Protein AF-0000000080762453 (afdb_homodimer)

Structure (mmCIF, N/CA/C/O backbone):
data_AF-0000000080762453-model_v1
#
loop_
_entity.id
_entity.type
_entity.pdbx_description
1 polymer Exo-poly-alpha-D-galacturonosidase
#
loop_
_atom_site.group_PDB
_atom_site.id
_atom_site.type_symbol
_atom_site.label_atom_id
_atom_site.label_alt_id
_atom_site.label_comp_id
_atom_site.label_asym_id
_atom_site.label_entity_id
_atom_site.label_seq_id
_atom_site.pdbx_PDB_ins_code
_atom_site.Cartn_x
_atom_site.Cartn_y
_atom_site.Cartn_z
_atom_site.occupancy
_atom_site.B_iso_or_equiv
_atom_site.auth_seq_id
_atom_site.auth_comp_id
_atom_site.auth_asym_id
_atom_site.auth_atom_id
_atom_site.pdbx_PDB_model_num
ATOM 1 N N . MET A 1 1 ? -88.625 7.723 -49.281 1 21.44 1 MET A N 1
ATOM 2 C CA . MET A 1 1 ? -87.812 8.875 -49.031 1 21.44 1 MET A CA 1
ATOM 3 C C . MET A 1 1 ? -88.062 9.508 -47.688 1 21.44 1 MET A C 1
ATOM 5 O O . MET A 1 1 ? -87.5 10.523 -47.312 1 21.44 1 MET A O 1
ATOM 9 N N . LEU A 1 2 ? -89.188 9.188 -47.188 1 19.05 2 LEU A N 1
ATOM 10 C CA . LEU A 1 2 ? -90.125 9.969 -46.375 1 19.05 2 LEU A CA 1
ATOM 11 C C . LEU A 1 2 ? -89.562 10.094 -44.938 1 19.05 2 LEU A C 1
ATOM 13 O O . LEU A 1 2 ? -89.625 11.164 -44.344 1 19.05 2 LEU A O 1
ATOM 17 N N . HIS A 1 3 ? -89.438 8.938 -44.344 1 19.36 3 HIS A N 1
ATOM 18 C CA . HIS A 1 3 ? -90 8.719 -43.031 1 19.36 3 HIS A CA 1
ATOM 19 C C . HIS A 1 3 ? -89.125 9.25 -41.906 1 19.36 3 HIS A C 1
ATOM 21 O O . HIS A 1 3 ? -89.625 9.789 -40.906 1 19.36 3 HIS A O 1
ATOM 27 N N . LEU A 1 4 ? -87.812 8.836 -41.875 1 23.3 4 LEU A N 1
ATOM 28 C CA . LEU A 1 4 ? -87.375 8.281 -40.562 1 23.3 4 LEU A CA 1
ATOM 29 C C . LEU A 1 4 ? -87 9.398 -39.594 1 23.3 4 LEU A C 1
ATOM 31 O O . LEU A 1 4 ? -86.188 10.242 -39.938 1 23.3 4 LEU A O 1
ATOM 35 N N . PRO A 1 5 ? -87.875 9.734 -38.625 1 25.42 5 PRO A N 1
ATOM 36 C CA . PRO A 1 5 ? -88.062 10.883 -37.719 1 25.42 5 PRO A CA 1
ATOM 37 C C . PRO A 1 5 ? -86.938 11.039 -36.688 1 25.42 5 PRO A C 1
ATOM 39 O O . PRO A 1 5 ? -86.5 10.039 -36.156 1 25.42 5 PRO A O 1
ATOM 42 N N . PRO A 1 6 ? -86.062 12.133 -36.781 1 23.55 6 PRO A N 1
ATOM 43 C CA . PRO A 1 6 ? -84.75 12.32 -36.188 1 23.55 6 PRO A CA 1
ATOM 44 C C . PRO A 1 6 ? -84.812 12.539 -34.688 1 23.55 6 PRO A C 1
ATOM 46 O O . PRO A 1 6 ? -85.438 13.484 -34.219 1 23.55 6 PRO A O 1
ATOM 49 N N . HIS A 1 7 ? -85.125 11.516 -33.875 1 22.11 7 HIS A N 1
ATOM 50 C CA . HIS A 1 7 ? -85.438 11.609 -32.438 1 22.11 7 HIS A CA 1
ATOM 51 C C . HIS A 1 7 ? -84.312 12.25 -31.688 1 22.11 7 HIS A C 1
ATOM 53 O O . HIS A 1 7 ? -83.312 11.57 -31.312 1 22.11 7 HIS A O 1
ATOM 59 N N . ARG A 1 8 ? -83.875 13.516 -32.094 1 18.92 8 ARG A N 1
ATOM 60 C CA . ARG A 1 8 ? -82.625 14.078 -31.672 1 18.92 8 ARG A CA 1
ATOM 61 C C . ARG A 1 8 ? -82.5 14.078 -30.156 1 18.92 8 ARG A C 1
ATOM 63 O O . ARG A 1 8 ? -83.5 13.875 -29.438 1 18.92 8 ARG A O 1
ATOM 70 N N . ARG A 1 9 ? -81.875 15.18 -29.469 1 18.59 9 ARG A N 1
ATOM 71 C CA . ARG A 1 9 ? -80.5 15.508 -28.953 1 18.59 9 ARG A CA 1
ATOM 72 C C . ARG A 1 9 ? -80.562 15.797 -27.469 1 18.59 9 ARG A C 1
ATOM 74 O O . ARG A 1 9 ? -79.562 15.688 -26.766 1 18.59 9 ARG A O 1
ATOM 81 N N . GLN A 1 10 ? -81.75 16.281 -26.797 1 20.39 10 GLN A N 1
ATOM 82 C CA . GLN A 1 10 ? -81.375 17.438 -26 1 20.39 10 GLN A CA 1
ATOM 83 C C . GLN A 1 10 ? -80.812 17.016 -24.641 1 20.39 10 GLN A C 1
ATOM 85 O O . GLN A 1 10 ? -81.562 16.641 -23.75 1 20.39 10 GLN A O 1
ATOM 90 N N . LEU A 1 11 ? -80.125 15.914 -24.531 1 22.11 11 LEU A N 1
ATOM 91 C CA . LEU A 1 11 ? -80 15.539 -23.125 1 22.11 11 LEU A CA 1
ATOM 92 C C . LEU A 1 11 ? -79.375 16.656 -22.312 1 22.11 11 LEU A C 1
ATOM 94 O O . LEU A 1 11 ? -78.312 17.219 -22.734 1 22.11 11 LEU A O 1
ATOM 98 N N . LEU A 1 12 ? -80.125 17.297 -21.391 1 22.92 12 LEU A N 1
ATOM 99 C CA . LEU A 1 12 ? -79.938 18.328 -20.375 1 22.92 12 LEU A CA 1
ATOM 100 C C . LEU A 1 12 ? -78.75 18.016 -19.469 1 22.92 12 LEU A C 1
ATOM 102 O O . LEU A 1 12 ? -78.625 16.891 -18.969 1 22.92 12 LEU A O 1
ATOM 106 N N . GLY A 1 13 ? -77.562 18.75 -19.594 1 21.64 13 GLY A N 1
ATOM 107 C CA . GLY A 1 13 ? -76.25 18.875 -19.047 1 21.64 13 GLY A CA 1
ATOM 108 C C . GLY A 1 13 ? -76.25 19.125 -17.547 1 21.64 13 GLY A C 1
ATOM 109 O O . GLY A 1 13 ? -76.562 20.234 -17.109 1 21.64 13 GLY A O 1
ATOM 110 N N . GLY A 1 14 ? -77 18.359 -16.75 1 20.88 14 GLY A N 1
ATOM 111 C CA . GLY A 1 14 ? -77 18.75 -15.352 1 20.88 14 GLY A CA 1
ATOM 112 C C . GLY A 1 14 ? -75.625 18.875 -14.766 1 20.88 14 GLY A C 1
ATOM 113 O O . GLY A 1 14 ? -74.75 18.109 -15.125 1 20.88 14 GLY A O 1
ATOM 114 N N . LEU A 1 15 ? -75.25 20.047 -14.328 1 22.75 15 LEU A N 1
ATOM 115 C CA . LEU A 1 15 ? -74.062 20.656 -13.742 1 22.75 15 LEU A CA 1
ATOM 116 C C . LEU A 1 15 ? -73.75 20.031 -12.391 1 22.75 15 LEU A C 1
ATOM 118 O O . LEU A 1 15 ? -74.5 20.219 -11.422 1 22.75 15 LEU A O 1
ATOM 122 N N . LEU A 1 16 ? -73.688 18.719 -12.25 1 23.88 16 LEU A N 1
ATOM 123 C CA . LEU A 1 16 ? -73.375 18.312 -10.867 1 23.88 16 LEU A CA 1
ATOM 124 C C . LEU A 1 16 ? -72.062 18.938 -10.391 1 23.88 16 LEU A C 1
ATOM 126 O O . LEU A 1 16 ? -71.062 18.844 -11.07 1 23.88 16 LEU A O 1
ATOM 130 N N . ALA A 1 17 ? -72.125 19.938 -9.516 1 24.77 17 ALA A N 1
ATOM 131 C CA . ALA A 1 17 ? -71.125 20.672 -8.789 1 24.77 17 ALA A CA 1
ATOM 132 C C . ALA A 1 17 ? -70.25 19.719 -7.969 1 24.77 17 ALA A C 1
ATOM 134 O O . ALA A 1 17 ? -70.75 19.094 -7.016 1 24.77 17 ALA A O 1
ATOM 135 N N . LEU A 1 18 ? -69.438 18.891 -8.602 1 25.78 18 LEU A N 1
ATOM 136 C CA . LEU A 1 18 ? -68.562 18.047 -7.824 1 25.78 18 LEU A CA 1
ATOM 137 C C . LEU A 1 18 ? -67.688 18.875 -6.879 1 25.78 18 LEU A C 1
ATOM 139 O O . LEU A 1 18 ? -67 19.781 -7.32 1 25.78 18 LEU A O 1
ATOM 143 N N . GLY A 1 19 ? -68.188 19.141 -5.645 1 24.42 19 GLY A N 1
ATOM 144 C CA . GLY A 1 19 ? -67.375 19.719 -4.578 1 24.42 19 GLY A CA 1
ATOM 145 C C . GLY A 1 19 ? -66.062 19.016 -4.387 1 24.42 19 GLY A C 1
ATOM 146 O O . GLY A 1 19 ? -66 17.797 -4.223 1 24.42 19 GLY A O 1
ATOM 147 N N . VAL A 1 20 ? -65 19.516 -5.051 1 27.97 20 VAL A N 1
ATOM 148 C CA . VAL A 1 20 ? -63.625 19.094 -4.945 1 27.97 20 VAL A CA 1
ATOM 149 C C . VAL A 1 20 ? -63.156 19.25 -3.502 1 27.97 20 VAL A C 1
ATOM 151 O O . VAL A 1 20 ? -63.062 20.375 -2.988 1 27.97 20 VAL A O 1
ATOM 154 N N . GLY A 1 21 ? -63.625 18.406 -2.576 1 27.48 21 GLY A N 1
ATOM 155 C CA . GLY A 1 21 ? -62.969 18.438 -1.279 1 27.48 21 GLY A CA 1
ATOM 156 C C . GLY A 1 21 ? -61.469 18.391 -1.375 1 27.48 21 GLY A C 1
ATOM 157 O O . GLY A 1 21 ? -60.906 17.531 -2.057 1 27.48 21 GLY A O 1
ATOM 158 N N . ALA A 1 22 ? -60.844 19.562 -1.276 1 27.58 22 ALA A N 1
ATOM 159 C CA . ALA A 1 22 ? -59.375 19.734 -1.185 1 27.58 22 ALA A CA 1
ATOM 160 C C . ALA A 1 22 ? -58.812 18.906 -0.045 1 27.58 22 ALA A C 1
ATOM 162 O O . ALA A 1 22 ? -59.094 19.156 1.128 1 27.58 22 ALA A O 1
ATOM 163 N N . SER A 1 23 ? -58.812 17.625 -0.143 1 28.45 23 SER A N 1
ATOM 164 C CA . SER A 1 23 ? -58.031 16.984 0.903 1 28.45 23 SER A CA 1
ATOM 165 C C . SER A 1 23 ? -56.656 17.609 1.014 1 28.45 23 SER A C 1
ATOM 167 O O . SER A 1 23 ? -55.906 17.688 0.025 1 28.45 23 SER A O 1
ATOM 169 N N . ALA A 1 24 ? -56.469 18.531 1.942 1 29.67 24 ALA A N 1
ATOM 170 C CA . ALA A 1 24 ? -55.156 19.016 2.359 1 29.67 24 ALA A CA 1
ATOM 171 C C . ALA A 1 24 ? -54.219 17.844 2.592 1 29.67 24 ALA A C 1
ATOM 173 O O . ALA A 1 24 ? -54.406 17.047 3.52 1 29.67 24 ALA A O 1
ATOM 174 N N . SER A 1 25 ? -53.75 17.266 1.576 1 26.19 25 SER A N 1
ATOM 175 C CA . SER A 1 25 ? -52.656 16.328 1.842 1 26.19 25 SER A CA 1
ATOM 176 C C . SER A 1 25 ? -51.625 16.922 2.791 1 26.19 25 SER A C 1
ATOM 178 O O . SER A 1 25 ? -51.125 18.031 2.553 1 26.19 25 SER A O 1
ATOM 180 N N . ARG A 1 26 ? -51.844 16.672 4.102 1 29.27 26 ARG A N 1
ATOM 181 C CA . ARG A 1 26 ? -50.719 16.938 5.012 1 29.27 26 ARG A CA 1
ATOM 182 C C . ARG A 1 26 ? -49.406 16.594 4.355 1 29.27 26 ARG A C 1
ATOM 184 O O . ARG A 1 26 ? -49.188 15.453 3.939 1 29.27 26 ARG A O 1
ATOM 191 N N . THR A 1 27 ? -48.938 17.562 3.676 1 27.33 27 THR A N 1
ATOM 192 C CA . THR A 1 27 ? -47.562 17.406 3.281 1 27.33 27 THR A CA 1
ATOM 193 C C . THR A 1 27 ? -46.719 16.891 4.445 1 27.33 27 THR A C 1
ATOM 195 O O . THR A 1 27 ? -46.656 17.5 5.504 1 27.33 27 THR A O 1
ATOM 198 N N . HIS A 1 28 ? -46.906 15.625 4.84 1 28.14 28 HIS A N 1
ATOM 199 C CA . HIS A 1 28 ? -45.938 15.094 5.785 1 28.14 28 HIS A CA 1
ATOM 200 C C . HIS A 1 28 ? -44.562 15.766 5.617 1 28.14 28 HIS A C 1
ATOM 202 O O . HIS A 1 28 ? -44.062 15.828 4.504 1 28.14 28 HIS A O 1
ATOM 208 N N . ALA A 1 29 ? -44.312 16.734 6.422 1 33.06 29 ALA A N 1
ATOM 209 C CA . ALA A 1 29 ? -42.938 17.219 6.551 1 33.06 29 ALA A CA 1
ATOM 210 C C . ALA A 1 29 ? -41.938 16.094 6.355 1 33.06 29 ALA A C 1
ATOM 212 O O . ALA A 1 29 ? -42 15.07 7.031 1 33.06 29 ALA A O 1
ATOM 213 N N . ALA A 1 30 ? -41.438 15.859 5.203 1 37.12 30 ALA A N 1
ATOM 214 C CA . ALA A 1 30 ? -40.438 14.859 4.902 1 37.12 30 ALA A CA 1
ATOM 215 C C . ALA A 1 30 ? -39.438 14.742 6.043 1 37.12 30 ALA A C 1
ATOM 217 O O . ALA A 1 30 ? -38.844 15.734 6.457 1 37.12 30 ALA A O 1
ATOM 218 N N . PRO A 1 31 ? -39.469 13.852 6.945 1 38.06 31 PRO A N 1
ATOM 219 C CA . PRO A 1 31 ? -38.406 13.664 7.945 1 38.06 31 PRO A CA 1
ATOM 220 C C . PRO A 1 31 ? -37 13.93 7.387 1 38.06 31 PRO A C 1
ATOM 222 O O . PRO A 1 31 ? -36.688 13.484 6.285 1 38.06 31 PRO A O 1
ATOM 225 N N . THR A 1 32 ? -36.344 15.039 7.32 1 45.91 32 THR A N 1
ATOM 226 C CA . THR A 1 32 ? -34.969 15.375 6.941 1 45.91 32 THR A CA 1
ATOM 227 C C . THR A 1 32 ? -34 14.305 7.43 1 45.91 32 THR A C 1
ATOM 229 O O . THR A 1 32 ? -33.312 14.5 8.422 1 45.91 32 THR A O 1
ATOM 232 N N . GLU A 1 33 ? -34.344 13.031 7.418 1 59.78 33 GLU A N 1
ATOM 233 C CA . GLU A 1 33 ? -33.531 11.969 7.984 1 59.78 33 GLU A CA 1
ATOM 234 C C . GLU A 1 33 ? -32.188 11.883 7.277 1 59.78 33 GLU A C 1
ATOM 236 O O . GLU A 1 33 ? -32.125 11.867 6.047 1 59.78 33 GLU A O 1
ATOM 241 N N . ALA A 1 34 ? -31.094 12.047 7.973 1 75.19 34 ALA A N 1
ATOM 242 C CA . ALA A 1 34 ? -29.703 11.984 7.551 1 75.19 34 ALA A CA 1
ATOM 243 C C . ALA A 1 34 ? -29.359 10.633 6.926 1 75.19 34 ALA A C 1
ATOM 245 O O . ALA A 1 34 ? -28.5 10.531 6.062 1 75.19 34 ALA A O 1
ATOM 246 N N . VAL A 1 35 ? -30.234 9.695 7.102 1 90.5 35 VAL A N 1
ATOM 247 C CA . VAL A 1 35 ? -30.016 8.336 6.617 1 90.5 35 VAL A CA 1
ATOM 248 C C . VAL A 1 35 ? -31.25 7.867 5.828 1 90.5 35 VAL A C 1
ATOM 250 O O . VAL A 1 35 ? -32.375 7.961 6.309 1 90.5 35 VAL A O 1
ATOM 253 N N . ALA A 1 36 ? -31.062 7.492 4.547 1 97.06 36 ALA A N 1
ATOM 254 C CA . ALA A 1 36 ? -32.125 6.969 3.701 1 97.06 36 ALA A CA 1
ATOM 255 C C . ALA A 1 36 ? -32.312 5.465 3.895 1 97.06 36 ALA A C 1
ATOM 257 O O . ALA A 1 36 ? -31.531 4.672 3.357 1 97.06 36 ALA A O 1
ATOM 258 N N . ASN A 1 37 ? -33.312 5.078 4.641 1 98 37 ASN A N 1
ATOM 259 C CA . ASN A 1 37 ? -33.656 3.668 4.797 1 98 37 ASN A CA 1
ATOM 260 C C . ASN A 1 37 ? -34.406 3.141 3.58 1 98 37 ASN A C 1
ATOM 262 O O . ASN A 1 37 ? -35.438 3.672 3.221 1 98 37 ASN A O 1
ATOM 266 N N . VAL A 1 38 ? -33.969 2.068 3.027 1 98.81 38 VAL A N 1
ATOM 267 C CA . VAL A 1 38 ? -34.531 1.605 1.758 1 98.81 38 VAL A CA 1
ATOM 268 C C . VAL A 1 38 ? -35.969 1.209 1.945 1 98.81 38 VAL A C 1
ATOM 270 O O . VAL A 1 38 ? -36.781 1.28 1.005 1 98.81 38 VAL A O 1
ATOM 273 N N . ARG A 1 39 ? -36.406 0.867 3.109 1 98.56 39 ARG A N 1
ATOM 274 C CA . ARG A 1 39 ? -37.781 0.494 3.373 1 98.56 39 ARG A CA 1
ATOM 275 C C . ARG A 1 39 ? -38.719 1.701 3.254 1 98.56 39 ARG A C 1
ATOM 277 O O . ARG A 1 39 ? -39.875 1.564 2.863 1 98.56 39 ARG A O 1
ATOM 284 N N . ASP A 1 40 ? -38.188 2.854 3.617 1 98.31 40 ASP A N 1
ATOM 285 C CA . ASP A 1 40 ? -38.969 4.082 3.488 1 98.31 40 ASP A CA 1
ATOM 286 C C . ASP A 1 40 ? -39.219 4.414 2.021 1 98.31 40 ASP A C 1
ATOM 288 O O . ASP A 1 40 ? -40.062 5.27 1.712 1 98.31 40 ASP A O 1
ATOM 292 N N . PHE A 1 41 ? -38.594 3.682 1.127 1 98.56 41 PHE A N 1
ATOM 293 C CA . PHE A 1 41 ? -38.719 3.941 -0.302 1 98.56 41 PHE A CA 1
ATOM 294 C C . PHE A 1 41 ? -39.375 2.766 -1.006 1 98.56 41 PHE A C 1
ATOM 296 O O . PHE A 1 41 ? -39.375 2.684 -2.236 1 98.56 41 PHE A O 1
ATOM 303 N N . GLY A 1 42 ? -39.812 1.808 -0.226 1 98.5 42 GLY A N 1
ATOM 304 C CA . GLY A 1 42 ? -40.688 0.779 -0.784 1 98.5 42 GLY A CA 1
ATOM 305 C C . GLY A 1 42 ? -40.062 -0.598 -0.784 1 98.5 42 GLY A C 1
ATOM 306 O O . GLY A 1 42 ? -40.688 -1.579 -1.188 1 98.5 42 GLY A O 1
ATOM 307 N N . ALA A 1 43 ? -38.844 -0.759 -0.359 1 98.81 43 ALA A N 1
ATOM 308 C CA . ALA A 1 43 ? -38.219 -2.078 -0.304 1 98.81 43 ALA A CA 1
ATOM 309 C C . ALA A 1 43 ? -38.906 -2.979 0.704 1 98.81 43 ALA A C 1
ATOM 311 O O . ALA A 1 43 ? -39.219 -2.557 1.825 1 98.81 43 ALA A O 1
ATOM 312 N N . LYS A 1 44 ? -39.125 -4.203 0.346 1 98.69 44 LYS A N 1
ATOM 313 C CA . LYS A 1 44 ? -39.875 -5.113 1.2 1 98.69 44 LYS A CA 1
ATOM 314 C C . LYS A 1 44 ? -38.938 -5.992 2.027 1 98.69 44 LYS A C 1
ATOM 316 O O . LYS A 1 44 ? -39.25 -6.34 3.168 1 98.69 44 LYS A O 1
ATOM 321 N N . GLY A 1 45 ? -37.875 -6.441 1.44 1 98.62 45 GLY A N 1
ATOM 322 C CA . GLY A 1 45 ? -36.938 -7.297 2.143 1 98.62 45 GLY A CA 1
ATOM 323 C C . GLY A 1 45 ? -37.5 -8.68 2.441 1 98.62 45 GLY A C 1
ATOM 324 O O . GLY A 1 45 ? -37.188 -9.258 3.486 1 98.62 45 GLY A O 1
ATOM 325 N N . ASP A 1 46 ? -38.344 -9.18 1.543 1 98.56 46 ASP A N 1
ATOM 326 C CA . ASP A 1 46 ? -39.031 -10.438 1.823 1 98.56 46 ASP A CA 1
ATOM 327 C C . ASP A 1 46 ? -38.438 -11.586 1.02 1 98.56 46 ASP A C 1
ATOM 329 O O . ASP A 1 46 ? -38.906 -12.727 1.107 1 98.56 46 ASP A O 1
ATOM 333 N N . GLY A 1 47 ? -37.5 -11.305 0.222 1 98.19 47 GLY A N 1
ATOM 334 C CA . GLY A 1 47 ? -36.781 -12.336 -0.512 1 98.19 47 GLY A CA 1
ATOM 335 C C . GLY A 1 47 ? -37.438 -12.703 -1.825 1 98.19 47 GLY A C 1
ATOM 336 O O . GLY A 1 47 ? -36.906 -13.508 -2.596 1 98.19 47 GLY A O 1
ATOM 337 N N . VAL A 1 48 ? -38.562 -12.062 -2.094 1 97.56 48 VAL A N 1
ATOM 338 C CA . VAL A 1 48 ? -39.344 -12.438 -3.277 1 97.56 48 VAL A CA 1
ATOM 339 C C . VAL A 1 48 ? -39.562 -11.211 -4.152 1 97.56 48 VAL A C 1
ATOM 341 O O . VAL A 1 48 ? -39.312 -11.242 -5.359 1 97.56 48 VAL A O 1
ATOM 344 N N . THR A 1 49 ? -40.062 -10.156 -3.527 1 98.12 49 THR A N 1
ATOM 345 C CA . THR A 1 49 ? -40.281 -8.914 -4.254 1 98.12 49 THR A CA 1
ATOM 346 C C . THR A 1 49 ? -38.969 -8.328 -4.734 1 98.12 49 THR A C 1
ATOM 348 O O . THR A 1 49 ? -37.969 -8.32 -3.992 1 98.12 49 THR A O 1
ATOM 351 N N . ILE A 1 50 ? -39 -7.902 -6.023 1 98.62 50 ILE A N 1
ATOM 352 C CA . ILE A 1 50 ? -37.781 -7.254 -6.523 1 98.62 50 ILE A CA 1
ATOM 353 C C . ILE A 1 50 ? -37.656 -5.863 -5.906 1 98.62 50 ILE A C 1
ATOM 355 O O . ILE A 1 50 ? -38.469 -4.973 -6.188 1 98.62 50 ILE A O 1
ATOM 359 N N . ASP A 1 51 ? -36.562 -5.648 -5.199 1 98.81 51 ASP A N 1
ATOM 360 C CA . ASP A 1 51 ? -36.438 -4.457 -4.363 1 98.81 51 ASP A CA 1
ATOM 361 C C . ASP A 1 51 ? -35.5 -3.445 -4.992 1 98.81 51 ASP A C 1
ATOM 363 O O . ASP A 1 51 ? -35.375 -2.316 -4.516 1 98.81 51 ASP A O 1
ATOM 367 N N . SER A 1 52 ? -34.781 -3.791 -6.094 1 98.69 52 SER A N 1
ATOM 368 C CA . SER A 1 52 ? -33.75 -2.92 -6.66 1 98.69 52 SER A CA 1
ATOM 369 C C . SER A 1 52 ? -34.312 -1.549 -7.012 1 98.69 52 SER A C 1
ATOM 371 O O . SER A 1 52 ? -33.656 -0.525 -6.789 1 98.69 52 SER A O 1
ATOM 373 N N . PRO A 1 53 ? -35.594 -1.454 -7.484 1 98.69 53 PRO A N 1
ATOM 374 C CA . PRO A 1 53 ? -36.094 -0.108 -7.754 1 98.69 53 PRO A CA 1
ATOM 375 C C . PRO A 1 53 ? -36.219 0.739 -6.488 1 98.69 53 PRO A C 1
ATOM 377 O O . PRO A 1 53 ? -35.969 1.943 -6.52 1 98.69 53 PRO A O 1
ATOM 380 N N . ALA A 1 54 ? -36.594 0.159 -5.445 1 98.88 54 ALA A N 1
ATOM 381 C CA . ALA A 1 54 ? -36.719 0.882 -4.184 1 98.88 54 ALA A CA 1
ATOM 382 C C . ALA A 1 54 ? -35.344 1.319 -3.672 1 98.88 54 ALA A C 1
ATOM 384 O O . ALA A 1 54 ? -35.188 2.434 -3.168 1 98.88 54 ALA A O 1
ATOM 385 N N . ILE A 1 55 ? -34.438 0.49 -3.771 1 98.88 55 ILE A N 1
ATOM 386 C CA . ILE A 1 55 ? -33.062 0.815 -3.357 1 98.88 55 ILE A CA 1
ATOM 387 C C . ILE A 1 55 ? -32.5 1.938 -4.23 1 98.88 55 ILE A C 1
ATOM 389 O O . ILE A 1 55 ? -31.906 2.887 -3.727 1 98.88 55 ILE A O 1
ATOM 393 N N . ASP A 1 56 ? -32.781 1.84 -5.504 1 98.88 56 ASP A N 1
ATOM 394 C CA . ASP A 1 56 ? -32.375 2.895 -6.422 1 98.88 56 ASP A CA 1
ATOM 395 C C . ASP A 1 56 ? -33 4.23 -6.051 1 98.88 56 ASP A C 1
ATOM 397 O O . ASP A 1 56 ? -32.344 5.281 -6.145 1 98.88 56 ASP A O 1
ATOM 401 N N . ARG A 1 57 ? -34.25 4.215 -5.641 1 98.81 57 ARG A N 1
ATOM 402 C CA . ARG A 1 57 ? -34.938 5.445 -5.227 1 98.81 57 ARG A CA 1
ATOM 403 C C . ARG A 1 57 ? -34.25 6.047 -3.998 1 98.81 57 ARG A C 1
ATOM 405 O O . ARG A 1 57 ? -34.094 7.266 -3.904 1 98.81 57 ARG A O 1
ATOM 412 N N . ALA A 1 58 ? -33.875 5.172 -3.107 1 98.75 58 ALA A N 1
ATOM 413 C CA . ALA A 1 58 ? -33.188 5.648 -1.913 1 98.75 58 ALA A CA 1
ATOM 414 C C . ALA A 1 58 ? -31.844 6.262 -2.27 1 98.75 58 ALA A C 1
ATOM 416 O O . ALA A 1 58 ? -31.469 7.309 -1.735 1 98.75 58 ALA A O 1
ATOM 417 N N . ILE A 1 59 ? -31.109 5.629 -3.127 1 98.75 59 ILE A N 1
ATOM 418 C CA . ILE A 1 59 ? -29.812 6.125 -3.578 1 98.75 59 ILE A CA 1
ATOM 419 C C . ILE A 1 59 ? -29.984 7.473 -4.273 1 98.75 59 ILE A C 1
ATOM 421 O O . ILE A 1 59 ? -29.234 8.414 -4.008 1 98.75 59 ILE A O 1
ATOM 425 N N . ALA A 1 60 ? -30.984 7.555 -5.145 1 98.62 60 ALA A N 1
ATOM 426 C CA . ALA A 1 60 ? -31.25 8.805 -5.852 1 98.62 60 ALA A CA 1
ATOM 427 C C . ALA A 1 60 ? -31.594 9.922 -4.879 1 98.62 60 ALA A C 1
ATOM 429 O O . ALA A 1 60 ? -31.156 11.062 -5.043 1 98.62 60 ALA A O 1
ATOM 430 N N . TYR A 1 61 ? -32.438 9.609 -3.918 1 97.94 61 TYR A N 1
ATOM 431 C CA . TYR A 1 61 ? -32.844 10.57 -2.898 1 97.94 61 TYR A CA 1
ATOM 432 C C . TYR A 1 61 ? -31.641 11.156 -2.188 1 97.94 61 TYR A C 1
ATOM 434 O O . TYR A 1 61 ? -31.5 12.375 -2.07 1 97.94 61 TYR A O 1
ATOM 442 N N . ALA A 1 62 ? -30.734 10.266 -1.74 1 97.56 62 ALA A N 1
ATOM 443 C CA . ALA A 1 62 ? -29.516 10.703 -1.054 1 97.56 62 ALA A CA 1
ATOM 444 C C . ALA A 1 62 ? -28.625 11.516 -1.986 1 97.56 62 ALA A C 1
ATOM 446 O O . ALA A 1 62 ? -28.109 12.562 -1.6 1 97.56 62 ALA A O 1
ATOM 447 N N . ALA A 1 63 ? -28.422 11.039 -3.219 1 97.81 63 ALA A N 1
ATOM 448 C CA . ALA A 1 63 ? -27.562 11.703 -4.184 1 97.81 63 ALA A CA 1
ATOM 449 C C . ALA A 1 63 ? -28.047 13.125 -4.477 1 97.81 63 ALA A C 1
ATOM 451 O O . ALA A 1 63 ? -27.234 14.047 -4.598 1 97.81 63 ALA A O 1
ATOM 452 N N . GLU A 1 64 ? -29.359 13.289 -4.613 1 97 64 GLU A N 1
ATOM 453 C CA . GLU A 1 64 ? -29.953 14.586 -4.922 1 97 64 GLU A CA 1
ATOM 454 C C . GLU A 1 64 ? -29.703 15.586 -3.799 1 97 64 GLU A C 1
ATOM 456 O O . GLU A 1 64 ? -29.781 16.797 -4.016 1 97 64 GLU A O 1
ATOM 461 N N . ARG A 1 65 ? -29.375 15.078 -2.721 1 94.62 65 ARG A N 1
ATOM 462 C CA . ARG A 1 65 ? -29.172 15.938 -1.558 1 94.62 65 ARG A CA 1
ATOM 463 C C . ARG A 1 65 ? -27.688 16.094 -1.248 1 94.62 65 ARG A C 1
ATOM 465 O O . ARG A 1 65 ? -27.312 16.516 -0.15 1 94.62 65 ARG A O 1
ATOM 472 N N . GLY A 1 66 ? -26.875 15.719 -2.158 1 96 66 GLY A N 1
ATOM 473 C CA . GLY A 1 66 ? -25.438 15.938 -2.031 1 96 66 GLY A CA 1
ATOM 474 C C . GLY A 1 66 ? -24.688 14.711 -1.54 1 96 66 GLY A C 1
ATOM 475 O O . GLY A 1 66 ? -23.484 14.758 -1.331 1 96 66 GLY A O 1
ATOM 476 N N . GLY A 1 67 ? -25.391 13.609 -1.364 1 96.94 67 GLY A N 1
ATOM 477 C CA . GLY A 1 67 ? -24.812 12.367 -0.872 1 96.94 67 GLY A CA 1
ATOM 478 C C . GLY A 1 67 ? -25.391 11.93 0.463 1 96.94 67 GLY A C 1
ATOM 479 O O . GLY A 1 67 ? -26.312 12.57 0.988 1 96.94 67 GLY A O 1
ATOM 480 N N . GLY A 1 68 ? -24.922 10.82 0.946 1 96.94 68 GLY A N 1
ATOM 481 C CA . GLY A 1 68 ? -25.391 10.352 2.238 1 96.94 68 GLY A CA 1
ATOM 482 C C . GLY A 1 68 ? -25.391 8.844 2.363 1 96.94 68 GLY A C 1
ATOM 483 O O . GLY A 1 68 ? -24.875 8.141 1.491 1 96.94 68 GLY A O 1
ATOM 484 N N . THR A 1 69 ? -25.906 8.391 3.482 1 97.75 69 THR A N 1
ATOM 485 C CA . THR A 1 69 ? -25.969 6.973 3.801 1 97.75 69 THR A CA 1
ATOM 486 C C . THR A 1 69 ? -27.297 6.379 3.361 1 97.75 69 THR A C 1
ATOM 488 O O . THR A 1 69 ? -28.359 6.945 3.643 1 97.75 69 THR A O 1
ATOM 491 N N . VAL A 1 70 ? -27.203 5.375 2.627 1 98.62 70 VAL A N 1
ATOM 492 C CA . VAL A 1 70 ? -28.344 4.52 2.326 1 98.62 70 VAL A CA 1
ATOM 493 C C . VAL A 1 70 ? -28.281 3.248 3.166 1 98.62 70 VAL A C 1
ATOM 495 O O . VAL A 1 70 ? -27.359 2.449 3.018 1 98.62 70 VAL A O 1
ATOM 498 N N . LEU A 1 71 ? -29.219 3.066 4.004 1 98.5 71 LEU A N 1
ATOM 499 C CA . LEU A 1 71 ? -29.234 1.963 4.957 1 98.5 71 LEU A CA 1
ATOM 500 C C . LEU A 1 71 ? -30.062 0.797 4.43 1 98.5 71 LEU A C 1
ATOM 502 O O . LEU A 1 71 ? -31.219 0.976 4.059 1 98.5 71 LEU A O 1
ATOM 506 N N . VAL A 1 72 ? -29.469 -0.355 4.359 1 98.88 72 VAL A N 1
ATOM 507 C CA . VAL A 1 72 ? -30.188 -1.607 4.109 1 98.88 72 VAL A CA 1
ATOM 508 C C . VAL A 1 72 ? -30.312 -2.395 5.41 1 98.88 72 VAL A C 1
ATOM 510 O O . VAL A 1 72 ? -29.359 -3.035 5.855 1 98.88 72 VAL A O 1
ATOM 513 N N . PRO A 1 73 ? -31.469 -2.33 6.008 1 98.62 73 PRO A N 1
ATOM 514 C CA . PRO A 1 73 ? -31.641 -3.021 7.289 1 98.62 73 PRO A CA 1
ATOM 515 C C . PRO A 1 73 ? -31.875 -4.52 7.121 1 98.62 73 PRO A C 1
ATOM 517 O O . PRO A 1 73 ? -31.906 -5.023 5.996 1 98.62 73 PRO A O 1
ATOM 520 N N . ALA A 1 74 ? -32 -5.223 8.258 1 98.75 74 ALA A N 1
ATOM 521 C CA . ALA A 1 74 ? -32.188 -6.672 8.242 1 98.75 74 ALA A CA 1
ATOM 522 C C . ALA A 1 74 ? -33.344 -7.07 7.301 1 98.75 74 ALA A C 1
ATOM 524 O O . ALA A 1 74 ? -34.375 -6.402 7.254 1 98.75 74 ALA A O 1
ATOM 525 N N . GLY A 1 75 ? -33.094 -8.039 6.539 1 98.88 75 GLY A N 1
ATOM 526 C CA . GLY A 1 75 ? -34 -8.547 5.52 1 98.88 75 GLY A CA 1
ATOM 527 C C . GLY A 1 75 ? -33.281 -9.164 4.336 1 98.88 75 GLY A C 1
ATOM 528 O O . GLY A 1 75 ? -32.062 -9.094 4.254 1 98.88 75 GLY A O 1
ATOM 529 N N . THR A 1 76 ? -34.062 -9.906 3.543 1 98.88 76 THR A N 1
ATOM 530 C CA . THR A 1 76 ? -33.562 -10.422 2.281 1 98.88 76 THR A CA 1
ATOM 531 C C . THR A 1 76 ? -34.156 -9.648 1.102 1 98.88 76 THR A C 1
ATOM 533 O O . THR A 1 76 ? -35.344 -9.719 0.846 1 98.88 76 THR A O 1
ATOM 536 N N . TYR A 1 77 ? -33.281 -8.977 0.399 1 98.94 77 TYR A N 1
ATOM 537 C CA . TYR A 1 77 ? -33.719 -8.086 -0.672 1 98.94 77 TYR A CA 1
ATOM 538 C C . TYR A 1 77 ? -33.344 -8.656 -2.037 1 98.94 77 TYR A C 1
ATOM 540 O O . TYR A 1 77 ? -32.188 -8.539 -2.467 1 98.94 77 TYR A O 1
ATOM 548 N N . ALA A 1 78 ? -34.406 -9.258 -2.693 1 98.81 78 ALA A N 1
ATOM 549 C CA . ALA A 1 78 ? -34.156 -9.719 -4.059 1 98.81 78 ALA A CA 1
ATOM 550 C C . ALA A 1 78 ? -34 -8.539 -5.016 1 98.81 78 ALA A C 1
ATOM 552 O O . ALA A 1 78 ? -34.812 -7.613 -5.02 1 98.81 78 ALA A O 1
ATOM 553 N N . CYS A 1 79 ? -32.906 -8.594 -5.742 1 98.88 79 CYS A N 1
ATOM 554 C CA . CYS A 1 79 ? -32.562 -7.453 -6.594 1 98.88 79 CYS A CA 1
ATOM 555 C C . CYS A 1 79 ? -32.062 -7.91 -7.957 1 98.88 79 CYS A C 1
ATOM 557 O O . CYS A 1 79 ? -31.453 -8.969 -8.07 1 98.88 79 CYS A O 1
ATOM 559 N N . TYR A 1 80 ? -32.469 -7.199 -8.969 1 98.56 80 TYR A N 1
ATOM 560 C CA . TYR A 1 80 ? -31.641 -7.129 -10.156 1 98.56 80 TYR A CA 1
ATOM 561 C C . TYR A 1 80 ? -30.578 -6.039 -10.008 1 98.56 80 TYR A C 1
ATOM 563 O O . TYR A 1 80 ? -29.984 -5.879 -8.938 1 98.56 80 TYR A O 1
ATOM 571 N N . THR A 1 81 ? -30.281 -5.238 -11.07 1 98.81 81 THR A N 1
ATOM 572 C CA . THR A 1 81 ? -29.172 -4.305 -10.984 1 98.81 81 THR A CA 1
ATOM 573 C C . THR A 1 81 ? -29.516 -3.139 -10.055 1 98.81 81 THR A C 1
ATOM 575 O O . THR A 1 81 ? -30.562 -2.523 -10.188 1 98.81 81 THR A O 1
ATOM 578 N N . ILE A 1 82 ? -28.672 -2.926 -9.078 1 98.94 82 ILE A N 1
ATOM 579 C CA . ILE A 1 82 ? -28.656 -1.711 -8.273 1 98.94 82 ILE A CA 1
ATOM 580 C C . ILE A 1 82 ? -27.672 -0.706 -8.867 1 98.94 82 ILE A C 1
ATOM 582 O O . ILE A 1 82 ? -26.531 -1.055 -9.18 1 98.94 82 ILE A O 1
ATOM 586 N N . HIS A 1 83 ? -28.094 0.558 -8.969 1 98.88 83 HIS A N 1
ATOM 587 C CA . HIS A 1 83 ? -27.297 1.576 -9.633 1 98.88 83 HIS A CA 1
ATOM 588 C C . HIS A 1 83 ? -26.719 2.564 -8.617 1 98.88 83 HIS A C 1
ATOM 590 O O . HIS A 1 83 ? -27.438 3.455 -8.148 1 98.88 83 HIS A O 1
ATOM 596 N N . LEU A 1 84 ? -25.406 2.49 -8.398 1 98.88 84 LEU A N 1
ATOM 597 C CA . LEU A 1 84 ? -24.75 3.4 -7.461 1 98.88 84 LEU A CA 1
ATOM 598 C C . LEU A 1 84 ? -24.672 4.812 -8.039 1 98.88 84 LEU A C 1
ATOM 600 O O . LEU A 1 84 ? -24.828 5 -9.25 1 98.88 84 LEU A O 1
ATOM 604 N N . LYS A 1 85 ? -24.469 5.762 -7.145 1 98.75 85 LYS A N 1
ATOM 605 C CA . LYS A 1 85 ? -24.188 7.152 -7.484 1 98.75 85 LYS A CA 1
ATOM 606 C C . LYS A 1 85 ? -23.016 7.691 -6.66 1 98.75 85 LYS A C 1
ATOM 608 O O . LYS A 1 85 ? -22.609 7.066 -5.684 1 98.75 85 LYS A O 1
ATOM 613 N N . SER A 1 86 ? -22.453 8.844 -7.145 1 98.44 86 SER A N 1
ATOM 614 C CA . SER A 1 86 ? -21.375 9.492 -6.41 1 98.44 86 SER A CA 1
ATOM 615 C C . SER A 1 86 ? -21.828 9.898 -5.008 1 98.44 86 SER A C 1
ATOM 617 O O . SER A 1 86 ? -22.984 10.258 -4.801 1 98.44 86 SER A O 1
ATOM 619 N N . ARG A 1 87 ? -20.922 9.781 -4.027 1 98.19 87 ARG A N 1
ATOM 620 C CA . ARG A 1 87 ? -21.078 10.25 -2.654 1 98.19 87 ARG A CA 1
ATOM 621 C C . ARG A 1 87 ? -22.172 9.461 -1.938 1 98.19 87 ARG A C 1
ATOM 623 O O . ARG A 1 87 ? -22.938 10.023 -1.149 1 98.19 87 ARG A O 1
ATOM 630 N N . ILE A 1 88 ? -22.219 8.211 -2.25 1 98.5 88 ILE A N 1
ATOM 631 C CA . ILE A 1 88 ? -23.156 7.324 -1.582 1 98.5 88 ILE A CA 1
ATOM 632 C C . ILE A 1 88 ? -22.406 6.352 -0.678 1 98.5 88 ILE A C 1
ATOM 634 O O . ILE A 1 88 ? -21.391 5.789 -1.075 1 98.5 88 ILE A O 1
ATOM 638 N N . ARG A 1 89 ? -22.875 6.227 0.534 1 98.56 89 ARG A N 1
ATOM 639 C CA . ARG A 1 89 ? -22.516 5.125 1.423 1 98.56 89 ARG A CA 1
ATOM 640 C C . ARG A 1 89 ? -23.641 4.113 1.523 1 98.56 89 ARG A C 1
ATOM 642 O O . ARG A 1 89 ? -24.688 4.395 2.125 1 98.56 89 ARG A O 1
ATOM 649 N N . LEU A 1 90 ? -23.5 2.984 0.87 1 98.81 90 LEU A N 1
ATOM 650 C CA . LEU A 1 90 ? -24.438 1.871 1.006 1 98.81 90 LEU A CA 1
ATOM 651 C C . LEU A 1 90 ? -24.062 1.001 2.205 1 98.81 90 LEU A C 1
ATOM 653 O O . LEU A 1 90 ? -23.062 0.279 2.172 1 98.81 90 LEU A O 1
ATOM 657 N N . TYR A 1 91 ? -24.828 1.073 3.264 1 98.62 91 TYR A N 1
ATOM 658 C CA . TYR A 1 91 ? -24.547 0.349 4.496 1 98.62 91 TYR A CA 1
ATOM 659 C C . TYR A 1 91 ? -25.422 -0.887 4.625 1 98.62 91 TYR A C 1
ATOM 661 O O . TYR A 1 91 ? -26.641 -0.773 4.828 1 98.62 91 TYR A O 1
ATOM 669 N N . LEU A 1 92 ? -24.859 -2.029 4.496 1 98.88 92 LEU A N 1
ATOM 670 C CA . LEU A 1 92 ? -25.547 -3.301 4.688 1 98.88 92 LEU A CA 1
ATOM 671 C C . LEU A 1 92 ? -25.516 -3.723 6.152 1 98.88 92 LEU A C 1
ATOM 673 O O . LEU A 1 92 ? -24.516 -4.285 6.617 1 98.88 92 LEU A O 1
ATOM 677 N N . ASP A 1 93 ? -26.609 -3.562 6.824 1 98.31 93 ASP A N 1
ATOM 678 C CA . ASP A 1 93 ? -26.656 -3.797 8.266 1 98.31 93 ASP A CA 1
ATOM 679 C C . ASP A 1 93 ? -26.656 -5.289 8.578 1 98.31 93 ASP A C 1
ATOM 681 O O . ASP A 1 93 ? -26.781 -6.121 7.676 1 98.31 93 ASP A O 1
ATOM 685 N N . GLN A 1 94 ? -26.422 -5.57 9.906 1 98.25 94 GLN A N 1
ATOM 686 C CA . GLN A 1 94 ? -26.484 -6.961 10.344 1 98.25 94 GLN A CA 1
ATOM 687 C C . GLN A 1 94 ? -27.828 -7.594 9.984 1 98.25 94 GLN A C 1
ATOM 689 O O . GLN A 1 94 ? -28.891 -7.02 10.258 1 98.25 94 GLN A O 1
ATOM 694 N N . GLY A 1 95 ? -27.797 -8.68 9.312 1 98.56 95 GLY A N 1
ATOM 695 C CA . GLY A 1 95 ? -29.016 -9.375 8.93 1 98.56 95 GLY A CA 1
ATOM 696 C C . GLY A 1 95 ? -29.5 -9 7.539 1 98.56 95 GLY A C 1
ATOM 697 O O . GLY A 1 95 ? -30.438 -9.602 7.023 1 98.56 95 GLY A O 1
ATOM 698 N N . ALA A 1 96 ? -28.844 -8.008 6.934 1 98.88 96 ALA A N 1
ATOM 699 C CA . ALA A 1 96 ? -29.219 -7.621 5.578 1 98.88 96 ALA A CA 1
ATOM 700 C C . ALA A 1 96 ? -28.594 -8.555 4.547 1 98.88 96 ALA A C 1
ATOM 702 O O . ALA A 1 96 ? -27.406 -8.891 4.645 1 98.88 96 ALA A O 1
ATOM 703 N N . THR A 1 97 ? -29.391 -9 3.584 1 98.94 97 THR A N 1
ATOM 704 C CA . THR A 1 97 ? -28.906 -9.75 2.432 1 98.94 97 THR A CA 1
ATOM 705 C C . THR A 1 97 ? -29.391 -9.109 1.13 1 98.94 97 THR A C 1
ATOM 707 O O . THR A 1 97 ? -30.594 -8.977 0.904 1 98.94 97 THR A O 1
ATOM 710 N N . ILE A 1 98 ? -28.5 -8.625 0.343 1 98.94 98 ILE A N 1
ATOM 711 C CA . ILE A 1 98 ? -28.812 -8.344 -1.054 1 98.94 98 ILE A CA 1
ATOM 712 C C . ILE A 1 98 ? -28.719 -9.633 -1.871 1 98.94 98 ILE A C 1
ATOM 714 O O . ILE A 1 98 ? -27.625 -10.18 -2.055 1 98.94 98 ILE A O 1
ATOM 718 N N . LEU A 1 99 ? -29.828 -10.094 -2.318 1 98.88 99 LEU A N 1
ATOM 719 C CA . LEU A 1 99 ? -29.938 -11.367 -3.025 1 98.88 99 LEU A CA 1
ATOM 720 C C . LEU A 1 99 ? -30.062 -11.141 -4.527 1 98.88 99 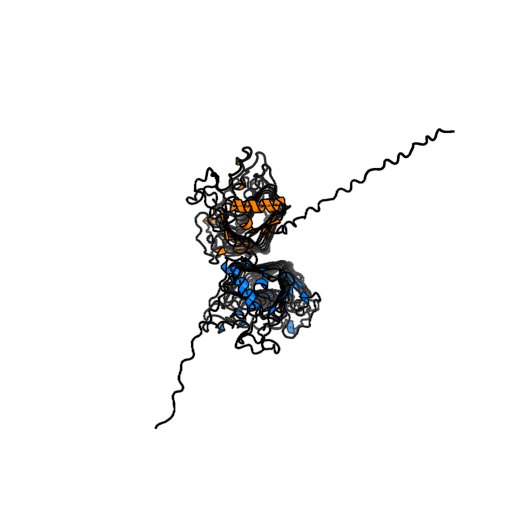LEU A C 1
ATOM 722 O O . LEU A 1 99 ? -31 -10.453 -4.977 1 98.88 99 LEU A O 1
ATOM 726 N N . ALA A 1 100 ? -29.125 -11.703 -5.312 1 98.81 100 ALA A N 1
ATOM 727 C CA . ALA A 1 100 ? -29.297 -11.672 -6.762 1 98.81 100 ALA A CA 1
ATOM 728 C C . ALA A 1 100 ? -30.469 -12.531 -7.191 1 98.81 100 ALA A C 1
ATOM 730 O O . ALA A 1 100 ? -30.453 -13.758 -7.023 1 98.81 100 ALA A O 1
ATOM 731 N N . ALA A 1 101 ? -31.438 -11.883 -7.746 1 98.25 101 ALA A N 1
ATOM 732 C CA . ALA A 1 101 ? -32.625 -12.594 -8.203 1 98.25 101 ALA A CA 1
ATOM 733 C C . ALA A 1 101 ? -32.312 -13.477 -9.414 1 98.25 101 ALA A C 1
ATOM 735 O O . ALA A 1 101 ? -31.438 -13.141 -10.219 1 98.25 101 ALA A O 1
ATOM 736 N N . SER A 1 102 ? -33.031 -14.492 -9.555 1 95 102 SER A N 1
ATOM 737 C CA . SER A 1 102 ? -32.781 -15.445 -10.641 1 95 102 SER A CA 1
ATOM 738 C C . SER A 1 102 ? -33.375 -14.938 -11.961 1 95 102 SER A C 1
ATOM 740 O O . SER A 1 102 ? -34.344 -14.195 -11.969 1 95 102 SER A O 1
ATOM 742 N N . THR A 1 103 ? -32.719 -15.281 -12.977 1 95.62 103 THR A N 1
ATOM 743 C CA . THR A 1 103 ? -33.219 -15.164 -14.344 1 95.62 103 THR A CA 1
ATOM 744 C C . THR A 1 103 ? -33.25 -16.531 -15.031 1 95.62 103 THR A C 1
ATOM 746 O O . THR A 1 103 ? -32.562 -17.453 -14.602 1 95.62 103 THR A O 1
ATOM 749 N N . PRO A 1 104 ? -34.125 -16.641 -16.062 1 94.69 104 PRO A N 1
ATOM 750 C CA . PRO A 1 104 ? -34.031 -17.875 -16.844 1 94.69 104 PRO A CA 1
ATOM 751 C C . PRO A 1 104 ? -32.625 -18.125 -17.406 1 94.69 104 PRO A C 1
ATOM 753 O O . PRO A 1 104 ? -31.875 -17.172 -17.625 1 94.69 104 PRO A O 1
ATOM 756 N N . ILE A 1 105 ? -32.344 -19.359 -17.609 1 94.5 105 ILE A N 1
ATOM 757 C CA . ILE A 1 105 ? -31.031 -19.781 -18.078 1 94.5 105 ILE A CA 1
ATOM 758 C C . ILE A 1 105 ? -30.688 -19.047 -19.375 1 94.5 105 ILE A C 1
ATOM 760 O O . ILE A 1 105 ? -29.562 -18.594 -19.562 1 94.5 105 ILE A O 1
ATOM 764 N N . GLU A 1 106 ? -31.719 -18.859 -20.219 1 94 106 GLU A N 1
ATOM 765 C CA . GLU A 1 106 ? -31.516 -18.25 -21.516 1 94 106 GLU A CA 1
ATOM 766 C C . GLU A 1 106 ? -31.734 -16.734 -21.453 1 94 106 GLU A C 1
ATOM 768 O O . GLU A 1 106 ? -31.703 -16.062 -22.484 1 94 106 GLU A O 1
ATOM 773 N N . GLY A 1 107 ? -31.969 -16.172 -20.328 1 94.25 107 GLY A N 1
ATOM 774 C CA . GLY A 1 107 ? -32.125 -14.742 -20.141 1 94.25 107 GLY A CA 1
ATOM 775 C C . GLY A 1 107 ? -33.562 -14.273 -20.281 1 94.25 107 GLY A C 1
ATOM 776 O O . GLY A 1 107 ? -34.469 -15.086 -20.297 1 94.25 107 GLY A O 1
ATOM 777 N N . MET A 1 108 ? -33.625 -12.93 -20.125 1 92.38 108 MET A N 1
ATOM 778 C CA . MET A 1 108 ? -34.875 -12.195 -20.25 1 92.38 108 MET A CA 1
ATOM 779 C C . MET A 1 108 ? -34.75 -11.016 -21.203 1 92.38 108 MET A C 1
ATOM 781 O O . MET A 1 108 ? -33.938 -10.117 -20.969 1 92.38 108 MET A O 1
ATOM 785 N N . GLU A 1 109 ? -35.625 -11.125 -22.234 1 88.31 109 GLU A N 1
ATOM 786 C CA . GLU A 1 109 ? -35.562 -10.031 -23.203 1 88.31 109 GLU A CA 1
ATOM 787 C C . GLU A 1 109 ? -35.906 -8.695 -22.547 1 88.31 109 GLU A C 1
ATOM 789 O O . GLU A 1 109 ? -35.344 -7.66 -22.906 1 88.31 109 GLU A O 1
ATOM 794 N N . SER A 1 110 ? -36.844 -8.734 -21.672 1 89.31 110 SER A N 1
ATOM 795 C CA . SER A 1 110 ? -37.219 -7.547 -20.906 1 89.31 110 SER A CA 1
ATOM 796 C C . SER A 1 110 ? -37.156 -7.812 -19.406 1 89.31 110 SER A C 1
ATOM 798 O O . SER A 1 110 ? -37.469 -8.914 -18.953 1 89.31 110 SER A O 1
ATOM 800 N N . GLY A 1 111 ? -36.625 -6.805 -18.766 1 91.56 111 GLY A N 1
ATOM 801 C CA . GLY A 1 111 ? -36.5 -6.957 -17.328 1 91.56 111 GLY A CA 1
ATOM 802 C C . GLY A 1 111 ? -35.188 -7.586 -16.922 1 91.56 111 GLY A C 1
ATOM 803 O O . GLY A 1 111 ? -34.219 -7.605 -17.703 1 91.56 111 GLY A O 1
ATOM 804 N N . GLY A 1 112 ? -35.031 -7.973 -15.633 1 96.88 112 GLY A N 1
ATOM 805 C CA . GLY A 1 112 ? -33.812 -8.57 -15.141 1 96.88 112 GLY A CA 1
ATOM 806 C C . GLY A 1 112 ? -32.719 -7.547 -14.867 1 96.88 112 GLY A C 1
ATOM 807 O O . GLY A 1 112 ? -33 -6.41 -14.492 1 96.88 112 GLY A O 1
ATOM 808 N N . TYR A 1 113 ? -31.5 -8.094 -15.031 1 98.31 113 TYR A N 1
ATOM 809 C CA . TYR A 1 113 ? -30.344 -7.215 -14.859 1 98.31 113 TYR A CA 1
ATOM 810 C C . TYR A 1 113 ? -30.156 -6.32 -16.078 1 98.31 113 TYR A C 1
ATOM 812 O O . TYR A 1 113 ? -30.719 -6.59 -17.141 1 98.31 113 TYR A O 1
ATOM 820 N N . ASP A 1 114 ? -29.375 -5.211 -15.914 1 97.69 114 ASP A N 1
ATOM 821 C CA . ASP A 1 114 ? -29.016 -4.395 -17.062 1 97.69 114 ASP A CA 1
ATOM 822 C C . ASP A 1 114 ? -28.281 -5.219 -18.125 1 97.69 114 ASP A C 1
ATOM 824 O O . ASP A 1 114 ? -27.453 -6.07 -17.781 1 97.69 114 ASP A O 1
ATOM 828 N N . HIS A 1 115 ? -28.625 -4.902 -19.359 1 95.5 115 HIS A N 1
ATOM 829 C CA . HIS A 1 115 ? -27.922 -5.566 -20.438 1 95.5 115 HIS A CA 1
ATOM 830 C C . HIS A 1 115 ? -26.453 -5.141 -20.484 1 95.5 115 HIS A C 1
ATOM 832 O O . HIS A 1 115 ? -26.125 -3.979 -20.234 1 95.5 115 HIS A O 1
ATOM 838 N N . ALA A 1 116 ? -25.609 -6.145 -20.859 1 94.56 116 ALA A N 1
ATOM 839 C CA . ALA A 1 116 ? -24.203 -5.82 -21.094 1 94.56 116 ALA A CA 1
ATOM 840 C C . ALA A 1 116 ? -24.062 -4.727 -22.141 1 94.56 116 ALA A C 1
ATOM 842 O O . ALA A 1 116 ? -24.781 -4.715 -23.141 1 94.56 116 ALA A O 1
ATOM 843 N N . GLU A 1 117 ? -23.172 -3.793 -21.938 1 94 117 GLU A N 1
ATOM 844 C CA . GLU A 1 117 ? -22.938 -2.744 -22.922 1 94 117 GLU A CA 1
ATOM 845 C C . GLU A 1 117 ? -22.203 -3.293 -24.141 1 94 117 GLU A C 1
ATOM 847 O O . GLU A 1 117 ? -21.5 -4.305 -24.047 1 94 117 GLU A O 1
ATOM 852 N N . PRO A 1 118 ? -22.422 -2.637 -25.281 1 91.62 118 PRO A N 1
ATOM 853 C CA . PRO A 1 118 ? -21.672 -3.084 -26.453 1 91.62 118 PRO A CA 1
ATOM 854 C C . PRO A 1 118 ? -20.172 -2.859 -26.312 1 91.62 118 PRO A C 1
ATOM 856 O O . PRO A 1 118 ? -19.75 -1.889 -25.672 1 91.62 118 PRO A O 1
ATOM 859 N N . MET A 1 119 ? -19.484 -3.746 -26.781 1 90.19 119 MET A N 1
ATOM 860 C CA . MET A 1 119 ? -18.031 -3.598 -26.828 1 90.19 119 MET A CA 1
ATOM 861 C C . MET A 1 119 ? -17.594 -2.93 -28.109 1 90.19 119 MET A C 1
ATOM 863 O O . MET A 1 119 ? -18.203 -3.131 -29.172 1 90.19 119 MET A O 1
ATOM 867 N N . ASP A 1 120 ? -16.562 -2.18 -28.047 1 89.62 120 ASP A N 1
ATOM 868 C CA . ASP A 1 120 ? -15.953 -1.639 -29.266 1 89.62 120 ASP A CA 1
ATOM 869 C C . ASP A 1 120 ? -15.32 -2.748 -30.109 1 89.62 120 ASP A C 1
ATOM 871 O O . ASP A 1 120 ? -14.43 -3.455 -29.641 1 89.62 120 ASP A O 1
ATOM 875 N N . PRO A 1 121 ? -15.836 -2.865 -31.266 1 91.12 121 PRO A N 1
ATOM 876 C CA . PRO A 1 121 ? -15.305 -3.936 -32.125 1 91.12 121 PRO A CA 1
ATOM 877 C C . PRO A 1 121 ? -13.805 -3.787 -32.375 1 91.12 121 PRO A C 1
ATOM 879 O O . PRO A 1 121 ? -13.125 -4.77 -32.688 1 91.12 121 PRO A O 1
ATOM 882 N N . ALA A 1 122 ? -13.297 -2.586 -32.25 1 90.25 122 ALA A N 1
ATOM 883 C CA . ALA A 1 122 ? -11.891 -2.32 -32.531 1 90.25 122 ALA A CA 1
ATOM 884 C C . ALA A 1 122 ? -10.984 -3.104 -31.594 1 90.25 122 ALA A C 1
ATOM 886 O O . ALA A 1 122 ? -9.836 -3.402 -31.938 1 90.25 122 ALA A O 1
ATOM 887 N N . TYR A 1 123 ? -11.484 -3.525 -30.359 1 90.31 123 TYR A N 1
ATOM 888 C CA . TYR A 1 123 ? -10.602 -4.223 -29.438 1 90.31 123 TYR A CA 1
ATOM 889 C C . TYR A 1 123 ? -11.328 -5.355 -28.734 1 90.31 123 TYR A C 1
ATOM 891 O O . TYR A 1 123 ? -10.859 -5.855 -27.703 1 90.31 123 TYR A O 1
ATOM 899 N N . SER A 1 124 ? -12.383 -5.793 -29.266 1 91.12 124 SER A N 1
ATOM 900 C CA . SER A 1 124 ? -13.164 -6.867 -28.656 1 91.12 124 SER A CA 1
ATOM 901 C C . SER A 1 124 ? -12.391 -8.18 -28.656 1 91.12 124 SER A C 1
ATOM 903 O O . SER A 1 124 ? -12.602 -9.039 -27.812 1 91.12 124 SER A O 1
ATOM 905 N N . SER A 1 125 ? -11.484 -8.352 -29.594 1 91.75 125 SER A N 1
ATOM 906 C CA . SER A 1 125 ? -10.734 -9.594 -29.719 1 91.75 125 SER A CA 1
ATOM 907 C C . SER A 1 125 ? -9.602 -9.656 -28.703 1 91.75 125 SER A C 1
ATOM 909 O O . SER A 1 125 ? -9 -10.711 -28.5 1 91.75 125 SER A O 1
ATOM 911 N N . TYR A 1 126 ? -9.375 -8.555 -28.031 1 93.5 126 TYR A N 1
ATOM 912 C CA . TYR A 1 126 ? -8.273 -8.508 -27.078 1 93.5 126 TYR A CA 1
ATOM 913 C C . TYR A 1 126 ? -8.75 -8.883 -25.688 1 93.5 126 TYR A C 1
ATOM 915 O O . TYR A 1 126 ? -7.965 -8.891 -24.734 1 93.5 126 TYR A O 1
ATOM 923 N N . GLN A 1 127 ? -10.039 -9.234 -25.578 1 89.88 127 GLN A N 1
ATOM 924 C CA . GLN A 1 127 ? -10.609 -9.344 -24.25 1 89.88 127 GLN A CA 1
ATOM 925 C C . GLN A 1 127 ? -11.547 -10.547 -24.141 1 89.88 127 GLN A C 1
ATOM 927 O O . GLN A 1 127 ? -12.039 -11.047 -25.156 1 89.88 127 GLN A O 1
ATOM 932 N N . ASP A 1 128 ? -11.664 -10.953 -22.859 1 87.94 128 ASP A N 1
ATOM 933 C CA . ASP A 1 128 ? -12.781 -11.859 -22.609 1 87.94 128 ASP A CA 1
ATOM 934 C C . ASP A 1 128 ? -14.055 -11.086 -22.281 1 87.94 128 ASP A C 1
ATOM 936 O O . ASP A 1 128 ? -14.008 -9.883 -22.031 1 87.94 128 ASP A O 1
ATOM 940 N N . PHE A 1 129 ? -15.164 -11.797 -22.344 1 90.06 129 PHE A N 1
ATOM 941 C CA . PHE A 1 129 ? -16.469 -11.172 -22.141 1 90.06 129 PHE A CA 1
ATOM 942 C C . PHE A 1 129 ? -16.562 -10.578 -20.75 1 90.06 129 PHE A C 1
ATOM 944 O O . PHE A 1 129 ? -17 -9.438 -20.578 1 90.06 129 PHE A O 1
ATOM 951 N N . GLY A 1 130 ? -16.203 -11.297 -19.719 1 90.38 130 GLY A N 1
ATOM 952 C CA . GLY A 1 130 ? -16.375 -10.898 -18.328 1 90.38 130 GLY A CA 1
ATOM 953 C C . GLY A 1 130 ? -15.68 -9.594 -17.984 1 90.38 130 GLY A C 1
ATOM 954 O O . GLY A 1 130 ? -16.25 -8.742 -17.297 1 90.38 130 GLY A O 1
ATOM 955 N N . HIS A 1 131 ? -14.523 -9.375 -18.5 1 92.5 131 HIS A N 1
ATOM 956 C CA . HIS A 1 131 ? -13.719 -8.195 -18.203 1 92.5 131 HIS A CA 1
ATOM 957 C C . HIS A 1 131 ? -14.07 -7.039 -19.125 1 92.5 131 HIS A C 1
ATOM 959 O O . HIS A 1 131 ? -13.398 -6.004 -19.109 1 92.5 131 HIS A O 1
ATOM 965 N N . SER A 1 132 ? -15.141 -7.191 -19.875 1 93.81 132 SER A N 1
ATOM 966 C CA . SER A 1 132 ? -15.453 -6.18 -20.875 1 93.81 132 SER A CA 1
ATOM 967 C C . SER A 1 132 ? -16.812 -5.543 -20.625 1 93.81 132 SER A C 1
ATOM 969 O O . SER A 1 132 ? -17.219 -4.613 -21.328 1 93.81 132 SER A O 1
ATOM 971 N N . HIS A 1 133 ? -17.484 -6.09 -19.672 1 96.44 133 HIS A N 1
ATOM 972 C CA . HIS A 1 133 ? -18.828 -5.59 -19.391 1 96.44 133 HIS A CA 1
ATOM 973 C C . HIS A 1 133 ? -19.031 -5.387 -17.891 1 96.44 133 HIS A C 1
ATOM 975 O O . HIS A 1 133 ? -18.562 -6.188 -17.078 1 96.44 133 HIS A O 1
ATOM 981 N N . TRP A 1 134 ? -19.766 -4.328 -17.531 1 98 134 TRP A N 1
ATOM 982 C CA . TRP A 1 134 ? -19.938 -3.963 -16.141 1 98 134 TRP A CA 1
ATOM 983 C C . TRP A 1 134 ? -21.406 -3.785 -15.789 1 98 134 TRP A C 1
ATOM 985 O O . TRP A 1 134 ? -21.828 -4.086 -14.672 1 98 134 TRP A O 1
ATOM 995 N N . ARG A 1 135 ? -22.203 -3.363 -16.703 1 97.81 135 ARG A N 1
ATOM 996 C CA . ARG A 1 135 ? -23.594 -3.02 -16.453 1 97.81 135 ARG A CA 1
ATOM 997 C C . ARG A 1 135 ? -24.391 -4.25 -16.031 1 97.81 135 ARG A C 1
ATOM 999 O O . ARG A 1 135 ? -25.312 -4.148 -15.219 1 97.81 135 ARG A O 1
ATOM 1006 N N . ASN A 1 136 ? -24.062 -5.363 -16.609 1 97.56 136 ASN A N 1
ATOM 1007 C CA . ASN A 1 136 ? -24.75 -6.609 -16.297 1 97.56 136 ASN A CA 1
ATOM 1008 C C . ASN A 1 136 ? -24.328 -7.164 -14.938 1 97.56 136 ASN A C 1
ATOM 1010 O O . ASN A 1 136 ? -23.891 -8.312 -14.844 1 97.56 136 ASN A O 1
ATOM 1014 N N . SER A 1 137 ? -24.516 -6.434 -13.867 1 98.56 137 SER A N 1
ATOM 1015 C CA . SER A 1 137 ? -24.062 -6.773 -12.516 1 98.56 137 SER A CA 1
ATOM 1016 C C . SER A 1 137 ? -25.172 -6.496 -11.492 1 98.56 137 SER A C 1
ATOM 1018 O O . SER A 1 137 ? -26.125 -5.773 -11.781 1 98.56 137 SER A O 1
ATOM 1020 N N . LEU A 1 138 ? -25.016 -7.137 -10.336 1 98.88 138 LEU A N 1
ATOM 1021 C CA . LEU A 1 138 ? -25.953 -6.918 -9.242 1 98.88 138 LEU A CA 1
ATOM 1022 C C . LEU A 1 138 ? -25.844 -5.5 -8.695 1 98.88 138 LEU A C 1
ATOM 1024 O O . LEU A 1 138 ? -26.859 -4.832 -8.477 1 98.88 138 LEU A O 1
ATOM 1028 N N . ILE A 1 139 ? -24.656 -5.02 -8.438 1 98.94 139 ILE A N 1
ATOM 1029 C CA . ILE A 1 139 ? -24.359 -3.645 -8.055 1 98.94 139 ILE A CA 1
ATOM 1030 C C . ILE A 1 139 ? -23.359 -3.033 -9.039 1 98.94 139 ILE A C 1
ATOM 1032 O O . ILE A 1 139 ? -22.281 -3.578 -9.258 1 98.94 139 ILE A O 1
ATOM 1036 N N . HIS A 1 140 ? -23.766 -1.921 -9.609 1 98.5 140 HIS A N 1
ATOM 1037 C CA . HIS A 1 140 ? -22.984 -1.346 -10.695 1 98.5 140 HIS A CA 1
ATOM 1038 C C . HIS A 1 140 ? -22.719 0.14 -10.461 1 98.5 140 HIS A C 1
ATOM 1040 O O . HIS A 1 140 ? -23.594 0.85 -9.945 1 98.5 140 HIS A O 1
ATOM 1046 N N . GLY A 1 141 ? -21.5 0.619 -10.773 1 98.81 141 GLY A N 1
ATOM 1047 C CA . GLY A 1 141 ? -21.156 2.031 -10.836 1 98.81 141 GLY A CA 1
ATOM 1048 C C . GLY A 1 141 ? -20.156 2.357 -11.93 1 98.81 141 GLY A C 1
ATOM 1049 O O . GLY A 1 141 ? -19.188 1.629 -12.125 1 98.81 141 GLY A O 1
ATOM 1050 N N . GLU A 1 142 ? -20.375 3.43 -12.68 1 98.56 142 GLU A N 1
ATOM 1051 C CA . GLU A 1 142 ? -19.484 3.875 -13.742 1 98.56 142 GLU A CA 1
ATOM 1052 C C . GLU A 1 142 ? -19.312 5.391 -13.719 1 98.56 142 GLU A C 1
ATOM 1054 O O . GLU A 1 142 ? -20.297 6.133 -13.711 1 98.56 142 GLU A O 1
ATOM 1059 N N . GLY A 1 143 ? -18.078 5.836 -13.727 1 98.44 143 GLY A N 1
ATOM 1060 C CA . GLY A 1 143 ? -17.781 7.262 -13.75 1 98.44 143 GLY A CA 1
ATOM 1061 C C . GLY A 1 143 ? -18.156 7.965 -12.461 1 98.44 143 GLY A C 1
ATOM 1062 O O . GLY A 1 143 ? -18.562 9.125 -12.469 1 98.44 143 GLY A O 1
ATOM 1063 N N . LEU A 1 144 ? -18.062 7.25 -11.352 1 98.75 144 LEU A N 1
ATOM 1064 C CA . LEU A 1 144 ? -18.531 7.785 -10.078 1 98.75 144 LEU A CA 1
ATOM 1065 C C . LEU A 1 144 ? -17.359 8.078 -9.148 1 98.75 144 LEU A C 1
ATOM 1067 O O . LEU A 1 144 ? -16.234 7.629 -9.406 1 98.75 144 LEU A O 1
ATOM 1071 N N . ASN A 1 145 ? -17.578 8.891 -8.18 1 98.5 145 ASN A N 1
ATOM 1072 C CA . ASN A 1 145 ? -16.578 9.156 -7.148 1 98.5 145 ASN A CA 1
ATOM 1073 C C . ASN A 1 145 ? -17.172 9.039 -5.746 1 98.5 145 ASN A C 1
ATOM 1075 O O . ASN A 1 145 ? -18.391 9.195 -5.566 1 98.5 145 ASN A O 1
ATOM 1079 N N . ASP A 1 146 ? -16.312 8.773 -4.754 1 98.38 146 ASP A N 1
ATOM 1080 C CA . ASP A 1 146 ? -16.672 8.727 -3.34 1 98.38 146 ASP A CA 1
ATOM 1081 C C . ASP A 1 146 ? -17.797 7.715 -3.09 1 98.38 146 ASP A C 1
ATOM 1083 O O . ASP A 1 146 ? -18.891 8.094 -2.668 1 98.38 146 ASP A O 1
ATOM 1087 N N . ILE A 1 147 ? -17.406 6.516 -3.266 1 98.62 147 ILE A N 1
ATOM 1088 C CA . ILE A 1 147 ? -18.344 5.402 -3.092 1 98.62 147 ILE A CA 1
ATOM 1089 C C . ILE A 1 147 ? -17.922 4.574 -1.875 1 98.62 147 ILE A C 1
ATOM 1091 O O . ILE A 1 147 ? -16.75 4.23 -1.721 1 98.62 147 ILE A O 1
ATOM 1095 N N . VAL A 1 148 ? -18.875 4.305 -1 1 98.81 148 VAL A N 1
ATOM 1096 C CA . VAL A 1 148 ? -18.641 3.395 0.115 1 98.81 148 VAL A CA 1
ATOM 1097 C C . VAL A 1 148 ? -19.688 2.289 0.12 1 98.81 148 VAL A C 1
ATOM 1099 O O . VAL A 1 148 ? -20.891 2.564 0.032 1 98.81 148 VAL A O 1
ATOM 1102 N N . ILE A 1 149 ? -19.297 1.035 0.12 1 98.94 149 ILE A N 1
ATOM 1103 C CA . ILE A 1 149 ? -20.141 -0.105 0.471 1 98.94 149 ILE A CA 1
ATOM 1104 C C . ILE A 1 149 ? -19.578 -0.797 1.711 1 98.94 149 ILE A C 1
ATOM 1106 O O . ILE A 1 149 ? -18.438 -1.268 1.704 1 98.94 149 ILE A O 1
ATOM 1110 N N . GLU A 1 150 ? -20.344 -0.834 2.76 1 98.62 150 GLU A N 1
ATOM 1111 C CA . GLU A 1 150 ? -19.781 -1.405 3.982 1 98.62 150 GLU A CA 1
ATOM 1112 C C . GLU A 1 150 ? -20.891 -1.996 4.863 1 98.62 150 GLU A C 1
ATOM 1114 O O . GLU A 1 150 ? -22.062 -1.947 4.508 1 98.62 150 GLU A O 1
ATOM 1119 N N . GLY A 1 151 ? -20.547 -2.582 6 1 98.25 151 GLY A N 1
ATOM 1120 C CA . GLY A 1 151 ? -21.438 -3.229 6.961 1 98.25 151 GLY A CA 1
ATOM 1121 C C . GLY A 1 151 ? -21.359 -4.742 6.918 1 98.25 151 GLY A C 1
ATOM 1122 O O . GLY A 1 151 ? -20.844 -5.316 5.953 1 98.25 151 GLY A O 1
ATOM 1123 N N . PRO A 1 152 ? -21.844 -5.32 7.938 1 98.19 152 PRO A N 1
ATOM 1124 C CA . PRO A 1 152 ? -21.609 -6.758 8.102 1 98.19 152 PRO A CA 1
ATOM 1125 C C . PRO A 1 152 ? -22.562 -7.609 7.27 1 98.19 152 PRO A C 1
ATOM 1127 O O . PRO A 1 152 ? -22.578 -8.836 7.402 1 98.19 152 PRO A O 1
ATOM 1130 N N . GLY A 1 153 ? -23.406 -6.949 6.418 1 98.75 153 GLY A N 1
ATOM 1131 C CA . GLY A 1 153 ? -24.391 -7.672 5.641 1 98.75 153 GLY A CA 1
ATOM 1132 C C . GLY A 1 153 ? -23.797 -8.594 4.602 1 98.75 153 GLY A C 1
ATOM 1133 O O . GLY A 1 153 ? -22.578 -8.789 4.57 1 98.75 153 GLY A O 1
ATOM 1134 N N . LEU A 1 154 ? -24.719 -9.25 3.797 1 98.94 154 LEU A N 1
ATOM 1135 C CA . LEU A 1 154 ? -24.344 -10.281 2.834 1 98.94 154 LEU A CA 1
ATOM 1136 C C . LEU A 1 154 ? -24.797 -9.898 1.427 1 98.94 154 LEU A C 1
ATOM 1138 O O . LEU A 1 154 ? -25.938 -9.469 1.233 1 98.94 154 LEU A O 1
ATOM 1142 N N . ILE A 1 155 ? -23.906 -9.969 0.508 1 98.94 155 ILE A N 1
ATOM 1143 C CA . ILE A 1 155 ? -24.25 -10.008 -0.911 1 98.94 155 ILE A CA 1
ATOM 1144 C C . ILE A 1 155 ? -24.219 -11.453 -1.404 1 98.94 155 ILE A C 1
ATOM 1146 O O . ILE A 1 155 ? -23.188 -12.109 -1.385 1 98.94 155 ILE A O 1
ATOM 1150 N N . TRP A 1 156 ? -25.406 -11.953 -1.781 1 98.88 156 TRP A N 1
ATOM 1151 C CA . TRP A 1 156 ? -25.547 -13.344 -2.201 1 98.88 156 TRP A CA 1
ATOM 1152 C C . TRP A 1 156 ? -25.891 -13.43 -3.686 1 98.88 156 TRP A C 1
ATOM 1154 O O . TRP A 1 156 ? -27.031 -13.203 -4.082 1 98.88 156 TRP A O 1
ATOM 1164 N N . GLY A 1 157 ? -24.875 -13.859 -4.477 1 98.62 157 GLY A N 1
ATOM 1165 C CA . GLY A 1 157 ? -25.016 -13.883 -5.922 1 98.62 157 GLY A CA 1
ATOM 1166 C C . GLY A 1 157 ? -25.688 -15.141 -6.438 1 98.62 157 GLY A C 1
ATOM 1167 O O . GLY A 1 157 ? -25.406 -15.602 -7.547 1 98.62 157 GLY A O 1
ATOM 1168 N N . LYS A 1 158 ? -26.656 -15.656 -5.801 1 97.12 158 LYS A N 1
ATOM 1169 C CA . LYS A 1 158 ? -27.297 -16.938 -6.082 1 97.12 158 LYS A CA 1
ATOM 1170 C C . LYS A 1 158 ? -27.859 -16.953 -7.5 1 97.12 158 LYS A C 1
ATOM 1172 O O . LYS A 1 158 ? -27.844 -18 -8.164 1 97.12 158 LYS A O 1
ATOM 1177 N N . GLY A 1 159 ? -28.422 -15.867 -7.93 1 97.31 159 GLY A N 1
ATOM 1178 C CA . GLY A 1 159 ? -29.094 -15.828 -9.219 1 97.31 159 GLY A CA 1
ATOM 1179 C C . GLY A 1 159 ? -28.172 -15.422 -10.352 1 97.31 159 GLY A C 1
ATOM 1180 O O . GLY A 1 159 ? -28.609 -15.297 -11.5 1 97.31 159 GLY A O 1
ATOM 1181 N N . LEU A 1 160 ? -26.891 -15.25 -10.109 1 97.56 160 LEU A N 1
ATOM 1182 C CA . LEU A 1 160 ? -25.938 -14.773 -11.102 1 97.56 160 LEU A CA 1
ATOM 1183 C C . LEU A 1 160 ? -25.391 -15.93 -11.93 1 97.56 160 LEU A C 1
ATOM 1185 O O . LEU A 1 160 ? -25.219 -17.047 -11.414 1 97.56 160 LEU A O 1
ATOM 1189 N N . GLY A 1 161 ? -25.125 -15.625 -13.234 1 95.56 161 GLY A N 1
ATOM 1190 C CA . GLY A 1 161 ? -24.266 -16.516 -13.992 1 95.56 161 GLY A CA 1
ATOM 1191 C C . GLY A 1 161 ? -22.797 -16.391 -13.617 1 95.56 161 GLY A C 1
ATOM 1192 O O . GLY A 1 161 ? -22.422 -15.492 -12.859 1 95.56 161 GLY A O 1
ATOM 1193 N N . ARG A 1 162 ? -21.984 -17.297 -14.195 1 92.94 162 ARG A N 1
ATOM 1194 C CA . ARG A 1 162 ? -20.562 -17.188 -13.859 1 92.94 162 ARG A CA 1
ATOM 1195 C C . ARG A 1 162 ? -19.688 -17.422 -15.086 1 92.94 162 ARG A C 1
ATOM 1197 O O . ARG A 1 162 ? -18.469 -17.484 -14.977 1 92.94 162 ARG A O 1
ATOM 1204 N N . GLY A 1 163 ? -20.25 -17.562 -16.25 1 87.75 163 GLY A N 1
ATOM 1205 C CA . GLY A 1 163 ? -19.562 -17.422 -17.531 1 87.75 163 GLY A CA 1
ATOM 1206 C C . GLY A 1 163 ? -18.891 -18.688 -18 1 87.75 163 GLY A C 1
ATOM 1207 O O . GLY A 1 163 ? -18.094 -18.672 -18.938 1 87.75 163 GLY A O 1
ATOM 1208 N N . HIS A 1 164 ? -19.156 -19.859 -17.391 1 82.62 164 HIS A N 1
ATOM 1209 C CA . HIS A 1 164 ? -18.594 -21.109 -17.875 1 82.62 164 HIS A CA 1
ATOM 1210 C C . HIS A 1 164 ? -19.578 -21.844 -18.781 1 82.62 164 HIS A C 1
ATOM 1212 O O . HIS A 1 164 ? -20.75 -21.984 -18.422 1 82.62 164 HIS A O 1
ATOM 1218 N N . ASP A 1 165 ? -19.062 -22.359 -19.766 1 74.69 165 ASP A N 1
ATOM 1219 C CA . ASP A 1 165 ? -19.891 -23.016 -20.766 1 74.69 165 ASP A CA 1
ATOM 1220 C C . ASP A 1 165 ? -20.422 -24.359 -20.234 1 74.69 165 ASP A C 1
ATOM 1222 O O . ASP A 1 165 ? -21.438 -24.859 -20.734 1 74.69 165 ASP A O 1
ATOM 1226 N N . TYR A 1 166 ? -19.75 -24.844 -19.25 1 77 166 TYR A N 1
ATOM 1227 C CA . TYR A 1 166 ? -20.141 -26.172 -18.812 1 77 166 TYR A CA 1
ATOM 1228 C C . TYR A 1 166 ? -21.188 -26.109 -17.703 1 77 166 TYR A C 1
ATOM 1230 O O . TYR A 1 166 ? -21.703 -27.125 -17.25 1 77 166 TYR A O 1
ATOM 1238 N N . ASP A 1 167 ? -21.484 -24.859 -17.375 1 80.94 167 ASP A N 1
ATOM 1239 C CA . ASP A 1 167 ? -22.547 -24.703 -16.391 1 80.94 167 ASP A CA 1
ATOM 1240 C C . ASP A 1 167 ? -23.922 -24.859 -17.031 1 80.94 167 ASP A C 1
ATOM 1242 O O . ASP A 1 167 ? -24.328 -24.016 -17.844 1 80.94 167 ASP A O 1
ATOM 1246 N N . LYS A 1 168 ? -24.656 -25.938 -16.734 1 82.12 168 LYS A N 1
ATOM 1247 C CA . LYS A 1 168 ? -25.922 -26.203 -17.422 1 82.12 168 LYS A CA 1
ATOM 1248 C C . LYS A 1 168 ? -27.094 -25.703 -16.594 1 82.12 168 LYS A C 1
ATOM 1250 O O . LYS A 1 168 ? -28.203 -25.516 -17.109 1 82.12 168 LYS A O 1
ATOM 1255 N N . ASP A 1 169 ? -26.906 -25.406 -15.391 1 87.75 169 ASP A N 1
ATOM 1256 C CA . ASP A 1 169 ? -28.031 -25.062 -14.516 1 87.75 169 ASP A CA 1
ATOM 1257 C C . ASP A 1 169 ? -27.922 -23.625 -14.031 1 87.75 169 ASP A C 1
ATOM 1259 O O . ASP A 1 169 ? -28.562 -23.25 -13.039 1 87.75 169 ASP A O 1
ATOM 1263 N N . MET A 1 170 ? -27.141 -22.797 -14.727 1 92.56 170 MET A N 1
ATOM 1264 C CA . MET A 1 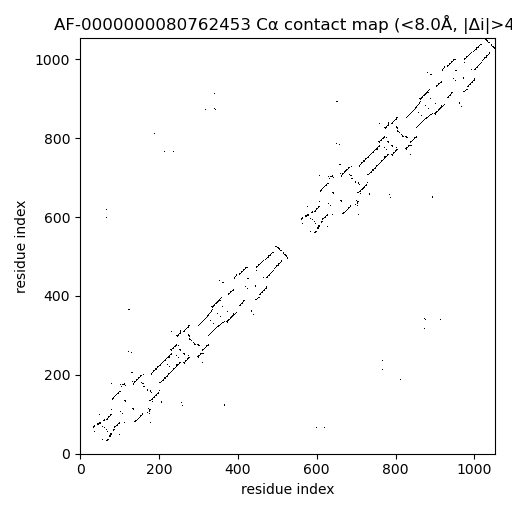170 ? -26.969 -21.391 -14.367 1 92.56 170 MET A CA 1
ATOM 1265 C C . MET A 1 170 ? -27.297 -20.484 -15.555 1 92.56 170 MET A C 1
ATOM 1267 O O . MET A 1 170 ? -27.141 -20.891 -16.703 1 92.56 170 MET A O 1
ATOM 1271 N N . PRO A 1 171 ? -27.719 -19.281 -15.18 1 94.44 171 PRO A N 1
ATOM 1272 C CA . PRO A 1 171 ? -27.922 -18.344 -16.281 1 94.44 171 PRO A CA 1
ATOM 1273 C C . PRO A 1 171 ? -26.672 -18.141 -17.125 1 94.44 171 PRO A C 1
ATOM 1275 O O . PRO A 1 171 ? -25.562 -18.094 -16.594 1 94.44 171 PRO A O 1
ATOM 1278 N N . ILE A 1 172 ? -26.844 -18.109 -18.422 1 92.94 172 ILE A N 1
ATOM 1279 C CA . ILE A 1 172 ? -25.734 -17.984 -19.359 1 92.94 172 ILE A CA 1
ATOM 1280 C C . ILE A 1 172 ? -25.281 -16.531 -19.438 1 92.94 172 ILE A C 1
ATOM 1282 O O . ILE A 1 172 ? -26.031 -15.664 -19.891 1 92.94 172 ILE A O 1
ATOM 1286 N N . SER A 1 173 ? -24.062 -16.25 -19.047 1 92.44 173 SER A N 1
ATOM 1287 C CA . SER A 1 173 ? -23.516 -14.898 -19.125 1 92.44 173 SER A CA 1
ATOM 1288 C C . SER A 1 173 ? -23.547 -14.367 -20.547 1 92.44 173 SER A C 1
ATOM 1290 O O . SER A 1 173 ? -23.25 -15.094 -21.5 1 92.44 173 SER A O 1
ATOM 1292 N N . GLY A 1 174 ? -23.922 -13.117 -20.75 1 90.44 174 GLY A N 1
ATOM 1293 C CA . GLY A 1 174 ? -24 -12.508 -22.078 1 90.44 174 GLY A CA 1
ATOM 1294 C C . GLY A 1 174 ? -25.406 -12.484 -22.625 1 90.44 174 GLY A C 1
ATOM 1295 O O . GLY A 1 174 ? -25.703 -11.719 -23.547 1 90.44 174 GLY A O 1
ATOM 1296 N N . LYS A 1 175 ? -26.266 -13.367 -22.062 1 94 175 LYS A N 1
ATOM 1297 C CA . LYS A 1 175 ? -27.656 -13.305 -22.469 1 94 175 LYS A CA 1
ATOM 1298 C C . LYS A 1 175 ? -28.344 -12.07 -21.891 1 94 175 LYS A C 1
ATOM 1300 O O . LYS A 1 175 ? -27.953 -11.578 -20.828 1 94 175 LYS A O 1
ATOM 1305 N N . PRO A 1 176 ? -29.422 -11.617 -22.609 1 94.75 176 PRO A N 1
ATOM 1306 C CA . PRO A 1 176 ? -30.109 -10.422 -22.125 1 94.75 176 PRO A CA 1
ATOM 1307 C C . PRO A 1 176 ? -30.688 -10.602 -20.719 1 94.75 176 PRO A C 1
ATOM 1309 O O . PRO A 1 176 ? -31.281 -11.641 -20.422 1 94.75 176 PRO A O 1
ATOM 1312 N N . GLY A 1 177 ? -30.406 -9.641 -19.906 1 96.56 177 GLY A N 1
ATOM 1313 C CA . GLY A 1 177 ? -31.016 -9.617 -18.578 1 96.56 177 GLY A CA 1
ATOM 1314 C C . GLY A 1 177 ? -30.297 -10.5 -17.578 1 96.56 177 GLY A C 1
ATOM 1315 O O . GLY A 1 177 ? -30.688 -10.57 -16.406 1 96.56 177 GLY A O 1
ATOM 1316 N N . VAL A 1 178 ? -29.25 -11.094 -18.016 1 96.88 178 VAL A N 1
ATOM 1317 C CA . VAL A 1 178 ? -28.484 -11.945 -17.109 1 96.88 178 VAL A CA 1
ATOM 1318 C C . VAL A 1 178 ? -27.359 -11.141 -16.469 1 96.88 178 VAL A C 1
ATOM 1320 O O . VAL A 1 178 ? -26.609 -10.445 -17.172 1 96.88 178 VAL A O 1
ATOM 1323 N N . GLY A 1 179 ? -27.312 -11.156 -15.156 1 97.56 179 GLY A N 1
ATOM 1324 C CA . GLY A 1 179 ? -26.172 -10.617 -14.438 1 97.56 179 GLY A CA 1
ATOM 1325 C C . GLY A 1 179 ? -25.125 -11.664 -14.125 1 97.56 179 GLY A C 1
ATOM 1326 O O . GLY A 1 179 ? -25.438 -12.844 -13.953 1 97.56 179 GLY A O 1
ATOM 1327 N N . ASP A 1 180 ? -23.844 -11.195 -13.977 1 97.69 180 ASP A N 1
ATOM 1328 C CA . ASP A 1 180 ? -22.844 -12.227 -13.727 1 97.69 180 ASP A CA 1
ATOM 1329 C C . ASP A 1 180 ? -21.766 -11.719 -12.781 1 97.69 180 ASP A C 1
ATOM 1331 O O . ASP A 1 180 ? -20.719 -12.375 -12.617 1 97.69 180 ASP A O 1
ATOM 1335 N N . LYS A 1 181 ? -21.891 -10.594 -12.195 1 98.38 181 LYS A N 1
ATOM 1336 C CA . LYS A 1 181 ? -20.984 -10.07 -11.172 1 98.38 181 LYS A CA 1
ATOM 1337 C C . LYS A 1 181 ? -21.766 -9.547 -9.961 1 98.38 181 LYS A C 1
ATOM 1339 O O . LYS A 1 181 ? -22.844 -8.984 -10.117 1 98.38 181 LYS A O 1
ATOM 1344 N N . SER A 1 182 ? -21.141 -9.664 -8.797 1 98.81 182 SER A N 1
ATOM 1345 C CA . SER A 1 182 ? -21.75 -9.047 -7.617 1 98.81 182 SER A CA 1
ATOM 1346 C C . SER A 1 182 ? -21.594 -7.531 -7.648 1 98.81 182 SER A C 1
ATOM 1348 O O . SER A 1 182 ? -22.562 -6.801 -7.5 1 98.81 182 SER A O 1
ATOM 1350 N N . ILE A 1 183 ? -20.359 -7.074 -7.816 1 98.94 183 ILE A N 1
ATOM 1351 C CA . ILE A 1 183 ? -20.078 -5.645 -7.879 1 98.94 183 ILE A CA 1
ATOM 1352 C C . ILE A 1 183 ? -19.188 -5.348 -9.078 1 98.94 183 ILE A C 1
ATOM 1354 O O . ILE A 1 183 ? -18.172 -6.031 -9.297 1 98.94 183 ILE A O 1
ATOM 1358 N N . ALA A 1 184 ? -19.578 -4.438 -9.867 1 98.88 184 ALA A N 1
ATOM 1359 C CA . ALA A 1 184 ? -18.719 -3.943 -10.945 1 98.88 184 ALA A CA 1
ATOM 1360 C C . ALA A 1 184 ? -18.594 -2.422 -10.891 1 98.88 184 ALA A C 1
ATOM 1362 O O . ALA A 1 184 ? -19.609 -1.712 -10.883 1 98.88 184 ALA A O 1
ATOM 1363 N N . LEU A 1 185 ? -17.391 -1.906 -10.828 1 98.88 185 LEU A N 1
ATOM 1364 C CA . LEU A 1 185 ? -17.078 -0.482 -10.844 1 98.88 185 LEU A CA 1
ATOM 1365 C C . LEU A 1 185 ? -16.125 -0.147 -11.984 1 98.88 185 LEU A C 1
ATOM 1367 O O . LEU A 1 185 ? -15.078 -0.787 -12.133 1 98.88 185 LEU A O 1
ATOM 1371 N N . LYS A 1 186 ? -16.484 0.747 -12.805 1 98.75 186 LYS A N 1
ATOM 1372 C CA . LYS A 1 186 ? -15.648 1.183 -13.922 1 98.75 186 LYS A CA 1
ATOM 1373 C C . LYS A 1 186 ? -15.375 2.682 -13.852 1 98.75 186 LYS A C 1
ATOM 1375 O O . LYS A 1 186 ? -16.297 3.479 -13.68 1 98.75 186 LYS A O 1
ATOM 1380 N N . ASN A 1 187 ? -14.141 3.096 -14.008 1 98.5 187 ASN A N 1
ATOM 1381 C CA . ASN A 1 187 ? -13.719 4.496 -14.023 1 98.5 187 ASN A CA 1
ATOM 1382 C C . ASN A 1 187 ? -14.258 5.258 -12.82 1 98.5 187 ASN A C 1
ATOM 1384 O O . ASN A 1 187 ? -14.844 6.328 -12.969 1 98.5 187 ASN A O 1
ATOM 1388 N N . CYS A 1 188 ? -14.102 4.672 -11.633 1 98.81 188 CYS A N 1
ATOM 1389 C CA . CYS A 1 188 ? -14.5 5.301 -10.383 1 98.81 188 CYS A CA 1
ATOM 1390 C C . CYS A 1 188 ? -13.273 5.727 -9.578 1 98.81 188 CYS A C 1
ATOM 1392 O O . CYS A 1 188 ? -12.141 5.371 -9.922 1 98.81 188 CYS A O 1
ATOM 1394 N N . ARG A 1 189 ? -13.438 6.547 -8.602 1 98.69 189 ARG A N 1
ATOM 1395 C CA . ARG A 1 189 ? -12.336 6.926 -7.719 1 98.69 189 ARG A CA 1
ATOM 1396 C C . ARG A 1 189 ? -12.828 7.105 -6.285 1 98.69 189 ARG A C 1
ATOM 1398 O O . ARG A 1 189 ? -14.008 7.379 -6.055 1 98.69 189 ARG A O 1
ATOM 1405 N N . ASN A 1 190 ? -11.891 7.02 -5.309 1 98.69 190 ASN A N 1
ATOM 1406 C CA . ASN A 1 190 ? -12.188 7.145 -3.885 1 98.69 190 ASN A CA 1
ATOM 1407 C C . ASN A 1 190 ? -13.281 6.172 -3.451 1 98.69 190 ASN A C 1
ATOM 1409 O O . ASN A 1 190 ? -14.375 6.59 -3.082 1 98.69 190 ASN A O 1
ATOM 1413 N N . VAL A 1 191 ? -12.875 4.898 -3.398 1 98.88 191 VAL A N 1
ATOM 1414 C CA . VAL A 1 191 ? -13.828 3.826 -3.143 1 98.88 191 VAL A CA 1
ATOM 1415 C C . VAL A 1 191 ? -13.414 3.055 -1.891 1 98.88 191 VAL A C 1
ATOM 1417 O O . VAL A 1 191 ? -12.234 2.74 -1.708 1 98.88 191 VAL A O 1
ATOM 1420 N N . LEU A 1 192 ? -14.359 2.811 -1.008 1 98.88 192 LEU A N 1
ATOM 1421 C CA . LEU A 1 192 ? -14.148 1.98 0.173 1 98.88 192 LEU A CA 1
ATOM 1422 C C . LEU A 1 192 ? -15.125 0.81 0.195 1 98.88 192 LEU A C 1
ATOM 1424 O O . LEU A 1 192 ? -16.344 1.01 0.18 1 98.88 192 LEU A O 1
ATOM 1428 N N . LEU A 1 193 ? -14.648 -0.445 0.181 1 98.94 193 LEU A N 1
ATOM 1429 C CA . LEU A 1 193 ? -15.391 -1.681 0.392 1 98.94 193 LEU A CA 1
ATOM 1430 C C . LEU A 1 193 ? -14.969 -2.357 1.689 1 98.94 193 LEU A C 1
ATOM 1432 O O . LEU A 1 193 ? -13.805 -2.734 1.846 1 98.94 193 LEU A O 1
ATOM 1436 N N . ARG A 1 194 ? -15.945 -2.543 2.592 1 98.81 194 ARG A N 1
ATOM 1437 C CA . ARG A 1 194 ? -15.445 -2.938 3.906 1 98.81 194 ARG A CA 1
ATOM 1438 C C . ARG A 1 194 ? -16.484 -3.785 4.645 1 98.81 194 ARG A C 1
ATOM 1440 O O . ARG A 1 194 ? -17.672 -3.459 4.656 1 98.81 194 ARG A O 1
ATOM 1447 N N . ASP A 1 195 ? -16.125 -4.941 5.199 1 98.81 195 ASP A N 1
ATOM 1448 C CA . ASP A 1 195 ? -16.719 -5.668 6.316 1 98.81 195 ASP A CA 1
ATOM 1449 C C . ASP A 1 195 ? -17.859 -6.562 5.84 1 98.81 195 ASP A C 1
ATOM 1451 O O . ASP A 1 195 ? -18.375 -7.375 6.605 1 98.81 195 ASP A O 1
ATOM 1455 N N . PHE A 1 196 ? -18.281 -6.465 4.586 1 98.88 196 PHE A N 1
ATOM 1456 C CA . PHE A 1 196 ? -19.422 -7.285 4.168 1 98.88 196 PHE A CA 1
ATOM 1457 C C . PHE A 1 196 ? -18.938 -8.641 3.654 1 98.88 196 PHE A C 1
ATOM 1459 O O . PHE A 1 196 ? -17.734 -8.867 3.512 1 98.88 196 PHE A O 1
ATOM 1466 N N . LYS A 1 197 ? -19.891 -9.523 3.453 1 98.94 197 LYS A N 1
ATOM 1467 C CA . LYS A 1 197 ? -19.625 -10.859 2.93 1 98.94 197 LYS A CA 1
ATOM 1468 C C . LYS A 1 197 ? -20.188 -11.016 1.517 1 98.94 197 LYS A C 1
ATOM 1470 O O . LYS A 1 197 ? -21.141 -10.336 1.145 1 98.94 197 LYS A O 1
ATOM 1475 N N . VAL A 1 198 ? -19.594 -11.859 0.767 1 98.94 198 VAL A N 1
ATOM 1476 C CA . VAL A 1 198 ? -20.094 -12.242 -0.548 1 98.94 198 VAL A CA 1
ATOM 1477 C C . VAL A 1 198 ? -20.172 -13.766 -0.648 1 98.94 198 VAL A C 1
ATOM 1479 O O . VAL A 1 198 ? -19.203 -14.469 -0.341 1 98.94 198 VAL A O 1
ATOM 1482 N N . LEU A 1 199 ? -21.328 -14.242 -0.947 1 98.81 199 LEU A N 1
ATOM 1483 C CA . LEU A 1 199 ? -21.547 -15.656 -1.238 1 98.81 199 LEU A CA 1
ATOM 1484 C C . LEU A 1 199 ? -21.922 -15.859 -2.699 1 98.81 199 LEU A C 1
ATOM 1486 O O . LEU A 1 199 ? -22.875 -15.227 -3.189 1 98.81 199 LEU A O 1
ATOM 1490 N N . GLN A 1 200 ? -21.188 -16.734 -3.436 1 97.56 200 GLN A N 1
ATOM 1491 C CA . GLN A 1 200 ? -21.453 -17.016 -4.84 1 97.56 200 GLN A CA 1
ATOM 1492 C C . GLN A 1 200 ? -21.469 -15.734 -5.668 1 97.56 200 GLN A C 1
ATOM 1494 O O . GLN A 1 200 ? -22.484 -15.406 -6.293 1 97.56 200 GLN A O 1
ATOM 1499 N N . GLY A 1 201 ? -20.312 -15.141 -5.797 1 97.75 201 GLY A N 1
ATOM 1500 C CA . GLY A 1 201 ? -20.188 -13.789 -6.332 1 97.75 201 GLY A CA 1
ATOM 1501 C C . GLY A 1 201 ? -20.328 -13.734 -7.844 1 97.75 201 GLY A C 1
ATOM 1502 O O . GLY A 1 201 ? -20.25 -12.656 -8.438 1 97.75 201 GLY A O 1
ATOM 1503 N N . GLY A 1 202 ? -20.656 -14.914 -8.539 1 96.88 202 GLY A N 1
ATOM 1504 C CA . GLY A 1 202 ? -20.719 -14.938 -9.992 1 96.88 202 GLY A CA 1
ATOM 1505 C C . GLY A 1 202 ? -19.359 -15.055 -10.648 1 96.88 202 GLY A C 1
ATOM 1506 O O . GLY A 1 202 ? -18.484 -15.758 -10.141 1 96.88 202 GLY A O 1
ATOM 1507 N N . TRP A 1 203 ? -19.234 -14.43 -11.812 1 96.88 203 TRP A N 1
ATOM 1508 C CA . TRP A 1 203 ? -17.953 -14.43 -12.5 1 96.88 203 TRP A CA 1
ATOM 1509 C C . TRP A 1 203 ? -16.891 -13.719 -11.672 1 96.88 203 TRP A C 1
ATOM 1511 O O . TRP A 1 203 ? -15.766 -14.211 -11.523 1 96.88 203 TRP A O 1
ATOM 1521 N N . PHE A 1 204 ? -17.281 -12.617 -11.164 1 98 204 PHE A N 1
ATOM 1522 C CA . PHE A 1 204 ? -16.438 -11.852 -10.25 1 98 204 PHE A CA 1
ATOM 1523 C C . PHE A 1 204 ? -17.219 -11.422 -9.016 1 98 204 PHE A C 1
ATOM 1525 O O . PHE A 1 204 ? -18.312 -10.852 -9.141 1 98 204 PHE A O 1
ATOM 1532 N N . ALA A 1 205 ? -16.656 -11.688 -7.816 1 98.75 205 ALA A N 1
ATOM 1533 C CA . ALA A 1 205 ? -17.219 -11 -6.664 1 98.75 205 ALA A CA 1
ATOM 1534 C C . ALA A 1 205 ? -17.078 -9.484 -6.805 1 98.75 205 ALA A C 1
ATOM 1536 O O . ALA A 1 205 ? -18 -8.734 -6.512 1 98.75 205 ALA A O 1
ATOM 1537 N N . LEU A 1 206 ? -15.898 -9.062 -7.273 1 98.94 206 LEU A N 1
ATOM 1538 C CA . LEU A 1 206 ? -15.648 -7.668 -7.621 1 98.94 206 LEU A CA 1
ATOM 1539 C C . LEU A 1 206 ? -14.867 -7.566 -8.93 1 98.94 206 LEU A C 1
ATOM 1541 O O . LEU A 1 206 ? -13.844 -8.219 -9.094 1 98.94 206 LEU A O 1
ATOM 1545 N N . LEU A 1 207 ? -15.414 -6.844 -9.812 1 98.81 207 LEU A N 1
ATOM 1546 C CA . LEU A 1 207 ? -14.641 -6.355 -10.953 1 98.81 207 LEU A CA 1
ATOM 1547 C C . LEU A 1 207 ? -14.453 -4.848 -10.875 1 98.81 207 LEU A C 1
ATOM 1549 O O . LEU A 1 207 ? -15.398 -4.086 -11.102 1 98.81 207 LEU A O 1
ATOM 1553 N N . ALA A 1 208 ? -13.336 -4.387 -10.5 1 98.88 208 ALA A N 1
ATOM 1554 C CA . ALA A 1 208 ? -12.953 -2.979 -10.516 1 98.88 208 ALA A CA 1
ATOM 1555 C C . ALA A 1 208 ? -12.031 -2.672 -11.688 1 98.88 208 ALA A C 1
ATOM 1557 O O . ALA A 1 208 ? -10.93 -3.217 -11.781 1 98.88 208 ALA A O 1
ATOM 1558 N N . THR A 1 209 ? -12.477 -1.87 -12.609 1 98.81 209 THR A N 1
ATOM 1559 C CA . THR A 1 209 ? -11.688 -1.517 -13.781 1 98.81 209 THR A CA 1
ATOM 1560 C C . THR A 1 209 ? -11.477 -0.007 -13.859 1 98.81 209 THR A C 1
ATOM 1562 O O . THR A 1 209 ? -12.438 0.757 -13.922 1 98.81 209 THR A O 1
ATOM 1565 N N . GLY A 1 210 ? -10.273 0.435 -13.875 1 98.62 210 GLY A N 1
ATOM 1566 C CA . GLY A 1 210 ? -9.984 1.86 -13.922 1 98.62 210 GLY A CA 1
ATOM 1567 C C . GLY A 1 210 ? -10.422 2.598 -12.672 1 98.62 210 GLY A C 1
ATOM 1568 O O . GLY A 1 210 ? -10.977 3.695 -12.75 1 98.62 210 GLY A O 1
ATOM 1569 N N . VAL A 1 211 ? -10.258 1.955 -11.531 1 98.81 211 VAL A N 1
ATOM 1570 C CA . VAL A 1 211 ? -10.641 2.566 -10.266 1 98.81 211 VAL A CA 1
ATOM 1571 C C . VAL A 1 211 ? -9.406 3.1 -9.547 1 98.81 211 VAL A C 1
ATOM 1573 O O . VAL A 1 211 ? -8.43 2.369 -9.344 1 98.81 211 VAL A O 1
ATOM 1576 N N . ASP A 1 212 ? -9.422 4.398 -9.164 1 98.62 212 ASP A N 1
ATOM 1577 C CA . ASP A 1 212 ? -8.32 5.035 -8.445 1 98.62 212 ASP A CA 1
ATOM 1578 C C . ASP A 1 212 ? -8.68 5.27 -6.98 1 98.62 212 ASP A C 1
ATOM 1580 O O . ASP A 1 212 ? -9.797 5.691 -6.672 1 98.62 212 ASP A O 1
ATOM 1584 N N . ASN A 1 213 ? -7.684 5.023 -6.055 1 98.69 213 ASN A N 1
ATOM 1585 C CA . ASN A 1 213 ? -7.926 5.137 -4.617 1 98.69 213 ASN A CA 1
ATOM 1586 C C . ASN A 1 213 ? -9.008 4.164 -4.152 1 98.69 213 ASN A C 1
ATOM 1588 O O . ASN A 1 213 ? -10.094 4.586 -3.762 1 98.69 213 ASN A O 1
ATOM 1592 N N . LEU A 1 214 ? -8.602 2.92 -4.121 1 98.88 214 LEU A N 1
ATOM 1593 C CA . LEU A 1 214 ? -9.508 1.834 -3.773 1 98.88 214 LEU A CA 1
ATOM 1594 C C . LEU A 1 214 ? -9.031 1.106 -2.52 1 98.88 214 LEU A C 1
ATOM 1596 O O . LEU A 1 214 ? -7.934 0.554 -2.498 1 98.88 214 LEU A O 1
ATOM 1600 N N . THR A 1 215 ? -9.82 1.179 -1.451 1 98.94 215 THR A N 1
ATOM 1601 C CA . THR A 1 215 ? -9.547 0.408 -0.243 1 98.94 215 THR A CA 1
ATOM 1602 C C . THR A 1 215 ? -10.539 -0.742 -0.1 1 98.94 215 THR A C 1
ATOM 1604 O O . THR A 1 215 ? -11.758 -0.532 -0.146 1 98.94 215 THR A O 1
ATOM 1607 N N . ILE A 1 216 ? -10.078 -1.948 0.003 1 98.94 216 ILE A N 1
ATOM 1608 C CA . ILE A 1 216 ? -10.836 -3.154 0.308 1 98.94 216 ILE A CA 1
ATOM 1609 C C . ILE A 1 216 ? -10.375 -3.732 1.645 1 98.94 216 ILE A C 1
ATOM 1611 O O . ILE A 1 216 ? -9.219 -4.121 1.793 1 98.94 216 ILE A O 1
ATOM 1615 N N . ASP A 1 217 ? -11.305 -3.818 2.586 1 98.88 217 ASP A N 1
ATOM 1616 C CA . ASP A 1 217 ? -10.883 -4.18 3.936 1 98.88 217 ASP A CA 1
ATOM 1617 C C . ASP A 1 217 ? -11.883 -5.133 4.586 1 98.88 217 ASP A C 1
ATOM 1619 O O . ASP A 1 217 ? -13.062 -4.805 4.73 1 98.88 217 ASP A O 1
ATOM 1623 N N . ASN A 1 218 ? -11.344 -6.273 4.949 1 98.88 218 ASN A N 1
ATOM 1624 C CA . ASN A 1 218 ? -12.055 -7.203 5.82 1 98.88 218 ASN A CA 1
ATOM 1625 C C . ASN A 1 218 ? -13.312 -7.75 5.145 1 98.88 218 ASN A C 1
ATOM 1627 O O . ASN A 1 218 ? -14.383 -7.789 5.754 1 98.88 218 ASN A O 1
ATOM 1631 N N . LEU A 1 219 ? -13.188 -8.156 3.924 1 98.94 219 LEU A N 1
ATOM 1632 C CA . LEU A 1 219 ? -14.273 -8.875 3.262 1 98.94 219 LEU A CA 1
ATOM 1633 C C . LEU A 1 219 ? -14.133 -10.383 3.475 1 98.94 219 LEU A C 1
ATOM 1635 O O . LEU A 1 219 ? -13.023 -10.906 3.537 1 98.94 219 LEU A O 1
ATOM 1639 N N . LEU A 1 220 ? -15.234 -11.031 3.631 1 98.88 220 LEU A N 1
ATOM 1640 C CA . LEU A 1 220 ? -15.328 -12.484 3.598 1 98.88 220 LEU A CA 1
ATOM 1641 C C . LEU A 1 220 ? -16.031 -12.953 2.33 1 98.88 220 LEU A C 1
ATOM 1643 O O . LEU A 1 220 ? -17.25 -12.812 2.201 1 98.88 220 LEU A O 1
ATOM 1647 N N . ILE A 1 221 ? -15.273 -13.539 1.434 1 98.88 221 ILE A N 1
ATOM 1648 C CA . ILE A 1 221 ? -15.781 -13.883 0.109 1 98.88 221 ILE A CA 1
ATOM 1649 C C . ILE A 1 221 ? -15.68 -15.391 -0.11 1 98.88 221 ILE A C 1
ATOM 1651 O O . ILE A 1 221 ? -14.586 -15.953 -0.069 1 98.88 221 ILE A O 1
ATOM 1655 N N . ASP A 1 222 ? -16.719 -16.016 -0.254 1 98.19 222 ASP A N 1
ATOM 1656 C CA . ASP A 1 222 ? -16.875 -17.422 -0.64 1 98.19 222 ASP A CA 1
ATOM 1657 C C . ASP A 1 222 ? -17.578 -17.547 -1.981 1 98.19 222 ASP A C 1
ATOM 1659 O O . ASP A 1 222 ? -18.812 -17.562 -2.035 1 98.19 222 ASP A O 1
ATOM 1663 N N . THR A 1 223 ? -16.734 -17.703 -3.086 1 97 223 THR A N 1
ATOM 1664 C CA . THR A 1 223 ? -17.328 -17.422 -4.391 1 97 223 THR A CA 1
ATOM 1665 C C . THR A 1 223 ? -17.047 -18.547 -5.371 1 97 223 THR A C 1
ATOM 1667 O O . THR A 1 223 ? -16.141 -19.359 -5.156 1 97 223 THR A O 1
ATOM 1670 N N . ASN A 1 224 ? -17.828 -18.578 -6.395 1 92.94 224 ASN A N 1
ATOM 1671 C CA . ASN A 1 224 ? -17.797 -19.719 -7.301 1 92.94 224 ASN A CA 1
ATOM 1672 C C . ASN A 1 224 ? -17 -19.406 -8.562 1 92.94 224 ASN A C 1
ATOM 1674 O O . ASN A 1 224 ? -17 -20.203 -9.508 1 92.94 224 ASN A O 1
ATOM 1678 N N . ARG A 1 225 ? -16.312 -18.344 -8.594 1 95.12 225 ARG A N 1
ATOM 1679 C CA . ARG A 1 225 ? -15.25 -18.078 -9.555 1 95.12 225 ARG A CA 1
ATOM 1680 C C . ARG A 1 225 ? -14.25 -17.062 -8.992 1 95.12 225 ARG A C 1
ATOM 1682 O O . ARG A 1 225 ? -13.633 -17.312 -7.957 1 95.12 225 ARG A O 1
ATOM 1689 N N . ASP A 1 226 ? -14.039 -15.945 -9.664 1 97 226 ASP A N 1
ATOM 1690 C CA . ASP A 1 226 ? -12.992 -15.055 -9.18 1 97 226 ASP A CA 1
ATOM 1691 C C . ASP A 1 226 ? -13.461 -14.273 -7.953 1 97 226 ASP A C 1
ATOM 1693 O O . ASP A 1 226 ? -14.641 -13.953 -7.828 1 97 226 ASP A O 1
ATOM 1697 N N . GLY A 1 227 ? -12.547 -14.008 -7.062 1 98.56 227 GLY A N 1
ATOM 1698 C CA . GLY A 1 227 ? -12.805 -13.109 -5.949 1 98.56 227 GLY A CA 1
ATOM 1699 C C . GLY A 1 227 ? -12.711 -11.641 -6.34 1 98.56 227 GLY A C 1
ATOM 1700 O O . GLY A 1 227 ? -13.68 -11.07 -6.852 1 98.56 227 GLY A O 1
ATOM 1701 N N . LEU A 1 228 ? -11.508 -11.07 -6.211 1 98.94 228 LEU A N 1
ATOM 1702 C CA . LEU A 1 228 ? -11.281 -9.656 -6.488 1 98.94 228 LEU A CA 1
ATOM 1703 C C . LEU A 1 228 ? -10.438 -9.477 -7.746 1 98.94 228 LEU A C 1
ATOM 1705 O O . LEU A 1 228 ? -9.25 -9.805 -7.758 1 98.94 228 LEU A O 1
ATOM 1709 N N . ASP A 1 229 ? -11.031 -8.953 -8.766 1 98.81 229 ASP A N 1
ATOM 1710 C CA . ASP A 1 229 ? -10.273 -8.562 -9.953 1 98.81 229 ASP A CA 1
ATOM 1711 C C . ASP A 1 229 ? -10.023 -7.059 -9.977 1 98.81 229 ASP A C 1
ATOM 1713 O O . ASP A 1 229 ? -10.961 -6.27 -10.117 1 98.81 229 ASP A O 1
ATOM 1717 N N . ILE A 1 230 ? -8.805 -6.691 -9.82 1 98.88 230 ILE A N 1
ATOM 1718 C CA . ILE A 1 230 ? -8.336 -5.309 -9.805 1 98.88 230 ILE A CA 1
ATOM 1719 C C . ILE A 1 230 ? -7.656 -4.977 -11.133 1 98.88 230 ILE A C 1
ATOM 1721 O O . ILE A 1 230 ? -6.461 -5.23 -11.305 1 98.88 230 ILE A O 1
ATOM 1725 N N . ASP A 1 231 ? -8.414 -4.402 -12.016 1 98.81 231 ASP A N 1
ATOM 1726 C CA . ASP A 1 231 ? -8.016 -4.285 -13.406 1 98.81 231 ASP A CA 1
ATOM 1727 C C . ASP A 1 231 ? -7.746 -2.828 -13.781 1 98.81 231 ASP A C 1
ATOM 1729 O O . ASP A 1 231 ? -8.664 -2.006 -13.789 1 98.81 231 ASP A O 1
ATOM 1733 N N . CYS A 1 232 ? -6.469 -2.502 -14.125 1 98.62 232 CYS A N 1
ATOM 1734 C CA . CYS A 1 232 ? -6.125 -1.152 -14.562 1 98.62 232 CYS A CA 1
ATOM 1735 C C . CYS A 1 232 ? -6.387 -0.141 -13.453 1 98.62 232 CYS A C 1
ATOM 1737 O O . CYS A 1 232 ? -6.914 0.943 -13.703 1 98.62 232 CYS A O 1
ATOM 1739 N N . CYS A 1 233 ? -6.086 -0.474 -12.242 1 98.81 233 CYS A N 1
ATOM 1740 C CA . CYS A 1 233 ? -6.391 0.39 -11.102 1 98.81 233 CYS A CA 1
ATOM 1741 C C . CYS A 1 233 ? -5.125 1.033 -10.555 1 98.81 233 CYS A C 1
ATOM 1743 O O . CYS A 1 233 ? -4.023 0.515 -10.75 1 98.81 233 CYS A O 1
ATOM 1745 N N . ARG A 1 234 ? -5.324 2.154 -9.922 1 98.44 234 ARG A N 1
ATOM 1746 C CA . ARG A 1 234 ? -4.207 2.861 -9.305 1 98.44 234 ARG A CA 1
ATOM 1747 C C . ARG A 1 234 ? -4.473 3.107 -7.82 1 98.44 234 ARG A C 1
ATOM 1749 O O . ARG A 1 234 ? -5.555 3.561 -7.445 1 98.44 234 ARG A O 1
ATOM 1756 N N . ASN A 1 235 ? -3.387 2.873 -6.996 1 98.62 235 ASN A N 1
ATOM 1757 C CA . ASN A 1 235 ? -3.432 3.115 -5.559 1 98.62 235 ASN A CA 1
ATOM 1758 C C . ASN A 1 235 ? -4.531 2.297 -4.887 1 98.62 235 ASN A C 1
ATOM 1760 O O . ASN A 1 235 ? -5.562 2.84 -4.488 1 98.62 235 ASN A O 1
ATOM 1764 N N . VAL A 1 236 ? -4.195 1.029 -4.66 1 98.88 236 VAL A N 1
ATOM 1765 C CA . VAL A 1 236 ? -5.145 0.053 -4.133 1 98.88 236 VAL A CA 1
ATOM 1766 C C . VAL A 1 236 ? -4.598 -0.552 -2.842 1 98.88 236 VAL A C 1
ATOM 1768 O O . VAL A 1 236 ? -3.412 -0.88 -2.756 1 98.88 236 VAL A O 1
ATOM 1771 N N . ARG A 1 237 ? -5.449 -0.626 -1.798 1 98.81 237 ARG A N 1
ATOM 1772 C CA . ARG A 1 237 ? -5.125 -1.291 -0.54 1 98.81 237 ARG A CA 1
ATOM 1773 C C . ARG A 1 237 ? -6.09 -2.441 -0.267 1 98.81 237 ARG A C 1
ATOM 1775 O O . ARG A 1 237 ? -7.297 -2.229 -0.126 1 98.81 237 ARG A O 1
ATOM 1782 N N . ILE A 1 238 ? -5.57 -3.686 -0.179 1 98.94 238 ILE A N 1
ATOM 1783 C CA . ILE A 1 238 ? -6.379 -4.859 0.139 1 98.94 238 ILE A CA 1
ATOM 1784 C C . ILE A 1 238 ? -5.902 -5.473 1.451 1 98.94 238 ILE A C 1
ATOM 1786 O O . ILE A 1 238 ? -4.773 -5.965 1.539 1 98.94 238 ILE A O 1
ATOM 1790 N N . THR A 1 239 ? -6.77 -5.457 2.463 1 98.88 239 THR A N 1
ATOM 1791 C CA . THR A 1 239 ? -6.305 -5.906 3.77 1 98.88 239 THR A CA 1
ATOM 1792 C C . THR A 1 239 ? -7.352 -6.797 4.438 1 98.88 239 THR A C 1
ATOM 1794 O O . THR A 1 239 ? -8.555 -6.566 4.293 1 98.88 239 THR A O 1
ATOM 1797 N N . ARG A 1 240 ? -6.93 -7.828 5.148 1 98.81 240 ARG A N 1
ATOM 1798 C CA . ARG A 1 240 ? -7.688 -8.625 6.113 1 98.81 240 ARG A CA 1
ATOM 1799 C C . ARG A 1 240 ? -8.852 -9.344 5.438 1 98.81 240 ARG A C 1
ATOM 1801 O O . ARG A 1 240 ? -9.898 -9.547 6.047 1 98.81 240 ARG A O 1
ATOM 1808 N N . CYS A 1 241 ? -8.719 -9.68 4.168 1 98.94 241 CYS A N 1
ATOM 1809 C CA . CYS A 1 241 ? -9.781 -10.391 3.461 1 98.94 241 CYS A CA 1
ATOM 1810 C C . CYS A 1 241 ? -9.609 -11.898 3.586 1 98.94 241 CYS A C 1
ATOM 1812 O O . CYS A 1 241 ? -8.484 -12.398 3.672 1 98.94 241 CYS A O 1
ATOM 1814 N N . THR A 1 242 ? -10.68 -12.594 3.65 1 98.88 242 THR A N 1
ATOM 1815 C CA . THR A 1 242 ? -10.781 -14.039 3.51 1 98.88 242 THR A CA 1
ATOM 1816 C C . THR A 1 242 ? -11.484 -14.406 2.203 1 98.88 242 THR A C 1
ATOM 1818 O O . THR A 1 242 ? -12.656 -14.086 2.008 1 98.88 242 THR A O 1
ATOM 1821 N N . ILE A 1 243 ? -10.773 -15.094 1.355 1 98.88 243 ILE A N 1
ATOM 1822 C CA . ILE A 1 243 ? -11.359 -15.352 0.045 1 98.88 243 ILE A CA 1
ATOM 1823 C C . ILE A 1 243 ? -11.164 -16.828 -0.325 1 98.88 243 ILE A C 1
ATOM 1825 O O . ILE A 1 243 ? -10.031 -17.281 -0.464 1 98.88 243 ILE A O 1
ATOM 1829 N N . ASN A 1 244 ? -12.211 -17.531 -0.447 1 97.69 244 ASN A N 1
ATOM 1830 C CA . ASN A 1 244 ? -12.258 -18.859 -1.027 1 97.69 244 ASN A CA 1
ATOM 1831 C C . ASN A 1 244 ? -12.812 -18.844 -2.451 1 97.69 244 ASN A C 1
ATOM 1833 O O . ASN A 1 244 ? -13.953 -18.453 -2.67 1 97.69 244 ASN A O 1
ATOM 1837 N N . SER A 1 245 ? -11.984 -19.219 -3.375 1 96.56 245 SER A N 1
ATOM 1838 C CA . SER A 1 245 ? -12.359 -19.172 -4.785 1 96.56 245 SER A CA 1
ATOM 1839 C C . SER A 1 245 ? -11.859 -20.406 -5.527 1 96.56 245 SER A C 1
ATOM 1841 O O . SER A 1 245 ? -10.938 -20.312 -6.34 1 96.56 245 SER A O 1
ATOM 1843 N N . PRO A 1 246 ? -12.484 -21.484 -5.449 1 93.19 246 PRO A N 1
ATOM 1844 C CA . PRO A 1 246 ? -11.977 -22.75 -5.961 1 93.19 246 PRO A CA 1
ATOM 1845 C C . PRO A 1 246 ? -11.898 -22.781 -7.488 1 93.19 246 PRO A C 1
ATOM 1847 O O . PRO A 1 246 ? -11.094 -23.531 -8.055 1 93.19 246 PRO A O 1
ATOM 1850 N N . TRP A 1 247 ? -12.695 -21.953 -8.164 1 92.19 247 TRP A N 1
ATOM 1851 C CA . TRP A 1 247 ? -12.805 -22.125 -9.609 1 92.19 247 TRP A CA 1
ATOM 1852 C C . TRP A 1 247 ? -11.945 -21.094 -10.336 1 92.19 247 TRP A C 1
ATOM 1854 O O . TRP A 1 247 ? -11.82 -21.141 -11.562 1 92.19 247 TRP A O 1
ATOM 1864 N N . ASP A 1 248 ? -11.383 -20.172 -9.547 1 94.75 248 ASP A N 1
ATOM 1865 C CA . ASP A 1 248 ? -10.516 -19.172 -10.156 1 94.75 248 ASP A CA 1
ATOM 1866 C C . ASP A 1 248 ? -9.734 -18.391 -9.102 1 94.75 248 ASP A C 1
ATOM 1868 O O . ASP A 1 248 ? -9.57 -18.875 -7.973 1 94.75 248 ASP A O 1
ATOM 1872 N N . ASP A 1 249 ? -9.172 -17.266 -9.438 1 96.62 249 ASP A N 1
ATOM 1873 C CA . ASP A 1 249 ? -8.211 -16.578 -8.586 1 96.62 249 ASP A CA 1
ATOM 1874 C C . ASP A 1 249 ? -8.914 -15.797 -7.473 1 96.62 249 ASP A C 1
ATOM 1876 O O . ASP A 1 249 ? -10 -15.25 -7.684 1 96.62 249 ASP A O 1
ATOM 1880 N N . ALA A 1 250 ? -8.336 -15.789 -6.273 1 98.56 250 ALA A N 1
ATOM 1881 C CA . ALA A 1 250 ? -8.883 -15.086 -5.117 1 98.56 250 ALA A CA 1
ATOM 1882 C C . ALA A 1 250 ? -8.656 -13.578 -5.23 1 98.56 250 ALA A C 1
ATOM 1884 O O . ALA A 1 250 ? -9.609 -12.797 -5.199 1 98.56 250 ALA A O 1
ATOM 1885 N N . ILE A 1 251 ? -7.406 -13.125 -5.301 1 98.94 251 ILE A N 1
ATOM 1886 C CA . ILE A 1 251 ? -7.016 -11.734 -5.539 1 98.94 251 ILE A CA 1
ATOM 1887 C C . ILE A 1 251 ? -6.207 -11.648 -6.828 1 98.94 251 ILE A C 1
ATOM 1889 O O . ILE A 1 251 ? -5.121 -12.227 -6.93 1 98.94 251 ILE A O 1
ATOM 1893 N N . CYS A 1 252 ? -6.734 -10.859 -7.766 1 98.69 252 CYS A N 1
ATOM 1894 C CA . CYS A 1 252 ? -6.172 -10.961 -9.109 1 98.69 252 CYS A CA 1
ATOM 1895 C C . CYS A 1 252 ? -6.027 -9.578 -9.742 1 98.69 252 CYS A C 1
ATOM 1897 O O . CYS A 1 252 ? -6.867 -9.172 -10.547 1 98.69 252 CYS A O 1
ATOM 1899 N N . PRO A 1 253 ? -4.938 -8.859 -9.461 1 98.81 253 PRO A N 1
ATOM 1900 C CA . PRO A 1 253 ? -4.625 -7.68 -10.266 1 98.81 253 PRO A CA 1
ATOM 1901 C C . PRO A 1 253 ? -4.438 -8.008 -11.75 1 98.81 253 PRO A C 1
ATOM 1903 O O . PRO A 1 253 ? -3.809 -9.016 -12.086 1 98.81 253 PRO A O 1
ATOM 1906 N N . LYS A 1 254 ? -5.059 -7.23 -12.539 1 98.69 254 LYS A N 1
ATOM 1907 C CA . LYS A 1 254 ? -4.953 -7.324 -13.992 1 98.69 254 LYS A CA 1
ATOM 1908 C C . LYS A 1 254 ? -4.688 -5.957 -14.617 1 98.69 254 LYS A C 1
ATOM 1910 O O . LYS A 1 254 ? -4.746 -4.934 -13.93 1 98.69 254 LYS A O 1
ATOM 1915 N N . SER A 1 255 ? -4.328 -5.898 -15.891 1 98.5 255 SER A N 1
ATOM 1916 C CA . SER A 1 255 ? -4.223 -4.695 -16.719 1 98.5 255 SER A CA 1
ATOM 1917 C C . SER A 1 255 ? -4.652 -4.965 -18.156 1 98.5 255 SER A C 1
ATOM 1919 O O . SER A 1 255 ? -3.838 -4.887 -19.078 1 98.5 255 SER A O 1
ATOM 1921 N N . SER A 1 256 ? -5.918 -5.215 -18.266 1 97.56 256 SER A N 1
ATOM 1922 C CA . SER A 1 256 ? -6.496 -5.617 -19.531 1 97.56 256 SER A CA 1
ATOM 1923 C C . SER A 1 256 ? -6.598 -4.438 -20.5 1 97.56 256 SER A C 1
ATOM 1925 O O . SER A 1 256 ? -6.164 -3.328 -20.172 1 97.56 256 SER A O 1
ATOM 1927 N N . TYR A 1 257 ? -7.141 -4.664 -21.672 1 96.94 257 TYR A N 1
ATOM 1928 C CA . TYR A 1 257 ? -7.387 -3.617 -22.656 1 96.94 257 TYR A CA 1
ATOM 1929 C C . TYR A 1 257 ? -8.844 -3.166 -22.625 1 96.94 257 TYR A C 1
ATOM 1931 O O . TYR A 1 257 ? -9.359 -2.629 -23.609 1 96.94 257 TYR A O 1
ATOM 1939 N N . ALA A 1 258 ? -9.5 -3.408 -21.547 1 95.62 258 ALA A N 1
ATOM 1940 C CA . ALA A 1 258 ? -10.938 -3.199 -21.406 1 95.62 258 ALA A CA 1
ATOM 1941 C C . ALA A 1 258 ? -11.289 -1.715 -21.5 1 95.62 258 ALA A C 1
ATOM 1943 O O . ALA A 1 258 ? -12.398 -1.354 -21.891 1 95.62 258 ALA A O 1
ATOM 1944 N N . LEU A 1 259 ? -10.43 -0.827 -21.219 1 96.44 259 LEU A N 1
ATOM 1945 C CA . LEU A 1 259 ? -10.664 0.613 -21.25 1 96.44 259 LEU A CA 1
ATOM 1946 C C . LEU A 1 259 ? -10.438 1.166 -22.656 1 96.44 259 LEU A C 1
ATOM 1948 O O . LEU A 1 259 ? -10.688 2.348 -22.906 1 96.44 259 LEU A O 1
ATOM 1952 N N . GLY A 1 260 ? -9.961 0.32 -23.594 1 95.62 260 GLY A N 1
ATOM 1953 C CA . GLY A 1 260 ? -9.68 0.726 -24.953 1 95.62 260 GLY A CA 1
ATOM 1954 C C . GLY A 1 260 ? -8.266 1.242 -25.156 1 95.62 260 GLY A C 1
ATOM 1955 O O . GLY A 1 260 ? -7.887 1.632 -26.25 1 95.62 260 GLY A O 1
ATOM 1956 N N . TYR A 1 261 ? -7.473 1.3 -24.094 1 95.94 261 TYR A N 1
ATOM 1957 C CA . TYR A 1 261 ? -6.059 1.657 -24.078 1 95.94 261 TYR A CA 1
ATOM 1958 C C . TYR A 1 261 ? -5.336 0.942 -22.938 1 95.94 261 TYR A C 1
ATOM 1960 O O . TYR A 1 261 ? -5.953 0.549 -21.953 1 95.94 261 TYR A O 1
ATOM 1968 N N . PRO A 1 262 ? -4.055 0.664 -23.141 1 96.88 262 PRO A N 1
ATOM 1969 C CA . PRO A 1 262 ? -3.316 0.048 -22.031 1 96.88 262 PRO A CA 1
ATOM 1970 C C . PRO A 1 262 ? -3.164 0.98 -20.828 1 96.88 262 PRO A C 1
ATOM 1972 O O . PRO A 1 262 ? -2.803 2.148 -21 1 96.88 262 PRO A O 1
ATOM 1975 N N . ARG A 1 263 ? -3.545 0.511 -19.734 1 98 263 ARG A N 1
ATOM 1976 C CA . ARG A 1 263 ? -3.354 1.225 -18.484 1 98 263 ARG A CA 1
ATOM 1977 C C . ARG A 1 263 ? -2.742 0.314 -17.422 1 98 263 ARG A C 1
ATOM 1979 O O . ARG A 1 263 ? -3.23 -0.793 -17.188 1 98 263 ARG A O 1
ATOM 1986 N N . VAL A 1 264 ? -1.679 0.815 -16.844 1 98.56 264 VAL A N 1
ATOM 1987 C CA . VAL A 1 264 ? -0.935 0.043 -15.859 1 98.56 264 VAL A CA 1
ATOM 1988 C C . VAL A 1 264 ? -1.752 -0.078 -14.578 1 98.56 264 VAL A C 1
ATOM 1990 O O . VAL A 1 264 ? -2.457 0.858 -14.195 1 98.56 264 VAL A O 1
ATOM 1993 N N . THR A 1 265 ? -1.819 -1.254 -13.914 1 98.88 265 THR A N 1
ATOM 1994 C CA . THR A 1 265 ? -2.191 -1.364 -12.508 1 98.88 265 THR A CA 1
ATOM 1995 C C . THR A 1 265 ? -0.993 -1.077 -11.609 1 98.88 265 THR A C 1
ATOM 1997 O O . THR A 1 265 ? 0.039 -1.745 -11.711 1 98.88 265 THR A O 1
ATOM 2000 N N . GLU A 1 266 ? -1.146 -0.076 -10.75 1 98.62 266 GLU A N 1
ATOM 2001 C CA . GLU A 1 266 ? 0.069 0.333 -10.055 1 98.62 266 GLU A CA 1
ATOM 2002 C C . GLU A 1 266 ? -0.244 0.818 -8.641 1 98.62 266 GLU A C 1
ATOM 2004 O O . GLU A 1 266 ? -1.371 1.23 -8.352 1 98.62 266 GLU A O 1
ATOM 2009 N N . ASN A 1 267 ? 0.837 0.772 -7.742 1 98.62 267 ASN A N 1
ATOM 2010 C CA . ASN A 1 267 ? 0.765 1.24 -6.363 1 98.62 267 ASN A CA 1
ATOM 2011 C C . ASN A 1 267 ? -0.289 0.477 -5.566 1 98.62 267 ASN A C 1
ATOM 2013 O O . ASN A 1 267 ? -1.261 1.066 -5.09 1 98.62 267 ASN A O 1
ATOM 2017 N N . LEU A 1 268 ? 0.058 -0.836 -5.375 1 98.81 268 LEU A N 1
ATOM 2018 C CA . LEU A 1 268 ? -0.895 -1.755 -4.762 1 98.81 268 LEU A CA 1
ATOM 2019 C C . LEU A 1 268 ? -0.263 -2.488 -3.582 1 98.81 268 LEU A C 1
ATOM 2021 O O . LEU A 1 268 ? 0.883 -2.936 -3.666 1 98.81 268 LEU A O 1
ATOM 2025 N N . THR A 1 269 ? -0.968 -2.535 -2.414 1 98.88 269 THR A N 1
ATOM 2026 C CA . THR A 1 269 ? -0.537 -3.346 -1.279 1 98.88 269 THR A CA 1
ATOM 2027 C C . THR A 1 269 ? -1.565 -4.43 -0.966 1 98.88 269 THR A C 1
ATOM 2029 O O . THR A 1 269 ? -2.771 -4.195 -1.075 1 98.88 269 THR A O 1
ATOM 2032 N N . ILE A 1 270 ? -1.142 -5.625 -0.615 1 98.94 270 ILE A N 1
ATOM 2033 C CA . ILE A 1 270 ? -1.949 -6.715 -0.081 1 98.94 270 ILE A CA 1
ATOM 2034 C C . ILE A 1 270 ? -1.372 -7.18 1.254 1 98.94 270 ILE A C 1
ATOM 2036 O O . ILE A 1 270 ? -0.179 -7.477 1.352 1 98.94 270 ILE A O 1
ATOM 2040 N N . SER A 1 271 ? -2.227 -7.203 2.275 1 98.88 271 SER A N 1
ATOM 2041 C CA . SER A 1 271 ? -1.695 -7.688 3.545 1 98.88 271 SER A CA 1
ATOM 2042 C C . SER A 1 271 ? -2.779 -8.367 4.375 1 98.88 271 SER A C 1
ATOM 2044 O O . SER A 1 271 ? -3.965 -8.062 4.23 1 98.88 271 SER A O 1
ATOM 2046 N N . ASP A 1 272 ? -2.365 -9.297 5.207 1 98.81 272 ASP A N 1
ATOM 2047 C CA . ASP A 1 272 ? -3.199 -9.93 6.227 1 98.81 272 ASP A CA 1
ATOM 2048 C C . ASP A 1 272 ? -4.383 -10.656 5.598 1 98.81 272 ASP A C 1
ATOM 2050 O O . ASP A 1 272 ? -5.484 -10.656 6.148 1 98.81 272 ASP A O 1
ATOM 2054 N N . CYS A 1 273 ? -4.18 -11.234 4.395 1 98.88 273 CYS A N 1
ATOM 2055 C CA . CYS A 1 273 ? -5.27 -11.914 3.707 1 98.88 273 CYS A CA 1
ATOM 2056 C C . CYS A 1 273 ? -5.113 -13.43 3.807 1 98.88 273 CYS A C 1
ATOM 2058 O O . CYS A 1 273 ? -4 -13.93 3.98 1 98.88 273 CYS A O 1
ATOM 2060 N N . TYR A 1 274 ? -6.211 -14.07 3.773 1 98.88 274 TYR A N 1
ATOM 2061 C CA . TYR A 1 274 ? -6.328 -15.523 3.666 1 98.88 274 TYR A CA 1
ATOM 2062 C C . TYR A 1 274 ? -6.949 -15.922 2.334 1 98.88 274 TYR A C 1
ATOM 2064 O O . TYR A 1 274 ? -8.055 -15.477 2 1 98.88 274 TYR A O 1
ATOM 2072 N N . VAL A 1 275 ? -6.262 -16.797 1.574 1 98.75 275 VAL A N 1
ATOM 2073 C CA . VAL A 1 275 ? -6.812 -17.25 0.307 1 98.75 275 VAL A CA 1
ATOM 2074 C C . VAL A 1 275 ? -6.852 -18.781 0.291 1 98.75 275 VAL A C 1
ATOM 2076 O O . VAL A 1 275 ? -5.949 -19.438 0.813 1 98.75 275 VAL A O 1
ATOM 2079 N N . ALA A 1 276 ? -7.941 -19.297 -0.322 1 97.06 276 ALA A N 1
ATOM 2080 C CA . ALA A 1 276 ? -8.156 -20.734 -0.394 1 97.06 276 ALA A CA 1
ATOM 2081 C C . ALA A 1 276 ? -8.805 -21.125 -1.718 1 97.06 276 ALA A C 1
ATOM 2083 O O . ALA A 1 276 ? -9.406 -20.297 -2.396 1 97.06 276 ALA A O 1
ATOM 2084 N N . GLY A 1 277 ? -8.633 -22.453 -2.055 1 95.12 277 GLY A N 1
ATOM 2085 C CA . GLY A 1 277 ? -9.148 -22.875 -3.348 1 95.12 277 GLY A CA 1
ATOM 2086 C C . GLY A 1 277 ? -9.781 -24.266 -3.307 1 95.12 277 GLY A C 1
ATOM 2087 O O . GLY A 1 277 ? -10.078 -24.844 -4.352 1 95.12 277 GLY A O 1
ATOM 2088 N N . ARG A 1 278 ? -10.117 -24.75 -2.037 1 93.88 278 ARG A N 1
ATOM 2089 C CA . ARG A 1 278 ? -10.562 -26.141 -2.039 1 93.88 278 ARG A CA 1
ATOM 2090 C C . ARG A 1 278 ? -11.789 -26.328 -1.151 1 93.88 278 ARG A C 1
ATOM 2092 O O . ARG A 1 278 ? -12.203 -27.453 -0.876 1 93.88 278 ARG A O 1
ATOM 2099 N N . TYR A 1 279 ? -12.344 -25.297 -0.676 1 94.94 279 TYR A N 1
ATOM 2100 C CA . TYR A 1 279 ? -13.523 -25.438 0.176 1 94.94 279 TYR A CA 1
ATOM 2101 C C . TYR A 1 279 ? -14.805 -25.281 -0.63 1 94.94 279 TYR A C 1
ATOM 2103 O O . TYR A 1 279 ? -14.883 -24.422 -1.514 1 94.94 279 TYR A O 1
ATOM 2111 N N . ARG A 1 280 ? -15.742 -26.047 -0.277 1 93.94 280 ARG A N 1
ATOM 2112 C CA . ARG A 1 280 ? -17.062 -25.969 -0.91 1 93.94 280 ARG A CA 1
ATOM 2113 C C . ARG A 1 280 ? -17.688 -24.594 -0.699 1 93.94 280 ARG A C 1
ATOM 2115 O O . ARG A 1 280 ? -17.625 -24.031 0.398 1 93.94 280 ARG A O 1
ATOM 2122 N N . ILE A 1 281 ? -18.359 -24.188 -1.679 1 94.12 281 ILE A N 1
ATOM 2123 C CA . ILE A 1 281 ? 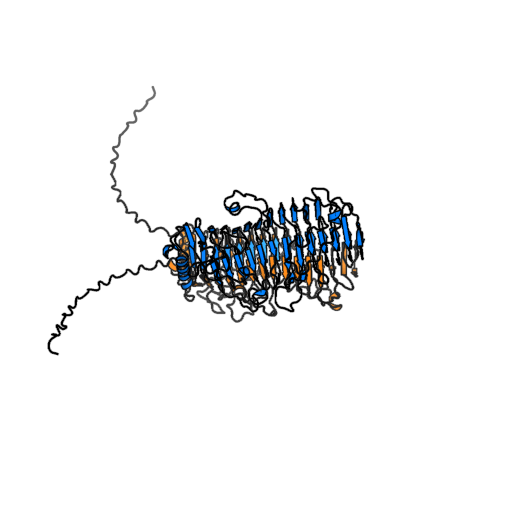-18.984 -22.875 -1.604 1 94.12 281 ILE A CA 1
ATOM 2124 C C . ILE A 1 281 ? -20 -22.844 -0.464 1 94.12 281 ILE A C 1
ATOM 2126 O O . ILE A 1 281 ? -20.812 -23.766 -0.328 1 94.12 281 ILE A O 1
ATOM 2130 N N . GLY A 1 282 ? -19.922 -21.859 0.348 1 96.38 282 GLY A N 1
ATOM 2131 C CA . GLY A 1 282 ? -20.797 -21.703 1.499 1 96.38 282 GLY A CA 1
ATOM 2132 C C . GLY A 1 282 ? -20.188 -22.219 2.787 1 96.38 282 GLY A C 1
ATOM 2133 O O . GLY A 1 282 ? -20.578 -21.797 3.879 1 96.38 282 GLY A O 1
ATOM 2134 N N . SER A 1 283 ? -19.203 -23.125 2.668 1 96.31 283 SER A N 1
ATOM 2135 C CA . SER A 1 283 ? -18.719 -23.812 3.859 1 96.31 283 SER A CA 1
ATOM 2136 C C . SER A 1 283 ? -17.797 -22.906 4.676 1 96.31 283 SER A C 1
ATOM 2138 O O 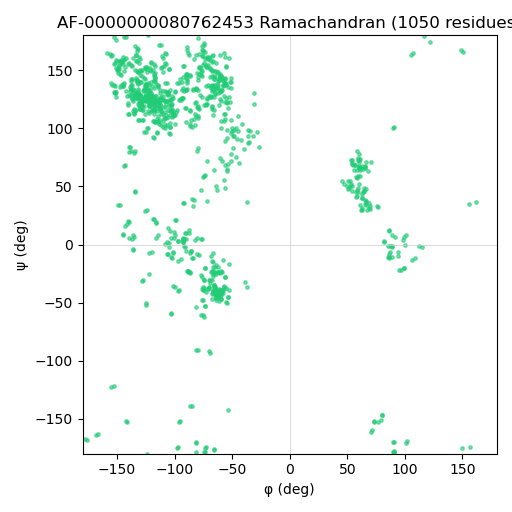. SER A 1 283 ? -17.688 -23.062 5.895 1 96.31 283 SER A O 1
ATOM 2140 N N . VAL A 1 284 ? -17.172 -21.984 4.043 1 96.94 284 VAL A N 1
ATOM 2141 C CA . VAL A 1 284 ? -16.344 -21.031 4.766 1 96.94 284 VAL A CA 1
ATOM 2142 C C . VAL A 1 284 ? -17.219 -20.078 5.574 1 96.94 284 VAL A C 1
ATOM 2144 O O . VAL A 1 284 ? -16.922 -19.766 6.727 1 96.94 284 VAL A O 1
ATOM 2147 N N . LEU A 1 285 ? -18.328 -19.688 5.027 1 97.56 285 LEU A N 1
ATOM 2148 C CA . LEU A 1 285 ? -19.234 -18.766 5.695 1 97.56 285 LEU A CA 1
ATOM 2149 C C . LEU A 1 285 ? -19.969 -19.453 6.836 1 97.56 285 LEU A C 1
ATOM 2151 O O . LEU A 1 285 ? -20.203 -18.844 7.887 1 97.56 285 LEU A O 1
ATOM 2155 N N . ASP A 1 286 ? -20.359 -20.656 6.566 1 96.69 286 ASP A N 1
ATOM 2156 C CA . ASP A 1 286 ? -21.188 -21.312 7.574 1 96.69 286 ASP A CA 1
ATOM 2157 C C . ASP A 1 286 ? -20.328 -22.016 8.625 1 96.69 286 ASP A C 1
ATOM 2159 O O . ASP A 1 286 ? -20.844 -22.594 9.578 1 96.69 286 ASP A O 1
ATOM 2163 N N . GLY A 1 287 ? -18.969 -22.094 8.453 1 96.94 287 GLY A N 1
ATOM 2164 C CA . GLY A 1 287 ? -18.047 -22.547 9.477 1 96.94 287 GLY A CA 1
ATOM 2165 C C . GLY A 1 287 ? -17.766 -24.031 9.422 1 96.94 287 GLY A C 1
ATOM 2166 O O . GLY A 1 287 ? -17.047 -24.578 10.266 1 96.94 287 GLY A O 1
ATOM 2167 N N . THR A 1 288 ? -18.281 -24.766 8.344 1 97.06 288 THR A N 1
ATOM 2168 C CA . THR A 1 288 ? -18.062 -26.203 8.273 1 97.06 288 THR A CA 1
ATOM 2169 C C . THR A 1 288 ? -16.766 -26.516 7.559 1 97.06 288 THR A C 1
ATOM 2171 O O . THR A 1 288 ? -16.234 -27.641 7.672 1 97.06 288 THR A O 1
ATOM 2174 N N . TRP A 1 289 ? -16.281 -25.688 6.758 1 95.81 289 TRP A N 1
ATOM 2175 C CA . TRP A 1 289 ? -14.984 -25.812 6.098 1 95.81 289 TRP A CA 1
ATOM 2176 C C . TRP A 1 289 ? -14.859 -27.172 5.395 1 95.81 289 TRP A C 1
ATOM 2178 O O . TRP A 1 289 ? -13.859 -27.875 5.57 1 95.81 289 TRP A O 1
ATOM 2188 N N . GLN A 1 290 ? -15.82 -27.438 4.562 1 94.88 290 GLN A N 1
ATOM 2189 C CA . GLN A 1 290 ? -15.82 -28.719 3.869 1 94.88 290 GLN A CA 1
ATOM 2190 C C . GLN A 1 290 ? -14.859 -28.703 2.684 1 94.88 290 GLN A C 1
ATOM 2192 O O . GLN A 1 290 ? -15.031 -27.922 1.749 1 94.88 290 GLN A O 1
ATOM 2197 N N . VAL A 1 291 ? -13.883 -29.641 2.826 1 92.12 291 VAL A N 1
ATOM 2198 C CA . VAL A 1 291 ? -12.93 -29.781 1.727 1 92.12 291 VAL A CA 1
ATOM 2199 C C . VAL A 1 291 ? -13.516 -30.703 0.653 1 92.12 291 VAL A C 1
ATOM 2201 O O . VAL A 1 291 ? -14.125 -31.719 0.967 1 92.12 291 VAL A O 1
ATOM 2204 N N . PHE A 1 292 ? -13.422 -30.281 -0.606 1 81.62 292 PHE A N 1
ATOM 2205 C CA . PHE A 1 292 ? -13.906 -31.172 -1.649 1 81.62 292 PHE A CA 1
ATOM 2206 C C . PHE A 1 292 ? -12.766 -31.594 -2.574 1 81.62 292 PHE A C 1
ATOM 2208 O O . PHE A 1 292 ? -11.703 -30.953 -2.586 1 81.62 292 PHE A O 1
ATOM 2215 N N . MET A 1 293 ? -12.938 -32.938 -3.111 1 69.25 293 MET A N 1
ATOM 2216 C CA . MET A 1 293 ? -11.945 -33.438 -4.055 1 69.25 293 MET A CA 1
ATOM 2217 C C . MET A 1 293 ? -11.93 -32.625 -5.332 1 69.25 293 MET A C 1
ATOM 2219 O O . MET A 1 293 ? -12.977 -32.156 -5.777 1 69.25 293 MET A O 1
ATOM 2223 N N . PRO A 1 294 ? -10.672 -32.344 -5.668 1 58.5 294 PRO A N 1
ATOM 2224 C CA . PRO A 1 294 ? -10.516 -31.453 -6.809 1 58.5 294 PRO A CA 1
ATOM 2225 C C . PRO A 1 294 ? -11.359 -31.859 -8.008 1 58.5 294 PRO A C 1
ATOM 2227 O O . PRO A 1 294 ? -11.453 -33.062 -8.328 1 58.5 294 PRO A O 1
ATOM 2230 N N . ALA A 1 295 ? -12.461 -31.406 -8.203 1 52.31 295 ALA A N 1
ATOM 2231 C CA . ALA A 1 295 ? -12.961 -31.719 -9.547 1 52.31 295 ALA A CA 1
ATOM 2232 C C . ALA A 1 295 ? -11.953 -31.297 -10.609 1 52.31 295 ALA A C 1
ATOM 2234 O O . ALA A 1 295 ? -11.031 -30.531 -10.344 1 52.31 295 ALA A O 1
ATOM 2235 N N . PRO A 1 296 ? -12.07 -31.906 -11.914 1 47.56 296 PRO A N 1
ATOM 2236 C CA . PRO A 1 296 ? -11.047 -31.625 -12.93 1 47.56 296 PRO A CA 1
ATOM 2237 C C . PRO A 1 296 ? -10.547 -30.188 -12.891 1 47.56 296 PRO A C 1
ATOM 2239 O O . PRO A 1 296 ? -9.438 -29.906 -13.352 1 47.56 296 PRO A O 1
ATOM 2242 N N . LYS A 1 297 ? -11.297 -29.219 -12.633 1 54.66 297 LYS A N 1
ATOM 2243 C CA . LYS A 1 297 ? -10.906 -27.875 -13.047 1 54.66 297 LYS A CA 1
ATOM 2244 C C . LYS A 1 297 ? -10.867 -26.922 -11.859 1 54.66 297 LYS A C 1
ATOM 2246 O O . LYS A 1 297 ? -10.938 -25.703 -12.039 1 54.66 297 LYS A O 1
ATOM 2251 N N . GLY A 1 298 ? -10.547 -27.562 -10.594 1 64.69 298 GLY A N 1
ATOM 2252 C CA . GLY A 1 298 ? -10.852 -26.75 -9.422 1 64.69 298 GLY A CA 1
ATOM 2253 C C . GLY A 1 298 ? -9.695 -26.672 -8.445 1 64.69 298 GLY A C 1
ATOM 2254 O O . GLY A 1 298 ? -8.688 -27.359 -8.602 1 64.69 298 GLY A O 1
ATOM 2255 N N . THR A 1 299 ? -9.062 -25.641 -8.008 1 79.25 299 THR A N 1
ATOM 2256 C CA . THR A 1 299 ? -8.211 -25.391 -6.852 1 79.25 299 THR A CA 1
ATOM 2257 C C . THR A 1 299 ? -7.375 -24.125 -7.066 1 79.25 299 THR A C 1
ATOM 2259 O O . THR A 1 299 ? -6.184 -24.109 -6.746 1 79.25 299 THR A O 1
ATOM 2262 N N . HIS A 1 300 ? -7.953 -23.172 -7.684 1 90.5 300 HIS A N 1
ATOM 2263 C CA . HIS A 1 300 ? -7.215 -21.938 -7.922 1 90.5 300 HIS A CA 1
ATOM 2264 C C . HIS A 1 300 ? -6.984 -21.172 -6.617 1 90.5 300 HIS A C 1
ATOM 2266 O O . HIS A 1 300 ? -6.113 -21.531 -5.828 1 90.5 300 HIS A O 1
ATOM 2272 N N . GLY A 1 301 ? -7.789 -20.25 -6.141 1 90.88 301 GLY A N 1
ATOM 2273 C CA . GLY A 1 301 ? -7.871 -19.578 -4.852 1 90.88 301 GLY A CA 1
ATOM 2274 C C . GLY A 1 301 ? -6.625 -18.781 -4.512 1 90.88 301 GLY A C 1
ATOM 2275 O O . GLY A 1 301 ? -6.336 -18.547 -3.336 1 90.88 301 GLY A O 1
ATOM 2276 N N . ARG A 1 302 ? -5.801 -18.203 -5.426 1 94.62 302 ARG A N 1
ATOM 2277 C CA . ARG A 1 302 ? -4.469 -17.641 -5.207 1 94.62 302 ARG A CA 1
ATOM 2278 C C . ARG A 1 302 ? -4.469 -16.125 -5.379 1 94.62 302 ARG A C 1
ATOM 2280 O O . ARG A 1 302 ? -5.5 -15.539 -5.715 1 94.62 302 ARG A O 1
ATOM 2287 N N . ILE A 1 303 ? -3.316 -15.555 -5.008 1 98.69 303 ILE A N 1
ATOM 2288 C CA . ILE A 1 303 ? -2.949 -14.211 -5.438 1 98.69 303 ILE A CA 1
ATOM 2289 C C . ILE A 1 303 ? -2.164 -14.281 -6.746 1 98.69 303 ILE A C 1
ATOM 2291 O O . ILE A 1 303 ? -1.092 -14.891 -6.801 1 98.69 303 ILE A O 1
ATOM 2295 N N . LYS A 1 304 ? -2.732 -13.703 -7.746 1 98.62 304 LYS A N 1
ATOM 2296 C CA . LYS A 1 304 ? -2.143 -13.766 -9.078 1 98.62 304 LYS A CA 1
ATOM 2297 C C . LYS A 1 304 ? -2.133 -12.391 -9.742 1 98.62 304 LYS A C 1
ATOM 2299 O O . LYS A 1 304 ? -3.143 -11.68 -9.719 1 98.62 304 LYS A O 1
ATOM 2304 N N . LEU A 1 305 ? -0.989 -11.953 -10.242 1 98.75 305 LEU A N 1
ATOM 2305 C CA . LEU A 1 305 ? -0.96 -10.859 -11.203 1 98.75 305 LEU A CA 1
ATOM 2306 C C . LEU A 1 305 ? -1.073 -11.383 -12.625 1 98.75 305 LEU A C 1
ATOM 2308 O O . LEU A 1 305 ? -0.388 -12.344 -13 1 98.75 305 LEU A O 1
ATOM 2312 N N . GLY A 1 306 ? -1.882 -10.781 -13.383 1 97.56 306 GLY A N 1
ATOM 2313 C CA . GLY A 1 306 ? -2.195 -11.289 -14.711 1 97.56 306 GLY A CA 1
ATOM 2314 C C . GLY A 1 306 ? -3.516 -12.031 -14.766 1 97.56 306 GLY A C 1
ATOM 2315 O O . GLY A 1 306 ? -4.363 -11.875 -13.891 1 97.56 306 GLY A O 1
ATOM 2316 N N . THR A 1 307 ? -4.035 -12.812 -15.859 1 96.75 307 THR A N 1
ATOM 2317 C CA . THR A 1 307 ? -3.24 -13.016 -17.062 1 96.75 307 THR A CA 1
ATOM 2318 C C . THR A 1 307 ? -3.238 -11.75 -17.922 1 96.75 307 THR A C 1
ATOM 2320 O O . THR A 1 307 ? -2.244 -11.453 -18.594 1 96.75 307 THR A O 1
ATOM 2323 N N . GLU A 1 308 ? -4.453 -11.078 -17.969 1 97.62 308 GLU A N 1
ATOM 2324 C CA . GLU A 1 308 ? -4.508 -9.852 -18.75 1 97.62 308 GLU A CA 1
ATOM 2325 C C . GLU A 1 308 ? -3.426 -8.867 -18.312 1 97.62 308 GLU A C 1
ATOM 2327 O O . GLU A 1 308 ? -3.398 -8.438 -17.172 1 97.62 308 GLU A O 1
ATOM 2332 N N . SER A 1 309 ? -2.549 -8.484 -19.297 1 98.31 309 SER A N 1
ATOM 2333 C CA . SER A 1 309 ? -1.359 -7.738 -18.906 1 98.31 309 SER A CA 1
ATOM 2334 C C . SER A 1 309 ? -0.939 -6.742 -19.969 1 98.31 309 SER A C 1
ATOM 2336 O O . SER A 1 309 ? 0.254 -6.539 -20.203 1 98.31 309 SER A O 1
ATOM 2338 N N . ASN A 1 310 ? -1.907 -6.172 -20.672 1 98 310 ASN A N 1
ATOM 2339 C CA . ASN A 1 310 ? -1.595 -5.164 -21.672 1 98 310 ASN A CA 1
ATOM 2340 C C . ASN A 1 310 ? -0.939 -3.934 -21.047 1 98 310 ASN A C 1
ATOM 2342 O O . ASN A 1 310 ? 0.009 -3.381 -21.609 1 98 310 ASN A O 1
ATOM 2346 N N . GLY A 1 311 ? -1.485 -3.52 -19.875 1 98.25 311 GLY A N 1
ATOM 2347 C CA . GLY A 1 311 ? -1.014 -2.289 -19.25 1 98.25 311 GLY A CA 1
ATOM 2348 C C . GLY A 1 311 ? 0.192 -2.496 -18.359 1 98.25 311 GLY A C 1
ATOM 2349 O O . GLY A 1 311 ? 0.936 -1.553 -18.078 1 98.25 311 GLY A O 1
ATOM 2350 N N . GLY A 1 312 ? 0.369 -3.742 -17.859 1 98.62 312 GLY A N 1
ATOM 2351 C CA . GLY A 1 312 ? 1.482 -4.047 -16.969 1 98.62 312 GLY A CA 1
ATOM 2352 C C . GLY A 1 312 ? 1.152 -3.838 -15.5 1 98.62 312 GLY A C 1
ATOM 2353 O O . GLY A 1 312 ? 0.001 -3.572 -15.148 1 98.62 312 GLY A O 1
ATOM 2354 N N . PHE A 1 313 ? 2.135 -4.078 -14.625 1 98.81 313 PHE A N 1
ATOM 2355 C CA . PHE A 1 313 ? 2.047 -4.016 -13.172 1 98.81 313 PHE A CA 1
ATOM 2356 C C . PHE A 1 313 ? 3.277 -3.338 -12.578 1 98.81 313 PHE A C 1
ATOM 2358 O O . PHE A 1 313 ? 4.406 -3.645 -12.969 1 98.81 313 PHE A O 1
ATOM 2365 N N . LYS A 1 314 ? 3 -2.416 -11.648 1 98.31 314 LYS A N 1
ATOM 2366 C CA . LYS A 1 314 ? 4.152 -1.704 -11.102 1 98.31 314 LYS A CA 1
ATOM 2367 C C . LYS A 1 314 ? 3.938 -1.344 -9.641 1 98.31 314 LYS A C 1
ATOM 2369 O O . LYS A 1 314 ? 2.861 -0.878 -9.258 1 98.31 314 LYS A O 1
ATOM 2374 N N . ASN A 1 315 ? 5.023 -1.527 -8.766 1 97.81 315 ASN A N 1
ATOM 2375 C CA . ASN A 1 315 ? 5.066 -1.033 -7.395 1 97.81 315 ASN A CA 1
ATOM 2376 C C . ASN A 1 315 ? 4.039 -1.738 -6.512 1 97.81 315 ASN A C 1
ATOM 2378 O O . ASN A 1 315 ? 3.141 -1.098 -5.961 1 97.81 315 ASN A O 1
ATOM 2382 N N . PHE A 1 316 ? 4.367 -3.045 -6.254 1 98.44 316 PHE A N 1
ATOM 2383 C CA . PHE A 1 316 ? 3.496 -3.867 -5.426 1 98.44 316 PHE A CA 1
ATOM 2384 C C . PHE A 1 316 ? 4.219 -4.32 -4.164 1 98.44 316 PHE A C 1
ATOM 2386 O O . PHE A 1 316 ? 5.402 -4.664 -4.207 1 98.44 316 PHE A O 1
ATOM 2393 N N . THR A 1 317 ? 3.488 -4.324 -3.082 1 98.88 317 THR A N 1
ATOM 2394 C CA . THR A 1 317 ? 3.965 -4.996 -1.878 1 98.88 317 THR A CA 1
ATOM 2395 C C . THR A 1 317 ? 2.924 -5.988 -1.366 1 98.88 317 THR A C 1
ATOM 2397 O O . THR A 1 317 ? 1.729 -5.684 -1.343 1 98.88 317 THR A O 1
ATOM 2400 N N . ILE A 1 318 ? 3.344 -7.227 -1.013 1 98.88 318 ILE A N 1
ATOM 2401 C CA . ILE A 1 318 ? 2.484 -8.266 -0.457 1 98.88 318 ILE A CA 1
ATOM 2402 C C . ILE A 1 318 ? 3.119 -8.836 0.807 1 98.88 318 ILE A C 1
ATOM 2404 O O . ILE A 1 318 ? 4.301 -9.195 0.807 1 98.88 318 ILE A O 1
ATOM 2408 N N . THR A 1 319 ? 2.324 -8.883 1.896 1 98.81 319 THR A N 1
ATOM 2409 C CA . THR A 1 319 ? 2.914 -9.414 3.115 1 98.81 319 THR A CA 1
ATOM 2410 C C . THR A 1 319 ? 1.848 -10.07 3.992 1 98.81 319 THR A C 1
ATOM 2412 O O . THR A 1 319 ? 0.656 -9.789 3.838 1 98.81 319 THR A O 1
ATOM 2415 N N . ASN A 1 320 ? 2.281 -10.898 4.836 1 98.75 320 ASN A N 1
ATOM 2416 C CA . ASN A 1 320 ? 1.471 -11.461 5.91 1 98.75 320 ASN A CA 1
ATOM 2417 C C . ASN A 1 320 ? 0.196 -12.102 5.375 1 98.75 320 ASN A C 1
ATOM 2419 O O . ASN A 1 320 ? -0.903 -11.797 5.84 1 98.75 320 ASN A O 1
ATOM 2423 N N . CYS A 1 321 ? 0.349 -12.984 4.359 1 98.88 321 CYS A N 1
ATOM 2424 C CA . CYS A 1 321 ? -0.797 -13.688 3.791 1 98.88 321 CYS A CA 1
ATOM 2425 C C . CYS A 1 321 ? -0.673 -15.195 3.998 1 98.88 321 CYS A C 1
ATOM 2427 O O . CYS A 1 321 ? 0.434 -15.719 4.133 1 98.88 321 CYS A O 1
ATOM 2429 N N . VAL A 1 322 ? -1.809 -15.82 4.039 1 98.88 322 VAL A N 1
ATOM 2430 C CA . VAL A 1 322 ? -1.888 -17.266 4.234 1 98.88 322 VAL A CA 1
ATOM 2431 C C . VAL A 1 322 ? -2.559 -17.922 3.027 1 98.88 322 VAL A C 1
ATOM 2433 O O . VAL A 1 322 ? -3.654 -17.516 2.627 1 98.88 322 VAL A O 1
ATOM 2436 N N . PHE A 1 323 ? -1.868 -18.875 2.451 1 98.69 323 PHE A N 1
ATOM 2437 C CA . PHE A 1 323 ? -2.387 -19.703 1.366 1 98.69 323 PHE A CA 1
ATOM 2438 C C . PHE A 1 323 ? -2.781 -21.078 1.878 1 98.69 323 PHE A C 1
ATOM 2440 O O . PHE A 1 323 ? -1.962 -21.781 2.471 1 98.69 323 PHE A O 1
ATOM 2447 N N . ASP A 1 324 ? -4.066 -21.422 1.609 1 97.44 324 ASP A N 1
ATOM 2448 C CA . ASP A 1 324 ? -4.582 -22.672 2.174 1 97.44 324 ASP A CA 1
ATOM 2449 C C . ASP A 1 324 ? -5.191 -23.547 1.09 1 97.44 324 ASP A C 1
ATOM 2451 O O . ASP A 1 324 ? -6.293 -23.281 0.604 1 97.44 324 ASP A O 1
ATOM 2455 N N . LYS A 1 325 ? -4.496 -24.625 0.75 1 94.69 325 LYS A N 1
ATOM 2456 C CA . LYS A 1 325 ? -4.973 -25.609 -0.218 1 94.69 325 LYS A CA 1
ATOM 2457 C C . LYS A 1 325 ? -5.395 -24.938 -1.521 1 94.69 325 LYS A C 1
ATOM 2459 O O . LYS A 1 325 ? -6.512 -25.141 -2.002 1 94.69 325 LYS A O 1
ATOM 2464 N N . CYS A 1 326 ? -4.547 -24.141 -2.012 1 95.5 326 CYS A N 1
ATOM 2465 C CA . CYS A 1 326 ? -4.75 -23.422 -3.266 1 95.5 326 CYS A CA 1
ATOM 2466 C C . CYS A 1 326 ? -3.451 -23.328 -4.055 1 95.5 326 CYS A C 1
ATOM 2468 O O . CYS A 1 326 ? -2.441 -23.922 -3.67 1 95.5 326 CYS A O 1
ATOM 2470 N N . ARG A 1 327 ? -3.523 -22.719 -5.211 1 96.75 327 ARG A N 1
ATOM 2471 C CA . ARG A 1 327 ? -2.318 -22.5 -6.004 1 96.75 327 ARG A CA 1
ATOM 2472 C C . ARG A 1 327 ? -1.417 -21.469 -5.355 1 96.75 327 ARG A C 1
ATOM 2474 O O . ARG A 1 327 ? -1.834 -20.766 -4.426 1 96.75 327 ARG A O 1
ATOM 2481 N N . GLY A 1 328 ? -0.112 -21.453 -5.734 1 97.75 328 GLY A N 1
ATOM 2482 C CA . GLY A 1 328 ? 0.854 -20.531 -5.16 1 97.75 328 GLY A CA 1
ATOM 2483 C C . GLY A 1 328 ? 0.801 -19.156 -5.785 1 97.75 328 GLY A C 1
ATOM 2484 O O . GLY A 1 328 ? -0.124 -18.844 -6.539 1 97.75 328 GLY A O 1
ATOM 2485 N N . ILE A 1 329 ? 1.758 -18.297 -5.461 1 98.56 329 ILE A N 1
ATOM 2486 C CA . ILE A 1 329 ? 1.855 -16.953 -6.012 1 98.56 329 ILE A CA 1
ATOM 2487 C C . ILE A 1 329 ? 2.162 -17.031 -7.504 1 98.56 329 ILE A C 1
ATOM 2489 O O . ILE A 1 329 ? 2.973 -17.844 -7.938 1 98.56 329 ILE A O 1
ATOM 2493 N N . ALA A 1 330 ? 1.473 -16.203 -8.25 1 98.75 330 ALA A N 1
ATOM 2494 C CA . ALA A 1 330 ? 1.742 -16.172 -9.688 1 98.75 330 ALA A CA 1
ATOM 2495 C C . ALA A 1 330 ? 1.943 -14.734 -10.172 1 98.75 330 ALA A C 1
ATOM 2497 O O . ALA A 1 330 ? 1.131 -13.852 -9.883 1 98.75 330 ALA A O 1
ATOM 2498 N N . LEU A 1 331 ? 3.066 -14.461 -10.859 1 98.88 331 LEU A N 1
ATOM 2499 C CA . LEU A 1 331 ? 3.391 -13.203 -11.523 1 98.88 331 LEU A CA 1
ATOM 2500 C C . LEU A 1 331 ? 3.518 -13.406 -13.031 1 98.88 331 LEU A C 1
ATOM 2502 O O . LEU A 1 331 ? 4.523 -13.938 -13.508 1 98.88 331 LEU A O 1
ATOM 2506 N N . GLU A 1 332 ? 2.498 -12.938 -13.758 1 98.81 332 GLU A N 1
ATOM 2507 C CA . GLU A 1 332 ? 2.414 -13.258 -15.18 1 98.81 332 GLU A CA 1
ATOM 2508 C C . GLU A 1 332 ? 2.295 -11.992 -16.031 1 98.81 332 GLU A C 1
ATOM 2510 O O . GLU A 1 332 ? 1.462 -11.125 -15.75 1 98.81 332 GLU A O 1
ATOM 2515 N N . THR A 1 333 ? 3.109 -11.789 -16.984 1 98.81 333 THR A N 1
ATOM 2516 C CA . THR A 1 333 ? 2.932 -10.789 -18.031 1 98.81 333 THR A CA 1
ATOM 2517 C C . THR A 1 333 ? 3.139 -11.414 -19.406 1 98.81 333 THR A C 1
ATOM 2519 O O . THR A 1 333 ? 4.227 -11.914 -19.703 1 98.81 333 THR A O 1
ATOM 2522 N N . VAL A 1 334 ? 2.059 -11.383 -20.234 1 98.69 334 VAL A N 1
ATOM 2523 C CA . VAL A 1 334 ? 2.133 -12.141 -21.469 1 98.69 334 VAL A CA 1
ATOM 2524 C C . VAL A 1 334 ? 1.586 -11.297 -22.625 1 98.69 334 VAL A C 1
ATOM 2526 O O . VAL A 1 334 ? 1.616 -11.727 -23.781 1 98.69 334 VAL A O 1
ATOM 2529 N N . ASP A 1 335 ? 1.047 -10.078 -22.375 1 98.25 335 ASP A N 1
ATOM 2530 C CA . ASP A 1 335 ? 0.379 -9.297 -23.422 1 98.25 335 ASP A CA 1
ATOM 2531 C C . ASP A 1 335 ? 1.119 -7.992 -23.688 1 98.25 335 ASP A C 1
ATOM 2533 O O . ASP A 1 335 ? 0.541 -7.047 -24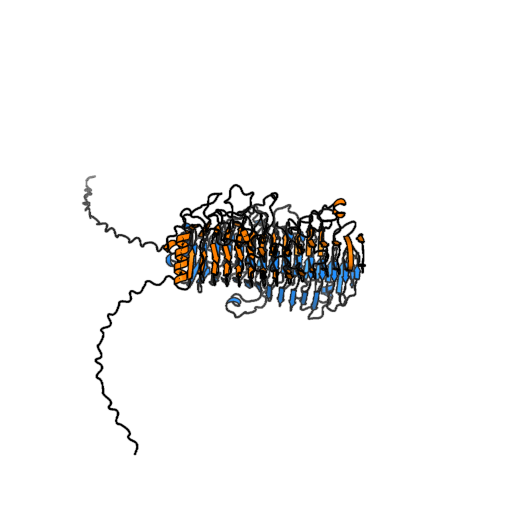.219 1 98.25 335 ASP A O 1
ATOM 2537 N N . GLY A 1 336 ? 2.324 -7.969 -23.266 1 98.12 336 GLY A N 1
ATOM 2538 C CA . GLY A 1 336 ? 3.162 -6.848 -23.672 1 98.12 336 GLY A CA 1
ATOM 2539 C C . GLY A 1 336 ? 3.457 -5.891 -22.531 1 98.12 336 GLY A C 1
ATOM 2540 O O . GLY A 1 336 ? 4.34 -5.039 -22.641 1 98.12 336 GLY A O 1
ATOM 2541 N N . GLY A 1 337 ? 2.801 -5.973 -21.375 1 98.38 337 GLY A N 1
ATOM 2542 C CA . GLY A 1 337 ? 3.006 -5.055 -20.266 1 98.38 337 GLY A CA 1
ATOM 2543 C C . GLY A 1 337 ? 4.25 -5.363 -19.453 1 98.38 337 GLY A C 1
ATOM 2544 O O . GLY A 1 337 ? 4.727 -6.5 -19.453 1 98.38 337 GLY A O 1
ATOM 2545 N N . ALA A 1 338 ? 4.836 -4.34 -18.812 1 98.62 338 ALA A N 1
ATOM 2546 C CA . ALA A 1 338 ? 5.922 -4.523 -17.859 1 98.62 338 ALA A CA 1
ATOM 2547 C C . ALA A 1 338 ? 5.387 -4.961 -16.5 1 98.62 338 ALA A C 1
ATOM 2549 O O . ALA A 1 338 ? 4.352 -4.465 -16.047 1 98.62 338 ALA A O 1
ATOM 2550 N N . LEU A 1 339 ? 5.949 -5.941 -15.906 1 98.81 339 LEU A N 1
ATOM 2551 C CA . LEU A 1 339 ? 5.715 -6.352 -14.531 1 98.81 339 LEU A CA 1
ATOM 2552 C C . LEU A 1 339 ? 6.969 -6.16 -13.68 1 98.81 339 LEU A C 1
ATOM 2554 O O . LEU A 1 339 ? 7.949 -6.895 -13.844 1 98.81 339 LEU A O 1
ATOM 2558 N N . GLU A 1 340 ? 6.926 -5.113 -12.82 1 98.56 340 GLU A N 1
ATOM 2559 C CA . GLU A 1 340 ? 8.195 -4.762 -12.195 1 98.56 340 GLU A CA 1
ATOM 2560 C C . GLU A 1 340 ? 7.98 -4.133 -10.828 1 98.56 340 GLU A C 1
ATOM 2562 O O . GLU A 1 340 ? 6.906 -3.592 -10.547 1 98.56 340 GLU A O 1
ATOM 2567 N N . ASP A 1 341 ? 9.031 -4.227 -9.961 1 98.31 341 ASP A N 1
ATOM 2568 C CA . ASP A 1 341 ? 9.07 -3.607 -8.641 1 98.31 341 ASP A CA 1
ATOM 2569 C C . ASP A 1 341 ? 8.023 -4.223 -7.715 1 98.31 341 ASP A C 1
ATOM 2571 O O . ASP A 1 341 ? 7.117 -3.531 -7.25 1 98.31 341 ASP A O 1
ATOM 2575 N N . ILE A 1 342 ? 8.297 -5.523 -7.445 1 98.75 342 ILE A N 1
ATOM 2576 C CA . ILE A 1 342 ? 7.395 -6.293 -6.598 1 98.75 342 ILE A CA 1
ATOM 2577 C C . ILE A 1 342 ? 8.156 -6.828 -5.387 1 98.75 342 ILE A C 1
ATOM 2579 O O . ILE A 1 342 ? 9.234 -7.41 -5.531 1 98.75 342 ILE A O 1
ATOM 2583 N N . THR A 1 343 ? 7.648 -6.605 -4.184 1 98.88 343 THR A N 1
ATOM 2584 C CA . THR A 1 343 ? 8.203 -7.227 -2.984 1 98.88 343 THR A CA 1
ATOM 2585 C C . THR A 1 343 ? 7.148 -8.078 -2.279 1 98.88 343 THR A C 1
ATOM 2587 O O . THR A 1 343 ? 6.023 -7.625 -2.064 1 98.88 343 THR A O 1
ATOM 2590 N N . ILE A 1 344 ? 7.496 -9.336 -1.967 1 98.81 344 ILE A N 1
ATOM 2591 C CA . ILE A 1 344 ? 6.625 -10.281 -1.283 1 98.81 344 ILE A CA 1
ATOM 2592 C C . ILE A 1 344 ? 7.355 -10.891 -0.09 1 98.81 344 ILE A C 1
ATOM 2594 O O . ILE A 1 344 ? 8.469 -11.406 -0.233 1 98.81 344 ILE A O 1
ATOM 2598 N N . THR A 1 345 ? 6.727 -10.836 1.076 1 98.75 345 THR A N 1
ATOM 2599 C CA . THR A 1 345 ? 7.402 -11.422 2.229 1 98.75 345 THR A CA 1
ATOM 2600 C C . THR A 1 345 ? 6.387 -11.945 3.242 1 98.75 345 THR A C 1
ATOM 2602 O O . THR A 1 345 ? 5.227 -11.523 3.236 1 98.75 345 THR A O 1
ATOM 2605 N N . ASN A 1 346 ? 6.805 -12.844 4.062 1 98.62 346 ASN A N 1
ATOM 2606 C CA . ASN A 1 346 ? 6.043 -13.336 5.203 1 98.62 346 ASN A CA 1
ATOM 2607 C C . ASN A 1 346 ? 4.746 -14.008 4.766 1 98.62 346 ASN A C 1
ATOM 2609 O O . ASN A 1 346 ? 3.654 -13.555 5.113 1 98.62 346 ASN A O 1
ATOM 2613 N N . ILE A 1 347 ? 4.965 -15.156 4.055 1 98.81 347 ILE A N 1
ATOM 2614 C CA . ILE A 1 347 ? 3.855 -15.93 3.502 1 98.81 347 ILE A CA 1
ATOM 2615 C C . ILE A 1 347 ? 3.93 -17.375 3.998 1 98.81 347 ILE A C 1
ATOM 2617 O O . ILE A 1 347 ? 5.012 -17.969 4.043 1 98.81 347 ILE A O 1
ATOM 2621 N N . THR A 1 348 ? 2.783 -17.891 4.406 1 98.88 348 THR A N 1
ATOM 2622 C CA . THR A 1 348 ? 2.713 -19.328 4.652 1 98.88 348 THR A CA 1
ATOM 2623 C C . THR A 1 348 ? 1.765 -20 3.664 1 98.88 348 THR A C 1
ATOM 2625 O O . THR A 1 348 ? 0.73 -19.438 3.305 1 98.88 348 THR A O 1
ATOM 2628 N N . MET A 1 349 ? 2.182 -21.156 3.154 1 98.56 349 MET A N 1
ATOM 2629 C CA . MET A 1 349 ? 1.402 -21.984 2.242 1 98.56 349 MET A CA 1
ATOM 2630 C C . MET A 1 349 ? 1.297 -23.406 2.766 1 98.56 349 MET A C 1
ATOM 2632 O O . MET A 1 349 ? 2.283 -23.984 3.24 1 98.56 349 MET A O 1
ATOM 2636 N N . HIS A 1 350 ? 0.058 -23.891 2.727 1 97.94 350 HIS A N 1
ATOM 2637 C CA . HIS A 1 350 ? -0.131 -25.281 3.098 1 97.94 350 HIS A CA 1
ATOM 2638 C C . HIS A 1 350 ? -1.048 -26 2.111 1 97.94 350 HIS A C 1
ATOM 2640 O O . HIS A 1 350 ? -2.145 -25.516 1.816 1 97.94 350 HIS A O 1
ATOM 2646 N N . GLY A 1 351 ? -0.568 -27.125 1.603 1 95.31 351 GLY A N 1
ATOM 2647 C CA . GLY A 1 351 ? -1.389 -27.906 0.693 1 95.31 351 GLY A CA 1
ATOM 2648 C C . GLY A 1 351 ? -1.471 -27.312 -0.7 1 95.31 351 GLY A C 1
ATOM 2649 O O . GLY A 1 351 ? -2.49 -27.438 -1.38 1 95.31 351 GLY A O 1
ATOM 2650 N N . GLY A 1 352 ? -0.365 -26.688 -1.065 1 95.19 352 GLY A N 1
ATOM 2651 C CA . GLY A 1 352 ? -0.344 -26.094 -2.389 1 95.19 352 GLY A CA 1
ATOM 2652 C C . GLY A 1 352 ? -0.638 -27.078 -3.5 1 95.19 352 GLY A C 1
ATOM 2653 O O . GLY A 1 352 ? -0.169 -28.219 -3.463 1 95.19 352 GLY A O 1
ATOM 2654 N N . THR A 1 353 ? -1.376 -26.594 -4.512 1 93.88 353 THR A N 1
ATOM 2655 C CA . THR A 1 353 ? -1.847 -27.516 -5.531 1 93.88 353 THR A CA 1
ATOM 2656 C C . THR A 1 353 ? -1.005 -27.406 -6.801 1 93.88 353 THR A C 1
ATOM 2658 O O . THR A 1 353 ? -1.136 -28.219 -7.715 1 93.88 353 THR A O 1
ATOM 2661 N N . THR A 1 354 ? -0.228 -26.453 -6.879 1 95 354 THR A N 1
ATOM 2662 C CA . THR A 1 354 ? 0.731 -26.281 -7.961 1 95 354 THR A CA 1
ATOM 2663 C C . THR A 1 354 ? 2.051 -25.719 -7.434 1 95 354 THR A C 1
ATOM 2665 O O . THR A 1 354 ? 2.451 -26.031 -6.309 1 95 354 THR A O 1
ATOM 2668 N N . ALA A 1 355 ? 2.807 -24.969 -8.328 1 97.81 355 ALA A N 1
ATOM 2669 C CA . ALA A 1 355 ? 4.066 -24.344 -7.93 1 97.81 355 ALA A CA 1
ATOM 2670 C C . ALA A 1 355 ? 3.84 -23.312 -6.832 1 97.81 355 ALA A C 1
ATOM 2672 O O . ALA A 1 355 ? 2.887 -22.531 -6.891 1 97.81 355 ALA A O 1
ATOM 2673 N N . PRO A 1 356 ? 4.703 -23.328 -5.758 1 98.25 356 PRO A N 1
ATOM 2674 C CA . PRO A 1 356 ? 4.57 -22.281 -4.742 1 98.25 356 PRO A CA 1
ATOM 2675 C C . PRO A 1 356 ? 4.777 -20.875 -5.316 1 98.25 356 PRO A C 1
ATOM 2677 O O . PRO A 1 356 ? 4.098 -19.938 -4.906 1 98.25 356 PRO A O 1
ATOM 2680 N N . ILE A 1 357 ? 5.805 -20.734 -6.211 1 98.81 357 ILE A N 1
ATOM 2681 C CA . ILE A 1 357 ? 6.102 -19.469 -6.891 1 98.81 357 ILE A CA 1
ATOM 2682 C C . ILE A 1 357 ? 6.141 -19.703 -8.398 1 98.81 357 ILE A C 1
ATOM 2684 O O . ILE A 1 357 ? 6.848 -20.578 -8.883 1 98.81 357 ILE A O 1
ATOM 2688 N N . PHE A 1 358 ? 5.348 -18.984 -9.047 1 98.81 358 PHE A N 1
ATOM 2689 C CA . PHE A 1 358 ? 5.297 -19.078 -10.5 1 98.81 358 PHE A CA 1
ATOM 2690 C C . PHE A 1 358 ? 5.484 -17.703 -11.133 1 98.81 358 PHE A C 1
ATOM 2692 O O . PHE A 1 358 ? 4.695 -16.781 -10.883 1 98.81 358 PHE A O 1
ATOM 2699 N N . MET A 1 359 ? 6.535 -17.5 -11.961 1 98.94 359 MET A N 1
ATOM 2700 C CA . MET A 1 359 ? 6.777 -16.297 -12.758 1 98.94 359 MET A CA 1
ATOM 2701 C C . MET A 1 359 ? 6.844 -16.641 -14.242 1 98.94 359 MET A C 1
ATOM 2703 O O . MET A 1 359 ? 7.586 -17.531 -14.648 1 98.94 359 MET A O 1
ATOM 2707 N N . ARG A 1 360 ? 6.082 -15.883 -15.047 1 98.94 360 ARG A N 1
ATOM 2708 C CA . ARG A 1 360 ? 6.074 -16.172 -16.484 1 98.94 360 ARG A CA 1
ATOM 2709 C C . ARG A 1 360 ? 6.051 -14.883 -17.297 1 98.94 360 ARG A C 1
ATOM 2711 O O . ARG A 1 360 ? 5.098 -14.102 -17.219 1 98.94 360 ARG A O 1
ATOM 2718 N N . LEU A 1 361 ? 7.141 -14.586 -18.016 1 98.88 361 LEU A N 1
ATOM 2719 C CA . LEU A 1 361 ? 7.109 -13.695 -19.172 1 98.88 361 LEU A CA 1
ATOM 2720 C C . LEU A 1 361 ? 6.762 -14.461 -20.438 1 98.88 361 LEU A C 1
ATOM 2722 O O . LEU A 1 361 ? 7.473 -15.391 -20.828 1 98.88 361 LEU A O 1
ATOM 2726 N N . GLY A 1 362 ? 5.617 -14.148 -21.047 1 98.62 362 GLY A N 1
ATOM 2727 C CA . GLY A 1 362 ? 5.176 -14.797 -22.266 1 98.62 362 GLY A CA 1
ATOM 2728 C C . GLY A 1 362 ? 4.895 -13.828 -23.391 1 98.62 362 GLY A C 1
ATOM 2729 O O . GLY A 1 362 ? 5.129 -12.625 -23.25 1 98.62 362 GLY A O 1
ATOM 2730 N N . LYS A 1 363 ? 4.48 -14.383 -24.547 1 97.88 363 LYS A N 1
ATOM 2731 C CA . LYS A 1 363 ? 4.168 -13.531 -25.688 1 97.88 363 LYS A CA 1
ATOM 2732 C C . LYS A 1 363 ? 2.857 -13.953 -26.344 1 97.88 363 LYS A C 1
ATOM 2734 O O . LYS A 1 363 ? 2.793 -14.102 -27.562 1 97.88 363 LYS A O 1
ATOM 2739 N N . ARG A 1 364 ? 1.898 -14.172 -25.438 1 97.12 364 ARG A N 1
ATOM 2740 C CA . ARG A 1 364 ? 0.543 -14.336 -25.953 1 97.12 364 ARG A CA 1
ATOM 2741 C C . ARG A 1 364 ? 0.146 -13.156 -26.844 1 97.12 364 ARG A C 1
ATOM 2743 O O . ARG A 1 364 ? -0.403 -13.352 -27.922 1 97.12 364 ARG A O 1
ATOM 2750 N N . MET A 1 365 ? 0.403 -12.031 -26.453 1 97.25 365 MET A N 1
ATOM 2751 C CA . MET A 1 365 ? 0.264 -10.773 -27.172 1 97.25 365 MET A CA 1
ATOM 2752 C C . MET A 1 365 ? -1.183 -10.539 -27.594 1 97.25 365 MET A C 1
ATOM 2754 O O . MET A 1 365 ? -1.449 -10.203 -28.75 1 97.25 365 MET A O 1
ATOM 2758 N N . ARG A 1 366 ? -2.066 -10.766 -26.688 1 96.19 366 ARG A N 1
ATOM 2759 C CA . ARG A 1 366 ? -3.471 -10.445 -26.906 1 96.19 366 ARG A CA 1
ATOM 2760 C C . ARG A 1 366 ? -3.729 -8.953 -26.703 1 96.19 366 ARG A C 1
ATOM 2762 O O . ARG A 1 366 ? -4.195 -8.539 -25.641 1 96.19 366 ARG A O 1
ATOM 2769 N N . GLY A 1 367 ? -3.492 -8.188 -27.656 1 95.75 367 GLY A N 1
ATOM 2770 C CA . GLY A 1 367 ? -3.578 -6.734 -27.703 1 95.75 367 GLY A CA 1
ATOM 2771 C C . GLY A 1 367 ? -3.254 -6.16 -29.078 1 95.75 367 GLY A C 1
ATOM 2772 O O . GLY A 1 367 ? -3.221 -6.887 -30.062 1 95.75 367 GLY A O 1
ATOM 2773 N N . PRO A 1 368 ? -3.053 -4.922 -29.172 1 95.12 368 PRO A N 1
ATOM 2774 C CA . PRO A 1 368 ? -2.783 -4.301 -30.469 1 95.12 368 PRO A CA 1
ATOM 2775 C C . PRO A 1 368 ? -1.521 -4.848 -31.141 1 95.12 368 PRO A C 1
ATOM 2777 O O . PRO A 1 368 ? -0.541 -5.152 -30.453 1 95.12 368 PRO A O 1
ATOM 2780 N N . GLU A 1 369 ? -1.571 -4.887 -32.375 1 93.62 369 GLU A N 1
ATOM 2781 C CA . GLU A 1 369 ? -0.419 -5.352 -33.156 1 93.62 369 GLU A CA 1
ATOM 2782 C C . GLU A 1 369 ? 0.773 -4.414 -32.969 1 93.62 369 GLU A C 1
ATOM 2784 O O . GLU A 1 369 ? 0.602 -3.201 -32.844 1 93.62 369 GLU A O 1
ATOM 2789 N N . GLY A 1 370 ? 1.924 -4.988 -33.062 1 93.31 370 GLY A N 1
ATOM 2790 C CA . GLY A 1 370 ? 3.139 -4.191 -33.031 1 93.31 370 GLY A CA 1
ATOM 2791 C C . GLY A 1 370 ? 3.662 -3.908 -31.656 1 93.31 370 GLY A C 1
ATOM 2792 O O . GLY A 1 370 ? 4.766 -3.383 -31.484 1 93.31 370 GLY A O 1
ATOM 2793 N N . ARG A 1 371 ? 2.893 -4.207 -30.688 1 93.44 371 ARG A N 1
ATOM 2794 C CA . ARG A 1 371 ? 3.383 -4.012 -29.328 1 93.44 371 ARG A CA 1
ATOM 2795 C C . ARG A 1 371 ? 4.594 -4.895 -29.062 1 93.44 371 ARG A C 1
ATOM 2797 O O . ARG A 1 371 ? 4.641 -6.047 -29.484 1 93.44 371 ARG A O 1
ATOM 2804 N N . PRO A 1 372 ? 5.562 -4.324 -28.328 1 96.94 372 PRO A N 1
ATOM 2805 C CA . PRO A 1 372 ? 6.715 -5.152 -27.969 1 96.94 372 PRO A CA 1
ATOM 2806 C C . PRO A 1 372 ? 6.383 -6.188 -26.891 1 96.94 372 PRO A C 1
ATOM 2808 O O . PRO A 1 372 ? 5.391 -6.043 -26.172 1 96.94 372 PRO A O 1
ATOM 2811 N N . ILE A 1 373 ? 7.176 -7.188 -26.812 1 98.12 373 ILE A N 1
ATOM 2812 C CA . ILE A 1 373 ? 7.109 -8.133 -25.703 1 98.12 373 ILE A CA 1
ATOM 2813 C C . ILE A 1 373 ? 7.395 -7.406 -24.391 1 98.12 373 ILE A C 1
ATOM 2815 O O . ILE A 1 373 ? 8.266 -6.535 -24.328 1 98.12 373 ILE A O 1
ATOM 2819 N N . GLY A 1 374 ? 6.691 -7.789 -23.359 1 98.19 374 GLY A N 1
ATOM 2820 C CA . GLY A 1 374 ? 6.84 -7.133 -22.062 1 98.19 374 GLY A CA 1
ATOM 2821 C C . GLY A 1 374 ? 8.141 -7.48 -21.359 1 98.19 374 GLY A C 1
ATOM 2822 O O . GLY A 1 374 ? 9.039 -8.062 -21.969 1 98.19 374 GLY A O 1
ATOM 2823 N N . THR A 1 375 ? 8.281 -7.012 -20.141 1 98.69 375 THR A N 1
ATOM 2824 C CA . THR A 1 375 ? 9.406 -7.316 -19.266 1 98.69 375 THR A CA 1
ATOM 2825 C C . THR A 1 375 ? 8.922 -7.773 -17.891 1 98.69 375 THR A C 1
ATOM 2827 O O . THR A 1 375 ? 7.797 -7.457 -17.484 1 98.69 375 THR A O 1
ATOM 2830 N N . LEU A 1 376 ? 9.648 -8.602 -17.219 1 98.88 376 LEU A N 1
ATOM 2831 C CA . LEU A 1 376 ? 9.43 -9.055 -15.859 1 98.88 376 LEU A CA 1
ATOM 2832 C C . LEU A 1 376 ? 10.711 -8.945 -15.039 1 98.88 376 LEU A C 1
ATOM 2834 O O . LEU A 1 376 ? 11.656 -9.703 -15.258 1 98.88 376 LEU A O 1
ATOM 2838 N N . LYS A 1 377 ? 10.719 -7.953 -14.133 1 98.19 377 LYS A N 1
ATOM 2839 C CA . LYS A 1 377 ? 12.008 -7.742 -13.477 1 98.19 377 LYS A CA 1
ATOM 2840 C C . LYS A 1 377 ? 11.82 -7.09 -12.109 1 98.19 377 LYS A C 1
ATOM 2842 O O . LYS A 1 377 ? 10.773 -6.5 -11.828 1 98.19 377 LYS A O 1
ATOM 2847 N N . ARG A 1 378 ? 12.867 -7.188 -11.258 1 98 378 ARG A N 1
ATOM 2848 C CA . ARG A 1 378 ? 12.992 -6.613 -9.922 1 98 378 ARG A CA 1
ATOM 2849 C C . ARG A 1 378 ? 11.906 -7.137 -8.992 1 98 378 ARG A C 1
ATOM 2851 O O . ARG A 1 378 ? 11.055 -6.375 -8.531 1 98 378 ARG A O 1
ATOM 2858 N N . ILE A 1 379 ? 12.055 -8.43 -8.781 1 98.62 379 ILE A N 1
ATOM 2859 C CA . ILE A 1 379 ? 11.156 -9.164 -7.891 1 98.62 379 ILE A CA 1
ATOM 2860 C C . ILE A 1 379 ? 11.914 -9.625 -6.652 1 98.62 379 ILE A C 1
ATOM 2862 O O . ILE A 1 379 ? 12.938 -10.305 -6.758 1 98.62 379 ILE A O 1
ATOM 2866 N N . LEU A 1 380 ? 11.445 -9.242 -5.5 1 98.75 380 LEU A N 1
ATOM 2867 C CA . LEU A 1 380 ? 11.992 -9.688 -4.227 1 98.75 380 LEU A CA 1
ATOM 2868 C C . LEU A 1 380 ? 10.984 -10.547 -3.467 1 98.75 380 LEU A C 1
ATOM 2870 O O . LEU A 1 380 ? 9.875 -10.094 -3.186 1 98.75 380 LEU A O 1
ATOM 2874 N N . ILE A 1 381 ? 11.375 -11.781 -3.113 1 98.69 381 ILE A N 1
ATOM 2875 C CA . ILE A 1 381 ? 10.523 -12.68 -2.338 1 98.69 381 ILE A CA 1
ATOM 2876 C C . ILE A 1 381 ? 11.305 -13.234 -1.149 1 98.69 381 ILE A C 1
ATOM 2878 O O . ILE A 1 381 ? 12.43 -13.727 -1.311 1 98.69 381 ILE A O 1
ATOM 2882 N N . SER A 1 382 ? 10.727 -13.125 0.038 1 98.5 382 SER A N 1
ATOM 2883 C CA . SER A 1 382 ? 11.438 -13.664 1.193 1 98.5 382 SER A CA 1
ATOM 2884 C C . SER A 1 382 ? 10.469 -14.211 2.236 1 98.5 382 SER A C 1
ATOM 2886 O O . SER A 1 382 ? 9.297 -13.82 2.26 1 98.5 382 SER A O 1
ATOM 2888 N N . ASN A 1 383 ? 10.945 -15.078 3.09 1 98.38 383 ASN A N 1
ATOM 2889 C CA . ASN A 1 383 ? 10.227 -15.578 4.258 1 98.38 383 ASN A CA 1
ATOM 2890 C C . ASN A 1 383 ? 8.945 -16.312 3.859 1 98.38 383 ASN A C 1
ATOM 2892 O O . ASN A 1 383 ? 7.848 -15.898 4.242 1 98.38 383 ASN A O 1
ATOM 2896 N N . ILE A 1 384 ? 9.188 -17.438 3.121 1 98.75 384 ILE A N 1
ATOM 2897 C CA . ILE A 1 384 ? 8.055 -18.25 2.705 1 98.75 384 ILE A CA 1
ATOM 2898 C C . ILE A 1 384 ? 8.203 -19.672 3.27 1 98.75 384 ILE A C 1
ATOM 2900 O O . ILE A 1 384 ? 9.281 -20.266 3.188 1 98.75 384 ILE A O 1
ATOM 2904 N N . THR A 1 385 ? 7.188 -20.125 3.928 1 98.81 385 THR A N 1
ATOM 2905 C CA . THR A 1 385 ? 7.086 -21.547 4.207 1 98.81 385 THR A CA 1
ATOM 2906 C C . THR A 1 385 ? 5.992 -22.188 3.357 1 98.81 385 THR A C 1
ATOM 2908 O O . THR A 1 385 ? 4.859 -21.703 3.328 1 98.81 385 THR A O 1
ATOM 2911 N N . SER A 1 386 ? 6.312 -23.156 2.627 1 98.69 386 SER A N 1
ATOM 2912 C CA . SER A 1 386 ? 5.379 -23.969 1.847 1 98.69 386 SER A CA 1
ATOM 2913 C C . SER A 1 386 ? 5.473 -25.438 2.223 1 98.69 386 SER A C 1
ATOM 2915 O O . SER A 1 386 ? 6.512 -26.078 2.02 1 98.69 386 SER A O 1
ATOM 2917 N N . SER A 1 387 ? 4.402 -25.969 2.828 1 98.44 387 SER A N 1
ATOM 2918 C CA . SER A 1 387 ? 4.406 -27.359 3.27 1 98.44 387 SER A CA 1
ATOM 2919 C C . SER A 1 387 ? 3.297 -28.156 2.59 1 98.44 387 SER A C 1
ATOM 2921 O O . SER A 1 387 ? 2.268 -27.609 2.207 1 98.44 387 SER A O 1
ATOM 2923 N N . ALA A 1 388 ? 3.539 -29.438 2.383 1 97.12 388 ALA A N 1
ATOM 2924 C CA . ALA A 1 388 ? 2.594 -30.344 1.752 1 97.12 388 ALA A CA 1
ATOM 2925 C C . ALA A 1 388 ? 2.223 -29.875 0.349 1 97.12 388 ALA A C 1
ATOM 2927 O O . ALA A 1 388 ? 1.056 -29.938 -0.046 1 97.12 388 ALA A O 1
ATOM 2928 N N . GLY A 1 389 ? 3.295 -29.438 -0.277 1 96.5 389 GLY A N 1
ATOM 2929 C CA . GLY A 1 389 ? 3.062 -28.922 -1.614 1 96.5 389 GLY A CA 1
ATOM 2930 C C . GLY A 1 389 ? 3.004 -30 -2.676 1 96.5 389 GLY A C 1
ATOM 2931 O O . GLY A 1 389 ? 3.465 -31.125 -2.451 1 96.5 389 GLY A O 1
ATOM 2932 N N . ASP A 1 390 ? 2.41 -29.641 -3.771 1 94.31 390 ASP A N 1
ATOM 2933 C CA . ASP A 1 390 ? 2.441 -30.438 -4.992 1 94.31 390 ASP A CA 1
ATOM 2934 C C . ASP A 1 390 ? 3.877 -30.703 -5.441 1 94.31 390 ASP A C 1
ATOM 2936 O O . ASP A 1 390 ? 4.809 -30.047 -4.969 1 94.31 390 ASP A O 1
ATOM 2940 N N . ARG A 1 391 ? 4.016 -31.656 -6.332 1 96.94 391 ARG A N 1
ATOM 2941 C CA . ARG A 1 391 ? 5.324 -32.062 -6.836 1 96.94 391 ARG A CA 1
ATOM 2942 C C . ARG A 1 391 ? 5.961 -30.938 -7.66 1 96.94 391 ARG A C 1
ATOM 2944 O O . ARG A 1 391 ? 7.184 -30.906 -7.832 1 96.94 391 ARG A O 1
ATOM 2951 N N . MET A 1 392 ? 5.234 -30.031 -8.109 1 97.31 392 MET A N 1
ATOM 2952 C CA . MET A 1 392 ? 5.715 -29 -9.016 1 97.31 392 MET A CA 1
ATOM 2953 C C . MET A 1 392 ? 6.707 -28.078 -8.312 1 97.31 392 MET A C 1
ATOM 2955 O O . MET A 1 392 ? 6.465 -27.641 -7.188 1 97.31 392 MET A O 1
ATOM 2959 N N . PRO A 1 393 ? 7.855 -27.812 -8.961 1 98.62 393 PRO A N 1
ATOM 2960 C CA . PRO A 1 393 ? 8.805 -26.828 -8.414 1 98.62 393 PRO A CA 1
ATOM 2961 C C . PRO A 1 393 ? 8.328 -25.391 -8.578 1 98.62 393 PRO A C 1
ATOM 2963 O O . PRO A 1 393 ? 7.352 -25.141 -9.289 1 98.62 393 PRO A O 1
ATOM 2966 N N . SER A 1 394 ? 8.992 -24.453 -7.848 1 98.88 394 SER A N 1
ATOM 2967 C CA . SER A 1 394 ? 8.867 -23.062 -8.25 1 98.88 394 SER A CA 1
ATOM 2968 C C . SER A 1 394 ? 9.383 -22.844 -9.664 1 98.88 394 SER A C 1
ATOM 2970 O O . SER A 1 394 ? 10.336 -23.5 -10.094 1 98.88 394 SER A O 1
ATOM 2972 N N . ILE A 1 395 ? 8.75 -21.969 -10.375 1 98.94 395 ILE A N 1
ATOM 2973 C CA . ILE A 1 395 ? 9.031 -21.797 -11.797 1 98.94 395 ILE A CA 1
ATOM 2974 C C . ILE A 1 395 ? 9.383 -20.344 -12.086 1 98.94 395 ILE A C 1
ATOM 2976 O O . ILE A 1 395 ? 8.633 -19.438 -11.719 1 98.94 395 ILE A O 1
ATOM 2980 N N . ILE A 1 396 ? 10.508 -20.031 -12.648 1 98.94 396 ILE A N 1
ATOM 2981 C CA . ILE A 1 396 ? 10.922 -18.766 -13.219 1 98.94 396 ILE A CA 1
ATOM 2982 C C . ILE A 1 396 ? 11.195 -18.938 -14.711 1 98.94 396 ILE A C 1
ATOM 2984 O O . ILE A 1 396 ? 12.203 -19.531 -15.102 1 98.94 396 ILE A O 1
ATOM 2988 N N . ALA A 1 397 ? 10.312 -18.438 -15.562 1 98.94 397 ALA A N 1
ATOM 2989 C CA . ALA A 1 397 ? 10.414 -18.766 -16.984 1 98.94 397 ALA A CA 1
ATOM 2990 C C . ALA A 1 397 ? 10.227 -17.531 -17.859 1 98.94 397 ALA A C 1
ATOM 2992 O O . ALA A 1 397 ? 9.148 -16.938 -17.875 1 98.94 397 ALA A O 1
ATOM 2993 N N . GLY A 1 398 ? 11.234 -17.094 -18.531 1 98.88 398 GLY A N 1
ATOM 2994 C CA . GLY A 1 398 ? 11.156 -16.062 -19.547 1 98.88 398 GLY A CA 1
ATOM 2995 C C . GLY A 1 398 ? 11.023 -16.625 -20.953 1 98.88 398 GLY A C 1
ATOM 2996 O O . GLY A 1 398 ? 10.391 -17.656 -21.156 1 98.88 398 GLY A O 1
ATOM 2997 N N . LEU A 1 399 ? 11.516 -15.867 -21.906 1 98.69 399 LEU A N 1
ATOM 2998 C CA . LEU A 1 399 ? 11.539 -16.219 -23.312 1 98.69 399 LEU A CA 1
ATOM 2999 C C . LEU A 1 399 ? 12.953 -16.141 -23.875 1 98.69 399 LEU A C 1
ATOM 3001 O O . LEU A 1 399 ? 13.773 -15.359 -23.391 1 98.69 399 LEU A O 1
ATOM 3005 N N . ASN A 1 400 ? 13.156 -17 -24.891 1 97.56 400 ASN A N 1
ATOM 3006 C CA . ASN A 1 400 ? 14.414 -16.828 -25.594 1 97.56 400 ASN A CA 1
ATOM 3007 C C . ASN A 1 400 ? 14.602 -15.398 -26.094 1 97.56 400 ASN A C 1
ATOM 3009 O O . ASN A 1 400 ? 13.719 -14.852 -26.75 1 97.56 400 ASN A O 1
ATOM 3013 N N . GLY A 1 401 ? 15.633 -14.805 -25.703 1 97.44 401 GLY A N 1
ATOM 3014 C CA . GLY A 1 401 ? 15.914 -13.43 -26.094 1 97.44 401 GLY A CA 1
ATOM 3015 C C . GLY A 1 401 ? 15.242 -12.414 -25.188 1 97.44 401 GLY A C 1
ATOM 3016 O O . GLY A 1 401 ? 15.508 -11.211 -25.281 1 97.44 401 GLY A O 1
ATOM 3017 N N . HIS A 1 402 ? 14.383 -12.727 -24.344 1 98.44 402 HIS A N 1
ATOM 3018 C CA . HIS A 1 402 ? 13.664 -11.875 -23.406 1 98.44 402 HIS A CA 1
ATOM 3019 C C . HIS A 1 402 ? 13.617 -12.5 -22.016 1 98.44 402 HIS A C 1
ATOM 3021 O O . HIS A 1 402 ? 12.578 -13 -21.578 1 98.44 402 HIS A O 1
ATOM 3027 N N . PRO A 1 403 ? 14.695 -12.391 -21.266 1 98.75 403 PRO A N 1
ATOM 3028 C CA . PRO A 1 403 ? 14.781 -13.07 -19.969 1 98.75 403 PRO A CA 1
ATOM 3029 C C . PRO A 1 403 ? 13.992 -12.367 -18.875 1 98.75 403 PRO A C 1
ATOM 3031 O O . PRO A 1 403 ? 13.773 -11.156 -18.953 1 98.75 403 PRO A O 1
ATOM 3034 N N . VAL A 1 404 ? 13.484 -13.148 -17.859 1 98.75 404 VAL A N 1
ATOM 3035 C CA . VAL A 1 404 ? 13.117 -12.594 -16.562 1 98.75 404 VAL A CA 1
ATOM 3036 C C . VAL A 1 404 ? 14.367 -12.117 -15.828 1 98.75 404 VAL A C 1
ATOM 3038 O O . VAL A 1 404 ? 15.391 -12.812 -15.812 1 98.75 404 VAL A O 1
ATOM 3041 N N . GLU A 1 405 ? 14.281 -10.938 -15.273 1 98.06 405 GLU A N 1
ATOM 3042 C CA . GLU A 1 405 ? 15.531 -10.352 -14.805 1 98.06 405 GLU A CA 1
ATOM 3043 C C . GLU A 1 405 ? 15.422 -9.898 -13.352 1 98.06 405 GLU A C 1
ATOM 3045 O O . GLU A 1 405 ? 14.383 -9.383 -12.93 1 98.06 405 GLU A O 1
ATOM 3050 N N . ASP A 1 406 ? 16.531 -10.031 -12.609 1 97.12 406 ASP A N 1
ATOM 3051 C CA . ASP A 1 406 ? 16.688 -9.453 -11.273 1 97.12 406 ASP A CA 1
ATOM 3052 C C . ASP A 1 406 ? 15.68 -10.039 -10.297 1 97.12 406 ASP A C 1
ATOM 3054 O O . ASP A 1 406 ? 14.836 -9.32 -9.75 1 97.12 406 ASP A O 1
ATOM 3058 N N . ILE A 1 407 ? 15.898 -11.344 -10.039 1 98.5 407 ILE A N 1
ATOM 3059 C CA . ILE A 1 407 ? 15.039 -12.094 -9.125 1 98.5 407 ILE A CA 1
ATOM 3060 C C . ILE A 1 407 ? 15.828 -12.469 -7.867 1 98.5 407 ILE A C 1
ATOM 3062 O O . ILE A 1 407 ? 16.922 -13.047 -7.957 1 98.5 407 ILE A O 1
ATOM 3066 N N . LYS A 1 408 ? 15.336 -12.117 -6.711 1 98.44 408 LYS A N 1
ATOM 3067 C CA . LYS A 1 408 ? 15.906 -12.57 -5.445 1 98.44 408 LYS A CA 1
ATOM 3068 C C . LYS A 1 408 ? 14.867 -13.328 -4.617 1 98.44 408 LYS A C 1
ATOM 3070 O O . LYS A 1 408 ? 13.797 -12.789 -4.324 1 98.44 408 LYS A O 1
ATOM 3075 N N . ILE A 1 409 ? 15.141 -14.523 -4.258 1 98.69 409 ILE A N 1
ATOM 3076 C CA . ILE A 1 409 ? 14.32 -15.328 -3.357 1 98.69 409 ILE A CA 1
ATOM 3077 C C . ILE A 1 409 ? 15.164 -15.789 -2.172 1 98.69 409 ILE A C 1
ATOM 3079 O O . ILE A 1 409 ? 16.234 -16.375 -2.355 1 98.69 409 ILE A O 1
ATOM 3083 N N . SER A 1 410 ? 14.672 -15.523 -0.953 1 98.38 410 SER A N 1
ATOM 3084 C CA . SER A 1 410 ? 15.508 -15.852 0.197 1 98.38 410 SER A CA 1
ATOM 3085 C C . SER A 1 410 ? 14.656 -16.328 1.372 1 98.38 410 SER A C 1
ATOM 3087 O O . SER A 1 410 ? 13.469 -16.031 1.454 1 98.38 410 SER A O 1
ATOM 3089 N N . GLN A 1 411 ? 15.227 -17.094 2.236 1 98.19 411 GLN A N 1
ATOM 3090 C CA . GLN A 1 411 ? 14.664 -17.516 3.512 1 98.19 411 GLN A CA 1
ATOM 3091 C C . GLN A 1 411 ? 13.344 -18.25 3.309 1 98.19 411 GLN A C 1
ATOM 3093 O O . GLN A 1 411 ? 12.305 -17.844 3.832 1 98.19 411 GLN A O 1
ATOM 3098 N N . CYS A 1 412 ? 13.492 -19.438 2.607 1 98.69 412 CYS A N 1
ATOM 3099 C CA . CYS A 1 412 ? 12.281 -20.188 2.297 1 98.69 412 CYS A CA 1
ATOM 3100 C C . CYS A 1 412 ? 12.438 -21.656 2.719 1 98.69 412 CYS A C 1
ATOM 3102 O O . CYS A 1 412 ? 13.531 -22.203 2.648 1 98.69 412 CYS A O 1
ATOM 3104 N N . PHE A 1 413 ? 11.414 -22.172 3.252 1 98.81 413 PHE A N 1
ATOM 3105 C CA . PHE A 1 413 ? 11.227 -23.625 3.326 1 98.81 413 PHE A CA 1
ATOM 3106 C C . PHE A 1 413 ? 10.219 -24.094 2.279 1 98.81 413 PHE A C 1
ATOM 3108 O O . PHE A 1 413 ? 9.062 -23.672 2.295 1 98.81 413 PHE A O 1
ATOM 3115 N N . LEU A 1 414 ? 10.648 -24.984 1.366 1 98.69 414 LEU A N 1
ATOM 3116 C CA . LEU A 1 414 ? 9.797 -25.484 0.296 1 98.69 414 LEU A CA 1
ATOM 3117 C C . LEU A 1 414 ? 9.727 -27.016 0.341 1 98.69 414 LEU A C 1
ATOM 3119 O O . LEU A 1 414 ? 10.656 -27.688 -0.102 1 98.69 414 LEU A O 1
ATOM 3123 N N . GLU A 1 415 ? 8.633 -27.484 0.896 1 98.62 415 GLU A N 1
ATOM 3124 C CA . GLU A 1 415 ? 8.422 -28.922 1 1 98.62 415 GLU A CA 1
ATOM 3125 C C . GLU A 1 415 ? 7.379 -29.406 -0.01 1 98.62 415 GLU A C 1
ATOM 3127 O O . GLU A 1 415 ? 6.328 -28.781 -0.164 1 98.62 415 GLU A O 1
ATOM 3132 N N . GLN A 1 416 ? 7.688 -30.438 -0.732 1 97.12 416 GLN A N 1
ATOM 3133 C CA . GLN A 1 416 ? 6.75 -31.016 -1.691 1 97.12 416 GLN A CA 1
ATOM 3134 C C . GLN A 1 416 ? 6.68 -32.531 -1.544 1 97.12 416 GLN A C 1
ATOM 3136 O O . GLN A 1 416 ? 7.527 -33.125 -0.884 1 97.12 416 GLN A O 1
ATOM 3141 N N . VAL A 1 417 ? 5.73 -33.156 -2.189 1 97.5 417 VAL A N 1
ATOM 3142 C CA . VAL A 1 417 ? 5.43 -34.562 -2.031 1 97.5 417 VAL A CA 1
ATOM 3143 C C . VAL A 1 417 ? 6.566 -35.406 -2.617 1 97.5 417 VAL A C 1
ATOM 3145 O O . VAL A 1 417 ? 6.848 -36.5 -2.135 1 97.5 417 VAL A O 1
ATOM 3148 N N . GLY A 1 418 ? 7.277 -35 -3.598 1 97.62 418 GLY A N 1
ATOM 3149 C CA . GLY A 1 418 ? 8.336 -35.719 -4.27 1 97.62 418 GLY A CA 1
ATOM 3150 C C . GLY A 1 418 ? 7.828 -36.875 -5.109 1 97.62 418 GLY A C 1
ATOM 3151 O O . GLY A 1 418 ? 6.727 -36.812 -5.652 1 97.62 418 GLY A O 1
ATOM 3152 N N . GLY A 1 419 ? 8.664 -37.75 -5.426 1 97.44 419 GLY A N 1
ATOM 3153 C CA . GLY A 1 419 ? 8.297 -39 -6.117 1 97.44 419 GLY A CA 1
ATOM 3154 C C . GLY A 1 419 ? 8.609 -38.938 -7.602 1 97.44 419 GLY A C 1
ATOM 3155 O O . GLY A 1 419 ? 8.273 -39.875 -8.336 1 97.44 419 GLY A O 1
ATOM 3156 N N . GLY A 1 420 ? 9.266 -37.969 -8.086 1 97.56 420 GLY A N 1
ATOM 3157 C CA . GLY A 1 420 ? 9.68 -37.938 -9.477 1 97.56 420 GLY A CA 1
ATOM 3158 C C . GLY A 1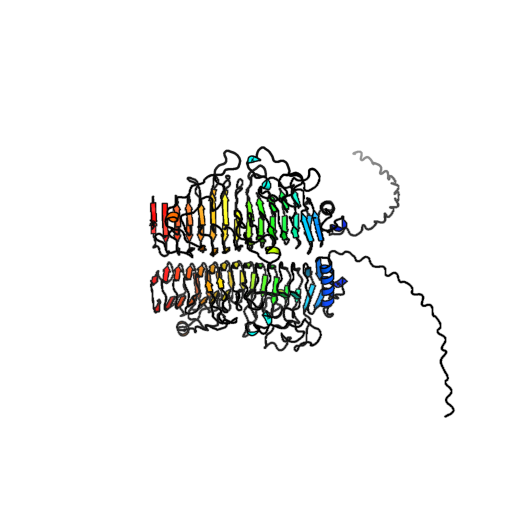 420 ? 10.742 -38.969 -9.797 1 97.56 420 GLY A C 1
ATOM 3159 O O . GLY A 1 420 ? 11.68 -39.156 -9.023 1 97.56 420 GLY A O 1
ATOM 3160 N N . ASP A 1 421 ? 10.578 -39.656 -10.961 1 96.94 421 ASP A N 1
ATOM 3161 C CA . ASP A 1 421 ? 11.531 -40.688 -11.336 1 96.94 421 ASP A CA 1
ATOM 3162 C C . ASP A 1 421 ? 12.562 -40.156 -12.328 1 96.94 421 ASP A C 1
ATOM 3164 O O . ASP A 1 421 ? 12.602 -38.969 -12.617 1 96.94 421 ASP A O 1
ATOM 3168 N N . ALA A 1 422 ? 13.359 -41.125 -12.75 1 97.06 422 ALA A N 1
ATOM 3169 C CA . ALA A 1 422 ? 14.453 -40.75 -13.656 1 97.06 422 ALA A CA 1
ATOM 3170 C C . ALA A 1 422 ? 13.914 -40.25 -14.992 1 97.06 422 ALA A C 1
ATOM 3172 O O . ALA A 1 422 ? 14.523 -39.375 -15.609 1 97.06 422 ALA A O 1
ATOM 3173 N N . ALA A 1 423 ? 12.852 -40.812 -15.414 1 97.94 423 ALA A N 1
ATOM 3174 C CA . ALA A 1 423 ? 12.234 -40.344 -16.656 1 97.94 423 ALA A CA 1
ATOM 3175 C C . ALA A 1 423 ? 11.805 -38.906 -16.547 1 97.94 423 ALA A C 1
ATOM 3177 O O . ALA A 1 423 ? 12 -38.125 -17.484 1 97.94 423 ALA A O 1
ATOM 3178 N N . MET A 1 424 ? 11.25 -38.5 -15.43 1 97.44 424 MET A N 1
ATOM 3179 C CA . MET A 1 424 ? 10.859 -37.125 -15.188 1 97.44 424 MET A CA 1
ATOM 3180 C C . MET A 1 424 ? 12.078 -36.219 -15.117 1 97.44 424 MET A C 1
ATOM 3182 O O . MET A 1 424 ? 12.047 -35.094 -15.617 1 97.44 424 MET A O 1
ATOM 3186 N N . ALA A 1 425 ? 13.094 -36.656 -14.508 1 97.75 425 ALA A N 1
ATOM 3187 C CA . ALA A 1 425 ? 14.328 -35.906 -14.383 1 97.75 425 ALA A CA 1
ATOM 3188 C C . ALA A 1 425 ? 14.922 -35.594 -15.758 1 97.75 425 ALA A C 1
ATOM 3190 O O . ALA A 1 425 ? 15.656 -34.625 -15.922 1 97.75 425 ALA A O 1
ATOM 3191 N N . ALA A 1 426 ? 14.555 -36.438 -16.766 1 97.06 426 ALA A N 1
ATOM 3192 C CA . ALA A 1 426 ? 15.156 -36.312 -18.078 1 97.06 426 ALA A CA 1
ATOM 3193 C C . ALA A 1 426 ? 14.273 -35.5 -19.031 1 97.06 426 ALA A C 1
ATOM 3195 O O . ALA A 1 426 ? 14.633 -35.281 -20.188 1 97.06 426 ALA A O 1
ATOM 3196 N N . LEU A 1 427 ? 13.18 -35 -18.531 1 97.69 427 LEU A N 1
ATOM 3197 C CA . LEU A 1 427 ? 12.227 -34.281 -19.344 1 97.69 427 LEU A CA 1
ATOM 3198 C C . LEU A 1 427 ? 12.844 -33 -19.875 1 97.69 427 LEU A C 1
ATOM 3200 O O . LEU A 1 427 ? 13.656 -32.375 -19.188 1 97.69 427 LEU A O 1
ATOM 3204 N N . ARG A 1 428 ? 12.461 -32.656 -21.109 1 97.12 428 ARG A N 1
ATOM 3205 C CA . ARG A 1 428 ? 12.742 -31.359 -21.719 1 97.12 428 ARG A CA 1
ATOM 3206 C C . ARG A 1 428 ? 11.445 -30.625 -22.047 1 97.12 428 ARG A C 1
ATOM 3208 O O . ARG A 1 428 ? 10.898 -30.766 -23.141 1 97.12 428 ARG A O 1
ATOM 3215 N N . PRO A 1 429 ? 11.039 -29.812 -21.031 1 97.69 429 PRO A N 1
ATOM 3216 C CA . PRO A 1 429 ? 9.734 -29.172 -21.203 1 97.69 429 PRO A CA 1
ATOM 3217 C C . PRO A 1 429 ? 9.68 -28.219 -22.391 1 97.69 429 PRO A C 1
ATOM 3219 O O . PRO A 1 429 ? 10.695 -27.609 -22.734 1 97.69 429 PRO A O 1
ATOM 3222 N N . PRO A 1 430 ? 8.492 -28.078 -23.078 1 97.56 430 PRO A N 1
ATOM 3223 C CA . PRO A 1 430 ? 8.359 -27.141 -24.188 1 97.56 430 PRO A CA 1
ATOM 3224 C C . PRO A 1 430 ? 8.469 -25.672 -23.75 1 97.56 430 PRO A C 1
ATOM 3226 O O . PRO A 1 430 ? 8.328 -25.375 -22.562 1 97.56 430 PRO A O 1
ATOM 3229 N N . GLU A 1 431 ? 8.711 -24.812 -24.75 1 97.69 431 GLU A N 1
ATOM 3230 C CA . GLU A 1 431 ? 8.82 -23.391 -24.469 1 97.69 431 GLU A CA 1
ATOM 3231 C C . GLU A 1 431 ? 7.445 -22.766 -24.188 1 97.69 431 GLU A C 1
ATOM 3233 O O . GLU A 1 431 ? 7.309 -21.875 -23.359 1 97.69 431 GLU A O 1
ATOM 3238 N N . ASN A 1 432 ? 6.473 -23.234 -24.953 1 97.75 432 ASN A N 1
ATOM 3239 C CA . ASN A 1 432 ? 5.09 -22.766 -24.844 1 97.75 432 ASN A CA 1
ATOM 3240 C C . ASN A 1 432 ? 5.016 -21.25 -24.797 1 97.75 432 ASN A C 1
ATOM 3242 O O . ASN A 1 432 ? 4.34 -20.688 -23.922 1 97.75 432 ASN A O 1
ATOM 3246 N N . GLU A 1 433 ? 5.637 -20.578 -25.75 1 97.5 433 GLU A N 1
ATOM 3247 C CA . GLU A 1 433 ? 5.887 -19.141 -25.703 1 97.5 433 GLU A CA 1
ATOM 3248 C C . GLU A 1 433 ? 4.582 -18.359 -25.734 1 97.5 433 GLU A C 1
ATOM 3250 O O . GLU A 1 433 ? 4.445 -17.344 -25.031 1 97.5 433 GLU A O 1
ATOM 3255 N N . ALA A 1 434 ? 3.594 -18.766 -26.484 1 96.38 434 ALA A N 1
ATOM 3256 C CA . ALA A 1 434 ? 2.357 -18.016 -26.703 1 96.38 434 ALA A CA 1
ATOM 3257 C C . ALA A 1 434 ? 1.214 -18.594 -25.875 1 96.38 434 ALA A C 1
ATOM 3259 O O . ALA A 1 434 ? 0.071 -18.141 -25.984 1 96.38 434 ALA A O 1
ATOM 3260 N N . GLY A 1 435 ? 1.498 -19.562 -25.031 1 96.62 435 GLY A N 1
ATOM 3261 C CA . GLY A 1 435 ? 0.463 -20.25 -24.281 1 96.62 435 GLY A CA 1
ATOM 3262 C C . GLY A 1 435 ? -0.102 -19.422 -23.141 1 96.62 435 GLY A C 1
ATOM 3263 O O . GLY A 1 435 ? 0.544 -18.484 -22.672 1 96.62 435 GLY A O 1
ATOM 3264 N N . TYR A 1 436 ? -1.355 -19.781 -22.766 1 95.94 436 TYR A N 1
ATOM 3265 C CA . TYR A 1 436 ? -1.931 -19.203 -21.547 1 95.94 436 TYR A CA 1
ATOM 3266 C C . TYR A 1 436 ? -1.093 -19.562 -20.328 1 95.94 436 TYR A C 1
ATOM 3268 O O . TYR A 1 436 ? -0.812 -20.734 -20.078 1 95.94 436 TYR A O 1
ATOM 3276 N N . PRO A 1 437 ? -0.653 -18.562 -19.562 1 97.62 437 PRO A N 1
ATOM 3277 C CA . PRO A 1 437 ? 0.275 -18.859 -18.469 1 97.62 437 PRO A CA 1
ATOM 3278 C C . PRO A 1 437 ? -0.409 -19.516 -17.281 1 97.62 437 PRO A C 1
ATOM 3280 O O . PRO A 1 437 ? -1.347 -18.969 -16.703 1 97.62 437 PRO A O 1
ATOM 3283 N N . GLU A 1 438 ? -0.019 -20.609 -16.969 1 96 438 GLU A N 1
ATOM 3284 C CA . GLU A 1 438 ? -0.327 -21.406 -15.789 1 96 438 GLU A CA 1
ATOM 3285 C C . GLU A 1 438 ? 0.856 -22.297 -15.398 1 96 438 GLU A C 1
ATOM 3287 O O . GLU A 1 438 ? 1.658 -22.672 -16.25 1 96 438 GLU A O 1
ATOM 3292 N N . PRO A 1 439 ? 0.989 -22.594 -14.133 1 95.94 439 PRO A N 1
ATOM 3293 C CA . PRO A 1 439 ? 2.152 -23.375 -13.727 1 95.94 439 PRO A CA 1
ATOM 3294 C C . PRO A 1 439 ? 2.252 -24.703 -14.484 1 95.94 439 PRO A C 1
ATOM 3296 O O . PRO A 1 439 ? 3.355 -25.188 -14.766 1 95.94 439 PRO A O 1
ATOM 3299 N N . ASN A 1 440 ? 1.117 -25.219 -14.898 1 94.56 440 ASN A N 1
ATOM 3300 C CA . ASN A 1 440 ? 1.135 -26.531 -15.547 1 94.56 440 ASN A CA 1
ATOM 3301 C C . ASN A 1 440 ? 1.318 -26.406 -17.062 1 94.56 440 ASN A C 1
ATOM 3303 O O . ASN A 1 440 ? 1.247 -27.391 -17.781 1 94.56 440 ASN A O 1
ATOM 3307 N N . MET A 1 441 ? 1.623 -25.266 -17.516 1 97.25 441 MET A N 1
ATOM 3308 C CA . MET A 1 441 ? 1.693 -25.016 -18.953 1 97.25 441 MET A CA 1
ATOM 3309 C C . MET A 1 441 ? 2.855 -25.766 -19.594 1 97.25 441 MET A C 1
ATOM 3311 O O . MET A 1 441 ? 2.883 -25.969 -20.812 1 97.25 441 MET A O 1
ATOM 3315 N N . PHE A 1 442 ? 3.756 -26.25 -18.797 1 97.81 442 PHE A N 1
ATOM 3316 C CA . PHE A 1 442 ? 4.945 -26.906 -19.312 1 97.81 442 PHE A CA 1
ATOM 3317 C C . PHE A 1 442 ? 4.852 -28.422 -19.109 1 97.81 442 PHE A C 1
ATOM 3319 O O . PHE A 1 442 ? 5.773 -29.156 -19.453 1 97.81 442 PHE A O 1
ATOM 3326 N N . GLY A 1 443 ? 3.736 -28.828 -18.562 1 96.31 443 GLY A N 1
ATOM 3327 C CA . GLY A 1 443 ? 3.648 -30.219 -18.141 1 96.31 443 GLY A CA 1
ATOM 3328 C C . GLY A 1 443 ? 4.457 -30.531 -16.906 1 96.31 443 GLY A C 1
ATOM 3329 O O . GLY A 1 443 ? 4.641 -29.672 -16.047 1 96.31 443 GLY A O 1
ATOM 3330 N N . ASP A 1 444 ? 4.887 -31.766 -16.812 1 96.94 444 ASP A N 1
ATOM 3331 C CA . ASP A 1 444 ? 5.777 -32.156 -15.727 1 96.94 444 ASP A CA 1
ATOM 3332 C C . ASP A 1 444 ? 7.145 -31.484 -15.867 1 96.94 444 ASP A C 1
ATOM 3334 O O . ASP A 1 444 ? 7.617 -31.266 -16.984 1 96.94 444 ASP A O 1
ATOM 3338 N N . LEU A 1 445 ? 7.762 -31.25 -14.734 1 98.5 445 LEU A N 1
ATOM 3339 C CA . LEU A 1 445 ? 9.023 -30.516 -14.766 1 98.5 445 LEU A CA 1
ATOM 3340 C C . LEU A 1 445 ? 10.148 -31.344 -14.148 1 98.5 445 LEU A C 1
ATOM 3342 O O . LEU A 1 445 ? 9.922 -32.125 -13.219 1 98.5 445 LEU A O 1
ATOM 3346 N N . PRO A 1 446 ? 11.336 -31.109 -14.625 1 98.69 446 PRO A N 1
ATOM 3347 C CA . PRO A 1 446 ? 12.477 -31.953 -14.234 1 98.69 446 PRO A CA 1
ATOM 3348 C C . PRO A 1 446 ? 13.219 -31.406 -13.016 1 98.69 446 PRO A C 1
ATOM 3350 O O . PRO A 1 446 ? 14.445 -31.469 -12.953 1 98.69 446 PRO A O 1
ATOM 3353 N N . ALA A 1 447 ? 12.516 -30.812 -12.055 1 98.69 447 ALA A N 1
ATOM 3354 C CA . ALA A 1 447 ? 13.141 -30.25 -10.867 1 98.69 447 ALA A CA 1
ATOM 3355 C C . ALA A 1 447 ? 12.242 -30.406 -9.641 1 98.69 447 ALA A C 1
ATOM 3357 O O . ALA A 1 447 ? 11.023 -30.531 -9.773 1 98.69 447 ALA A O 1
ATOM 3358 N N . THR A 1 448 ? 12.859 -30.375 -8.461 1 98.44 448 THR A N 1
ATOM 3359 C CA . THR A 1 448 ? 12.07 -30.438 -7.238 1 98.44 448 THR A CA 1
ATOM 3360 C C . THR A 1 448 ? 11.914 -29.047 -6.625 1 98.44 448 THR A C 1
ATOM 3362 O O . THR A 1 448 ? 10.859 -28.734 -6.07 1 98.44 448 THR A O 1
ATOM 3365 N N . GLY A 1 449 ? 12.914 -28.188 -6.707 1 98.56 449 GLY A N 1
ATOM 3366 C CA . GLY A 1 449 ? 12.875 -26.891 -6.047 1 98.56 449 GLY A CA 1
ATOM 3367 C C . GLY A 1 449 ? 12.586 -25.75 -7 1 98.56 449 GLY A C 1
ATOM 3368 O O . GLY A 1 449 ? 11.586 -25.047 -6.855 1 98.56 449 GLY A O 1
ATOM 3369 N N . PHE A 1 450 ? 13.578 -25.656 -8.039 1 98.94 450 PHE A N 1
ATOM 3370 C CA . PHE A 1 450 ? 13.461 -24.516 -8.945 1 98.94 450 PHE A CA 1
ATOM 3371 C C . PHE A 1 450 ? 13.68 -24.953 -10.391 1 98.94 450 PHE A C 1
ATOM 3373 O O . PHE A 1 450 ? 14.688 -25.594 -10.703 1 98.94 450 PHE A O 1
ATOM 3380 N N . PHE A 1 451 ? 12.781 -24.703 -11.195 1 98.88 451 PHE A N 1
ATOM 3381 C CA . PHE A 1 451 ? 12.906 -24.719 -12.648 1 98.88 451 PHE A CA 1
ATOM 3382 C C . PHE A 1 451 ? 13.094 -23.297 -13.18 1 98.88 451 PHE A C 1
ATOM 3384 O O . PHE A 1 451 ? 12.172 -22.484 -13.125 1 98.88 451 PHE A O 1
ATOM 3391 N N . VAL A 1 452 ? 14.273 -22.953 -13.711 1 98.94 452 VAL A N 1
ATOM 3392 C CA . VAL A 1 452 ? 14.602 -21.609 -14.164 1 98.94 452 VAL A CA 1
ATOM 3393 C C . VAL A 1 452 ? 15.008 -21.641 -15.641 1 98.94 452 VAL A C 1
ATOM 3395 O O . VAL A 1 452 ? 15.977 -22.297 -16 1 98.94 452 VAL A O 1
ATOM 3398 N N . ARG A 1 453 ? 14.289 -20.953 -16.453 1 98.88 453 ARG A N 1
ATOM 3399 C CA . ARG A 1 453 ? 14.594 -20.922 -17.875 1 98.88 453 ARG A CA 1
ATOM 3400 C C . ARG A 1 453 ? 14.523 -19.5 -18.422 1 98.88 453 ARG A C 1
ATOM 3402 O O . ARG A 1 453 ? 13.578 -18.766 -18.156 1 98.88 453 ARG A O 1
ATOM 3409 N N . HIS A 1 454 ? 15.539 -19.047 -19.219 1 98.88 454 HIS A N 1
ATOM 3410 C CA . HIS A 1 454 ? 15.648 -17.719 -19.797 1 98.88 454 HIS A CA 1
ATOM 3411 C C . HIS A 1 454 ? 15.547 -16.641 -18.719 1 98.88 454 HIS A C 1
ATOM 3413 O O . HIS A 1 454 ? 14.586 -15.867 -18.688 1 98.88 454 HIS A O 1
ATOM 3419 N N . ALA A 1 455 ? 16.562 -16.547 -17.891 1 98.88 455 ALA A N 1
ATOM 3420 C CA . ALA A 1 455 ? 16.609 -15.602 -16.781 1 98.88 455 ALA A CA 1
ATOM 3421 C C . ALA A 1 455 ? 17.984 -14.945 -16.672 1 98.88 455 ALA A C 1
ATOM 3423 O O . ALA A 1 455 ? 18.953 -15.445 -17.234 1 98.88 455 ALA A O 1
ATOM 3424 N N . ARG A 1 456 ? 17.953 -13.859 -16.156 1 98.12 456 ARG A N 1
ATOM 3425 C CA . ARG A 1 456 ? 19.188 -13.117 -15.914 1 98.12 456 ARG A CA 1
ATOM 3426 C C . ARG A 1 456 ? 19.234 -12.578 -14.484 1 98.12 456 ARG A C 1
ATOM 3428 O O . ARG A 1 456 ? 18.25 -12.008 -14 1 98.12 456 ARG A O 1
ATOM 3435 N N . ASN A 1 457 ? 20.344 -12.781 -13.812 1 96.19 457 ASN A N 1
ATOM 3436 C CA . ASN A 1 457 ? 20.578 -12.312 -12.453 1 96.19 457 ASN A CA 1
ATOM 3437 C C . ASN A 1 457 ? 19.547 -12.891 -11.477 1 96.19 457 ASN A C 1
ATOM 3439 O O . ASN A 1 457 ? 18.75 -12.156 -10.898 1 96.19 457 ASN A O 1
ATOM 3443 N N . VAL A 1 458 ? 19.719 -14.164 -11.172 1 98.12 458 VAL A N 1
ATOM 3444 C CA . VAL A 1 458 ? 18.859 -14.883 -10.234 1 98.12 458 VAL A CA 1
ATOM 3445 C C . VAL A 1 458 ? 19.641 -15.18 -8.953 1 98.12 458 VAL A C 1
ATOM 3447 O O . VAL A 1 458 ? 20.734 -15.766 -9.008 1 98.12 458 VAL A O 1
ATOM 3450 N N . GLU A 1 459 ? 19.141 -14.773 -7.895 1 98 459 GLU A N 1
ATOM 3451 C CA . GLU A 1 459 ? 19.766 -15.047 -6.602 1 98 459 GLU A CA 1
ATOM 3452 C C . GLU A 1 459 ? 18.859 -15.867 -5.703 1 98 459 GLU A C 1
ATOM 3454 O O . GLU A 1 459 ? 17.703 -15.484 -5.469 1 98 459 GLU A O 1
ATOM 3459 N N . LEU A 1 460 ? 19.297 -17 -5.242 1 98.38 460 LEU A N 1
ATOM 3460 C CA . LEU A 1 460 ? 18.641 -17.859 -4.258 1 98.38 460 LEU A CA 1
ATOM 3461 C C . LEU A 1 460 ? 19.469 -17.969 -2.988 1 98.38 460 LEU A C 1
ATOM 3463 O O . LEU A 1 460 ? 20.656 -18.344 -3.047 1 98.38 460 LEU A O 1
ATOM 3467 N N . ASP A 1 461 ? 18.906 -17.656 -1.855 1 98.06 461 ASP A N 1
ATOM 3468 C CA . ASP A 1 461 ? 19.703 -17.625 -0.63 1 98.06 461 ASP A CA 1
ATOM 3469 C C . ASP A 1 461 ? 18.891 -18.156 0.556 1 98.06 461 ASP A C 1
ATOM 3471 O O . ASP A 1 461 ? 17.781 -17.672 0.822 1 98.06 461 ASP A O 1
ATOM 3475 N N . GLY A 1 462 ? 19.484 -19.047 1.307 1 98.12 462 GLY A N 1
ATOM 3476 C CA . GLY A 1 462 ? 18.844 -19.516 2.52 1 98.12 462 GLY A CA 1
ATOM 3477 C C . GLY A 1 462 ? 17.547 -20.281 2.254 1 98.12 462 GLY A C 1
ATOM 3478 O O . GLY A 1 462 ? 16.531 -20.016 2.885 1 98.12 462 GLY A O 1
ATOM 3479 N N . ILE A 1 463 ? 17.641 -21.25 1.3 1 98.75 463 ILE A N 1
ATOM 3480 C CA . ILE A 1 463 ? 16.438 -21.984 0.91 1 98.75 463 ILE A CA 1
ATOM 3481 C C . ILE A 1 463 ? 16.641 -23.469 1.195 1 98.75 463 ILE A C 1
ATOM 3483 O O . ILE A 1 463 ? 17.672 -24.047 0.857 1 98.75 463 ILE A O 1
ATOM 3487 N N . GLU A 1 464 ? 15.734 -24.031 1.882 1 98.81 464 GLU A N 1
ATOM 3488 C CA . GLU A 1 464 ? 15.688 -25.484 2.061 1 98.81 464 GLU A CA 1
ATOM 3489 C C . GLU A 1 464 ? 14.586 -26.109 1.21 1 98.81 464 GLU A C 1
ATOM 3491 O O . GLU A 1 464 ? 13.422 -25.688 1.287 1 98.81 464 GLU A O 1
ATOM 3496 N N . VAL A 1 465 ? 14.945 -27.078 0.351 1 98.69 465 VAL A N 1
ATOM 3497 C CA . VAL A 1 465 ? 14.008 -27.859 -0.438 1 98.69 465 VAL A CA 1
ATOM 3498 C C . VAL A 1 465 ? 13.922 -29.281 0.132 1 98.69 465 VAL A C 1
ATOM 3500 O O . VAL A 1 465 ? 14.945 -29.922 0.381 1 98.69 465 VAL A O 1
ATOM 3503 N N . ARG A 1 466 ? 12.711 -29.688 0.348 1 98.25 466 ARG A N 1
ATOM 3504 C CA . ARG A 1 466 ? 12.516 -31.031 0.889 1 98.25 466 ARG A CA 1
ATOM 3505 C C . ARG A 1 466 ? 11.477 -31.797 0.085 1 98.25 466 ARG A C 1
ATOM 3507 O O . ARG A 1 466 ? 10.469 -31.219 -0.341 1 98.25 466 ARG A O 1
ATOM 3514 N N . THR A 1 467 ? 11.75 -33.062 -0.125 1 98.12 467 THR A N 1
ATOM 3515 C CA . THR A 1 467 ? 10.789 -34 -0.719 1 98.12 467 THR A CA 1
ATOM 3516 C C . THR A 1 467 ? 10.352 -35.031 0.291 1 98.12 467 THR A C 1
ATOM 3518 O O . THR A 1 467 ? 11.188 -35.594 1.012 1 98.12 467 THR A O 1
ATOM 3521 N N . LEU A 1 468 ? 9.117 -35.25 0.359 1 97.5 468 LEU A N 1
ATOM 3522 C CA . LEU A 1 468 ? 8.594 -36.219 1.309 1 97.5 468 LEU A CA 1
ATOM 3523 C C . LEU A 1 468 ? 8.883 -37.656 0.844 1 97.5 468 LEU A C 1
ATOM 3525 O O . LEU A 1 468 ? 8.984 -38.562 1.663 1 97.5 468 LEU A O 1
ATOM 3529 N N . THR A 1 469 ? 8.93 -37.844 -0.447 1 97.56 469 THR A N 1
ATOM 3530 C CA . THR A 1 469 ? 9.312 -39.094 -1.087 1 97.56 469 THR A CA 1
ATOM 3531 C C . THR A 1 469 ? 10.57 -38.938 -1.931 1 97.56 469 THR A C 1
ATOM 3533 O O . THR A 1 469 ? 10.75 -37.875 -2.568 1 97.56 469 THR A O 1
ATOM 3536 N N . PRO A 1 470 ? 11.398 -40 -1.931 1 97.25 470 PRO A N 1
ATOM 3537 C CA . PRO A 1 470 ? 12.609 -39.875 -2.748 1 97.25 470 PRO A CA 1
ATOM 3538 C C . PRO A 1 470 ? 12.312 -39.438 -4.176 1 97.25 470 PRO A C 1
ATOM 3540 O O . PRO A 1 470 ? 11.312 -39.875 -4.766 1 97.25 470 PRO A O 1
ATOM 3543 N N . ASP A 1 471 ? 13.125 -38.594 -4.703 1 98.12 471 ASP A N 1
ATOM 3544 C CA . ASP A 1 471 ? 12.914 -37.969 -6 1 98.12 471 ASP A CA 1
ATOM 3545 C C . ASP A 1 471 ? 14.211 -37.938 -6.809 1 98.12 471 ASP A C 1
ATOM 3547 O O . ASP A 1 471 ? 15.258 -37.531 -6.297 1 98.12 471 ASP A O 1
ATOM 3551 N N . ALA A 1 472 ? 14.133 -38.344 -8.094 1 98 472 ALA A N 1
ATOM 3552 C CA . ALA A 1 472 ? 15.328 -38.469 -8.93 1 98 472 ALA A CA 1
ATOM 3553 C C . ALA A 1 472 ? 15.695 -37.156 -9.562 1 98 472 ALA A C 1
ATOM 3555 O O . ALA A 1 472 ? 16.781 -37 -10.109 1 98 472 ALA A O 1
ATOM 3556 N N . ARG A 1 473 ? 14.82 -36.156 -9.492 1 98 473 ARG A N 1
ATOM 3557 C CA . ARG A 1 473 ? 15.047 -34.875 -10.141 1 98 473 ARG A CA 1
ATOM 3558 C C . ARG A 1 473 ? 16.047 -34.031 -9.359 1 98 473 ARG A C 1
ATOM 3560 O O . ARG A 1 473 ? 16.094 -34.125 -8.133 1 98 473 ARG A O 1
ATOM 3567 N N . PRO A 1 474 ? 16.828 -33.281 -10.148 1 98.38 474 PRO A N 1
ATOM 3568 C CA . PRO A 1 474 ? 17.656 -32.312 -9.438 1 98.38 474 PRO A CA 1
ATOM 3569 C C . PRO A 1 474 ? 16.812 -31.25 -8.703 1 98.38 474 PRO A C 1
ATOM 3571 O O . PRO A 1 474 ? 15.648 -31.031 -9.047 1 98.38 474 PRO A O 1
ATOM 3574 N N . ALA A 1 475 ? 17.406 -30.641 -7.664 1 98.56 475 ALA A N 1
ATOM 3575 C CA . ALA A 1 475 ? 16.719 -29.594 -6.906 1 98.56 475 ALA A CA 1
ATOM 3576 C C . ALA A 1 475 ? 16.578 -28.312 -7.734 1 98.56 475 ALA A C 1
ATOM 3578 O O . ALA A 1 475 ? 15.562 -27.625 -7.648 1 98.56 475 ALA A O 1
ATOM 3579 N N . VAL A 1 476 ? 17.641 -28.031 -8.516 1 98.81 476 VAL A N 1
ATOM 3580 C CA . VAL A 1 476 ? 17.641 -26.828 -9.328 1 98.81 476 VAL A CA 1
ATOM 3581 C C . VAL A 1 476 ? 17.969 -27.172 -10.781 1 98.81 476 VAL A C 1
ATOM 3583 O O . VAL A 1 476 ? 19 -27.781 -11.062 1 98.81 476 VAL A O 1
ATOM 3586 N N . TRP A 1 477 ? 17.109 -26.906 -11.633 1 98.88 477 TRP A N 1
ATOM 3587 C CA . TRP A 1 477 ? 17.25 -27.062 -13.07 1 98.88 477 TRP A CA 1
ATOM 3588 C C . TRP A 1 477 ? 17.266 -25.703 -13.766 1 98.88 477 TRP A C 1
ATOM 3590 O O . TRP A 1 477 ? 16.281 -24.953 -13.703 1 98.88 477 TRP A O 1
ATOM 3600 N N . MET A 1 478 ? 18.438 -25.328 -14.461 1 98.81 478 MET A N 1
ATOM 3601 C CA . MET A 1 478 ? 18.578 -24.031 -15.125 1 98.81 478 MET A CA 1
ATOM 3602 C C . MET A 1 478 ? 18.906 -24.219 -16.609 1 98.81 478 MET A C 1
ATOM 3604 O O . MET A 1 478 ? 19.75 -25.031 -16.969 1 98.81 478 MET A O 1
ATOM 3608 N N . GLN A 1 479 ? 18.219 -23.5 -17.406 1 98.88 479 GLN A N 1
ATOM 3609 C CA . GLN A 1 479 ? 18.5 -23.469 -18.844 1 98.88 479 GLN A CA 1
ATOM 3610 C C . GLN A 1 479 ? 18.531 -22.047 -19.359 1 98.88 479 GLN A C 1
ATOM 3612 O O . GLN A 1 479 ? 17.578 -21.281 -19.156 1 98.88 479 GLN A O 1
ATOM 3617 N N . ASN A 1 480 ? 19.625 -21.578 -20.047 1 98.75 480 ASN A N 1
ATOM 3618 C CA . ASN A 1 480 ? 19.797 -20.234 -20.609 1 98.75 480 ASN A CA 1
ATOM 3619 C C . ASN A 1 480 ? 19.672 -19.172 -19.531 1 98.75 480 ASN A C 1
ATOM 3621 O O . ASN A 1 480 ? 18.844 -18.266 -19.641 1 98.75 480 ASN A O 1
ATOM 3625 N N . VAL A 1 481 ? 20.531 -19.297 -18.484 1 98.75 481 VAL A N 1
ATOM 3626 C CA . VAL A 1 481 ? 20.547 -18.359 -17.375 1 98.75 481 VAL A CA 1
ATOM 3627 C C . VAL A 1 481 ? 21.875 -17.609 -17.359 1 98.75 481 VAL A C 1
ATOM 3629 O O . VAL A 1 481 ? 22.938 -18.234 -17.438 1 98.75 481 VAL A O 1
ATOM 3632 N N . ASP A 1 482 ? 21.781 -16.359 -17.391 1 98.12 482 ASP A N 1
ATOM 3633 C CA . ASP A 1 482 ? 22.953 -15.508 -17.312 1 98.12 482 ASP A CA 1
ATOM 3634 C C . ASP A 1 482 ? 23.062 -14.82 -15.961 1 98.12 482 ASP A C 1
ATOM 3636 O O . ASP A 1 482 ? 22.422 -13.789 -15.727 1 98.12 482 ASP A O 1
ATOM 3640 N N . GLY A 1 483 ? 23.922 -15.297 -15.125 1 95.88 483 GLY A N 1
ATOM 3641 C CA . GLY A 1 483 ? 24.047 -14.789 -13.773 1 95.88 483 GLY A CA 1
ATOM 3642 C C . GLY A 1 483 ? 23.156 -15.508 -12.781 1 95.88 483 GLY A C 1
ATOM 3643 O O . GLY A 1 483 ? 21.953 -15.242 -12.719 1 95.88 483 GLY A O 1
ATOM 3644 N N . ALA A 1 484 ? 23.719 -16.438 -12.008 1 97.19 484 ALA A N 1
ATOM 3645 C CA . ALA A 1 484 ? 23.047 -17.172 -10.945 1 97.19 484 ALA A CA 1
ATOM 3646 C C . ALA A 1 484 ? 23.922 -17.25 -9.695 1 97.19 484 ALA A C 1
ATOM 3648 O O . ALA A 1 484 ? 25.047 -17.734 -9.75 1 97.19 484 ALA A O 1
ATOM 3649 N N . ARG A 1 485 ? 23.438 -16.672 -8.68 1 96 485 ARG A N 1
ATOM 3650 C CA . ARG A 1 485 ? 24.156 -16.703 -7.398 1 96 485 ARG A CA 1
ATOM 3651 C C . ARG A 1 485 ? 23.328 -17.406 -6.328 1 96 485 ARG A C 1
ATOM 3653 O O . ARG A 1 485 ? 22.312 -16.875 -5.867 1 96 485 ARG A O 1
ATOM 3660 N N . LEU A 1 486 ? 23.781 -18.531 -5.91 1 97.56 486 LEU A N 1
ATOM 3661 C CA . LEU A 1 486 ? 23.078 -19.359 -4.938 1 97.56 486 LEU A CA 1
ATOM 3662 C C . LEU A 1 486 ? 23.922 -19.562 -3.684 1 97.56 486 LEU A C 1
ATOM 3664 O O . LEU A 1 486 ? 25.141 -19.75 -3.77 1 97.56 486 LEU A O 1
ATOM 3668 N N . SER A 1 487 ? 23.344 -19.453 -2.562 1 96.38 487 SER A N 1
ATOM 3669 C CA . SER A 1 487 ? 24.078 -19.656 -1.314 1 96.38 487 SER A CA 1
ATOM 3670 C C . SER A 1 487 ? 23.172 -20.219 -0.229 1 96.38 487 SER A C 1
ATOM 3672 O O . SER A 1 487 ? 21.969 -19.938 -0.215 1 96.38 487 SER A O 1
ATOM 3674 N N . ARG A 1 488 ? 23.75 -21.047 0.656 1 96.56 488 ARG A N 1
ATOM 3675 C CA . ARG A 1 488 ? 23.094 -21.594 1.845 1 96.56 488 ARG A CA 1
ATOM 3676 C C . ARG A 1 488 ? 21.844 -22.375 1.473 1 96.56 488 ARG A C 1
ATOM 3678 O O . ARG A 1 488 ? 20.781 -22.172 2.059 1 96.56 488 ARG A O 1
ATOM 3685 N N . LEU A 1 489 ? 22 -23.172 0.491 1 98.44 489 LEU A N 1
ATOM 3686 C CA . LEU A 1 489 ? 20.922 -24.078 0.104 1 98.44 489 LEU A CA 1
ATOM 3687 C C . LEU A 1 489 ? 21.047 -25.406 0.836 1 98.44 489 LEU A C 1
ATOM 3689 O O . LEU A 1 489 ? 22.141 -25.922 1.028 1 98.44 489 LEU A O 1
ATOM 3693 N N . GLN A 1 490 ? 19.969 -25.844 1.37 1 98.56 490 GLN A N 1
ATOM 3694 C CA . GLN A 1 490 ? 19.844 -27.219 1.827 1 98.56 490 GLN A CA 1
ATOM 3695 C C . GLN A 1 490 ? 18.938 -28.016 0.896 1 98.56 490 GLN A C 1
ATOM 3697 O O . GLN A 1 490 ? 17.719 -27.812 0.865 1 98.56 490 GLN A O 1
ATOM 3702 N N . LEU A 1 491 ? 19.578 -28.984 0.173 1 98.31 491 LEU A N 1
ATOM 3703 C CA . LEU A 1 491 ? 18.891 -29.641 -0.933 1 98.31 491 LEU A CA 1
ATOM 3704 C C . LEU A 1 491 ? 18.609 -31.109 -0.602 1 98.31 491 LEU A C 1
ATOM 3706 O O . LEU A 1 491 ? 19.328 -31.719 0.191 1 98.31 491 LEU A O 1
ATOM 3710 N N . PRO A 1 492 ? 17.562 -31.562 -1.211 1 97.06 492 PRO A N 1
ATOM 3711 C CA . PRO A 1 492 ? 17.266 -32.969 -0.964 1 97.06 492 PRO A CA 1
ATOM 3712 C C . PRO A 1 492 ? 18.297 -33.906 -1.611 1 97.06 492 PRO A C 1
ATOM 3714 O O . PRO A 1 492 ? 18.984 -33.531 -2.557 1 97.06 492 PRO A O 1
ATOM 3717 N N . PRO A 1 493 ? 18.359 -35.156 -1.07 1 91.69 493 PRO A N 1
ATOM 3718 C CA . PRO A 1 493 ? 19.25 -36.125 -1.697 1 91.69 493 PRO A CA 1
ATOM 3719 C C . PRO A 1 493 ? 18.828 -36.5 -3.113 1 91.69 493 PRO A C 1
ATOM 3721 O O . PRO A 1 493 ? 17.641 -36.719 -3.365 1 91.69 493 PRO A O 1
ATOM 3724 N N . SER A 1 494 ? 19.75 -36.438 -3.988 1 89.19 494 SER A N 1
ATOM 3725 C CA . SER A 1 494 ? 19.562 -36.875 -5.371 1 89.19 494 SER A CA 1
ATOM 3726 C C . SER A 1 494 ? 20.891 -37.188 -6.031 1 89.19 494 SER A C 1
ATOM 3728 O O . SER A 1 494 ? 21.953 -36.906 -5.48 1 89.19 494 SER A O 1
ATOM 3730 N N . LYS A 1 495 ? 20.703 -37.906 -7.172 1 91.12 495 LYS A N 1
ATOM 3731 C CA . LYS A 1 495 ? 21.922 -38.219 -7.91 1 91.12 495 LYS A CA 1
ATOM 3732 C C . LYS A 1 495 ? 22.656 -36.938 -8.305 1 91.12 495 LYS A C 1
ATOM 3734 O O . LYS A 1 495 ? 23.891 -36.875 -8.258 1 91.12 495 LYS A O 1
ATOM 3739 N N . SER A 1 496 ? 21.906 -36 -8.688 1 94.88 496 SER A N 1
ATOM 3740 C CA . SER A 1 496 ? 22.422 -34.688 -8.984 1 94.88 496 SER A CA 1
ATOM 3741 C C . SER A 1 496 ? 21.5 -33.594 -8.445 1 94.88 496 SER A C 1
ATOM 3743 O O . SER A 1 496 ? 20.281 -33.656 -8.625 1 94.88 496 SER A O 1
ATOM 3745 N N . SER A 1 497 ? 22.125 -32.625 -7.836 1 97.56 497 SER A N 1
ATOM 3746 C CA . SER A 1 497 ? 21.344 -31.531 -7.25 1 97.56 497 SER A CA 1
ATOM 3747 C C . SER A 1 497 ? 21.062 -30.438 -8.266 1 97.56 497 SER A C 1
ATOM 3749 O O . SER A 1 497 ? 20.094 -29.703 -8.148 1 97.56 497 SER A O 1
ATOM 3751 N N . PHE A 1 498 ? 21.969 -30.406 -9.281 1 98.44 498 PHE A N 1
ATOM 3752 C CA . PHE A 1 498 ? 21.891 -29.312 -10.242 1 98.44 498 PHE A CA 1
ATOM 3753 C C . PHE A 1 498 ? 21.953 -29.828 -11.672 1 98.44 498 PHE A C 1
ATOM 3755 O O . PHE A 1 498 ? 22.703 -30.766 -11.969 1 98.44 498 PHE A O 1
ATOM 3762 N N . HIS A 1 499 ? 21.172 -29.312 -12.5 1 98.56 499 HIS A N 1
ATOM 3763 C CA . HIS A 1 499 ? 21.25 -29.406 -13.953 1 98.56 499 HIS A CA 1
ATOM 3764 C C . HIS A 1 499 ? 21.391 -28.031 -14.594 1 98.56 499 HIS A C 1
ATOM 3766 O O . HIS A 1 499 ? 20.469 -27.203 -14.5 1 98.56 499 HIS A O 1
ATOM 3772 N N . LEU A 1 500 ? 22.5 -27.734 -15.242 1 98.69 500 LEU A N 1
ATOM 3773 C CA . LEU A 1 500 ? 22.781 -26.469 -15.891 1 98.69 500 LEU A CA 1
ATOM 3774 C C . LEU A 1 500 ? 22.938 -26.641 -17.391 1 98.69 500 LEU A C 1
ATOM 3776 O O . LEU A 1 500 ? 23.781 -27.438 -17.844 1 98.69 500 LEU A O 1
ATOM 3780 N N . GLU A 1 501 ? 22.188 -25.969 -18.141 1 98.69 501 GLU A N 1
ATOM 3781 C CA . GLU A 1 501 ? 22.281 -26 -19.594 1 98.69 501 GLU A CA 1
ATOM 3782 C C . GLU A 1 501 ? 22.328 -24.578 -20.156 1 98.69 501 GLU A C 1
ATOM 3784 O O . GLU A 1 501 ? 21.344 -23.828 -20.062 1 98.69 501 GLU A O 1
ATOM 3789 N N . GLY A 1 502 ? 23.406 -24.188 -20.812 1 98.5 502 GLY A N 1
ATOM 3790 C CA . GLY A 1 502 ? 23.547 -22.828 -21.312 1 98.5 502 GLY A CA 1
ATOM 3791 C C . GLY A 1 502 ? 23.562 -21.781 -20.219 1 98.5 502 GLY A C 1
ATOM 3792 O O . GLY A 1 502 ? 22.844 -20.797 -20.297 1 98.5 502 GLY A O 1
ATOM 3793 N N . VAL A 1 503 ? 24.328 -22.078 -19.125 1 98.62 503 VAL A N 1
ATOM 3794 C CA . VAL A 1 503 ? 24.375 -21.188 -17.969 1 98.62 503 VAL A CA 1
ATOM 3795 C C . VAL A 1 503 ? 25.703 -20.453 -17.938 1 98.62 503 VAL A C 1
ATOM 3797 O O . VAL A 1 503 ? 26.766 -21.031 -18.203 1 98.62 503 VAL A O 1
ATOM 3800 N N . ARG A 1 504 ? 25.594 -19.188 -17.766 1 97.88 504 ARG A N 1
ATOM 3801 C CA . ARG A 1 504 ? 26.781 -18.344 -17.625 1 97.88 504 ARG A CA 1
ATOM 3802 C C . ARG A 1 504 ? 26.812 -17.688 -16.25 1 97.88 504 ARG A C 1
ATOM 3804 O O . ARG A 1 504 ? 25.766 -17.297 -15.719 1 97.88 504 ARG A O 1
ATOM 3811 N N . ASP A 1 505 ? 28.031 -17.562 -15.695 1 94.94 505 ASP A N 1
ATOM 3812 C CA . ASP A 1 505 ? 28.281 -16.828 -14.461 1 94.94 505 ASP A CA 1
ATOM 3813 C C . ASP A 1 505 ? 27.469 -17.422 -13.305 1 94.94 505 ASP A C 1
ATOM 3815 O O . ASP A 1 505 ? 26.703 -16.703 -12.656 1 94.94 505 ASP A O 1
ATOM 3819 N N . PHE A 1 506 ? 27.719 -18.734 -13.047 1 96.62 506 PHE A N 1
ATOM 3820 C CA . PHE A 1 506 ? 27.062 -19.469 -11.961 1 96.62 506 PHE A CA 1
ATOM 3821 C C . PHE A 1 506 ? 27.984 -19.562 -10.75 1 96.62 506 PHE A C 1
ATOM 3823 O O . PHE A 1 506 ? 29.172 -19.844 -10.883 1 96.62 506 PHE A O 1
ATOM 3830 N N . GLU A 1 507 ? 27.422 -19.234 -9.586 1 95.19 507 GLU A N 1
ATOM 3831 C CA . GLU A 1 507 ? 28.156 -19.391 -8.336 1 95.19 507 GLU A CA 1
ATOM 3832 C C . GLU A 1 507 ? 27.281 -20.047 -7.254 1 95.19 507 GLU A C 1
ATOM 3834 O O . GLU A 1 507 ? 26.141 -19.625 -7.043 1 95.19 507 GLU A O 1
ATOM 3839 N N . LEU A 1 508 ? 27.766 -21.078 -6.59 1 96.19 508 LEU A N 1
ATOM 3840 C CA . LEU A 1 508 ? 27.156 -21.766 -5.457 1 96.19 508 LEU A CA 1
ATOM 3841 C C . LEU A 1 508 ? 28.078 -21.703 -4.234 1 96.19 508 LEU A C 1
ATOM 3843 O O . LEU A 1 508 ? 29.25 -22.047 -4.324 1 96.19 508 LEU A O 1
ATOM 3847 N N . ARG A 1 509 ? 27.5 -21.25 -3.15 1 94.5 509 ARG A N 1
ATOM 3848 C CA . ARG A 1 509 ? 28.297 -21.188 -1.925 1 94.5 509 ARG A CA 1
ATOM 3849 C C . ARG A 1 509 ? 27.516 -21.734 -0.738 1 94.5 509 ARG A C 1
ATOM 3851 O O . ARG A 1 509 ? 26.297 -21.609 -0.673 1 94.5 509 ARG A O 1
ATOM 3858 N N . THR A 1 510 ? 28.234 -22.297 0.214 1 94.62 510 THR A N 1
ATOM 3859 C CA . THR A 1 510 ? 27.734 -22.656 1.535 1 94.62 510 THR A CA 1
ATOM 3860 C C . THR A 1 510 ? 26.438 -23.453 1.422 1 94.62 510 THR A C 1
ATOM 3862 O O . THR A 1 510 ? 25.438 -23.125 2.055 1 94.62 510 THR A O 1
ATOM 3865 N N . SER A 1 511 ? 26.516 -24.469 0.59 1 96.06 511 SER A N 1
ATOM 3866 C CA . SER A 1 511 ? 25.312 -25.25 0.368 1 96.06 511 SER A CA 1
ATOM 3867 C C . SER A 1 511 ? 25.562 -26.734 0.638 1 96.06 511 SER A C 1
ATOM 3869 O O . SER A 1 511 ? 26.719 -27.172 0.675 1 96.06 511 SER A O 1
ATOM 3871 N N . SER A 1 512 ? 24.547 -27.422 1.024 1 96.56 512 SER A N 1
ATOM 3872 C CA . SER A 1 512 ? 24.625 -28.859 1.269 1 96.56 512 SER A CA 1
ATOM 3873 C C . SER A 1 512 ? 23.609 -29.625 0.402 1 96.56 512 SER A C 1
ATOM 3875 O O . SER A 1 512 ? 22.469 -29.203 0.255 1 96.56 512 SER A O 1
ATOM 3877 N N . PRO A 1 513 ? 23.984 -30.781 -0.225 1 95.69 513 PRO A N 1
ATOM 3878 C CA . PRO A 1 513 ? 25.234 -31.5 0.006 1 95.69 513 PRO A CA 1
ATOM 3879 C C . PRO A 1 513 ? 26.344 -31.094 -0.969 1 95.69 513 PRO A C 1
ATOM 3881 O O . PRO A 1 513 ? 27.438 -31.672 -0.938 1 95.69 513 PRO A O 1
ATOM 3884 N N . VAL A 1 514 ? 26.031 -30.141 -1.766 1 95.69 514 VAL A N 1
ATOM 3885 C CA . VAL A 1 514 ? 26.953 -29.812 -2.836 1 95.69 514 VAL A CA 1
ATOM 3886 C C . VAL A 1 514 ? 27.969 -28.766 -2.348 1 95.69 514 VAL A C 1
ATOM 3888 O O . VAL A 1 514 ? 27.594 -27.812 -1.651 1 95.69 514 VAL A O 1
ATOM 3891 N N . ARG A 1 515 ? 29.219 -28.906 -2.701 1 95.19 515 ARG A N 1
ATOM 3892 C CA . ARG A 1 515 ? 30.281 -27.969 -2.32 1 95.19 515 ARG A CA 1
ATOM 3893 C C . ARG A 1 515 ? 30.203 -26.688 -3.156 1 95.19 515 ARG A C 1
ATOM 3895 O O . ARG A 1 515 ? 29.562 -26.672 -4.207 1 95.19 515 ARG A O 1
ATOM 3902 N N . ASP A 1 516 ? 30.922 -25.766 -2.695 1 95.25 516 ASP A N 1
ATOM 3903 C CA . ASP A 1 516 ? 31.016 -24.5 -3.408 1 95.25 516 ASP A CA 1
ATOM 3904 C C . ASP A 1 516 ? 31.484 -24.703 -4.844 1 95.25 516 ASP A C 1
ATOM 3906 O O . ASP A 1 516 ? 32.375 -25.531 -5.098 1 95.25 516 ASP A O 1
ATOM 3910 N N . LYS A 1 517 ? 30.922 -24.016 -5.758 1 95.56 517 LYS A N 1
ATOM 3911 C CA . LYS A 1 517 ? 31.25 -24.188 -7.168 1 95.56 517 LYS A CA 1
ATOM 3912 C C . LYS A 1 517 ? 31.031 -22.891 -7.953 1 95.56 517 LYS A C 1
ATOM 3914 O O . LYS A 1 517 ? 30.047 -22.188 -7.73 1 95.56 517 LYS A O 1
ATOM 3919 N N . ARG A 1 518 ? 31.938 -22.578 -8.789 1 94.5 518 ARG A N 1
ATOM 3920 C CA . ARG A 1 518 ? 31.812 -21.484 -9.75 1 94.5 518 ARG A CA 1
ATOM 3921 C C . ARG A 1 518 ? 31.891 -22.016 -11.18 1 94.5 518 ARG A C 1
ATOM 3923 O O . ARG A 1 518 ? 32.781 -22.797 -11.516 1 94.5 518 ARG A O 1
ATOM 3930 N N . VAL A 1 519 ? 30.969 -21.688 -11.969 1 96.56 519 VAL A N 1
ATOM 3931 C CA . VAL A 1 519 ? 30.906 -22.094 -13.367 1 96.56 519 VAL A CA 1
ATOM 3932 C C . VAL A 1 519 ? 30.781 -20.875 -14.266 1 96.56 519 VAL A C 1
ATOM 3934 O O . VAL A 1 519 ? 29.688 -20.391 -14.523 1 96.56 519 VAL A O 1
ATOM 3937 N N . PRO A 1 520 ? 31.891 -20.359 -14.852 1 95.44 520 PRO A N 1
ATOM 3938 C CA . PRO A 1 520 ? 31.828 -19.156 -15.703 1 95.44 520 PRO A CA 1
ATOM 3939 C C . PRO A 1 520 ? 30.906 -19.344 -16.906 1 95.44 520 PRO A C 1
ATOM 3941 O O . PRO A 1 520 ? 30.188 -18.406 -17.266 1 95.44 520 PRO A O 1
ATOM 3944 N N . HIS A 1 521 ? 31 -20.484 -17.547 1 97.62 521 HIS A N 1
ATOM 3945 C CA . HIS A 1 521 ? 30.141 -20.844 -18.672 1 97.62 521 HIS A CA 1
ATOM 3946 C C . HIS A 1 521 ? 30.031 -22.344 -18.828 1 97.62 521 HIS A C 1
ATOM 3948 O O . HIS A 1 521 ? 31.016 -23.062 -18.656 1 97.62 521 HIS A O 1
ATOM 3954 N N . THR A 1 522 ? 28.922 -22.828 -19.094 1 98 522 THR A N 1
ATOM 3955 C CA . THR A 1 522 ? 28.75 -24.234 -19.406 1 98 522 THR A CA 1
ATOM 3956 C C . THR A 1 522 ? 27.656 -24.438 -20.453 1 98 522 THR A C 1
ATOM 3958 O O . THR A 1 522 ? 26.641 -23.734 -20.438 1 98 522 THR A O 1
ATOM 3961 N N . LYS A 1 523 ? 27.891 -25.312 -21.391 1 98.12 523 LYS A N 1
ATOM 3962 C CA . LYS A 1 523 ? 26.844 -25.766 -22.312 1 98.12 523 LYS A CA 1
ATOM 3963 C C . LYS A 1 523 ? 25.891 -26.734 -21.641 1 98.12 523 LYS A C 1
ATOM 3965 O O . LYS A 1 523 ? 24.672 -26.625 -21.797 1 98.12 523 LYS A O 1
ATOM 3970 N N . LEU A 1 524 ? 26.438 -27.656 -20.984 1 98.12 524 LEU A N 1
ATOM 3971 C CA . LEU A 1 524 ? 25.688 -28.641 -20.203 1 98.12 524 LEU A CA 1
ATOM 3972 C C . LEU A 1 524 ? 26.516 -29.141 -19.031 1 98.12 524 LEU A C 1
ATOM 3974 O O . LEU A 1 524 ? 27.672 -29.531 -19.203 1 98.12 524 LEU A O 1
ATOM 3978 N N . MET A 1 525 ? 25.922 -29.141 -17.781 1 98 525 MET A N 1
ATOM 3979 C CA . MET A 1 525 ? 26.594 -29.656 -16.594 1 98 525 MET A CA 1
ATOM 3980 C C . MET A 1 525 ? 25.562 -30.156 -15.578 1 98 525 MET A C 1
ATOM 3982 O O . MET A 1 525 ? 24.547 -29.516 -15.344 1 98 525 MET A O 1
ATOM 3986 N N . THR A 1 526 ? 25.812 -31.344 -15.094 1 97.19 526 THR A N 1
ATOM 3987 C CA . THR A 1 526 ? 25.016 -31.906 -14 1 97.19 526 THR A CA 1
ATOM 3988 C C . THR A 1 526 ? 25.922 -32.281 -12.828 1 97.19 526 THR A C 1
ATOM 3990 O O . THR A 1 526 ? 27.016 -32.812 -13.023 1 97.19 526 THR A O 1
ATOM 3993 N N . PHE A 1 527 ? 25.484 -32 -11.664 1 96.81 527 PHE A N 1
ATOM 3994 C CA . PHE A 1 527 ? 26.297 -32.375 -10.508 1 96.81 527 PHE A CA 1
ATOM 3995 C C . PHE A 1 527 ? 25.453 -32.344 -9.234 1 96.81 527 PHE A C 1
ATOM 3997 O O . PHE A 1 527 ? 24.359 -31.766 -9.211 1 96.81 527 PHE A O 1
ATOM 4004 N N . MET B 1 1 ? -30.625 -9.094 92.375 1 21.06 1 MET B N 1
ATOM 4005 C CA . MET B 1 1 ? -31.953 -8.531 92.562 1 21.06 1 MET B CA 1
ATOM 4006 C C . MET B 1 1 ? -32.312 -7.523 91.5 1 21.06 1 MET B C 1
ATOM 4008 O O . MET B 1 1 ? -33.281 -6.75 91.625 1 21.06 1 MET B O 1
ATOM 4012 N N . LEU B 1 2 ? -31.375 -7.379 90.5 1 21.77 2 LEU B N 1
ATOM 4013 C CA . LEU B 1 2 ? -30.969 -6.125 89.875 1 21.77 2 LEU B CA 1
ATOM 4014 C C . LEU B 1 2 ? -32.094 -5.539 89 1 21.77 2 LEU B C 1
ATOM 4016 O O . LEU B 1 2 ? -32.875 -6.281 88.438 1 21.77 2 LEU B O 1
ATOM 4020 N N . HIS B 1 3 ? -32.406 -4.312 89.25 1 20.8 3 HIS B N 1
ATOM 4021 C CA . HIS B 1 3 ? -33.469 -3.359 89.062 1 20.8 3 HIS B CA 1
ATOM 4022 C C . HIS B 1 3 ? -33.781 -3.109 87.562 1 20.8 3 HIS B C 1
ATOM 4024 O O . HIS B 1 3 ? -32.938 -2.566 86.875 1 20.8 3 HIS B O 1
ATOM 4030 N N . LEU B 1 4 ? -34.438 -4.047 86.875 1 24.47 4 LEU B N 1
ATOM 4031 C CA . LEU B 1 4 ? -34.719 -4.355 85.438 1 24.47 4 LEU B CA 1
ATOM 4032 C C . LEU B 1 4 ? -35.75 -3.385 84.875 1 24.47 4 LEU B C 1
ATOM 4034 O O . LEU B 1 4 ? -36.969 -3.488 85.188 1 24.47 4 LEU B O 1
ATOM 4038 N N . PRO B 1 5 ? -35.344 -1.951 84.938 1 25.14 5 PRO B N 1
ATOM 4039 C CA . PRO B 1 5 ? -36.5 -1.038 84.875 1 25.14 5 PRO B CA 1
ATOM 4040 C C . PRO B 1 5 ? -37.281 -1.153 83.625 1 25.14 5 PRO B C 1
ATOM 4042 O O . PRO B 1 5 ? -36.719 -1.621 82.562 1 25.14 5 PRO B O 1
ATOM 4045 N N . PRO B 1 6 ? -38.625 -1.069 83.625 1 25.14 6 PRO B N 1
ATOM 4046 C CA . PRO B 1 6 ? -39.75 -1.427 82.75 1 25.14 6 PRO B CA 1
ATOM 4047 C C . PRO B 1 6 ? -39.938 -0.435 81.562 1 25.14 6 PRO B C 1
ATOM 4049 O O . PRO B 1 6 ? -40.344 0.708 81.812 1 25.14 6 PRO B O 1
ATOM 4052 N N . HIS B 1 7 ? -38.844 -0.052 80.812 1 22.59 7 HIS B N 1
ATOM 4053 C CA . HIS B 1 7 ? -39 1.169 80.062 1 22.59 7 HIS B CA 1
ATOM 4054 C C . HIS B 1 7 ? -40.188 1.056 79.062 1 22.59 7 HIS B C 1
ATOM 4056 O O . HIS B 1 7 ? -40.312 0.053 78.375 1 22.59 7 HIS B O 1
ATOM 4062 N N . ARG B 1 8 ? -41.281 1.758 79.438 1 19.34 8 ARG B N 1
ATOM 4063 C CA . ARG B 1 8 ? -42.625 1.86 78.875 1 19.34 8 ARG B CA 1
ATOM 4064 C C . ARG B 1 8 ? -42.562 2.223 77.375 1 19.34 8 ARG B C 1
ATOM 4066 O O . ARG B 1 8 ? -41.719 3.035 77 1 19.34 8 ARG B O 1
ATOM 4073 N N . ARG B 1 9 ? -43.219 1.465 76.5 1 20.55 9 ARG B N 1
ATOM 4074 C CA . ARG B 1 9 ? -43.469 1.187 75.125 1 20.55 9 ARG B CA 1
ATOM 4075 C C . ARG B 1 9 ? -44.312 2.295 74.5 1 20.55 9 ARG B C 1
ATOM 4077 O O . ARG B 1 9 ? -45.531 2.193 74.375 1 20.55 9 ARG B O 1
ATOM 4084 N N . GLN B 1 10 ? -44.094 3.662 74.875 1 20.31 10 GLN B N 1
ATOM 4085 C CA . GLN B 1 10 ? -45.156 4.547 74.375 1 20.31 10 GLN B CA 1
ATOM 4086 C C . GLN B 1 10 ? -45.312 4.445 72.875 1 20.31 10 GLN B C 1
ATOM 4088 O O . GLN B 1 10 ? -44.312 4.496 72.125 1 20.31 10 GLN B O 1
ATOM 4093 N N . LEU B 1 11 ? -46.375 3.842 72.438 1 23.3 11 LEU B N 1
ATOM 4094 C CA . LEU B 1 11 ? -46.969 3.49 71.125 1 23.3 11 LEU B CA 1
ATOM 4095 C C . LEU B 1 11 ? -47.312 4.742 70.312 1 23.3 11 LEU B C 1
ATOM 4097 O O . LEU B 1 11 ? -48.281 5.449 70.688 1 23.3 11 LEU B O 1
ATOM 4101 N N . LEU B 1 12 ? -46.406 5.762 70.188 1 23.53 12 LEU B N 1
ATOM 4102 C CA . LEU B 1 12 ? -46.875 6.969 69.562 1 23.53 12 LEU B CA 1
ATOM 4103 C C . LEU B 1 12 ? -47.438 6.648 68.125 1 23.53 12 LEU B C 1
ATOM 4105 O O . LEU B 1 12 ? -46.812 5.875 67.375 1 23.53 12 LEU B O 1
ATOM 4109 N N . GLY B 1 13 ? -48.75 6.816 68 1 23.64 13 GLY B N 1
ATOM 4110 C CA . GLY B 1 13 ? -49.719 6.707 66.875 1 23.64 13 GLY B CA 1
ATOM 4111 C C . GLY B 1 13 ? -49.344 7.539 65.688 1 23.64 13 GLY B C 1
ATOM 4112 O O . GLY B 1 13 ? -49.375 8.766 65.75 1 23.64 13 GLY B O 1
ATOM 4113 N N . GLY B 1 14 ? -48.219 7.316 65 1 22.56 14 GLY B N 1
ATOM 4114 C CA . GLY B 1 14 ? -47.781 8.18 63.906 1 22.56 14 GLY B CA 1
ATOM 4115 C C . GLY B 1 14 ? -48.781 8.242 62.781 1 22.56 14 GLY B C 1
ATOM 4116 O O . GLY B 1 14 ? -49.344 7.219 62.375 1 22.56 14 GLY B O 1
ATOM 4117 N N . LEU B 1 15 ? -49.594 9.344 62.75 1 24.5 15 LEU B N 1
ATOM 4118 C CA . LEU B 1 15 ? -50.562 9.766 61.75 1 24.5 15 LEU B CA 1
ATOM 4119 C C . LEU B 1 15 ? -49.969 9.656 60.344 1 24.5 15 LEU B C 1
ATOM 4121 O O . LEU B 1 15 ? -48.906 10.219 60.094 1 24.5 15 LEU B O 1
ATOM 4125 N N . LEU B 1 16 ? -50.312 8.586 59.625 1 25.56 16 LEU B N 1
ATOM 4126 C CA . LEU B 1 16 ? -49.938 8.242 58.25 1 25.56 16 LEU B CA 1
ATOM 4127 C C . LEU B 1 16 ? -50.531 9.242 57.281 1 25.56 16 LEU B C 1
ATOM 4129 O O . LEU B 1 16 ? -51.75 9.32 57.125 1 25.56 16 LEU B O 1
ATOM 4133 N N . ALA B 1 17 ? -50.125 10.539 57.344 1 27.09 17 ALA B N 1
ATOM 4134 C CA . ALA B 1 17 ? -50.656 11.43 56.312 1 27.09 17 ALA B CA 1
ATOM 4135 C C . ALA B 1 17 ? -50.469 10.836 54.906 1 27.09 17 ALA B C 1
ATOM 4137 O O . ALA B 1 17 ? -49.344 10.461 54.531 1 27.09 17 ALA B O 1
ATOM 4138 N N . LEU B 1 18 ? -51.469 10.281 54.375 1 28.17 18 LEU B N 1
ATOM 4139 C CA . LEU B 1 18 ? -51.625 9.75 53.031 1 28.17 18 LEU B CA 1
ATOM 4140 C C . LEU B 1 18 ? -51.281 10.82 52 1 28.17 18 LEU B C 1
ATOM 4142 O O . LEU B 1 18 ? -52.031 11.797 51.875 1 28.17 18 LEU B O 1
ATOM 4146 N N . GLY B 1 19 ? -50.031 11.297 51.906 1 25.98 19 GLY B N 1
ATOM 4147 C CA . GLY B 1 19 ? -49.75 12.242 50.844 1 25.98 19 GLY B CA 1
ATOM 4148 C C . GLY B 1 19 ? -50.125 11.727 49.469 1 25.98 19 GLY B C 1
ATOM 4149 O O . GLY B 1 19 ? -49.781 10.594 49.125 1 25.98 19 GLY B O 1
ATOM 4150 N N . VAL B 1 20 ? -51.281 12.141 49 1 32.53 20 VAL B N 1
ATOM 4151 C CA . VAL B 1 20 ? -51.75 11.969 47.656 1 32.53 20 VAL B CA 1
ATOM 4152 C C . VAL B 1 20 ? -50.688 12.406 46.656 1 32.53 20 VAL B C 1
ATOM 4154 O O . VAL B 1 20 ? -50.281 13.57 46.656 1 32.53 20 VAL B O 1
ATOM 4157 N N . GLY B 1 21 ? -49.75 11.492 46.375 1 29.03 21 GLY B N 1
ATOM 4158 C CA . GLY B 1 21 ? -48.719 11.727 45.344 1 29.03 21 GLY B CA 1
ATOM 4159 C C . GLY B 1 21 ? -49.312 12.094 44 1 29.03 21 GLY B C 1
ATOM 4160 O O . GLY B 1 21 ? -50.188 11.383 43.469 1 29.03 21 GLY B O 1
ATOM 4161 N N . ALA B 1 22 ? -49.5 13.422 43.688 1 32.22 22 ALA B N 1
ATOM 4162 C CA . ALA B 1 22 ? -49.781 13.922 42.344 1 32.22 22 ALA B CA 1
ATOM 4163 C C . ALA B 1 22 ? -48.906 13.18 41.312 1 32.22 22 ALA B C 1
ATOM 4165 O O . ALA B 1 22 ? -47.719 13.031 41.5 1 32.22 22 ALA B O 1
ATOM 4166 N N . SER B 1 23 ? -49.562 12.305 40.656 1 30.58 23 SER B N 1
ATOM 4167 C CA . SER B 1 23 ? -48.969 11.641 39.5 1 30.58 23 SER B CA 1
ATOM 4168 C C . SER B 1 23 ? -48.375 12.656 38.5 1 30.58 23 SER B C 1
ATOM 4170 O O . SER B 1 23 ? -49.125 13.438 37.906 1 30.58 23 SER B O 1
ATOM 4172 N N . ALA B 1 24 ? -47.25 13.312 38.812 1 33.06 24 ALA B N 1
ATOM 4173 C CA . ALA B 1 24 ? -46.594 14.031 37.719 1 33.06 24 ALA B CA 1
ATOM 4174 C C . ALA B 1 24 ? -46.531 13.195 36.469 1 33.06 24 ALA B C 1
ATOM 4176 O O . ALA B 1 24 ? -46.031 12.078 36.469 1 33.06 24 ALA B O 1
ATOM 4177 N N . SER B 1 25 ? -47.469 13.453 35.625 1 30.72 25 SER B N 1
ATOM 4178 C CA . SER B 1 25 ? -47.344 12.938 34.281 1 30.72 25 SER B CA 1
ATOM 4179 C C . SER B 1 25 ? -45.938 13.094 33.75 1 30.72 25 SER B C 1
ATOM 4181 O O . SER B 1 25 ? -45.406 14.211 33.688 1 30.72 25 SER B O 1
ATOM 4183 N N . ARG B 1 26 ? -45.156 12.094 34 1 32.84 26 ARG B N 1
ATOM 4184 C CA . ARG B 1 26 ? -43.844 12.094 33.344 1 32.84 26 ARG B CA 1
ATOM 4185 C C . ARG B 1 26 ? -44 12.328 31.828 1 32.84 26 ARG B C 1
ATOM 4187 O O . ARG B 1 26 ? -44.625 11.547 31.125 1 32.84 26 ARG B O 1
ATOM 4194 N N . THR B 1 27 ? -44.219 13.594 31.5 1 32.09 27 THR B N 1
ATOM 4195 C CA . THR B 1 27 ? -43.969 13.828 30.078 1 32.09 27 THR B CA 1
ATOM 4196 C C . THR B 1 27 ? -42.781 12.984 29.594 1 32.09 27 THR B C 1
ATOM 4198 O O . THR B 1 27 ? -41.719 12.969 30.203 1 32.09 27 THR B O 1
ATOM 4201 N N . HIS B 1 28 ? -43.125 11.844 29.094 1 31.05 28 HIS B N 1
ATOM 4202 C CA . HIS B 1 28 ? -42.062 11.094 28.391 1 31.05 28 HIS B CA 1
ATOM 4203 C C . HIS B 1 28 ? -41.188 12.023 27.578 1 31.05 28 HIS B C 1
ATOM 4205 O O . HIS B 1 28 ? -41.656 12.719 26.688 1 31.05 28 HIS B O 1
ATOM 4211 N N . ALA B 1 29 ? -40.219 12.672 28.188 1 32.22 29 ALA B N 1
ATOM 4212 C CA . ALA B 1 29 ? -39.219 13.312 27.328 1 32.22 29 ALA B CA 1
ATOM 4213 C C . ALA B 1 29 ? -39.031 12.523 26.047 1 32.22 29 ALA B C 1
ATOM 4215 O O . ALA B 1 29 ? -39 11.289 26.062 1 32.22 29 ALA B O 1
ATOM 4216 N N . ALA B 1 30 ? -39.25 13.078 24.938 1 38.25 30 ALA B N 1
ATOM 4217 C CA . ALA B 1 30 ? -38.969 12.594 23.594 1 38.25 30 ALA B CA 1
ATOM 4218 C C . ALA B 1 30 ? -37.719 11.695 23.609 1 38.25 30 ALA B C 1
ATOM 4220 O O . ALA B 1 30 ? -36.75 11.969 24.328 1 38.25 30 ALA B O 1
ATOM 4221 N N . PRO B 1 31 ? -37.625 10.594 23.125 1 38.28 31 PRO B N 1
ATOM 4222 C CA . PRO B 1 31 ? -36.438 9.75 23.047 1 38.28 31 PRO B CA 1
ATOM 4223 C C . PRO B 1 31 ? -35.156 10.555 22.844 1 38.28 31 PRO B C 1
ATOM 4225 O O . PRO B 1 31 ? -35.156 11.531 22.078 1 38.28 31 PRO B O 1
ATOM 4228 N N . THR B 1 32 ? -34.25 10.969 23.719 1 44.72 32 THR B N 1
ATOM 4229 C CA . THR B 1 32 ? -32.875 11.477 23.672 1 44.72 32 THR B CA 1
ATOM 4230 C C . THR B 1 32 ? -32.156 10.961 22.438 1 44.72 32 THR B C 1
ATOM 4232 O O . THR B 1 32 ? -31.984 9.75 22.266 1 44.72 32 THR B O 1
ATOM 4235 N N . GLU B 1 33 ? -32.281 11.531 21.344 1 57.88 33 GLU B N 1
ATOM 4236 C CA . GLU B 1 33 ? -31.672 11.117 20.078 1 57.88 33 GLU B CA 1
ATOM 4237 C C . GLU B 1 33 ? -30.203 10.742 20.25 1 57.88 33 GLU B C 1
ATOM 4239 O O . GLU B 1 33 ? -29.438 11.492 20.844 1 57.88 33 GLU B O 1
ATOM 4244 N N . ALA B 1 34 ? -29.812 9.508 20.141 1 75.31 34 ALA B N 1
ATOM 4245 C CA . ALA B 1 34 ? -28.516 8.836 20.25 1 75.31 34 ALA B CA 1
ATOM 4246 C C . ALA B 1 34 ? -27.484 9.5 19.344 1 75.31 34 ALA B C 1
ATOM 4248 O O . ALA B 1 34 ? -26.297 9.492 19.656 1 75.31 34 ALA B O 1
ATOM 4249 N N . VAL B 1 35 ? -27.938 10.25 18.453 1 91.62 35 VAL B N 1
ATOM 4250 C CA . VAL B 1 35 ? -27.062 10.906 17.484 1 91.62 35 VAL B CA 1
ATOM 4251 C C . VAL B 1 35 ? -27.422 12.391 17.391 1 91.62 35 VAL B C 1
ATOM 4253 O O . VAL B 1 35 ? -28.594 12.742 17.203 1 91.62 35 VAL B O 1
ATOM 4256 N N . ALA B 1 36 ? -26.484 13.367 17.672 1 96.94 36 ALA B N 1
ATOM 4257 C CA . ALA B 1 36 ? -26.656 14.812 17.531 1 96.94 36 ALA B CA 1
ATOM 4258 C C . ALA B 1 36 ? -26.328 15.266 16.109 1 96.94 36 ALA B C 1
ATOM 4260 O O . ALA B 1 36 ? -25.141 15.375 15.758 1 96.94 36 ALA B O 1
ATOM 4261 N N . ASN B 1 37 ? -27.328 15.508 15.305 1 96.88 37 ASN B N 1
ATOM 4262 C CA . ASN B 1 37 ? -27.141 16.078 13.977 1 96.88 37 ASN B CA 1
ATOM 4263 C C . ASN B 1 37 ? -26.859 17.578 14.031 1 96.88 37 ASN B C 1
ATOM 4265 O O . ASN B 1 37 ? -27.672 18.328 14.57 1 96.88 37 ASN B O 1
ATOM 4269 N N . VAL B 1 38 ? -25.828 18.016 13.438 1 98.38 38 VAL B N 1
ATOM 4270 C CA . VAL B 1 38 ? -25.391 19.391 13.602 1 98.38 38 VAL B CA 1
ATOM 4271 C C . VAL B 1 38 ? -26.438 20.344 13.039 1 98.38 38 VAL B C 1
ATOM 4273 O O . VAL B 1 38 ? -26.547 21.484 13.469 1 98.38 38 VAL B O 1
ATOM 4276 N N . ARG B 1 39 ? -27.219 19.922 12.125 1 97.38 39 ARG B N 1
ATOM 4277 C CA . ARG B 1 39 ? -28.266 20.75 11.555 1 97.38 39 ARG B CA 1
ATOM 4278 C C . ARG B 1 39 ? -29.359 21.047 12.578 1 97.38 39 ARG B C 1
ATOM 4280 O O . ARG B 1 39 ? -29.969 22.109 12.547 1 97.38 39 ARG B O 1
ATOM 4287 N N . ASP B 1 40 ? -29.562 20.109 13.492 1 97.12 40 ASP B N 1
ATOM 4288 C CA . ASP B 1 40 ? -30.531 20.312 14.562 1 97.12 40 ASP B CA 1
ATOM 4289 C C . ASP B 1 40 ? -30.062 21.391 15.531 1 97.12 40 ASP B C 1
ATOM 4291 O O . ASP B 1 40 ? -30.844 21.875 16.359 1 97.12 40 ASP B O 1
ATOM 4295 N N . PHE B 1 41 ? -28.844 21.781 15.367 1 98.25 41 PHE B N 1
ATOM 4296 C CA . PHE B 1 41 ? -28.281 22.766 16.266 1 98.25 41 PHE B CA 1
ATOM 4297 C C . PHE B 1 41 ? -27.969 24.062 15.523 1 98.25 41 PHE B C 1
ATOM 4299 O O . PHE B 1 41 ? -27.25 24.922 16.031 1 98.25 41 PHE B O 1
ATOM 4306 N N . GLY B 1 42 ? -28.391 24.156 14.273 1 98.12 42 GLY B N 1
ATOM 4307 C CA . GLY B 1 42 ? -28.359 25.422 13.57 1 98.12 42 GLY B CA 1
ATOM 4308 C C . GLY B 1 42 ? -27.359 25.453 12.422 1 98.12 42 GLY B C 1
ATOM 4309 O O . GLY B 1 42 ? -27.25 26.453 11.719 1 98.12 42 GLY B O 1
ATOM 4310 N N . ALA B 1 43 ? -26.641 24.359 12.219 1 98.62 43 ALA B N 1
ATOM 4311 C CA . ALA B 1 43 ? -25.703 24.344 11.094 1 98.62 43 ALA B CA 1
ATOM 4312 C C . ALA B 1 43 ? -26.453 24.391 9.758 1 98.62 43 ALA B C 1
ATOM 4314 O O . ALA B 1 43 ? -27.438 23.672 9.562 1 98.62 43 ALA B O 1
ATOM 4315 N N . LYS B 1 44 ? -25.969 25.219 8.828 1 98.31 44 LYS B N 1
ATOM 4316 C CA . LYS B 1 44 ? -26.656 25.406 7.555 1 98.31 44 LYS B CA 1
ATOM 4317 C C . LYS B 1 44 ? -26.062 24.5 6.473 1 98.31 44 LYS B C 1
ATOM 4319 O O . LYS B 1 44 ? -26.781 24.031 5.594 1 98.31 44 LYS B O 1
ATOM 4324 N N . GLY B 1 45 ? -24.781 24.359 6.473 1 98 45 GLY B N 1
ATOM 4325 C CA . GLY B 1 45 ? -24.125 23.531 5.48 1 98 45 GLY B CA 1
ATOM 4326 C C . GLY B 1 45 ? -24.188 24.109 4.078 1 98 45 GLY B C 1
ATOM 4327 O O . GLY B 1 45 ? -24.297 23.359 3.098 1 98 45 GLY B O 1
ATOM 4328 N N . ASP B 1 46 ? -24.109 25.469 3.955 1 98.12 46 ASP B N 1
ATOM 4329 C CA . ASP B 1 46 ? -24.312 26.109 2.662 1 98.12 46 ASP B CA 1
ATOM 4330 C C . ASP B 1 46 ? -23 26.656 2.104 1 98.12 46 ASP B C 1
ATOM 4332 O O . ASP B 1 46 ? -22.984 27.266 1.036 1 98.12 46 ASP B O 1
ATOM 4336 N N . GLY B 1 47 ? -21.953 26.469 2.83 1 98 47 GLY B N 1
ATOM 4337 C CA . GLY B 1 47 ? -20.625 26.828 2.35 1 98 47 GLY B CA 1
ATOM 4338 C C . GLY B 1 47 ? -20.281 28.281 2.604 1 98 47 GLY B C 1
ATOM 4339 O O . GLY B 1 47 ? -19.156 28.719 2.322 1 98 47 GLY B O 1
ATOM 4340 N N . VAL B 1 48 ? -21.234 28.984 3.178 1 97.56 48 VAL B N 1
ATOM 4341 C CA . VAL B 1 48 ? -21.031 30.422 3.354 1 97.56 48 VAL B CA 1
ATOM 4342 C C . VAL B 1 48 ? -21.203 30.797 4.824 1 97.56 48 VAL B C 1
ATOM 4344 O O . VAL B 1 48 ? -20.359 31.469 5.406 1 97.56 48 VAL B O 1
ATOM 4347 N N . THR B 1 49 ? -22.312 30.344 5.383 1 98.19 49 THR B N 1
ATOM 4348 C CA . THR B 1 49 ? -22.547 30.609 6.801 1 98.19 49 THR B CA 1
ATOM 4349 C C . THR B 1 49 ? -21.516 29.891 7.66 1 98.19 49 THR B C 1
ATOM 4351 O O . THR B 1 49 ? -21.172 28.734 7.402 1 98.19 49 THR B O 1
ATOM 4354 N N . ILE B 1 50 ? -20.984 30.656 8.625 1 98.62 50 ILE B N 1
ATOM 4355 C CA . ILE B 1 50 ? -20.047 30.016 9.531 1 98.62 50 ILE B CA 1
ATOM 4356 C C . ILE B 1 50 ? -20.797 29.062 10.461 1 98.62 50 ILE B C 1
ATOM 4358 O O . ILE B 1 50 ? -21.594 29.5 11.297 1 98.62 50 ILE B O 1
ATOM 4362 N N . ASP B 1 51 ? -20.438 27.781 10.422 1 98.81 51 ASP B N 1
ATOM 4363 C CA . ASP B 1 51 ? -21.234 26.75 11.07 1 98.81 51 ASP B CA 1
ATOM 4364 C C . ASP B 1 51 ? -20.562 26.25 12.336 1 98.81 51 ASP B C 1
ATOM 4366 O O . ASP B 1 51 ? -21.141 25.469 13.094 1 98.81 51 ASP B O 1
ATOM 4370 N N . SER B 1 52 ? -19.297 26.641 12.648 1 98.69 52 SER B N 1
ATOM 4371 C CA . SER B 1 52 ? -18.547 26.094 13.773 1 98.69 52 SER B CA 1
ATOM 4372 C C . SER B 1 52 ? -19.297 26.281 15.086 1 98.69 52 SER B C 1
ATOM 4374 O O . SER B 1 52 ? -19.312 25.375 15.93 1 98.69 52 SER B O 1
ATOM 4376 N N . PRO B 1 53 ? -20.047 27.422 15.32 1 98.69 53 PRO B N 1
ATOM 4377 C CA . PRO B 1 53 ? -20.781 27.516 16.578 1 98.69 53 PRO B CA 1
ATOM 4378 C C . PRO B 1 53 ? -21.875 26.453 16.703 1 98.69 53 PRO B C 1
ATOM 4380 O O . PRO B 1 53 ? -22.094 25.922 17.781 1 98.69 53 PRO B O 1
ATOM 4383 N N . ALA B 1 54 ? -22.516 26.188 15.625 1 98.81 54 ALA B N 1
ATOM 4384 C CA . ALA B 1 54 ? -23.562 25.156 15.641 1 98.81 54 ALA B CA 1
ATOM 4385 C C . ALA B 1 54 ? -22.969 23.781 15.898 1 98.81 54 ALA B C 1
ATOM 4387 O O . ALA B 1 54 ? -23.531 22.984 16.641 1 98.81 54 ALA B O 1
ATOM 4388 N N . ILE B 1 55 ? -21.859 23.484 15.289 1 98.88 55 ILE B N 1
ATOM 4389 C CA . ILE B 1 55 ? -21.188 22.219 15.5 1 98.88 55 ILE B CA 1
ATOM 4390 C C . ILE B 1 55 ? -20.703 22.109 16.938 1 98.88 55 ILE B C 1
ATOM 4392 O O . ILE B 1 55 ? -20.875 21.062 17.578 1 98.88 55 ILE B O 1
ATOM 4396 N N . ASP B 1 56 ? -20.203 23.188 17.453 1 98.88 56 ASP B N 1
ATOM 4397 C CA . ASP B 1 56 ? -19.781 23.219 18.844 1 98.88 56 ASP B CA 1
ATOM 4398 C C . ASP B 1 56 ? -20.969 22.953 19.781 1 98.88 56 ASP B C 1
ATOM 4400 O O . ASP B 1 56 ? -20.812 22.266 20.797 1 98.88 56 ASP B O 1
ATOM 4404 N N . ARG B 1 57 ? -22.109 23.531 19.484 1 98.75 57 ARG B N 1
ATOM 4405 C CA . ARG B 1 57 ? -23.297 23.297 20.297 1 98.75 57 ARG B CA 1
ATOM 4406 C C . ARG B 1 57 ? -23.688 21.828 20.297 1 98.75 57 ARG B C 1
ATOM 4408 O O . ARG B 1 57 ? -24.078 21.266 21.328 1 98.75 57 ARG B O 1
ATOM 4415 N N . ALA B 1 58 ? -23.578 21.188 19.125 1 98.69 58 ALA B N 1
ATOM 4416 C CA . ALA B 1 58 ? -23.875 19.766 19.031 1 98.69 58 ALA B CA 1
ATOM 4417 C C . ALA B 1 58 ? -22.891 18.938 19.844 1 98.69 58 ALA B C 1
ATOM 4419 O O . ALA B 1 58 ? -23.281 17.984 20.531 1 98.69 58 ALA B O 1
ATOM 4420 N N . ILE B 1 59 ? -21.641 19.266 19.797 1 98.81 59 ILE B N 1
ATOM 4421 C CA . ILE B 1 59 ? -20.609 18.562 20.547 1 98.81 59 ILE B CA 1
ATOM 4422 C C . ILE B 1 59 ? -20.859 18.734 22.047 1 98.81 59 ILE B C 1
ATOM 4424 O O . ILE B 1 59 ? -20.797 17.766 22.812 1 98.81 59 ILE B O 1
ATOM 4428 N N . ALA B 1 60 ? -21.156 19.984 22.469 1 98.56 60 ALA B N 1
ATOM 4429 C CA . ALA B 1 60 ? -21.453 20.266 23.875 1 98.56 60 ALA B CA 1
ATOM 4430 C C . ALA B 1 60 ? -22.656 19.453 24.344 1 98.56 60 ALA B C 1
ATOM 4432 O O . ALA B 1 60 ? -22.641 18.906 25.453 1 98.56 60 ALA B O 1
ATOM 4433 N N . TYR B 1 61 ? -23.641 19.469 23.562 1 98 61 TYR B N 1
ATOM 4434 C CA . TYR B 1 61 ? -24.859 18.734 23.875 1 98 61 TYR B CA 1
ATOM 4435 C C . TYR B 1 61 ? -24.562 17.266 24.141 1 98 61 TYR B C 1
ATOM 4437 O O . TYR B 1 61 ? -24.984 16.703 25.156 1 98 61 TYR B O 1
ATOM 4445 N N . ALA B 1 62 ? -23.797 16.609 23.203 1 98.06 62 ALA B N 1
ATOM 4446 C CA . ALA B 1 62 ? -23.438 15.203 23.359 1 98.06 62 ALA B CA 1
ATOM 4447 C C . ALA B 1 62 ? -22.562 15 24.594 1 98.06 62 ALA B C 1
ATOM 4449 O O . ALA B 1 62 ? -22.766 14.062 25.375 1 98.06 62 ALA B O 1
ATOM 4450 N N . ALA B 1 63 ? -21.578 15.844 24.781 1 97.94 63 ALA B N 1
ATOM 4451 C CA . ALA B 1 63 ? -20.641 15.727 25.906 1 97.94 63 ALA B CA 1
ATOM 4452 C C . ALA B 1 63 ? -21.375 15.812 27.234 1 97.94 63 ALA B C 1
ATOM 4454 O O . ALA B 1 63 ? -21.062 15.07 28.172 1 97.94 63 ALA B O 1
ATOM 4455 N N . GLU B 1 64 ? -22.359 16.734 27.375 1 97.38 64 GLU B N 1
ATOM 4456 C CA . GLU B 1 64 ? -23.125 16.922 28.594 1 97.38 64 GLU B CA 1
ATOM 4457 C C . GLU B 1 64 ? -23.922 15.68 28.953 1 97.38 64 GLU B C 1
ATOM 4459 O O . GLU B 1 64 ? -24.312 15.492 30.109 1 97.38 64 GLU B O 1
ATOM 4464 N N . ARG B 1 65 ? -24.078 14.906 28 1 96.31 65 ARG B N 1
ATOM 4465 C CA . ARG B 1 65 ? -24.891 13.703 28.203 1 96.31 65 ARG B CA 1
ATOM 4466 C C . ARG B 1 65 ? -24 12.469 28.328 1 96.31 65 ARG B C 1
ATOM 4468 O O . ARG B 1 65 ? -24.484 11.336 28.203 1 96.31 65 ARG B O 1
ATOM 4475 N N . GLY B 1 66 ? -22.766 12.664 28.469 1 97.06 66 GLY B N 1
ATOM 4476 C CA . GLY B 1 66 ? -21.828 11.57 28.719 1 97.06 66 GLY B CA 1
ATOM 4477 C C . GLY B 1 66 ? -21.078 11.133 27.484 1 97.06 66 GLY B C 1
ATOM 4478 O O . GLY B 1 66 ? -20.266 10.203 27.531 1 97.06 66 GLY B O 1
ATOM 4479 N N . GLY B 1 67 ? -21.359 11.758 26.375 1 97.69 67 GLY B N 1
ATOM 4480 C CA . GLY B 1 67 ? -20.703 11.438 25.109 1 97.69 67 GLY B CA 1
ATOM 4481 C C . GLY B 1 67 ? -21.688 11.039 24.031 1 97.69 67 GLY B C 1
ATOM 4482 O O . GLY B 1 67 ? -22.906 11.016 24.25 1 97.69 67 GLY B O 1
ATOM 4483 N N . GLY B 1 68 ? -21.188 10.852 22.875 1 97.44 68 GLY B N 1
ATOM 4484 C CA . GLY B 1 68 ? -22.062 10.406 21.812 1 97.44 68 GLY B CA 1
ATOM 4485 C C . GLY B 1 68 ? -21.531 10.758 20.422 1 97.44 68 GLY B C 1
ATOM 4486 O O . GLY B 1 68 ? -20.391 11.203 20.281 1 97.44 68 GLY B O 1
ATOM 4487 N N . THR B 1 69 ? -22.422 10.453 19.422 1 97.88 69 THR B N 1
ATOM 4488 C CA . THR B 1 69 ? -22.094 10.734 18.031 1 97.88 69 THR B CA 1
ATOM 4489 C C . THR B 1 69 ? -22.625 12.102 17.609 1 97.88 69 THR B C 1
ATOM 4491 O O . THR B 1 69 ? -23.781 12.422 17.859 1 97.88 69 THR B O 1
ATOM 4494 N N . VAL B 1 70 ? -21.781 12.898 17.109 1 98.62 70 VAL B N 1
ATOM 4495 C CA . VAL B 1 70 ? -22.141 14.125 16.422 1 98.62 70 VAL B CA 1
ATOM 4496 C C . VAL B 1 70 ? -22.062 13.914 14.914 1 98.62 70 VAL B C 1
ATOM 4498 O O . VAL B 1 70 ? -20.984 13.68 14.367 1 98.62 70 VAL B O 1
ATOM 4501 N N . LEU B 1 71 ? -23.172 13.961 14.242 1 97.94 71 LEU B N 1
ATOM 4502 C CA . LEU B 1 71 ? -23.281 13.648 12.82 1 97.94 71 LEU B CA 1
ATOM 4503 C C . LEU B 1 71 ? -23.203 14.922 11.984 1 97.94 71 LEU B C 1
ATOM 4505 O O . LEU B 1 71 ? -23.969 15.867 12.211 1 97.94 71 LEU B O 1
ATOM 4509 N N . VAL B 1 72 ? -22.297 14.961 11.055 1 98.5 72 VAL B N 1
ATOM 4510 C CA . VAL B 1 72 ? -22.219 15.984 10.016 1 98.5 72 VAL B CA 1
ATOM 4511 C C . VAL B 1 72 ? -22.719 15.414 8.688 1 98.5 72 VAL B C 1
ATOM 4513 O O . VAL B 1 72 ? -21.984 14.695 8.008 1 98.5 72 VAL B O 1
ATOM 4516 N N . PRO B 1 73 ? -23.922 15.742 8.344 1 97.31 73 PRO B N 1
ATOM 4517 C CA . PRO B 1 73 ? -24.469 15.172 7.109 1 97.31 73 PRO B CA 1
ATOM 4518 C C . PRO B 1 73 ? -24 15.914 5.859 1 97.31 73 PRO B C 1
ATOM 4520 O O . PRO B 1 73 ? -23.234 16.875 5.961 1 97.31 73 PRO B O 1
ATOM 4523 N N . ALA B 1 74 ? -24.469 15.5 4.641 1 97.69 74 ALA B N 1
ATOM 4524 C CA . ALA B 1 74 ? -24.062 16.094 3.369 1 97.69 74 ALA B CA 1
ATOM 4525 C C . ALA B 1 74 ? -24.266 17.609 3.379 1 97.69 74 ALA B C 1
ATOM 4527 O O . ALA B 1 74 ? -25.281 18.094 3.889 1 97.69 74 ALA B O 1
ATOM 4528 N N . GLY B 1 75 ? -23.328 18.297 2.906 1 97.81 75 GLY B N 1
ATOM 4529 C CA . GLY B 1 75 ? -23.266 19.75 2.893 1 97.81 75 GLY B CA 1
ATOM 4530 C C . GLY B 1 75 ? -21.859 20.281 2.996 1 97.81 75 GLY B C 1
ATOM 4531 O O . GLY B 1 75 ? -20.906 19.531 3.211 1 97.81 75 GLY B O 1
ATOM 4532 N N . THR B 1 76 ? -21.734 21.547 2.725 1 98.62 76 THR B N 1
ATOM 4533 C CA . THR B 1 76 ? -20.469 22.25 2.928 1 98.62 76 THR B CA 1
ATOM 4534 C C . THR B 1 76 ? -20.547 23.203 4.117 1 98.62 76 THR B C 1
ATOM 4536 O O . THR B 1 76 ? -21.297 24.172 4.078 1 98.62 76 THR B O 1
ATOM 4539 N N . TYR B 1 77 ? -19.781 22.891 5.137 1 98.88 77 TYR B N 1
ATOM 4540 C CA . TYR B 1 77 ? -19.875 23.625 6.391 1 98.88 77 TYR B CA 1
ATOM 4541 C C . TYR B 1 77 ? -18.641 24.5 6.594 1 98.88 77 TYR B C 1
ATOM 4543 O O . TYR B 1 77 ? -17.578 24.016 7.004 1 98.88 77 TYR B O 1
ATOM 4551 N N . ALA B 1 78 ? -18.812 25.812 6.277 1 98.81 78 ALA B N 1
ATOM 4552 C CA . ALA B 1 78 ? -17.719 26.734 6.555 1 98.81 78 ALA B CA 1
ATOM 4553 C C . ALA B 1 78 ? -17.516 26.906 8.055 1 98.81 78 ALA B C 1
ATOM 4555 O O . ALA B 1 78 ? -18.469 27.141 8.805 1 98.81 78 ALA B O 1
ATOM 4556 N N . CYS B 1 79 ? -16.281 26.703 8.422 1 98.88 79 CYS B N 1
ATOM 4557 C CA . CYS B 1 79 ? -16.016 26.734 9.859 1 98.88 79 CYS B CA 1
ATOM 4558 C C . CYS B 1 79 ? -14.719 27.484 10.156 1 98.88 79 CYS B C 1
ATOM 4560 O O . CYS B 1 79 ? -13.797 27.5 9.344 1 98.88 79 CYS B O 1
ATOM 4562 N N . TYR B 1 80 ? -14.758 28.203 11.234 1 98.56 80 TYR B N 1
ATOM 4563 C CA . TYR B 1 80 ? -13.5 28.453 11.93 1 98.56 80 TYR B CA 1
ATOM 4564 C C . TYR B 1 80 ? -13.188 27.328 12.906 1 98.56 80 TYR B C 1
ATOM 4566 O O . TYR B 1 80 ? -13.375 26.141 12.586 1 98.56 80 TYR B O 1
ATOM 4574 N N . THR B 1 81 ? -12.688 27.609 14.133 1 98.81 81 THR B N 1
ATOM 4575 C CA . THR B 1 81 ? -12.242 26.531 15.008 1 98.81 81 THR B CA 1
ATOM 4576 C C . THR B 1 81 ? -13.43 25.734 15.547 1 98.81 81 THR B C 1
ATOM 4578 O O . THR B 1 81 ? -14.383 26.328 16.062 1 98.81 81 THR B O 1
ATOM 4581 N N . ILE B 1 82 ? -13.406 24.422 15.352 1 98.94 82 ILE B N 1
ATOM 4582 C CA . ILE B 1 82 ? -14.281 23.469 16.016 1 98.94 82 ILE B CA 1
ATOM 4583 C C . ILE B 1 82 ? -13.594 22.922 17.266 1 98.94 82 ILE B C 1
ATOM 4585 O O . ILE B 1 82 ? -12.438 22.516 17.219 1 98.94 82 ILE B O 1
ATOM 4589 N N . HIS B 1 83 ? -14.344 22.891 18.391 1 98.88 83 HIS B N 1
ATOM 4590 C CA . HIS B 1 83 ? -13.758 22.5 19.656 1 98.88 83 HIS B CA 1
ATOM 4591 C C . HIS B 1 83 ? -14.234 21.109 20.078 1 98.88 83 HIS B C 1
ATOM 4593 O O . HIS B 1 83 ? -15.359 20.969 20.578 1 98.88 83 HIS B O 1
ATOM 4599 N N . LEU B 1 84 ? -13.328 20.125 20.016 1 98.94 84 LEU B N 1
ATOM 4600 C CA . LEU B 1 84 ? -13.68 18.766 20.422 1 98.94 84 LEU B CA 1
ATOM 4601 C C . LEU B 1 84 ? -13.828 18.672 21.922 1 98.94 84 LEU B C 1
ATOM 4603 O O . LEU B 1 84 ? -13.344 19.531 22.656 1 98.94 84 LEU B O 1
ATOM 4607 N N . LYS B 1 85 ? -14.508 17.609 22.375 1 98.81 85 LYS B N 1
ATOM 4608 C CA . LYS B 1 85 ? -14.625 17.203 23.781 1 98.81 85 LYS B CA 1
ATOM 4609 C C . LYS B 1 85 ? -14.391 15.711 23.953 1 98.81 85 LYS B C 1
ATOM 4611 O O . LYS B 1 85 ? -14.391 14.961 22.969 1 98.81 85 LYS B O 1
ATOM 4616 N N . SER B 1 86 ? -14.125 15.305 25.25 1 98.75 86 SER B N 1
ATOM 4617 C CA . SER B 1 86 ? -13.938 13.883 25.547 1 98.75 86 SER B CA 1
ATOM 4618 C C . SER B 1 86 ? -15.188 13.078 25.188 1 98.75 86 SER B C 1
ATOM 4620 O O . SER B 1 86 ? -16.312 13.57 25.328 1 98.75 86 SER B O 1
ATOM 4622 N N . ARG B 1 87 ? -15.008 11.836 24.719 1 98.69 87 ARG B N 1
ATOM 4623 C CA . ARG B 1 87 ? -16.047 10.844 24.453 1 98.69 87 ARG B CA 1
ATOM 4624 C C . ARG B 1 87 ? -16.938 11.273 23.312 1 98.69 87 ARG B C 1
ATOM 4626 O O . ARG B 1 87 ? -18.141 10.969 23.297 1 98.69 87 ARG B O 1
ATOM 4633 N N . ILE B 1 88 ? -16.391 12.047 22.375 1 98.69 88 ILE B N 1
ATOM 4634 C CA . ILE B 1 88 ? -17.141 12.492 21.203 1 98.69 88 ILE B CA 1
ATOM 4635 C C . ILE B 1 88 ? -16.688 11.711 19.969 1 98.69 88 ILE B C 1
ATOM 4637 O O . ILE B 1 88 ? -15.484 11.523 19.75 1 98.69 88 ILE B O 1
ATOM 4641 N N . ARG B 1 89 ? -17.672 11.148 19.234 1 98.69 89 ARG B N 1
ATOM 4642 C CA . ARG B 1 89 ? -17.484 10.68 17.875 1 98.69 89 ARG B CA 1
ATOM 4643 C C . ARG B 1 89 ? -18 11.695 16.859 1 98.69 89 ARG B C 1
ATOM 4645 O O . ARG B 1 89 ? -19.203 11.922 16.766 1 98.69 89 ARG B O 1
ATOM 4652 N N . LEU B 1 90 ? -17.109 12.422 16.219 1 98.81 90 LEU B N 1
ATOM 4653 C CA . LEU B 1 90 ? -17.469 13.281 15.094 1 98.81 90 LEU B CA 1
ATOM 4654 C C . LEU B 1 90 ? -17.531 12.492 13.797 1 98.81 90 LEU B C 1
ATOM 4656 O O . LEU B 1 90 ? -16.5 12.086 13.266 1 98.81 90 LEU B O 1
ATOM 4660 N N . TYR B 1 91 ? -18.703 12.25 13.25 1 98.5 91 TYR B N 1
ATOM 4661 C CA . TYR B 1 91 ? -18.891 11.438 12.055 1 98.5 91 TYR B CA 1
ATOM 4662 C C . TYR B 1 91 ? -19.172 12.305 10.844 1 98.5 91 TYR B C 1
ATOM 4664 O O . TYR B 1 91 ? -20.234 12.922 10.75 1 98.5 91 TYR B O 1
ATOM 4672 N N . LEU B 1 92 ? -18.281 12.367 9.914 1 98.69 92 LEU B N 1
ATOM 4673 C CA . LEU B 1 92 ? -18.438 13.078 8.648 1 98.69 92 LEU B CA 1
ATOM 4674 C C . LEU B 1 92 ? -19.031 12.164 7.582 1 98.69 92 LEU B C 1
ATOM 4676 O O . LEU B 1 92 ? -18.312 11.383 6.953 1 98.69 92 LEU B O 1
ATOM 4680 N N . ASP B 1 93 ? -20.234 12.367 7.309 1 97.44 93 ASP B N 1
ATOM 4681 C CA . ASP B 1 93 ? -20.938 11.461 6.402 1 97.44 93 ASP B CA 1
ATOM 4682 C C . ASP B 1 93 ? -20.547 11.727 4.949 1 97.44 93 ASP B C 1
ATOM 4684 O O . ASP B 1 93 ? -19.844 12.695 4.66 1 97.44 93 ASP B O 1
ATOM 4688 N N . GLN B 1 94 ? -21.016 10.789 4.055 1 96.69 94 GLN B N 1
ATOM 4689 C CA . GLN B 1 94 ? -20.812 11 2.625 1 96.69 94 GLN B CA 1
ATOM 4690 C C . GLN B 1 94 ? -21.406 12.328 2.172 1 96.69 94 GLN B C 1
ATOM 4692 O O . GLN B 1 94 ? -22.547 12.648 2.5 1 96.69 94 GLN B O 1
ATOM 4697 N N . GLY B 1 95 ? -20.562 13.117 1.495 1 96.69 95 GLY B N 1
ATOM 4698 C CA . GLY B 1 95 ? -21.031 14.398 0.99 1 96.69 95 GLY B CA 1
ATOM 4699 C C . GLY B 1 95 ? -20.75 15.547 1.94 1 96.69 95 GLY B C 1
ATOM 4700 O O . GLY B 1 95 ? -20.922 16.719 1.578 1 96.69 95 GLY B O 1
ATOM 4701 N N . ALA B 1 96 ? -20.328 15.203 3.137 1 98.44 96 ALA B N 1
ATOM 4702 C CA . ALA B 1 96 ? -20.031 16.266 4.098 1 98.44 96 ALA B CA 1
ATOM 4703 C C . ALA B 1 96 ? -18.641 16.859 3.848 1 98.44 96 ALA B C 1
ATOM 4705 O O . ALA B 1 96 ? -17.688 16.125 3.615 1 98.44 96 ALA B O 1
ATOM 4706 N N . THR B 1 97 ? -18.578 18.156 3.871 1 98.75 97 THR B N 1
ATOM 4707 C CA . THR B 1 97 ? -17.297 18.859 3.814 1 98.75 97 THR B CA 1
ATOM 4708 C C . THR B 1 97 ? -17.188 19.875 4.961 1 98.75 97 THR B C 1
ATOM 4710 O O . THR B 1 97 ? -18.031 20.75 5.098 1 98.75 97 THR B O 1
ATOM 4713 N N . ILE B 1 98 ? -16.25 19.641 5.828 1 98.94 98 ILE B N 1
ATOM 4714 C CA . ILE B 1 98 ? -15.844 20.719 6.715 1 98.94 98 ILE B CA 1
ATOM 4715 C C . ILE B 1 98 ? -14.852 21.641 5.996 1 98.94 98 ILE B C 1
ATOM 4717 O O . ILE B 1 98 ? -13.727 21.219 5.695 1 98.94 98 ILE B O 1
ATOM 4721 N N . LEU B 1 99 ? -15.281 22.812 5.742 1 98.88 99 LEU B N 1
ATOM 4722 C CA . LEU B 1 99 ? -14.508 23.781 4.961 1 98.88 99 LEU B CA 1
ATOM 4723 C C . LEU B 1 99 ? -13.875 24.828 5.867 1 98.88 99 LEU B C 1
ATOM 4725 O O . LEU B 1 99 ? -14.578 25.531 6.602 1 98.88 99 LEU B O 1
ATOM 4729 N N . ALA B 1 100 ? -12.547 24.938 5.863 1 98.81 100 ALA B N 1
ATOM 4730 C CA . ALA B 1 100 ? -11.891 26.031 6.574 1 98.81 100 ALA B CA 1
ATOM 4731 C C . ALA B 1 100 ? -12.234 27.375 5.93 1 98.81 100 ALA B C 1
ATOM 4733 O O . ALA B 1 100 ? -11.852 27.641 4.789 1 98.81 100 ALA B O 1
ATOM 4734 N N . ALA B 1 101 ? -12.906 28.172 6.688 1 98.25 101 ALA B N 1
ATOM 4735 C CA . ALA B 1 101 ? -13.289 29.5 6.184 1 98.25 101 ALA B CA 1
ATOM 4736 C C . ALA B 1 101 ? -12.062 30.406 6.031 1 98.25 101 ALA B C 1
ATOM 4738 O O . ALA B 1 101 ? -11.086 30.266 6.77 1 98.25 101 ALA B O 1
ATOM 4739 N N . SER B 1 102 ? -12.133 31.297 5.129 1 95 102 SER B N 1
ATOM 4740 C CA . SER B 1 102 ? -11.008 32.188 4.844 1 95 102 SER B CA 1
ATOM 4741 C C . SER B 1 102 ? -10.906 33.312 5.871 1 95 102 SER B C 1
ATOM 4743 O O . SER B 1 102 ? -11.922 33.719 6.441 1 95 102 SER B O 1
ATOM 4745 N N . THR B 1 103 ? -9.766 33.688 6.125 1 95.69 103 THR B N 1
ATOM 4746 C CA . THR B 1 103 ? -9.445 34.938 6.844 1 95.69 103 THR B CA 1
ATOM 4747 C C . THR B 1 103 ? -8.594 35.844 5.977 1 95.69 103 THR B C 1
ATOM 4749 O O . THR B 1 103 ? -7.965 35.406 5.02 1 95.69 103 THR B O 1
ATOM 4752 N N . PRO B 1 104 ? -8.656 37.188 6.316 1 94.62 104 PRO B N 1
ATOM 4753 C CA . PRO B 1 104 ? -7.703 38.062 5.617 1 94.62 104 PRO B CA 1
ATOM 4754 C C . PRO B 1 104 ? -6.254 37.594 5.789 1 94.62 104 PRO B C 1
ATOM 4756 O O . PRO B 1 104 ? -5.918 36.969 6.785 1 94.62 104 PRO B O 1
ATOM 4759 N N . ILE B 1 105 ? -5.461 37.938 4.809 1 94.38 105 ILE B N 1
ATOM 4760 C CA . ILE B 1 105 ? -4.055 37.562 4.781 1 94.38 105 ILE B CA 1
ATOM 4761 C C . ILE B 1 105 ? -3.377 37.969 6.082 1 94.38 105 ILE B C 1
ATOM 4763 O O . ILE B 1 105 ? -2.596 37.219 6.66 1 94.38 105 ILE B O 1
ATOM 4767 N N . GLU B 1 106 ? -3.781 39.156 6.559 1 93.94 106 GLU B N 1
ATOM 4768 C CA . GLU B 1 106 ? -3.152 39.719 7.746 1 93.94 106 GLU B CA 1
ATOM 4769 C C . GLU B 1 106 ? -3.91 39.344 9.016 1 93.94 106 GLU B C 1
ATOM 4771 O O . GLU B 1 106 ? -3.582 39.812 10.109 1 93.94 106 GLU B O 1
ATOM 4776 N N . GLY B 1 107 ? -4.891 38.531 8.938 1 94.12 107 GLY B N 1
ATOM 4777 C CA . GLY B 1 107 ? -5.633 38.031 10.086 1 94.12 107 GLY B CA 1
ATOM 4778 C C . GLY B 1 107 ? -6.82 38.906 10.438 1 94.12 107 GLY B C 1
ATOM 4779 O O . GLY B 1 107 ? -7.195 39.812 9.672 1 94.12 107 GLY B O 1
ATOM 4780 N N . MET B 1 108 ? -7.461 38.438 11.547 1 92.44 108 MET B N 1
ATOM 4781 C CA . MET B 1 108 ? -8.617 39.094 12.141 1 92.44 108 MET B CA 1
ATOM 4782 C C .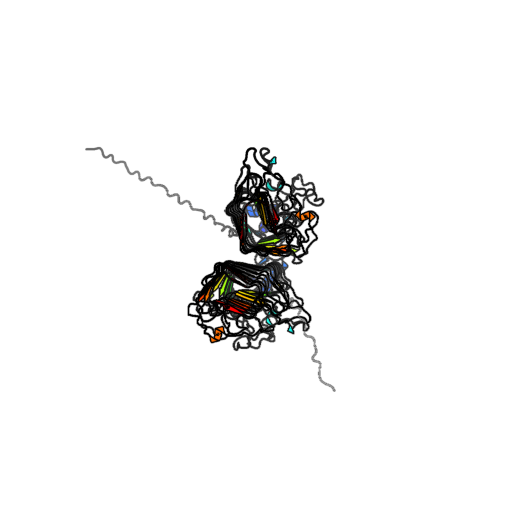 MET B 1 108 ? -8.43 39.312 13.641 1 92.44 108 MET B C 1
ATOM 4784 O O . MET B 1 108 ? -8.289 38.312 14.383 1 92.44 108 MET B O 1
ATOM 4788 N N . GLU B 1 109 ? -8.516 40.625 13.945 1 88.19 109 GLU B N 1
ATOM 4789 C CA . GLU B 1 109 ? -8.344 40.875 15.367 1 88.19 109 GLU B CA 1
ATOM 4790 C C . GLU B 1 109 ? -9.469 40.25 16.188 1 88.19 109 GLU B C 1
ATOM 4792 O O . GLU B 1 109 ? -9.234 39.781 17.312 1 88.19 109 GLU B O 1
ATOM 4797 N N . SER B 1 110 ? -10.633 40.281 15.641 1 89.25 110 SER B N 1
ATOM 4798 C CA . SER B 1 110 ? -11.773 39.625 16.281 1 89.25 110 SER B CA 1
ATOM 4799 C C . SER B 1 110 ? -12.453 38.656 15.32 1 89.25 110 SER B C 1
ATOM 4801 O O . SER B 1 110 ? -12.508 38.906 14.109 1 89.25 110 SER B O 1
ATOM 4803 N N . GLY B 1 111 ? -12.781 37.531 15.945 1 91.56 111 GLY B N 1
ATOM 4804 C CA . GLY B 1 111 ? -13.383 36.5 15.117 1 91.56 111 GLY B CA 1
ATOM 4805 C C . GLY B 1 111 ? -12.367 35.531 14.5 1 91.56 111 GLY B C 1
ATOM 4806 O O . GLY B 1 111 ? -11.227 35.469 14.953 1 91.56 111 GLY B O 1
ATOM 4807 N N . GLY B 1 112 ? -12.828 34.719 13.586 1 96.88 112 GLY B N 1
ATOM 4808 C CA . GLY B 1 112 ? -11.938 33.75 12.938 1 96.88 112 GLY B CA 1
ATOM 4809 C C . GLY B 1 112 ? -11.633 32.562 13.789 1 96.88 112 GLY B C 1
ATOM 4810 O O . GLY B 1 112 ? -12.477 32.125 14.578 1 96.88 112 GLY B O 1
ATOM 4811 N N . TYR B 1 113 ? -10.422 32.031 13.469 1 98.38 113 TYR B N 1
ATOM 4812 C CA . TYR B 1 113 ? -9.961 30.875 14.25 1 98.38 113 TYR B CA 1
ATOM 4813 C C . TYR B 1 113 ? -9.484 31.312 15.633 1 98.38 113 TYR B C 1
ATOM 4815 O O . TYR B 1 113 ? -9.219 32.5 15.859 1 98.38 113 TYR B O 1
ATOM 4823 N N . ASP B 1 114 ? -9.398 30.344 16.562 1 97.69 114 ASP B N 1
ATOM 4824 C CA . ASP B 1 114 ? -8.805 30.656 17.875 1 97.69 114 ASP B CA 1
ATOM 4825 C C . ASP B 1 114 ? -7.375 31.156 17.719 1 97.69 114 ASP B C 1
ATOM 4827 O O . ASP B 1 114 ? -6.625 30.656 16.875 1 97.69 114 ASP B O 1
ATOM 4831 N N . HIS B 1 115 ? -7.094 32.094 18.578 1 95.5 115 HIS B N 1
ATOM 4832 C CA . HIS B 1 115 ? -5.723 32.594 18.578 1 95.5 115 HIS B CA 1
ATOM 4833 C C . HIS B 1 115 ? -4.754 31.547 19.094 1 95.5 115 HIS B C 1
ATOM 4835 O O . HIS B 1 115 ? -5.082 30.781 20 1 95.5 115 HIS B O 1
ATOM 4841 N N . ALA B 1 116 ? -3.545 31.562 18.469 1 94.56 116 ALA B N 1
ATOM 4842 C CA . ALA B 1 116 ? -2.477 30.719 18.984 1 94.56 116 ALA B CA 1
ATOM 4843 C C . ALA B 1 116 ? -2.203 31 20.453 1 94.56 116 ALA B C 1
ATOM 4845 O O . ALA B 1 116 ? -2.213 32.156 20.875 1 94.56 116 ALA B O 1
ATOM 4846 N N . GLU B 1 117 ? -1.998 30 21.219 1 93.88 117 GLU B N 1
ATOM 4847 C CA . GLU B 1 117 ? -1.668 30.188 22.625 1 93.88 117 GLU B CA 1
ATOM 4848 C C . GLU B 1 117 ? -0.253 30.734 22.797 1 93.88 117 GLU B C 1
ATOM 4850 O O . GLU B 1 117 ? 0.604 30.531 21.922 1 93.88 117 GLU B O 1
ATOM 4855 N N . PRO B 1 118 ? -0.052 31.438 23.891 1 91.44 118 PRO B N 1
ATOM 4856 C CA . PRO B 1 118 ? 1.318 31.906 24.125 1 91.44 118 PRO B CA 1
ATOM 4857 C C . PRO B 1 118 ? 2.293 30.75 24.375 1 91.44 118 PRO B C 1
ATOM 4859 O O . PRO B 1 118 ? 1.915 29.734 24.953 1 91.44 118 PRO B O 1
ATOM 4862 N N . MET B 1 119 ? 3.42 30.922 23.875 1 89.88 119 MET B N 1
ATOM 4863 C CA . MET B 1 119 ? 4.484 29.953 24.141 1 89.88 119 MET B CA 1
ATOM 4864 C C . MET B 1 119 ? 5.27 30.344 25.391 1 89.88 119 MET B C 1
ATOM 4866 O O . MET B 1 119 ? 5.457 31.531 25.672 1 89.88 119 MET B O 1
ATOM 4870 N N . ASP B 1 120 ? 5.707 29.375 26.078 1 89.38 120 ASP B N 1
ATOM 4871 C CA . ASP B 1 120 ? 6.621 29.641 27.172 1 89.38 120 ASP B CA 1
ATOM 4872 C C . ASP B 1 120 ? 7.965 30.156 26.672 1 89.38 120 ASP B C 1
ATOM 4874 O O . ASP B 1 120 ? 8.656 29.484 25.906 1 89.38 120 ASP B O 1
ATOM 4878 N N . PRO B 1 121 ? 8.273 31.359 27.109 1 91 121 PRO B N 1
ATOM 4879 C CA . PRO B 1 121 ? 9.539 31.922 26.625 1 91 121 PRO B CA 1
ATOM 4880 C C . PRO B 1 121 ? 10.75 31.078 27 1 91 121 PRO B C 1
ATOM 4882 O O . PRO B 1 121 ? 11.789 31.172 26.344 1 91 121 PRO B O 1
ATOM 4885 N N . ALA B 1 122 ? 10.633 30.281 28.016 1 89.75 122 ALA B N 1
ATOM 4886 C CA . ALA B 1 122 ? 11.75 29.484 28.5 1 89.75 122 ALA B CA 1
ATOM 4887 C C . ALA B 1 122 ? 12.211 28.484 27.438 1 89.75 122 ALA B C 1
ATOM 4889 O O . ALA B 1 122 ? 13.375 28.078 27.438 1 89.75 122 ALA B O 1
ATOM 4890 N N . TYR B 1 123 ? 11.344 28.094 26.484 1 90 123 TYR B N 1
ATOM 4891 C CA . TYR B 1 123 ? 11.773 27.109 25.5 1 90 123 TYR B CA 1
ATOM 4892 C C . TYR B 1 123 ? 11.258 27.453 24.125 1 90 123 TYR B C 1
ATOM 4894 O O . TYR B 1 123 ? 11.242 26.609 23.219 1 90 123 TYR B O 1
ATOM 4902 N N . SER B 1 124 ? 10.883 28.672 23.891 1 90.81 124 SER B N 1
ATOM 4903 C CA . SER B 1 124 ? 10.359 29.109 22.609 1 90.81 124 SER B CA 1
ATOM 4904 C C . SER B 1 124 ? 11.43 29.047 21.516 1 90.81 124 SER B C 1
ATOM 4906 O O . SER B 1 124 ? 11.117 28.859 20.344 1 90.81 124 SER B O 1
ATOM 4908 N N . SER B 1 125 ? 12.68 29.141 21.922 1 91.56 125 SER B N 1
ATOM 4909 C CA . SER B 1 125 ? 13.773 29.141 20.953 1 91.56 125 SER B CA 1
ATOM 4910 C C . SER B 1 125 ? 14.109 27.719 20.5 1 91.56 125 SER B C 1
ATOM 4912 O O . SER B 1 125 ? 14.836 27.531 19.516 1 91.56 125 SER B O 1
ATOM 4914 N N . TYR B 1 126 ? 13.508 26.734 21.141 1 93.19 126 TYR B N 1
ATOM 4915 C CA . TYR B 1 126 ? 13.797 25.344 20.812 1 93.19 126 TYR B CA 1
ATOM 4916 C C . TYR B 1 126 ? 12.812 24.812 19.766 1 93.19 126 TYR B C 1
ATOM 4918 O O . TYR B 1 126 ? 12.898 23.656 19.359 1 93.19 126 TYR B O 1
ATOM 4926 N N . GLN B 1 127 ? 11.922 25.688 19.312 1 89.56 127 GLN B N 1
ATOM 4927 C CA . GLN B 1 127 ? 10.797 25.172 18.547 1 89.56 127 GLN B CA 1
ATOM 4928 C C . GLN B 1 127 ? 10.477 26.094 17.375 1 89.56 127 GLN B C 1
ATOM 4930 O O . GLN B 1 127 ? 10.836 27.266 17.375 1 89.56 127 GLN B O 1
ATOM 4935 N N . ASP B 1 128 ? 9.844 25.438 16.344 1 87.69 128 ASP B N 1
ATOM 4936 C CA . ASP B 1 128 ? 9.195 26.281 15.352 1 87.69 128 ASP B CA 1
ATOM 4937 C C . ASP B 1 128 ? 7.766 26.625 15.758 1 87.69 128 ASP B C 1
ATOM 4939 O O . ASP B 1 128 ? 7.223 26.016 16.688 1 87.69 128 ASP B O 1
ATOM 4943 N N . PHE B 1 129 ? 7.191 27.625 15.148 1 89.38 129 PHE B N 1
ATOM 4944 C CA . PHE B 1 129 ? 5.867 28.125 15.492 1 89.38 129 PHE B CA 1
ATOM 4945 C C . PHE B 1 129 ? 4.82 27.031 15.336 1 89.38 129 PHE B C 1
ATOM 4947 O O . PHE B 1 129 ? 3.977 26.844 16.203 1 89.38 129 PHE B O 1
ATOM 4954 N N . GLY B 1 130 ? 4.844 26.297 14.211 1 90.19 130 GLY B N 1
ATOM 4955 C CA . GLY B 1 130 ? 3.812 25.328 13.875 1 90.19 130 GLY B CA 1
ATOM 4956 C C . GLY B 1 130 ? 3.676 24.219 14.906 1 90.19 130 GLY B C 1
ATOM 4957 O O . GLY B 1 130 ? 2.561 23.844 15.273 1 90.19 130 GLY B O 1
ATOM 4958 N N . HIS B 1 131 ? 4.762 23.75 15.445 1 92.62 131 HIS B N 1
ATOM 4959 C CA . HIS B 1 131 ? 4.77 22.656 16.391 1 92.62 131 HIS B CA 1
ATOM 4960 C C . HIS B 1 131 ? 4.59 23.156 17.828 1 92.62 131 HIS B C 1
ATOM 4962 O O . HIS B 1 131 ? 4.75 22.391 18.781 1 92.62 131 HIS B O 1
ATOM 4968 N N . SER B 1 132 ? 4.195 24.422 17.953 1 93.88 132 SER B N 1
ATOM 4969 C CA . SER B 1 132 ? 4.137 25 19.297 1 93.88 132 SER B CA 1
ATOM 4970 C C . SER B 1 132 ? 2.732 25.5 19.609 1 93.88 132 SER B C 1
ATOM 4972 O O . SER B 1 132 ? 2.473 25.953 20.734 1 93.88 132 SER B O 1
ATOM 4974 N N . HIS B 1 133 ? 1.92 25.469 18.625 1 96.44 133 HIS B N 1
ATOM 4975 C CA . HIS B 1 133 ? 0.57 25.984 18.812 1 96.44 133 HIS B CA 1
ATOM 4976 C C . HIS B 1 133 ? -0.474 25.031 18.25 1 96.44 133 HIS B C 1
ATOM 4978 O O . HIS B 1 133 ? -0.263 24.422 17.203 1 96.44 133 HIS B O 1
ATOM 4984 N N . TRP B 1 134 ? -1.587 24.891 18.938 1 98.06 134 TRP B N 1
ATOM 4985 C CA . TRP B 1 134 ? -2.607 23.906 18.562 1 98.06 134 TRP B CA 1
ATOM 4986 C C . TRP B 1 134 ? -3.975 24.578 18.438 1 98.06 134 TRP B C 1
ATOM 4988 O O . TRP B 1 134 ? -4.793 24.172 17.609 1 98.06 134 TRP B O 1
ATOM 4998 N N . ARG B 1 135 ? -4.227 25.594 19.172 1 97.75 135 ARG B N 1
ATOM 4999 C CA . ARG B 1 135 ? -5.543 26.219 19.25 1 97.75 135 ARG B CA 1
ATOM 5000 C C . ARG B 1 135 ? -5.922 26.844 17.906 1 97.75 135 ARG B C 1
ATOM 5002 O O . ARG B 1 135 ? -7.094 26.859 17.531 1 97.75 135 ARG B O 1
ATOM 5009 N N . ASN B 1 136 ? -4.965 27.375 17.234 1 97.62 136 ASN B N 1
ATOM 5010 C CA . ASN B 1 136 ? -5.199 28.016 15.938 1 97.62 136 ASN B CA 1
ATOM 5011 C C . ASN B 1 136 ? -5.406 26.984 14.836 1 97.62 136 ASN B C 1
ATOM 5013 O O . ASN B 1 136 ? -4.695 27 13.828 1 97.62 136 ASN B O 1
ATOM 5017 N N . SER B 1 137 ? -6.391 26.094 14.961 1 98.62 137 SER B N 1
ATOM 5018 C CA . SER B 1 137 ? -6.664 25 14.055 1 98.62 137 SER B CA 1
ATOM 5019 C C . SER B 1 137 ? -8.148 24.906 13.711 1 98.62 137 SER B C 1
ATOM 5021 O O . SER B 1 137 ? -8.984 25.5 14.398 1 98.62 137 SER B O 1
ATOM 5023 N N . LEU B 1 138 ? -8.422 24.266 12.594 1 98.88 138 LEU B N 1
ATOM 5024 C CA . LEU B 1 138 ? -9.805 24.047 12.18 1 98.88 138 LEU B CA 1
ATOM 5025 C C . LEU B 1 138 ? -10.539 23.156 13.164 1 98.88 138 LEU B C 1
ATOM 5027 O O . LEU B 1 138 ? -11.672 23.438 13.555 1 98.88 138 LEU B O 1
ATOM 5031 N N . ILE B 1 139 ? -9.938 22.047 13.547 1 98.94 139 ILE B N 1
ATOM 5032 C CA . ILE B 1 139 ? -10.438 21.156 14.586 1 98.94 139 ILE B CA 1
ATOM 5033 C C . ILE B 1 139 ? -9.383 20.984 15.68 1 98.94 139 ILE B C 1
ATOM 5035 O O . ILE B 1 139 ? -8.25 20.594 15.398 1 98.94 139 ILE B O 1
ATOM 5039 N N . HIS B 1 140 ? -9.789 21.266 16.922 1 98.56 140 HIS B N 1
ATOM 5040 C CA . HIS B 1 140 ? -8.82 21.328 18.016 1 98.56 140 HIS B CA 1
ATOM 5041 C C . HIS B 1 140 ? -9.297 20.531 19.219 1 98.56 140 HIS B C 1
ATOM 5043 O O . HIS B 1 140 ? -10.492 20.5 19.531 1 98.56 140 HIS B O 1
ATOM 5049 N N . GLY B 1 141 ? -8.367 19.797 19.875 1 98.81 141 GLY B N 1
ATOM 5050 C CA . GLY B 1 141 ? -8.594 19.156 21.156 1 98.81 141 GLY B CA 1
ATOM 5051 C C . GLY B 1 141 ? -7.371 19.156 22.047 1 98.81 141 GLY B C 1
ATOM 5052 O O . GLY B 1 141 ? -6.258 18.891 21.594 1 98.81 141 GLY B O 1
ATOM 5053 N N . GLU B 1 142 ? -7.562 19.453 23.328 1 98.69 142 GLU B N 1
ATOM 5054 C CA . GLU B 1 142 ? -6.473 19.469 24.297 1 98.69 142 GLU B CA 1
ATOM 5055 C C . GLU B 1 142 ? -6.91 18.859 25.625 1 98.69 142 GLU B C 1
ATOM 5057 O O . GLU B 1 142 ? -7.938 19.25 26.188 1 98.69 142 GLU B O 1
ATOM 5062 N N . GLY B 1 143 ? -6.145 17.938 26.094 1 98.75 143 GLY B N 1
ATOM 5063 C CA . GLY B 1 143 ? -6.426 17.312 27.375 1 98.75 143 GLY B CA 1
ATOM 5064 C C . GLY B 1 143 ? -7.66 16.422 27.344 1 98.75 143 GLY B C 1
ATOM 5065 O O . GLY B 1 143 ? -8.383 16.328 28.344 1 98.75 143 GLY B O 1
ATOM 5066 N N . LEU B 1 144 ? -7.918 15.844 26.219 1 98.88 144 LEU B N 1
ATOM 5067 C CA . LEU B 1 144 ? -9.156 15.094 26.047 1 98.88 144 LEU B CA 1
ATOM 5068 C C . LEU B 1 144 ? -8.875 13.602 25.938 1 98.88 144 LEU B C 1
ATOM 5070 O O . LEU B 1 144 ? -7.719 13.188 25.797 1 98.88 144 LEU B O 1
ATOM 5074 N N . ASN B 1 145 ? -9.922 12.805 26.156 1 98.88 145 ASN B N 1
ATOM 5075 C CA . ASN B 1 145 ? -9.812 11.359 25.969 1 98.88 145 ASN B CA 1
ATOM 5076 C C . ASN B 1 145 ? -10.977 10.805 25.156 1 98.88 145 ASN B C 1
ATOM 5078 O O . ASN B 1 145 ? -12.047 11.414 25.109 1 98.88 145 ASN B O 1
ATOM 5082 N N . ASP B 1 146 ? -10.797 9.625 24.531 1 98.81 146 ASP B N 1
ATOM 5083 C CA . ASP B 1 146 ? -11.82 8.883 23.797 1 98.81 146 ASP B CA 1
ATOM 5084 C C . ASP B 1 146 ? -12.445 9.742 22.703 1 98.81 146 ASP B C 1
ATOM 5086 O O . ASP B 1 146 ? -13.648 10 22.719 1 98.81 146 ASP B O 1
ATOM 5090 N N . ILE B 1 147 ? -11.656 10.109 21.75 1 98.81 147 ILE B N 1
ATOM 5091 C CA . ILE B 1 147 ? -12.023 10.961 20.625 1 98.81 147 ILE B CA 1
ATOM 5092 C C . ILE B 1 147 ? -12.055 10.141 19.344 1 98.81 147 ILE B C 1
ATOM 5094 O O . ILE B 1 147 ? -11.125 9.375 19.062 1 98.81 147 ILE B O 1
ATOM 5098 N N . VAL B 1 148 ? -13.148 10.219 18.625 1 98.88 148 VAL B N 1
ATOM 5099 C CA . VAL B 1 148 ? -13.219 9.594 17.297 1 98.88 148 VAL B CA 1
ATOM 5100 C C . VAL B 1 148 ? -13.602 10.648 16.25 1 98.88 148 VAL B C 1
ATOM 5102 O O . VAL B 1 148 ? -14.555 11.406 16.453 1 98.88 148 VAL B O 1
ATOM 5105 N N . ILE B 1 149 ? -12.844 10.836 15.219 1 98.94 149 ILE B N 1
ATOM 5106 C CA . ILE B 1 149 ? -13.242 11.492 13.984 1 98.94 149 ILE B CA 1
ATOM 5107 C C . ILE B 1 149 ? -13.234 10.484 12.836 1 98.94 149 ILE B C 1
ATOM 5109 O O . ILE B 1 149 ? -12.195 9.898 12.523 1 98.94 149 ILE B O 1
ATOM 5113 N N . GLU B 1 150 ? -14.359 10.234 12.234 1 98.62 150 GLU B N 1
ATOM 5114 C CA . GLU B 1 150 ? -14.406 9.195 11.211 1 98.62 150 GLU B CA 1
ATOM 5115 C C . GLU B 1 150 ? -15.492 9.492 10.172 1 98.62 150 GLU B C 1
ATOM 5117 O O . GLU B 1 150 ? -16.188 10.5 10.273 1 98.62 150 GLU B O 1
ATOM 5122 N N . GLY B 1 151 ? -15.586 8.68 9.156 1 97.75 151 GLY B N 1
ATOM 5123 C CA . GLY B 1 151 ? -16.531 8.789 8.047 1 97.75 151 GLY B CA 1
ATOM 5124 C C . GLY B 1 151 ? -15.875 9.234 6.758 1 97.75 151 GLY B C 1
ATOM 5125 O O . GLY B 1 151 ? -14.758 9.75 6.766 1 97.75 151 GLY B O 1
ATOM 5126 N N . PRO B 1 152 ? -16.562 9.055 5.699 1 97.31 152 PRO B N 1
ATOM 5127 C CA . PRO B 1 152 ? -15.945 9.242 4.387 1 97.31 152 PRO B CA 1
ATOM 5128 C C . PRO B 1 152 ? -15.914 10.703 3.947 1 97.31 152 PRO B C 1
ATOM 5130 O O . PRO B 1 152 ? -15.586 11 2.795 1 97.31 152 PRO B O 1
ATOM 5133 N N . GLY B 1 153 ? -16.344 11.664 4.777 1 98.31 153 GLY B N 1
ATOM 5134 C CA . GLY B 1 153 ? -16.422 13.078 4.426 1 98.31 153 GLY B CA 1
ATOM 5135 C C . GLY B 1 153 ? -15.062 13.695 4.176 1 98.31 153 GLY B C 1
ATOM 5136 O O . GLY B 1 153 ? -14.055 12.992 4.09 1 98.31 153 GLY B O 1
ATOM 5137 N N . LEU B 1 154 ? -15.062 15.008 3.936 1 98.81 154 LEU B N 1
ATOM 5138 C CA . LEU B 1 154 ? -13.875 15.758 3.531 1 98.81 154 LEU B CA 1
ATOM 5139 C C . LEU B 1 154 ? -13.602 16.906 4.496 1 98.81 154 LEU B C 1
ATOM 5141 O O . LEU B 1 154 ? -14.516 17.641 4.875 1 98.81 154 LEU B O 1
ATOM 5145 N N . ILE B 1 155 ? -12.414 16.969 4.957 1 98.94 155 ILE B N 1
ATOM 5146 C CA . ILE B 1 155 ? -11.898 18.188 5.574 1 98.94 155 ILE B CA 1
ATOM 5147 C C . ILE B 1 155 ? -11.078 18.969 4.551 1 98.94 155 ILE B C 1
ATOM 5149 O O . ILE B 1 155 ? -10.047 18.484 4.066 1 98.94 155 ILE B O 1
ATOM 5153 N N . TRP B 1 156 ? -11.57 20.172 4.223 1 98.88 156 TRP B N 1
ATOM 5154 C CA . TRP B 1 156 ? -10.938 20.984 3.193 1 98.88 156 TRP B CA 1
ATOM 5155 C C . TRP B 1 156 ? -10.359 22.266 3.795 1 98.88 156 TRP B C 1
ATOM 5157 O O . TRP B 1 156 ? -11.102 23.219 4.086 1 98.88 156 TRP B O 1
ATOM 5167 N N . GLY B 1 157 ? -9.008 22.281 3.91 1 98.62 157 GLY B N 1
ATOM 5168 C CA . GLY B 1 157 ? -8.32 23.391 4.57 1 98.62 157 GLY B CA 1
ATOM 5169 C C . GLY B 1 157 ? -8.086 24.578 3.658 1 98.62 157 GLY B C 1
ATOM 5170 O O . GLY B 1 157 ? -7.098 25.297 3.814 1 98.62 157 GLY B O 1
ATOM 5171 N N . LYS B 1 158 ? -8.969 24.922 2.818 1 97.19 158 LYS B N 1
ATOM 5172 C CA . LYS B 1 158 ? -8.828 25.953 1.781 1 97.19 158 LYS B CA 1
ATOM 5173 C C . LYS B 1 158 ? -8.469 27.297 2.387 1 97.19 158 LYS B C 1
ATOM 5175 O O . LYS B 1 158 ? -7.699 28.062 1.799 1 97.19 158 LYS B O 1
ATOM 5180 N N . GLY B 1 159 ? -9.039 27.625 3.537 1 97.38 159 GLY B N 1
ATOM 5181 C CA . GLY B 1 159 ? -8.852 28.938 4.145 1 97.38 159 GLY B CA 1
ATOM 5182 C C . GLY B 1 159 ? -7.688 28.984 5.117 1 97.38 159 GLY B C 1
ATOM 5183 O O . GLY B 1 159 ? -7.43 30.016 5.738 1 97.38 159 GLY B O 1
ATOM 5184 N N . LEU B 1 160 ? -6.938 27.906 5.234 1 97.69 160 LEU B N 1
ATOM 5185 C CA . LEU B 1 160 ? -5.855 27.812 6.211 1 97.69 160 LEU B CA 1
ATOM 5186 C C . LEU B 1 160 ? -4.562 28.391 5.641 1 97.69 160 LEU B C 1
ATOM 5188 O O . LEU B 1 160 ? -4.305 28.281 4.438 1 97.69 160 LEU B O 1
ATOM 5192 N N . GLY B 1 161 ? -3.795 29.031 6.578 1 95.62 161 GLY B N 1
ATOM 5193 C CA . GLY B 1 161 ? -2.404 29.281 6.234 1 95.62 161 GLY B CA 1
ATOM 5194 C C . GLY B 1 161 ? -1.544 28.031 6.285 1 95.62 161 GLY B C 1
ATOM 5195 O O . GLY B 1 161 ? -1.994 26.984 6.742 1 95.62 161 GLY B O 1
ATOM 5196 N N . ARG B 1 162 ? -0.282 28.172 5.797 1 93 162 ARG B N 1
ATOM 5197 C CA . ARG B 1 162 ? 0.562 26.984 5.844 1 93 162 ARG B CA 1
ATOM 5198 C C . ARG B 1 162 ? 1.974 27.328 6.305 1 93 162 ARG B C 1
ATOM 5200 O O . ARG B 1 162 ? 2.869 26.484 6.273 1 93 162 ARG B O 1
ATOM 5207 N N . GLY B 1 163 ? 2.227 28.547 6.676 1 87.5 163 GLY B N 1
ATOM 5208 C CA . GLY B 1 163 ? 3.381 28.938 7.473 1 87.5 163 GLY B CA 1
ATOM 5209 C C . GLY B 1 163 ? 4.609 29.219 6.633 1 87.5 163 GLY B C 1
ATOM 5210 O O . GLY B 1 163 ? 5.719 29.328 7.164 1 87.5 163 GLY B O 1
ATOM 5211 N N . HIS B 1 164 ? 4.48 29.344 5.309 1 82.94 164 HIS B N 1
ATOM 5212 C CA . HIS B 1 164 ? 5.637 29.703 4.5 1 82.94 164 HIS B CA 1
ATOM 5213 C C . HIS B 1 164 ? 5.641 31.203 4.203 1 82.94 164 HIS B C 1
ATOM 5215 O O . HIS B 1 164 ? 4.617 31.766 3.82 1 82.94 164 HIS B O 1
ATOM 5221 N N . ASP B 1 165 ? 6.746 31.719 4.273 1 74.88 165 ASP B N 1
ATOM 5222 C CA . ASP B 1 165 ? 6.902 33.156 4.121 1 74.88 165 ASP B CA 1
ATOM 5223 C C . ASP B 1 165 ? 6.719 33.594 2.664 1 74.88 165 ASP B C 1
ATOM 5225 O O . ASP B 1 165 ? 6.422 34.75 2.379 1 74.88 165 ASP B O 1
ATOM 5229 N N . TYR B 1 166 ? 6.875 32.594 1.794 1 76.62 166 TYR B N 1
ATOM 5230 C CA . TYR B 1 166 ? 6.832 32.969 0.386 1 76.62 166 TYR B CA 1
ATOM 5231 C C . TYR B 1 166 ? 5.418 32.875 -0.169 1 76.62 166 TYR B C 1
ATOM 5233 O O . TYR B 1 166 ? 5.168 33.219 -1.321 1 76.62 166 TYR B O 1
ATOM 5241 N N . ASP B 1 167 ? 4.582 32.438 0.74 1 80.81 167 ASP B N 1
ATOM 5242 C CA . ASP B 1 167 ? 3.188 32.406 0.311 1 80.81 167 ASP B CA 1
ATOM 5243 C C . ASP B 1 167 ? 2.547 33.781 0.393 1 80.81 167 ASP B C 1
ATOM 5245 O O . ASP B 1 167 ? 2.352 34.312 1.486 1 80.81 167 ASP B O 1
ATOM 5249 N N . LYS B 1 168 ? 2.266 34.438 -0.768 1 81.69 168 LYS B N 1
ATOM 5250 C CA . LYS B 1 168 ? 1.771 35.812 -0.77 1 81.69 168 LYS B CA 1
ATOM 5251 C C . LYS B 1 168 ? 0.246 35.844 -0.821 1 81.69 168 LYS B C 1
ATOM 5253 O O . LYS B 1 168 ? -0.368 36.875 -0.515 1 81.69 168 LYS B O 1
ATOM 5258 N N . ASP B 1 169 ? -0.374 34.75 -1.096 1 87.81 169 ASP B N 1
ATOM 5259 C CA . ASP B 1 169 ? -1.817 34.781 -1.312 1 87.81 169 ASP B CA 1
ATOM 5260 C C . ASP B 1 169 ? -2.537 33.906 -0.272 1 87.81 169 ASP B C 1
ATOM 5262 O O . ASP B 1 169 ? -3.686 33.5 -0.475 1 87.81 169 ASP B O 1
ATOM 5266 N N . MET B 1 170 ? -1.848 33.656 0.867 1 92.62 170 MET B N 1
ATOM 5267 C CA . MET B 1 170 ? -2.432 32.844 1.938 1 92.62 170 MET B CA 1
ATOM 5268 C C . MET B 1 170 ? -2.357 33.562 3.271 1 92.62 170 MET B C 1
ATOM 5270 O O . MET B 1 170 ? -1.467 34.406 3.48 1 92.62 170 MET B O 1
ATOM 5274 N N . PRO B 1 171 ? -3.35 33.25 4.113 1 94.69 171 PRO B N 1
ATOM 5275 C CA . PRO B 1 171 ? -3.252 33.844 5.441 1 94.69 171 PRO B CA 1
ATOM 5276 C C . PRO B 1 171 ? -1.922 33.531 6.129 1 94.69 171 PRO B C 1
ATOM 5278 O O . PRO B 1 171 ? -1.395 32.438 6.012 1 94.69 171 PRO B O 1
ATOM 5281 N N . ILE B 1 172 ? -1.386 34.5 6.734 1 93.06 172 ILE B N 1
ATOM 5282 C CA . ILE B 1 172 ? -0.084 34.375 7.383 1 93.06 172 ILE B CA 1
ATOM 5283 C C . ILE B 1 172 ? -0.241 33.688 8.727 1 93.06 172 ILE B C 1
ATOM 5285 O O . ILE B 1 172 ? -0.88 34.188 9.641 1 93.06 172 ILE B O 1
ATOM 5289 N N . SER B 1 173 ? 0.371 32.531 8.898 1 92.62 173 SER B N 1
ATOM 5290 C CA . SER B 1 173 ? 0.328 31.797 10.148 1 92.62 173 SER B CA 1
ATOM 5291 C C . SER B 1 173 ? 0.876 32.625 11.305 1 92.62 173 SER B C 1
ATOM 5293 O O . SER B 1 173 ? 1.888 33.312 11.156 1 92.62 173 SER B O 1
ATOM 5295 N N . GLY B 1 174 ? 0.242 32.625 12.469 1 90.56 174 GLY B N 1
ATOM 5296 C CA . GLY B 1 174 ? 0.665 33.375 13.633 1 90.56 174 GLY B CA 1
ATOM 5297 C C . GLY B 1 174 ? -0.105 34.688 13.812 1 90.56 174 GLY B C 1
ATOM 5298 O O . GLY B 1 174 ? -0.115 35.25 14.898 1 90.56 174 GLY B O 1
ATOM 5299 N N . LYS B 1 175 ? -0.717 35.156 12.711 1 93.88 175 LYS B N 1
ATOM 5300 C CA . LYS B 1 175 ? -1.576 36.312 12.844 1 93.88 175 LYS B CA 1
ATOM 5301 C C . LYS B 1 175 ? -2.867 35.969 13.578 1 93.88 175 LYS B C 1
ATOM 5303 O O . LYS B 1 175 ? -3.328 34.812 13.531 1 93.88 175 LYS B O 1
ATOM 5308 N N . PRO B 1 176 ? -3.467 37.031 14.234 1 94.69 176 PRO B N 1
ATOM 5309 C CA . PRO B 1 176 ? -4.695 36.75 14.984 1 94.69 176 PRO B CA 1
ATOM 5310 C C . PRO B 1 176 ? -5.82 36.219 14.102 1 94.69 176 PRO B C 1
ATOM 5312 O O . PRO B 1 176 ? -6.055 36.75 13.008 1 94.69 176 PRO B O 1
ATOM 5315 N N . GLY B 1 177 ? -6.402 35.188 14.562 1 96.62 177 GLY B N 1
ATOM 5316 C CA . GLY B 1 177 ? -7.582 34.656 13.891 1 96.62 177 GLY B CA 1
ATOM 5317 C C . GLY B 1 177 ? -7.254 33.781 12.703 1 96.62 177 GLY B C 1
ATOM 5318 O O . GLY B 1 177 ? -8.156 33.25 12.039 1 96.62 177 GLY B O 1
ATOM 5319 N N . VAL B 1 178 ? -5.996 33.562 12.469 1 96.88 178 VAL B N 1
ATOM 5320 C CA . VAL B 1 178 ? -5.59 32.719 11.352 1 96.88 178 VAL B CA 1
ATOM 5321 C C . VAL B 1 178 ? -5.379 31.281 11.844 1 96.88 178 VAL B C 1
ATOM 5323 O O . VAL B 1 178 ? -4.691 31.062 12.844 1 96.88 178 VAL B O 1
ATOM 5326 N N . GLY B 1 179 ? -6.082 30.344 11.203 1 97.69 179 GLY B N 1
ATOM 5327 C CA . GLY B 1 179 ? -5.801 28.938 11.422 1 97.69 179 GLY B CA 1
ATOM 5328 C C . GLY B 1 179 ? -4.785 28.375 10.438 1 97.69 179 GLY B C 1
ATOM 5329 O O . GLY B 1 179 ? -4.676 28.844 9.312 1 97.69 179 GLY B O 1
ATOM 5330 N N . ASP B 1 180 ? -4.062 27.297 10.891 1 97.69 180 ASP B N 1
ATOM 5331 C CA . ASP B 1 180 ? -3.062 26.797 9.945 1 97.69 180 ASP B CA 1
ATOM 5332 C C . ASP B 1 180 ? -2.936 25.281 10.031 1 97.69 180 ASP B C 1
ATOM 5334 O O . ASP B 1 180 ? -2 24.703 9.477 1 97.69 180 ASP B O 1
ATOM 5338 N N . LYS B 1 181 ? -3.785 24.594 10.734 1 98.44 181 LYS B N 1
ATOM 5339 C CA . LYS B 1 181 ? -3.848 23.125 10.773 1 98.44 181 LYS B CA 1
ATOM 5340 C C . LYS B 1 181 ? -5.277 22.641 10.578 1 98.44 181 LYS B C 1
ATOM 5342 O O . LYS B 1 181 ? -6.227 23.266 11.047 1 98.44 181 LYS B O 1
ATOM 5347 N N . SER B 1 182 ? -5.402 21.469 9.961 1 98.81 182 SER B N 1
ATOM 5348 C CA . SER B 1 182 ? -6.723 20.859 9.891 1 98.81 182 SER B CA 1
ATOM 5349 C C . SER B 1 182 ? -7.152 20.297 11.242 1 98.81 182 SER B C 1
ATOM 5351 O O . SER B 1 182 ? -8.242 20.609 11.727 1 98.81 182 SER B O 1
ATOM 5353 N N . ILE B 1 183 ? -6.277 19.469 11.805 1 98.94 183 ILE B N 1
ATOM 5354 C CA . ILE B 1 183 ? -6.559 18.875 13.109 1 98.94 183 ILE B CA 1
ATOM 5355 C C . ILE B 1 183 ? -5.344 19.031 14.023 1 98.94 183 ILE B C 1
ATOM 5357 O O . ILE B 1 183 ? -4.215 18.75 13.609 1 98.94 183 ILE B O 1
ATOM 5361 N N . ALA B 1 184 ? -5.562 19.516 15.188 1 98.88 184 ALA B N 1
ATOM 5362 C CA . ALA B 1 184 ? -4.516 19.547 16.203 1 98.88 184 ALA B CA 1
ATOM 5363 C C . ALA B 1 184 ? -5.008 18.953 17.516 1 98.88 184 ALA B C 1
ATOM 5365 O O . ALA B 1 184 ? -6.035 19.375 18.047 1 98.88 184 ALA B O 1
ATOM 5366 N N . LEU B 1 185 ? -4.312 17.953 18.031 1 98.94 185 LEU B N 1
ATOM 5367 C CA . LEU B 1 185 ? -4.598 17.297 19.312 1 98.94 185 LEU B CA 1
ATOM 5368 C C . LEU B 1 185 ? -3.381 17.344 20.234 1 98.94 185 LEU B C 1
ATOM 5370 O O . LEU B 1 185 ? -2.277 16.969 19.828 1 98.94 185 LEU B O 1
ATOM 5374 N N . LYS B 1 186 ? -3.559 17.875 21.375 1 98.81 186 LYS B N 1
ATOM 5375 C CA . LYS B 1 186 ? -2.484 17.953 22.359 1 98.81 186 LYS B CA 1
ATOM 5376 C C . LYS B 1 186 ? -2.869 17.266 23.656 1 98.81 186 LYS B C 1
ATOM 5378 O O . LYS B 1 186 ? -3.955 17.484 24.188 1 98.81 186 LYS B O 1
ATOM 5383 N N . ASN B 1 187 ? -2.023 16.422 24.172 1 98.81 187 ASN B N 1
ATOM 5384 C CA . ASN B 1 187 ? -2.205 15.734 25.453 1 98.81 187 ASN B CA 1
ATOM 5385 C C . ASN B 1 187 ? -3.539 15 25.5 1 98.81 187 ASN B C 1
ATOM 5387 O O . ASN B 1 187 ? -4.293 15.141 26.469 1 98.81 187 ASN B O 1
ATOM 5391 N N . CYS B 1 188 ? -3.844 14.273 24.422 1 98.94 188 CYS B N 1
ATOM 5392 C CA . CYS B 1 188 ? -5.051 13.461 24.344 1 98.94 188 CYS B CA 1
ATOM 5393 C C . CYS B 1 188 ? -4.719 11.977 24.438 1 98.94 188 CYS B C 1
ATOM 5395 O O . CYS B 1 188 ? -3.549 11.594 24.391 1 98.94 188 CYS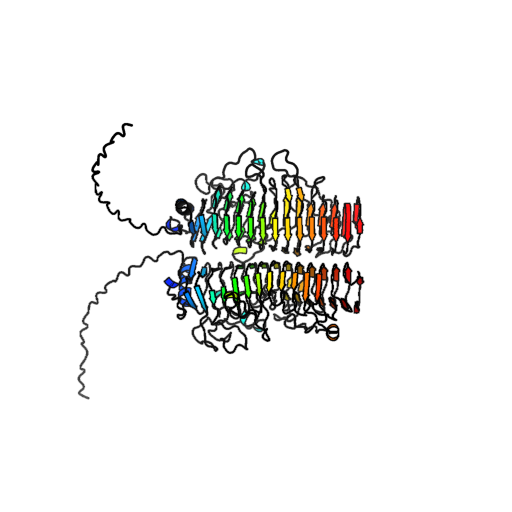 B O 1
ATOM 5397 N N . ARG B 1 189 ? -5.664 11.148 24.703 1 98.88 189 ARG B N 1
ATOM 5398 C CA . ARG B 1 189 ? -5.449 9.711 24.688 1 98.88 189 ARG B CA 1
ATOM 5399 C C . ARG B 1 189 ? -6.664 8.984 24.125 1 98.88 189 ARG B C 1
ATOM 5401 O O . ARG B 1 189 ? -7.785 9.492 24.188 1 98.88 189 ARG B O 1
ATOM 5408 N N . ASN B 1 190 ? -6.469 7.727 23.672 1 98.94 190 ASN B N 1
ATOM 5409 C CA . ASN B 1 190 ? -7.504 6.902 23.062 1 98.94 190 ASN B CA 1
ATOM 5410 C C . ASN B 1 190 ? -8.188 7.633 21.906 1 98.94 190 ASN B C 1
ATOM 5412 O O . ASN B 1 190 ? -9.359 7.996 22 1 98.94 190 ASN B O 1
ATOM 5416 N N . VAL B 1 191 ? -7.504 7.773 20.797 1 98.94 191 VAL B N 1
ATOM 5417 C CA . VAL B 1 191 ? -7.957 8.578 19.672 1 98.94 191 VAL B CA 1
ATOM 5418 C C . VAL B 1 191 ? -8.039 7.711 18.406 1 98.94 191 VAL B C 1
ATOM 5420 O O . VAL B 1 191 ? -7.137 6.914 18.141 1 98.94 191 VAL B O 1
ATOM 5423 N N . LEU B 1 192 ? -9.156 7.754 17.719 1 98.94 192 LEU B N 1
ATOM 5424 C CA . LEU B 1 192 ? -9.336 7.086 16.438 1 98.94 192 LEU B CA 1
ATOM 5425 C C . LEU B 1 192 ? -9.625 8.102 15.328 1 98.94 192 LEU B C 1
ATOM 5427 O O . LEU B 1 192 ? -10.586 8.875 15.43 1 98.94 192 LEU B O 1
ATOM 5431 N N . LEU B 1 193 ? -8.836 8.203 14.297 1 98.94 193 LEU B N 1
ATOM 5432 C CA . LEU B 1 193 ? -9.047 8.93 13.055 1 98.94 193 LEU B CA 1
ATOM 5433 C C . LEU B 1 193 ? -9.188 7.969 11.883 1 98.94 193 LEU B C 1
ATOM 5435 O O . LEU B 1 193 ? -8.258 7.219 11.57 1 98.94 193 LEU B O 1
ATOM 5439 N N . ARG B 1 194 ? -10.359 8.023 11.188 1 98.81 194 ARG B N 1
ATOM 5440 C CA . ARG B 1 194 ? -10.57 6.914 10.258 1 98.81 194 ARG B CA 1
ATOM 5441 C C . ARG B 1 194 ? -11.43 7.352 9.07 1 98.81 194 ARG B C 1
ATOM 5443 O O . ARG B 1 194 ? -12.461 8 9.25 1 98.81 194 ARG B O 1
ATOM 5450 N N . ASP B 1 195 ? -10.992 7.137 7.832 1 98.75 195 ASP B N 1
ATOM 5451 C CA . ASP B 1 195 ? -11.758 6.988 6.594 1 98.75 195 ASP B CA 1
ATOM 5452 C C . ASP B 1 195 ? -12.031 8.352 5.957 1 98.75 195 ASP B C 1
ATOM 5454 O O . ASP B 1 195 ? -12.516 8.422 4.824 1 98.75 195 ASP B O 1
ATOM 5458 N N . PHE B 1 196 ? -11.711 9.453 6.582 1 98.75 196 PHE B N 1
ATOM 5459 C CA . PHE B 1 196 ? -12.031 10.742 5.969 1 98.75 196 PHE B CA 1
ATOM 5460 C C . PHE B 1 196 ? -10.891 11.211 5.07 1 98.75 196 PHE B C 1
ATOM 5462 O O . PHE B 1 196 ? -9.82 10.594 5.043 1 98.75 196 PHE B O 1
ATOM 5469 N N . LYS B 1 197 ? -11.164 12.188 4.309 1 98.88 197 LYS B N 1
ATOM 5470 C CA . LYS B 1 197 ? -10.188 12.797 3.41 1 98.88 197 LYS B CA 1
ATOM 5471 C C . LYS B 1 197 ? -9.789 14.188 3.895 1 98.88 197 LYS B C 1
ATOM 5473 O O . LYS B 1 197 ? -10.562 14.852 4.59 1 98.88 197 LYS B O 1
ATOM 5478 N N . VAL B 1 198 ? -8.625 14.594 3.531 1 98.94 198 VAL B N 1
ATOM 5479 C CA . VAL B 1 198 ? -8.156 15.953 3.781 1 98.94 198 VAL B CA 1
ATOM 5480 C C . VAL B 1 198 ? -7.602 16.562 2.49 1 98.94 198 VAL B C 1
ATOM 5482 O O . VAL B 1 198 ? -6.781 15.938 1.812 1 98.94 198 VAL B O 1
ATOM 5485 N N . LEU B 1 199 ? -8.141 17.656 2.129 1 98.75 199 LEU B N 1
ATOM 5486 C CA . LEU B 1 199 ? -7.617 18.438 1.012 1 98.75 199 LEU B CA 1
ATOM 5487 C C . LEU B 1 199 ? -7.039 19.766 1.497 1 98.75 199 LEU B C 1
ATOM 5489 O O . LEU B 1 199 ? -7.719 20.531 2.199 1 98.75 199 LEU B O 1
ATOM 5493 N N . GLN B 1 200 ? -5.754 20.062 1.191 1 97.56 200 GLN B N 1
ATOM 5494 C CA . GLN B 1 200 ? -5.086 21.297 1.601 1 97.56 200 GLN B CA 1
ATOM 5495 C C . GLN B 1 200 ? -5.121 21.469 3.117 1 97.56 200 GLN B C 1
ATOM 5497 O O . GLN B 1 200 ? -5.684 22.438 3.625 1 97.56 200 GLN B O 1
ATOM 5502 N N . GLY B 1 201 ? -4.379 20.578 3.801 1 97.88 201 GLY B N 1
ATOM 5503 C CA . GLY B 1 201 ? -4.496 20.438 5.242 1 97.88 201 GLY B CA 1
ATOM 5504 C C . GLY B 1 201 ? -3.816 21.562 6.008 1 97.88 201 GLY B C 1
ATOM 5505 O O . GLY B 1 201 ? -3.82 21.562 7.242 1 97.88 201 GLY B O 1
ATOM 5506 N N . GLY B 1 202 ? -3.242 22.672 5.273 1 96.94 202 GLY B N 1
ATOM 5507 C CA . GLY B 1 202 ? -2.5 23.719 5.945 1 96.94 202 GLY B CA 1
ATOM 5508 C C . GLY B 1 202 ? -1.068 23.328 6.266 1 96.94 202 GLY B C 1
ATOM 5509 O O . GLY B 1 202 ? -0.419 22.641 5.48 1 96.94 202 GLY B O 1
ATOM 5510 N N . TRP B 1 203 ? -0.591 23.859 7.41 1 97.06 203 TRP B N 1
ATOM 5511 C CA . TRP B 1 203 ? 0.757 23.5 7.844 1 97.06 203 TRP B CA 1
ATOM 5512 C C . TRP B 1 203 ? 0.856 22.016 8.156 1 97.06 203 TRP B C 1
ATOM 5514 O O . TRP B 1 203 ? 1.812 21.344 7.754 1 97.06 203 TRP B O 1
ATOM 5524 N N . PHE B 1 204 ? -0.131 21.547 8.828 1 98.12 204 PHE B N 1
ATOM 5525 C CA . PHE B 1 204 ? -0.267 20.125 9.125 1 98.12 204 PHE B CA 1
ATOM 5526 C C . PHE B 1 204 ? -1.687 19.641 8.844 1 98.12 204 PHE B C 1
ATOM 5528 O O . PHE B 1 204 ? -2.654 20.234 9.32 1 98.12 204 PHE B O 1
ATOM 5535 N N . ALA B 1 205 ? -1.814 18.531 8.102 1 98.81 205 ALA B N 1
ATOM 5536 C CA . ALA B 1 205 ? -3.125 17.875 8.109 1 98.81 205 ALA B CA 1
ATOM 5537 C C . ALA B 1 205 ? -3.496 17.406 9.516 1 98.81 205 ALA B C 1
ATOM 5539 O O . ALA B 1 205 ? -4.637 17.562 9.953 1 98.81 205 ALA B O 1
ATOM 5540 N N . LEU B 1 206 ? -2.486 16.828 10.188 1 98.94 206 LEU B N 1
ATOM 5541 C CA . LEU B 1 206 ? -2.627 16.453 11.594 1 98.94 206 LEU B CA 1
ATOM 5542 C C . LEU B 1 206 ? -1.368 16.812 12.375 1 98.94 206 LEU B C 1
ATOM 5544 O O . LEU B 1 206 ? -0.258 16.469 11.969 1 98.94 206 LEU B O 1
ATOM 5548 N N . LEU B 1 207 ? -1.571 17.516 13.406 1 98.88 207 LEU B N 1
ATOM 5549 C CA . LEU B 1 207 ? -0.551 17.641 14.438 1 98.88 207 LEU B CA 1
ATOM 5550 C C . LEU B 1 207 ? -1.005 16.984 15.734 1 98.88 207 LEU B C 1
ATOM 5552 O O . LEU B 1 207 ? -1.878 17.5 16.438 1 98.88 207 LEU B O 1
ATOM 5556 N N . ALA B 1 208 ? -0.514 15.844 16.062 1 98.94 208 ALA B N 1
ATOM 5557 C CA . ALA B 1 208 ? -0.737 15.156 17.328 1 98.94 208 ALA B CA 1
ATOM 5558 C C . ALA B 1 208 ? 0.486 15.266 18.234 1 98.94 208 ALA B C 1
ATOM 5560 O O . ALA B 1 208 ? 1.565 14.773 17.891 1 98.94 208 ALA B O 1
ATOM 5561 N N . THR B 1 209 ? 0.333 15.922 19.328 1 98.88 209 THR B N 1
ATOM 5562 C CA . THR B 1 209 ? 1.438 16.109 20.266 1 98.88 209 THR B CA 1
ATOM 5563 C C . THR B 1 209 ? 1.083 15.547 21.641 1 98.88 209 THR B C 1
ATOM 5565 O O . THR B 1 209 ? 0.105 15.977 22.25 1 98.88 209 THR B O 1
ATOM 5568 N N . GLY B 1 210 ? 1.854 14.656 22.109 1 98.81 210 GLY B N 1
ATOM 5569 C CA . GLY B 1 210 ? 1.576 14.055 23.406 1 98.81 210 GLY B CA 1
ATOM 5570 C C . GLY B 1 210 ? 0.299 13.242 23.422 1 98.81 210 GLY B C 1
ATOM 5571 O O . GLY B 1 210 ? -0.47 13.305 24.391 1 98.81 210 GLY B O 1
ATOM 5572 N N . VAL B 1 211 ? 0.012 12.523 22.344 1 98.94 211 VAL B N 1
ATOM 5573 C CA . VAL B 1 211 ? -1.19 11.703 22.25 1 98.94 211 VAL B CA 1
ATOM 5574 C C . VAL B 1 211 ? -0.835 10.234 22.469 1 98.94 211 VAL B C 1
ATOM 5576 O O . VAL B 1 211 ? 0.084 9.703 21.828 1 98.94 211 VAL B O 1
ATOM 5579 N N . ASP B 1 212 ? -1.541 9.562 23.406 1 98.88 212 ASP B N 1
ATOM 5580 C CA . ASP B 1 212 ? -1.316 8.148 23.703 1 98.88 212 ASP B CA 1
ATOM 5581 C C . ASP B 1 212 ? -2.467 7.289 23.188 1 98.88 212 ASP B C 1
ATOM 5583 O O . ASP B 1 212 ? -3.637 7.648 23.344 1 98.88 212 ASP B O 1
ATOM 5587 N N . ASN B 1 213 ? -2.143 6.102 22.609 1 98.94 213 ASN B N 1
ATOM 5588 C CA . ASN B 1 213 ? -3.133 5.223 22 1 98.94 213 ASN B CA 1
ATOM 5589 C C . ASN B 1 213 ? -3.861 5.914 20.859 1 98.94 213 ASN B C 1
ATOM 5591 O O . ASN B 1 213 ? -5.051 6.215 20.953 1 98.94 213 ASN B O 1
ATOM 5595 N N . LEU B 1 214 ? -3.156 6.082 19.781 1 98.94 214 LEU B N 1
ATOM 5596 C CA . LEU B 1 214 ? -3.627 6.801 18.594 1 98.94 214 LEU B CA 1
ATOM 5597 C C . LEU B 1 214 ? -3.682 5.879 17.391 1 98.94 214 LEU B C 1
ATOM 5599 O O . LEU B 1 214 ? -2.664 5.305 16.984 1 98.94 214 LEU B O 1
ATOM 5603 N N . THR B 1 215 ? -4.887 5.637 16.859 1 98.94 215 THR B N 1
ATOM 5604 C CA . THR B 1 215 ? -5.066 4.879 15.633 1 98.94 215 THR B CA 1
ATOM 5605 C C . THR B 1 215 ? -5.465 5.801 14.484 1 98.94 215 THR B C 1
ATOM 5607 O O . THR B 1 215 ? -6.434 6.555 14.594 1 98.94 215 THR B O 1
ATOM 5610 N N . ILE B 1 216 ? -4.73 5.848 13.461 1 98.94 216 ILE B N 1
ATOM 5611 C CA . ILE B 1 216 ? -5.016 6.516 12.195 1 98.94 216 ILE B CA 1
ATOM 5612 C C . ILE B 1 216 ? -5.18 5.48 11.094 1 98.94 216 ILE B C 1
ATOM 5614 O O . ILE B 1 216 ? -4.25 4.723 10.797 1 98.94 216 ILE B O 1
ATOM 5618 N N . ASP B 1 217 ? -6.363 5.441 10.477 1 98.88 217 ASP B N 1
ATOM 5619 C CA . ASP B 1 217 ? -6.672 4.332 9.578 1 98.88 217 ASP B CA 1
ATOM 5620 C C . ASP B 1 217 ? -7.422 4.812 8.344 1 98.88 217 ASP B C 1
ATOM 5622 O O . ASP B 1 217 ? -8.516 5.379 8.453 1 98.88 217 ASP B O 1
ATOM 5626 N N . ASN B 1 218 ? -6.777 4.566 7.102 1 98.81 218 ASN B N 1
ATOM 5627 C CA . ASN B 1 218 ? -7.422 4.73 5.801 1 98.81 218 ASN B CA 1
ATOM 5628 C C . ASN B 1 218 ? -7.793 6.188 5.543 1 98.81 218 ASN B C 1
ATOM 5630 O O . ASN B 1 218 ? -8.906 6.48 5.105 1 98.81 218 ASN B O 1
ATOM 5634 N N . LEU B 1 219 ? -6.867 7.074 5.812 1 98.94 219 LEU B N 1
ATOM 5635 C CA . LEU B 1 219 ? -7.051 8.461 5.414 1 98.94 219 LEU B CA 1
ATOM 5636 C C . LEU B 1 219 ? -6.508 8.703 4.008 1 98.94 219 LEU B C 1
ATOM 5638 O O . LEU B 1 219 ? -5.512 8.094 3.613 1 98.94 219 LEU B O 1
ATOM 5642 N N . LEU B 1 220 ? -7.199 9.523 3.27 1 98.81 220 LEU B N 1
ATOM 5643 C CA . LEU B 1 220 ? -6.711 10.047 1.997 1 98.81 220 LEU B CA 1
ATOM 5644 C C . LEU B 1 220 ? -6.395 11.531 2.105 1 98.81 220 LEU B C 1
ATOM 5646 O O . LEU B 1 220 ? -7.305 12.367 2.119 1 98.81 220 LEU B O 1
ATOM 5650 N N . ILE B 1 221 ? -5.102 11.852 2.135 1 98.88 221 ILE B N 1
ATOM 5651 C CA . ILE B 1 221 ? -4.648 13.211 2.424 1 98.88 221 ILE B CA 1
ATOM 5652 C C . ILE B 1 221 ? -3.896 13.766 1.219 1 98.88 221 ILE B C 1
ATOM 5654 O O . ILE B 1 221 ? -2.877 13.211 0.803 1 98.88 221 ILE B O 1
ATOM 5658 N N . ASP B 1 222 ? -4.391 14.75 0.628 1 98.12 222 ASP B N 1
ATOM 5659 C CA . ASP B 1 222 ? -3.771 15.547 -0.425 1 98.12 222 ASP B CA 1
ATOM 5660 C C . ASP B 1 222 ? -3.533 16.984 0.042 1 98.12 222 ASP B C 1
ATOM 5662 O O . ASP B 1 222 ? -4.426 17.828 -0.053 1 98.12 222 ASP B O 1
ATOM 5666 N N . THR B 1 223 ? -2.217 17.25 0.548 1 97.19 223 THR B N 1
ATOM 5667 C CA . THR B 1 223 ? -2.064 18.438 1.368 1 97.19 223 THR B CA 1
ATOM 5668 C C . THR B 1 223 ? -0.894 19.281 0.876 1 97.19 223 THR B C 1
ATOM 5670 O O . THR B 1 223 ? -0.021 18.797 0.16 1 97.19 223 THR B O 1
ATOM 5673 N N . ASN B 1 224 ? -0.916 20.5 1.241 1 93.19 224 ASN B N 1
ATOM 5674 C CA . ASN B 1 224 ? 0.018 21.469 0.679 1 93.19 224 ASN B CA 1
ATOM 5675 C C . ASN B 1 224 ? 1.2 21.719 1.611 1 93.19 224 ASN B C 1
ATOM 5677 O O . ASN B 1 224 ? 2.002 22.625 1.379 1 93.19 224 ASN B O 1
ATOM 5681 N N . ARG B 1 225 ? 1.324 21 2.619 1 95.38 225 ARG B N 1
ATOM 5682 C CA . ARG B 1 225 ? 2.549 20.891 3.404 1 95.38 225 ARG B CA 1
ATOM 5683 C C . ARG B 1 225 ? 2.633 19.531 4.098 1 95.38 225 ARG B C 1
ATOM 5685 O O . ARG B 1 225 ? 2.631 18.484 3.439 1 95.38 225 ARG B O 1
ATOM 5692 N N . ASP B 1 226 ? 2.738 19.484 5.461 1 97.06 226 ASP B N 1
ATOM 5693 C CA . ASP B 1 226 ? 2.941 18.188 6.086 1 97.06 226 ASP B CA 1
ATOM 5694 C C . ASP B 1 226 ? 1.637 17.391 6.141 1 97.06 226 ASP B C 1
ATOM 5696 O O . ASP B 1 226 ? 0.557 17.969 6.266 1 97.06 226 ASP B O 1
ATOM 5700 N N . GLY B 1 227 ? 1.732 16.094 6.066 1 98.56 227 GLY B N 1
ATOM 5701 C CA . GLY B 1 227 ? 0.604 15.211 6.297 1 98.56 227 GLY B CA 1
ATOM 5702 C C . GLY B 1 227 ? 0.337 14.961 7.77 1 98.56 227 GLY B C 1
ATOM 5703 O O . GLY B 1 227 ? -0.335 15.758 8.43 1 98.56 227 GLY B O 1
ATOM 5704 N N . LEU B 1 228 ? 0.974 13.891 8.32 1 98.94 228 LEU B N 1
ATOM 5705 C CA . LEU B 1 228 ? 0.766 13.469 9.695 1 98.94 228 LEU B CA 1
ATOM 5706 C C . LEU B 1 228 ? 2.018 13.711 10.531 1 98.94 228 LEU B C 1
ATOM 5708 O O . LEU B 1 228 ? 3.025 13.023 10.367 1 98.94 228 LEU B O 1
ATOM 5712 N N . ASP B 1 229 ? 1.933 14.609 11.43 1 98.81 229 ASP B N 1
ATOM 5713 C CA . ASP B 1 229 ? 3.006 14.805 12.398 1 98.81 229 ASP B CA 1
ATOM 5714 C C . ASP B 1 229 ? 2.654 14.172 13.742 1 98.81 229 ASP B C 1
ATOM 5716 O O . ASP B 1 229 ? 1.722 14.617 14.414 1 98.81 229 ASP B O 1
ATOM 5720 N N . ILE B 1 230 ? 3.363 13.156 14.094 1 98.94 230 ILE B N 1
ATOM 5721 C CA . ILE B 1 230 ? 3.193 12.398 15.336 1 98.94 230 ILE B CA 1
ATOM 5722 C C . ILE B 1 230 ? 4.305 12.766 16.312 1 98.94 230 ILE B C 1
ATOM 5724 O O . ILE B 1 230 ? 5.383 12.164 16.297 1 98.94 230 ILE B O 1
ATOM 5728 N N . ASP B 1 231 ? 3.988 13.68 17.172 1 98.81 231 ASP B N 1
ATOM 5729 C CA . ASP B 1 231 ? 5.012 14.344 17.969 1 98.81 231 ASP B CA 1
ATOM 5730 C C . ASP B 1 231 ? 4.887 13.953 19.438 1 98.81 231 ASP B C 1
ATOM 5732 O O . ASP B 1 231 ? 3.896 14.297 20.094 1 98.81 231 ASP B O 1
ATOM 5736 N N . CYS B 1 232 ? 5.926 13.242 19.984 1 98.75 232 CYS B N 1
ATOM 5737 C CA . CYS B 1 232 ? 5.941 12.891 21.406 1 98.75 232 CYS B CA 1
ATOM 5738 C C . CYS B 1 232 ? 4.773 11.969 21.75 1 98.75 232 CYS B C 1
ATOM 5740 O O . CYS B 1 232 ? 4.121 12.156 22.781 1 98.75 232 CYS B O 1
ATOM 5742 N N . CYS B 1 233 ? 4.438 11.008 20.906 1 98.94 233 CYS B N 1
ATOM 5743 C CA . CYS B 1 233 ? 3.271 10.156 21.094 1 98.94 233 CYS B CA 1
ATOM 5744 C C . CYS B 1 233 ? 3.689 8.742 21.484 1 98.94 233 CYS B C 1
ATOM 5746 O O . CYS B 1 233 ? 4.836 8.344 21.266 1 98.94 233 CYS B O 1
ATOM 5748 N N . ARG B 1 234 ? 2.783 8.07 22.125 1 98.88 234 ARG B N 1
ATOM 5749 C CA . ARG B 1 234 ? 3.037 6.699 22.547 1 98.88 234 ARG B CA 1
ATOM 5750 C C . ARG B 1 234 ? 1.947 5.762 22.047 1 98.88 234 ARG B C 1
ATOM 5752 O O . ARG B 1 234 ? 0.757 6.047 22.188 1 98.88 234 ARG B O 1
ATOM 5759 N N . ASN B 1 235 ? 2.338 4.586 21.5 1 98.94 235 ASN B N 1
ATOM 5760 C CA . ASN B 1 235 ? 1.437 3.551 21 1 98.94 235 ASN B CA 1
ATOM 5761 C C . ASN B 1 235 ? 0.554 4.066 19.875 1 98.94 235 ASN B C 1
ATOM 5763 O O . ASN B 1 235 ? -0.646 4.277 20.062 1 98.94 235 ASN B O 1
ATOM 5767 N N . VAL B 1 236 ? 1.136 4.148 18.719 1 98.94 236 VAL B N 1
ATOM 5768 C CA . VAL B 1 236 ? 0.505 4.746 17.547 1 98.94 236 VAL B CA 1
ATOM 5769 C C . VAL B 1 236 ? 0.441 3.721 16.406 1 98.94 236 VAL B C 1
ATOM 5771 O O . VAL B 1 236 ? 1.399 2.98 16.188 1 98.94 236 VAL B O 1
ATOM 5774 N N . ARG B 1 237 ? -0.718 3.541 15.805 1 98.88 237 ARG B N 1
ATOM 5775 C CA . ARG B 1 237 ? -0.915 2.697 14.633 1 98.88 237 ARG B CA 1
ATOM 5776 C C . ARG B 1 237 ? -1.377 3.523 13.438 1 98.88 237 ARG B C 1
ATOM 5778 O O . ARG B 1 237 ? -2.426 4.168 13.484 1 98.88 237 ARG B O 1
ATOM 5785 N N . ILE B 1 238 ? -0.599 3.59 12.352 1 98.94 238 ILE B N 1
ATOM 5786 C CA . ILE B 1 238 ? -0.952 4.262 11.102 1 98.94 238 ILE B CA 1
ATOM 5787 C C . ILE B 1 238 ? -1.062 3.236 9.977 1 98.94 238 ILE B C 1
ATOM 5789 O O . ILE B 1 238 ? -0.068 2.617 9.594 1 98.94 238 ILE B O 1
ATOM 5793 N N . THR B 1 239 ? -2.287 3.076 9.438 1 98.81 239 THR B N 1
ATOM 5794 C CA . THR B 1 239 ? -2.477 1.994 8.477 1 98.81 239 THR B CA 1
ATOM 5795 C C . THR B 1 239 ? -3.314 2.463 7.293 1 98.81 239 THR B C 1
ATOM 5797 O O . THR B 1 239 ? -4.254 3.24 7.461 1 98.81 239 THR B O 1
ATOM 5800 N N . ARG B 1 240 ? -2.941 2.098 6.055 1 98.62 240 ARG B N 1
ATOM 5801 C CA . ARG B 1 240 ? -3.711 2.191 4.82 1 98.62 240 ARG B CA 1
ATOM 5802 C C . ARG B 1 240 ? -3.967 3.648 4.441 1 98.62 240 ARG B C 1
ATOM 5804 O O . ARG B 1 240 ? -5.004 3.971 3.857 1 98.62 240 ARG B O 1
ATOM 5811 N N . CYS B 1 241 ? -3.031 4.508 4.742 1 98.88 241 CYS B N 1
ATOM 5812 C CA . CYS B 1 241 ? -3.197 5.914 4.387 1 98.88 241 CYS B CA 1
ATOM 5813 C C . CYS B 1 241 ? -2.578 6.211 3.027 1 98.88 241 CYS B C 1
ATOM 5815 O O . CYS B 1 241 ? -1.603 5.566 2.631 1 98.88 241 CYS B O 1
ATOM 5817 N N . THR B 1 242 ? -3.201 7.062 2.312 1 98.81 242 THR B N 1
ATOM 5818 C CA . THR B 1 242 ? -2.67 7.699 1.111 1 98.81 242 THR B CA 1
ATOM 5819 C C . THR B 1 242 ? -2.35 9.164 1.374 1 98.81 242 THR B C 1
ATOM 5821 O O . THR B 1 242 ? -3.242 9.961 1.676 1 98.81 242 THR B O 1
ATOM 5824 N N . ILE B 1 243 ? -1.081 9.492 1.216 1 98.81 243 ILE B N 1
ATOM 5825 C CA . ILE B 1 243 ? -0.717 10.867 1.55 1 98.81 243 ILE B CA 1
ATOM 5826 C C . ILE B 1 243 ? 0.169 11.445 0.451 1 98.81 243 ILE B C 1
ATOM 5828 O O . ILE B 1 243 ? 1.272 10.953 0.209 1 98.81 243 ILE B O 1
ATOM 5832 N N . ASN B 1 244 ? -0.312 12.422 -0.214 1 97.69 244 ASN B N 1
ATOM 5833 C CA . ASN B 1 244 ? 0.459 13.273 -1.115 1 97.69 244 ASN B CA 1
ATOM 5834 C C . ASN B 1 244 ? 0.807 14.609 -0.465 1 97.69 244 ASN B C 1
ATOM 5836 O O . ASN B 1 244 ? -0.084 15.383 -0.114 1 97.69 244 ASN B O 1
ATOM 5840 N N . SER B 1 245 ? 2.098 14.852 -0.245 1 96.69 245 SER B N 1
ATOM 5841 C CA . SER B 1 245 ? 2.557 16.062 0.432 1 96.69 245 SER B CA 1
ATOM 5842 C C . SER B 1 245 ? 3.795 16.641 -0.245 1 96.69 245 SER B C 1
ATOM 5844 O O . SER B 1 245 ? 4.898 16.547 0.296 1 96.69 245 SER B O 1
ATOM 5846 N N . PRO B 1 246 ? 3.645 17.344 -1.296 1 93.56 246 PRO B N 1
ATOM 5847 C CA . PRO B 1 246 ? 4.777 17.781 -2.121 1 93.56 246 PRO B CA 1
ATOM 5848 C C . PRO B 1 246 ? 5.676 18.797 -1.412 1 93.56 246 PRO B C 1
ATOM 5850 O O . PRO B 1 246 ? 6.867 18.891 -1.72 1 93.56 246 PRO B O 1
ATOM 5853 N N . TRP B 1 247 ? 5.145 19.516 -0.409 1 92.44 247 TRP B N 1
ATOM 5854 C CA . TRP B 1 247 ? 5.914 20.625 0.136 1 92.44 247 TRP B CA 1
ATOM 5855 C C . TRP B 1 247 ? 6.582 20.234 1.449 1 92.44 247 TRP B C 1
ATOM 5857 O O . TRP B 1 247 ? 7.371 21 2.004 1 92.44 247 TRP B O 1
ATOM 5867 N N . ASP B 1 248 ? 6.211 19.047 1.911 1 94.94 248 ASP B N 1
ATOM 5868 C CA . ASP B 1 248 ? 6.836 18.578 3.145 1 94.94 248 ASP B CA 1
ATOM 5869 C C . ASP B 1 248 ? 6.566 17.094 3.369 1 94.94 248 ASP B C 1
ATOM 5871 O O . ASP B 1 248 ? 6.266 16.359 2.424 1 94.94 248 ASP B O 1
ATOM 5875 N N . ASP B 1 249 ? 6.758 16.562 4.59 1 96.75 249 ASP B N 1
ATOM 5876 C CA . ASP B 1 249 ? 6.773 15.133 4.848 1 96.75 249 ASP B CA 1
ATOM 5877 C C . ASP B 1 249 ? 5.352 14.57 4.93 1 96.75 249 ASP B C 1
ATOM 5879 O O . ASP B 1 249 ? 4.445 15.242 5.43 1 96.75 249 ASP B O 1
ATOM 5883 N N . ALA B 1 250 ? 5.137 13.367 4.453 1 98.56 250 ALA B N 1
ATOM 5884 C CA . ALA B 1 250 ? 3.836 12.703 4.473 1 98.56 250 ALA B CA 1
ATOM 5885 C C . ALA B 1 250 ? 3.516 12.164 5.863 1 98.56 250 ALA B C 1
ATOM 5887 O O . ALA B 1 250 ? 2.49 12.516 6.449 1 98.56 250 ALA B O 1
ATOM 5888 N N . ILE B 1 251 ? 4.328 11.258 6.387 1 98.94 251 ILE B N 1
ATOM 5889 C CA . ILE B 1 251 ? 4.242 10.727 7.742 1 98.94 251 ILE B CA 1
ATOM 5890 C C . ILE B 1 251 ? 5.523 11.047 8.508 1 98.94 251 ILE B C 1
ATOM 5892 O O . ILE B 1 251 ? 6.605 10.594 8.133 1 98.94 251 ILE B O 1
ATOM 5896 N N . CYS B 1 252 ? 5.336 11.758 9.617 1 98.69 252 CYS B N 1
ATOM 5897 C CA . CYS B 1 252 ? 6.527 12.344 10.227 1 98.69 252 CYS B CA 1
ATOM 5898 C C . CYS B 1 252 ? 6.469 12.242 11.742 1 98.69 252 CYS B C 1
ATOM 5900 O O . CYS B 1 252 ? 6.113 13.203 12.43 1 98.69 252 CYS B O 1
ATOM 5902 N N . PRO B 1 253 ? 6.871 11.125 12.305 1 98.81 253 PRO B N 1
ATOM 5903 C CA . PRO B 1 253 ? 7.113 11.094 13.75 1 98.81 253 PRO B CA 1
ATOM 5904 C C . PRO B 1 253 ? 8.18 12.094 14.188 1 98.81 253 PRO B C 1
ATOM 5906 O O . PRO B 1 253 ? 9.211 12.242 13.523 1 98.81 253 PRO B O 1
ATOM 5909 N N . LYS B 1 254 ? 7.855 12.773 15.188 1 98.69 254 LYS B N 1
ATOM 5910 C CA . LYS B 1 254 ? 8.758 13.742 15.812 1 98.69 254 LYS B CA 1
ATOM 5911 C C . LYS B 1 254 ? 8.789 13.562 17.328 1 98.69 254 LYS B C 1
ATOM 5913 O O . LYS B 1 254 ? 7.988 12.812 17.891 1 98.69 254 LYS B O 1
ATOM 5918 N N . SER B 1 255 ? 9.734 14.164 18.016 1 98.5 255 SER B N 1
ATOM 5919 C CA . SER B 1 255 ? 9.812 14.273 19.469 1 98.5 255 SER B CA 1
ATOM 5920 C C . SER B 1 255 ? 10.367 15.633 19.891 1 98.5 255 SER B C 1
ATOM 5922 O O . SER B 1 255 ? 11.453 15.719 20.453 1 98.5 255 SER B O 1
ATOM 5924 N N . SER B 1 256 ? 9.57 16.625 19.641 1 97.5 256 SER B N 1
ATOM 5925 C CA . SER B 1 256 ? 9.969 18 19.859 1 97.5 256 SER B CA 1
ATOM 5926 C C . SER B 1 256 ? 9.977 18.344 21.344 1 97.5 256 SER B C 1
ATOM 5928 O O . SER B 1 256 ? 9.711 17.484 22.188 1 97.5 256 SER B O 1
ATOM 5930 N N . TYR B 1 257 ? 10.312 19.609 21.656 1 96.94 257 TYR B N 1
ATOM 5931 C CA . TYR B 1 257 ? 10.281 20.109 23.016 1 96.94 257 TYR B CA 1
ATOM 5932 C C . TYR B 1 257 ? 8.992 20.891 23.281 1 96.94 257 TYR B C 1
ATOM 5934 O O . TYR B 1 257 ? 8.945 21.734 24.172 1 96.94 257 TYR B O 1
ATOM 5942 N N . ALA B 1 258 ? 8 20.656 22.5 1 95.38 258 ALA B N 1
ATOM 5943 C CA . ALA B 1 258 ? 6.766 21.453 22.5 1 95.38 258 ALA B CA 1
ATOM 5944 C C . ALA B 1 258 ? 6.008 21.266 23.812 1 95.38 258 ALA B C 1
ATOM 5946 O O . ALA B 1 258 ? 5.25 22.141 24.234 1 95.38 258 ALA B O 1
ATOM 5947 N N . LEU B 1 259 ? 6.195 20.219 24.531 1 96.31 259 LEU B N 1
ATOM 5948 C CA . LEU B 1 259 ? 5.512 19.938 25.781 1 96.31 259 LEU B CA 1
ATOM 5949 C C . LEU B 1 259 ? 6.238 20.594 26.953 1 96.31 259 LEU B C 1
ATOM 5951 O O . LEU B 1 259 ? 5.758 20.547 28.094 1 96.31 259 LEU B O 1
ATOM 5955 N N . GLY B 1 260 ? 7.406 21.203 26.672 1 95.38 260 GLY B N 1
ATOM 5956 C CA . GLY B 1 260 ? 8.211 21.828 27.703 1 95.38 260 GLY B CA 1
ATOM 5957 C C . GLY B 1 260 ? 9.195 20.875 28.359 1 95.38 260 GLY B C 1
ATOM 5958 O O . GLY B 1 260 ? 9.945 21.281 29.25 1 95.38 260 GLY B O 1
ATOM 5959 N N . TYR B 1 261 ? 9.188 19.625 27.953 1 95.69 261 TYR B N 1
ATOM 5960 C CA . TYR B 1 261 ? 10.109 18.578 28.375 1 95.69 261 TYR B CA 1
ATOM 5961 C C . TYR B 1 261 ? 10.305 17.547 27.281 1 95.69 261 TYR B C 1
ATOM 5963 O O . TYR B 1 261 ? 9.445 17.391 26.406 1 95.69 261 TYR B O 1
ATOM 5971 N N . PRO B 1 262 ? 11.492 16.906 27.266 1 96.56 262 PRO B N 1
ATOM 5972 C CA . PRO B 1 262 ? 11.672 15.859 26.266 1 96.56 262 PRO B CA 1
ATOM 5973 C C . PRO B 1 262 ? 10.797 14.633 26.516 1 96.56 262 PRO B C 1
ATOM 5975 O O . PRO B 1 262 ? 10.727 14.141 27.641 1 96.56 262 PRO B O 1
ATOM 5978 N N . ARG B 1 263 ? 10.094 14.273 25.531 1 98.25 263 ARG B N 1
ATOM 5979 C CA . ARG B 1 263 ? 9.297 13.055 25.562 1 98.25 263 ARG B CA 1
ATOM 5980 C C . ARG B 1 263 ? 9.516 12.219 24.312 1 98.25 263 ARG B C 1
ATOM 5982 O O . ARG B 1 263 ? 9.438 12.734 23.188 1 98.25 263 ARG B O 1
ATOM 5989 N N . VAL B 1 264 ? 9.789 10.93 24.578 1 98.81 264 VAL B N 1
ATOM 5990 C CA . VAL B 1 264 ? 10.094 10.016 23.484 1 98.81 264 VAL B CA 1
ATOM 5991 C C . VAL B 1 264 ? 8.82 9.703 22.703 1 98.81 264 VAL B C 1
ATOM 5993 O O . VAL B 1 264 ? 7.742 9.578 23.281 1 98.81 264 VAL B O 1
ATOM 5996 N N . THR B 1 265 ? 8.844 9.688 21.344 1 98.94 265 THR B N 1
ATOM 5997 C CA . THR B 1 265 ? 7.836 8.992 20.547 1 98.94 265 THR B CA 1
ATOM 5998 C C . THR B 1 265 ? 8.148 7.5 20.453 1 98.94 265 THR B C 1
ATOM 6000 O O . THR B 1 265 ? 9.242 7.117 20.031 1 98.94 265 THR B O 1
ATOM 6003 N N . GLU B 1 266 ? 7.199 6.688 20.891 1 98.88 266 GLU B N 1
ATOM 6004 C CA . GLU B 1 266 ? 7.594 5.285 21 1 98.88 266 GLU B CA 1
ATOM 6005 C C . GLU B 1 266 ? 6.418 4.355 20.719 1 98.88 266 GLU B C 1
ATOM 6007 O O . GLU B 1 266 ? 5.258 4.746 20.875 1 98.88 266 GLU B O 1
ATOM 6012 N N . ASN B 1 267 ? 6.723 3.074 20.328 1 98.88 267 ASN B N 1
ATOM 6013 C CA . ASN B 1 267 ? 5.75 2.029 20.031 1 98.88 267 ASN B CA 1
ATOM 6014 C C . ASN B 1 267 ? 4.824 2.436 18.891 1 98.88 267 ASN B C 1
ATOM 6016 O O . ASN B 1 267 ? 3.623 2.619 19.094 1 98.88 267 ASN B O 1
ATOM 6020 N N . LEU B 1 268 ? 5.434 2.463 17.719 1 98.88 268 LEU B N 1
ATOM 6021 C CA . LEU B 1 268 ? 4.734 2.996 16.547 1 98.88 268 LEU B CA 1
ATOM 6022 C C . LEU B 1 268 ? 4.844 2.041 15.359 1 98.88 268 LEU B C 1
ATOM 6024 O O . LEU B 1 268 ? 5.918 1.496 15.102 1 98.88 268 LEU B O 1
ATOM 6028 N N . THR B 1 269 ? 3.693 1.715 14.727 1 98.88 269 THR B N 1
ATOM 6029 C CA . THR B 1 269 ? 3.703 0.94 13.484 1 98.88 269 THR B CA 1
ATOM 6030 C C . THR B 1 269 ? 3.15 1.764 12.328 1 98.88 269 THR B C 1
ATOM 6032 O O . THR B 1 269 ? 2.211 2.543 12.508 1 98.88 269 THR B O 1
ATOM 6035 N N . ILE B 1 270 ? 3.746 1.708 11.188 1 98.94 270 ILE B N 1
ATOM 6036 C CA . ILE B 1 270 ? 3.248 2.207 9.914 1 98.94 270 ILE B CA 1
ATOM 6037 C C . ILE B 1 270 ? 3.141 1.055 8.914 1 98.94 270 ILE B C 1
ATOM 6039 O O . ILE B 1 270 ? 4.117 0.345 8.672 1 98.94 270 ILE B O 1
ATOM 6043 N N . SER B 1 271 ? 1.928 0.84 8.383 1 98.81 271 SER B N 1
ATOM 6044 C CA . SER B 1 271 ? 1.805 -0.268 7.441 1 98.81 271 SER B CA 1
ATOM 6045 C C . SER B 1 271 ? 0.775 0.037 6.359 1 98.81 271 SER B C 1
ATOM 6047 O O . SER B 1 271 ? -0.211 0.733 6.609 1 98.81 271 SER B O 1
ATOM 6049 N N . ASP B 1 272 ? 1.03 -0.462 5.102 1 98.75 272 ASP B N 1
ATOM 6050 C CA . ASP B 1 272 ? 0.091 -0.445 3.986 1 98.75 272 ASP B CA 1
ATOM 6051 C C . ASP B 1 272 ? -0.209 0.985 3.543 1 98.75 272 ASP B C 1
ATOM 6053 O O . ASP B 1 272 ? -1.344 1.302 3.178 1 98.75 272 ASP B O 1
ATOM 6057 N N . CYS B 1 273 ? 0.834 1.863 3.631 1 98.88 273 CYS B N 1
ATOM 6058 C CA . CYS B 1 273 ? 0.618 3.258 3.266 1 98.88 273 CYS B CA 1
ATOM 6059 C C . CYS B 1 273 ? 1.232 3.568 1.906 1 98.88 273 CYS B C 1
ATOM 6061 O O . CYS B 1 273 ? 2.16 2.885 1.469 1 98.88 273 CYS B O 1
ATOM 6063 N N . TYR B 1 274 ? 0.617 4.496 1.288 1 98.81 274 TYR B N 1
ATOM 6064 C CA . TYR B 1 274 ? 1.116 5.121 0.068 1 98.81 274 TYR B CA 1
ATOM 6065 C C . TYR B 1 274 ? 1.518 6.566 0.322 1 98.81 274 TYR B C 1
ATOM 6067 O O . TYR B 1 274 ? 0.714 7.363 0.812 1 98.81 274 TYR B O 1
ATOM 6075 N N . VAL B 1 275 ? 2.787 6.91 -0.058 1 98.75 275 VAL B N 1
ATOM 6076 C CA . VAL B 1 275 ? 3.223 8.297 0.092 1 98.75 275 VAL B CA 1
ATOM 6077 C C . VAL B 1 275 ? 3.758 8.82 -1.239 1 98.75 275 VAL B C 1
ATOM 6079 O O . VAL B 1 275 ? 4.406 8.078 -1.987 1 98.75 275 VAL B O 1
ATOM 6082 N N . ALA B 1 276 ? 3.488 10.086 -1.52 1 97.19 276 ALA B N 1
ATOM 6083 C CA . ALA B 1 276 ? 3.9 10.734 -2.762 1 97.19 276 ALA B CA 1
ATOM 6084 C C . ALA B 1 276 ? 4.266 12.203 -2.52 1 97.19 276 ALA B C 1
ATOM 6086 O O . ALA B 1 276 ? 3.879 12.781 -1.503 1 97.19 276 ALA B O 1
ATOM 6087 N N . GLY B 1 277 ? 5.031 12.781 -3.494 1 95.5 277 GLY B N 1
ATOM 6088 C CA . GLY B 1 277 ? 5.5 14.141 -3.27 1 95.5 277 GLY B CA 1
ATOM 6089 C C . GLY B 1 277 ? 5.52 14.984 -4.535 1 95.5 277 GLY B C 1
ATOM 6090 O O . GLY B 1 277 ? 6.082 16.078 -4.547 1 95.5 277 GLY B O 1
ATOM 6091 N N . ARG B 1 278 ? 4.801 14.508 -5.621 1 94.38 278 ARG B N 1
ATOM 6092 C CA . ARG B 1 278 ? 4.984 15.258 -6.859 1 94.38 278 ARG B CA 1
ATOM 6093 C C . ARG B 1 278 ? 3.648 15.516 -7.547 1 94.38 278 ARG B C 1
ATOM 6095 O O . ARG B 1 278 ? 3.609 16.016 -8.68 1 94.38 278 ARG B O 1
ATOM 6102 N N . TYR B 1 279 ? 2.596 15.18 -6.926 1 95.38 279 TYR B N 1
ATOM 6103 C CA . TYR B 1 279 ? 1.304 15.406 -7.562 1 95.38 279 TYR B CA 1
ATOM 6104 C C . TYR B 1 279 ? 0.717 16.75 -7.145 1 95.38 279 TYR B C 1
ATOM 6106 O O . TYR B 1 279 ? 0.809 17.141 -5.977 1 95.38 279 TYR B O 1
ATOM 6114 N N . ARG B 1 280 ? 0.122 17.438 -8.07 1 94.62 280 ARG B N 1
ATOM 6115 C CA . ARG B 1 280 ? -0.568 18.703 -7.805 1 94.62 280 ARG B CA 1
ATOM 6116 C C . ARG B 1 280 ? -1.671 18.5 -6.766 1 94.62 280 ARG B C 1
ATOM 6118 O O . ARG B 1 280 ? -2.42 17.531 -6.824 1 94.62 280 ARG B O 1
ATOM 6125 N N . ILE B 1 281 ? -1.785 19.469 -5.941 1 94.38 281 ILE B N 1
ATOM 6126 C CA . ILE B 1 281 ? -2.783 19.406 -4.883 1 94.38 281 ILE B CA 1
ATOM 6127 C C . ILE B 1 281 ? -4.176 19.266 -5.492 1 94.38 281 ILE B C 1
ATOM 6129 O O . ILE B 1 281 ? -4.523 20 -6.426 1 94.38 281 ILE B O 1
ATOM 6133 N N . GLY B 1 282 ? -4.949 18.359 -5.004 1 96.62 282 GLY B N 1
ATOM 6134 C CA . GLY B 1 282 ? -6.293 18.078 -5.488 1 96.62 282 GLY B CA 1
ATOM 6135 C C . GLY B 1 282 ? -6.34 16.953 -6.508 1 96.62 282 GLY B C 1
ATOM 6136 O O . GLY B 1 282 ? -7.375 16.312 -6.672 1 96.62 282 GLY B O 1
ATOM 6137 N N . SER B 1 283 ? -5.191 16.672 -7.176 1 96.31 283 SER B N 1
ATOM 6138 C CA . SER B 1 283 ? -5.203 15.75 -8.305 1 96.31 283 SER B CA 1
ATOM 6139 C C . SER B 1 283 ? -5.289 14.305 -7.828 1 96.31 283 SER B C 1
ATOM 6141 O O . SER B 1 283 ? -5.816 13.445 -8.539 1 96.31 283 SER B O 1
ATOM 6143 N N . VAL B 1 284 ? -4.812 14 -6.66 1 97 284 VAL B N 1
ATOM 6144 C CA . VAL B 1 284 ? -4.91 12.656 -6.102 1 97 284 VAL B CA 1
ATOM 6145 C C . VAL B 1 284 ? -6.363 12.352 -5.746 1 97 284 VAL B C 1
ATOM 6147 O O . VAL B 1 284 ? -6.836 11.227 -5.953 1 97 284 VAL B O 1
ATOM 6150 N N . LEU B 1 285 ? -7.086 13.352 -5.277 1 96.94 285 LEU B N 1
ATOM 6151 C CA . LEU B 1 285 ? -8.484 13.188 -4.887 1 96.94 285 LEU B CA 1
ATOM 6152 C C . LEU B 1 285 ? -9.391 13.125 -6.113 1 96.94 285 LEU B C 1
ATOM 6154 O O . LEU B 1 285 ? -10.352 12.359 -6.141 1 96.94 285 LEU B O 1
ATOM 6158 N N . ASP B 1 286 ? -9.031 13.953 -7.09 1 95.75 286 ASP B N 1
ATOM 6159 C CA . ASP B 1 286 ? -9.945 14.023 -8.227 1 95.75 286 ASP B CA 1
ATOM 6160 C C . ASP B 1 286 ? -9.586 13 -9.289 1 95.75 286 ASP B C 1
ATOM 6162 O O . ASP B 1 286 ? -10.266 12.883 -10.312 1 95.75 286 ASP B O 1
ATOM 6166 N N . GLY B 1 287 ? -8.461 12.266 -9.125 1 93.75 287 GLY B N 1
ATOM 6167 C CA . GLY B 1 287 ? -8.133 11.117 -9.961 1 93.75 287 GLY B CA 1
ATOM 6168 C C . GLY B 1 287 ? -7.348 11.484 -11.203 1 93.75 287 GLY B C 1
ATOM 6169 O O . GLY B 1 287 ? -7.078 10.625 -12.047 1 93.75 287 GLY B O 1
ATOM 6170 N N . THR B 1 288 ? -6.895 12.75 -11.344 1 95.44 288 THR B N 1
ATOM 6171 C CA . THR B 1 288 ? -6.168 13.141 -12.547 1 95.44 288 THR B CA 1
ATOM 6172 C C . THR B 1 288 ? -4.672 12.883 -12.383 1 95.44 288 THR B C 1
ATOM 6174 O O . THR B 1 288 ? -3.936 12.844 -13.367 1 95.44 288 THR B O 1
ATOM 6177 N N . TRP B 1 289 ? -4.23 12.82 -11.219 1 96.19 289 TRP B N 1
ATOM 6178 C CA . TRP B 1 289 ? -2.846 12.469 -10.922 1 96.19 289 TRP B CA 1
ATOM 6179 C C . TRP B 1 289 ? -1.883 13.32 -11.75 1 96.19 289 TRP B C 1
ATOM 6181 O O . TRP B 1 289 ? -0.96 12.789 -12.375 1 96.19 289 TRP B O 1
ATOM 6191 N N . GLN B 1 290 ? -2.031 14.602 -11.656 1 95.5 290 GLN B N 1
ATOM 6192 C CA . GLN B 1 290 ? -1.187 15.5 -12.43 1 95.5 290 GLN B CA 1
ATOM 6193 C C . GLN B 1 290 ? 0.173 15.695 -11.766 1 95.5 290 GLN B C 1
ATOM 6195 O O . GLN B 1 290 ? 0.254 16.188 -10.641 1 95.5 290 GLN B O 1
ATOM 6200 N N . VAL B 1 291 ? 1.159 15.266 -12.555 1 93 291 VAL B N 1
ATOM 6201 C CA . VAL B 1 291 ? 2.521 15.445 -12.062 1 93 291 VAL B CA 1
ATOM 6202 C C . VAL B 1 291 ? 3.008 16.859 -12.391 1 93 291 VAL B C 1
ATOM 6204 O O . VAL B 1 291 ? 2.764 17.359 -13.492 1 93 291 VAL B O 1
ATOM 6207 N N . PHE B 1 292 ? 3.6 17.5 -11.43 1 83 292 PHE B N 1
ATOM 6208 C CA . PHE B 1 292 ? 4.156 18.812 -11.742 1 83 292 PHE B CA 1
ATOM 6209 C C . PHE B 1 292 ? 5.668 18.828 -11.555 1 83 292 PHE B C 1
ATOM 6211 O O . PHE B 1 292 ? 6.219 17.953 -10.883 1 83 292 PHE B O 1
ATOM 6218 N N . MET B 1 293 ? 6.324 19.688 -12.492 1 71.19 293 MET B N 1
ATOM 6219 C CA . MET B 1 293 ? 7.773 19.844 -12.391 1 71.19 293 MET B CA 1
ATOM 6220 C C . MET B 1 293 ? 8.164 20.469 -11.047 1 71.19 293 MET B C 1
ATOM 6222 O O . MET B 1 293 ? 7.434 21.297 -10.508 1 71.19 293 MET B O 1
ATOM 6226 N N . PRO B 1 294 ? 9.227 19.828 -10.555 1 58.97 294 PRO B N 1
ATOM 6227 C CA . PRO B 1 294 ? 9.664 20.25 -9.219 1 58.97 294 PRO B CA 1
ATOM 6228 C C . PRO B 1 294 ? 9.836 21.766 -9.109 1 58.97 294 PRO B C 1
ATOM 6230 O O . PRO B 1 294 ? 10.359 22.391 -10.031 1 58.97 294 PRO B O 1
ATOM 6233 N N . ALA B 1 295 ? 8.969 22.5 -8.664 1 52.81 295 ALA B N 1
ATOM 6234 C CA . ALA B 1 295 ? 9.469 23.828 -8.328 1 52.81 295 ALA B CA 1
ATOM 6235 C C . ALA B 1 295 ? 10.625 23.75 -7.344 1 52.81 295 ALA B C 1
ATOM 6237 O O . ALA B 1 295 ? 10.828 22.719 -6.691 1 52.81 295 ALA B O 1
ATOM 6238 N N . PRO B 1 296 ? 11.492 24.906 -7.234 1 47.19 296 PRO B N 1
ATOM 6239 C CA . PRO B 1 296 ? 12.68 24.828 -6.383 1 47.19 296 PRO B CA 1
ATOM 6240 C C . PRO B 1 296 ? 12.438 24.047 -5.098 1 47.19 296 PRO B C 1
ATOM 6242 O O . PRO B 1 296 ? 13.383 23.562 -4.477 1 47.19 296 PRO B O 1
ATOM 6245 N N . LYS B 1 297 ? 11.336 24.031 -4.508 1 55 297 LYS B N 1
ATOM 6246 C CA . LYS B 1 297 ? 11.305 23.625 -3.107 1 55 297 LYS B CA 1
ATOM 6247 C C . LYS B 1 297 ? 10.312 22.484 -2.895 1 55 297 LYS B C 1
ATOM 6249 O O . LYS B 1 297 ? 9.883 22.234 -1.768 1 55 297 LYS B O 1
ATOM 6254 N N . GLY B 1 298 ? 10.109 21.578 -4.082 1 66.56 298 GLY B N 1
ATOM 6255 C CA . GLY B 1 298 ? 8.953 20.703 -3.965 1 66.56 298 GLY B CA 1
ATOM 6256 C C . GLY B 1 298 ? 9.266 19.266 -4.293 1 66.56 298 GLY B C 1
ATOM 6257 O O . GLY B 1 298 ? 10.359 18.953 -4.754 1 66.56 298 GLY B O 1
ATOM 6258 N N . THR B 1 299 ? 9.039 18.188 -3.514 1 80.5 299 THR B N 1
ATOM 6259 C CA . THR B 1 299 ? 8.984 16.766 -3.791 1 80.5 299 THR B CA 1
ATOM 6260 C C . THR B 1 299 ? 9.281 15.953 -2.533 1 80.5 299 THR B C 1
ATOM 6262 O O . THR B 1 299 ? 9.992 14.945 -2.59 1 80.5 299 THR B O 1
ATOM 6265 N N . HIS B 1 300 ? 8.859 16.438 -1.388 1 91 300 HIS B N 1
ATOM 6266 C CA . HIS B 1 300 ? 9.102 15.719 -0.144 1 91 300 HIS B CA 1
ATOM 6267 C C . HIS B 1 300 ? 8.281 14.438 -0.084 1 91 300 HIS B C 1
ATOM 6269 O O . HIS B 1 300 ? 8.625 13.445 -0.731 1 91 300 HIS B O 1
ATOM 6275 N N . GLY B 1 301 ? 7.098 14.383 0.479 1 91.06 301 GLY B N 1
ATOM 6276 C CA . GLY B 1 301 ? 6.094 13.328 0.455 1 91.06 301 GLY B CA 1
ATOM 6277 C C . GLY B 1 301 ? 6.57 12.031 1.086 1 91.06 301 GLY B C 1
ATOM 6278 O O . GLY B 1 301 ? 6.082 10.953 0.743 1 91.06 301 GLY B O 1
ATOM 6279 N N . ARG B 1 302 ? 7.473 11.961 2.129 1 94.75 302 ARG B N 1
ATOM 6280 C CA . ARG B 1 302 ? 8.148 10.766 2.605 1 94.75 302 ARG B CA 1
ATOM 6281 C C . ARG B 1 302 ? 7.695 10.398 4.016 1 94.75 302 ARG B C 1
ATOM 6283 O O . ARG B 1 302 ? 6.887 11.109 4.613 1 94.75 302 ARG B O 1
ATOM 6290 N N . ILE B 1 303 ? 8.156 9.211 4.414 1 98.75 303 ILE B N 1
ATOM 6291 C CA . ILE B 1 303 ? 8.164 8.828 5.824 1 98.75 303 ILE B CA 1
ATOM 6292 C C . ILE B 1 303 ? 9.492 9.227 6.461 1 98.75 303 ILE B C 1
ATOM 6294 O O . ILE B 1 303 ? 10.555 8.75 6.047 1 98.75 303 ILE B O 1
ATOM 6298 N N . LYS B 1 304 ? 9.391 10.078 7.402 1 98.62 304 LYS B N 1
ATOM 6299 C CA . LYS B 1 304 ? 10.586 10.625 8.047 1 98.62 304 LYS B CA 1
ATOM 6300 C C . LYS B 1 304 ? 10.445 10.633 9.562 1 98.62 304 LYS B C 1
ATOM 6302 O O . LYS B 1 304 ? 9.414 11.047 10.094 1 98.62 304 LYS B O 1
ATOM 6307 N N . LEU B 1 305 ? 11.422 10.109 10.281 1 98.75 305 LEU B N 1
ATOM 6308 C CA . LEU B 1 305 ? 11.57 10.406 11.703 1 98.75 305 LEU B CA 1
ATOM 6309 C C . LEU B 1 305 ? 12.453 11.625 11.914 1 98.75 305 LEU B C 1
ATOM 6311 O O . LEU B 1 305 ? 13.523 11.742 11.312 1 98.75 305 LEU B O 1
ATOM 6315 N N . GLY B 1 306 ? 12.031 12.484 12.711 1 97.56 306 GLY B N 1
ATOM 6316 C CA . GLY B 1 306 ? 12.703 13.766 12.883 1 97.56 306 GLY B CA 1
ATOM 6317 C C . GLY B 1 306 ? 12.008 14.906 12.164 1 97.56 306 GLY B C 1
ATOM 6318 O O . GLY B 1 306 ? 10.828 14.805 11.82 1 97.56 306 GLY B O 1
ATOM 6319 N N . THR B 1 307 ? 12.523 16.203 11.969 1 96.44 307 THR B N 1
ATOM 6320 C CA . THR B 1 307 ? 13.852 16.578 12.43 1 96.44 307 THR B CA 1
ATOM 6321 C C . THR B 1 307 ? 13.859 16.781 13.945 1 96.44 307 THR B C 1
ATOM 6323 O O . THR B 1 307 ? 14.859 16.5 14.609 1 96.44 307 THR B O 1
ATOM 6326 N N . GLU B 1 308 ? 12.688 17.359 14.445 1 97.56 308 GLU B N 1
ATOM 6327 C CA . GLU B 1 308 ? 12.625 17.562 15.891 1 97.56 308 GLU B CA 1
ATOM 6328 C C . GLU B 1 308 ? 12.852 16.25 16.641 1 97.56 308 GLU B C 1
ATOM 6330 O O . GLU B 1 308 ? 12.078 15.297 16.469 1 97.56 308 GLU B O 1
ATOM 6335 N N . SER B 1 309 ? 13.906 16.219 17.547 1 98.31 309 SER B N 1
ATOM 6336 C CA . SER B 1 309 ? 14.312 14.922 18.094 1 98.31 309 SER B CA 1
ATOM 6337 C C . SER B 1 309 ? 14.859 15.078 19.516 1 98.31 309 SER B C 1
ATOM 6339 O O . SER B 1 309 ? 15.805 14.391 19.906 1 98.31 309 SER B O 1
ATOM 6341 N N . ASN B 1 310 ? 14.289 16.016 20.25 1 97.81 310 ASN B N 1
ATOM 6342 C CA . ASN B 1 310 ? 14.703 16.172 21.641 1 97.81 310 ASN B CA 1
ATOM 6343 C C . ASN B 1 310 ? 14.406 14.93 22.469 1 97.81 310 ASN B C 1
ATOM 6345 O O . ASN B 1 310 ? 15.227 14.523 23.297 1 97.81 310 ASN B O 1
ATOM 6349 N N . GLY B 1 311 ? 13.219 14.336 22.219 1 98.25 311 GLY B N 1
ATOM 6350 C CA . GLY B 1 311 ? 12.781 13.219 23.047 1 98.25 311 GLY B CA 1
ATOM 6351 C C . GLY B 1 311 ? 13.273 11.875 22.531 1 98.25 311 GLY B C 1
ATOM 6352 O O . GLY B 1 311 ? 13.32 10.898 23.281 1 98.25 311 GLY B O 1
ATOM 6353 N N . GLY B 1 312 ? 13.594 11.797 21.234 1 98.69 312 GLY B N 1
ATOM 6354 C CA . GLY B 1 312 ? 14.062 10.555 20.641 1 98.69 312 GLY B CA 1
ATOM 6355 C C . GLY B 1 312 ? 12.938 9.695 20.078 1 98.69 312 GLY B C 1
ATOM 6356 O O . GLY B 1 312 ? 11.781 10.117 20.062 1 98.69 312 GLY B O 1
ATOM 6357 N N . PHE B 1 313 ? 13.297 8.547 19.547 1 98.88 313 PHE B N 1
ATOM 6358 C CA . PHE B 1 313 ? 12.422 7.578 18.891 1 98.88 313 PHE B CA 1
ATOM 6359 C C . PHE B 1 313 ? 12.797 6.16 19.312 1 98.88 313 PHE B C 1
ATOM 6361 O O . PHE B 1 313 ? 13.977 5.797 19.312 1 98.88 313 PHE B O 1
ATOM 6368 N N . LYS B 1 314 ? 11.734 5.402 19.641 1 98.81 314 LYS B N 1
ATOM 6369 C CA . LYS B 1 314 ? 12.055 4.047 20.078 1 98.81 314 LYS B CA 1
ATOM 6370 C C . LYS B 1 314 ? 10.969 3.064 19.672 1 98.81 314 LYS B C 1
ATOM 6372 O O . LYS B 1 314 ? 9.773 3.352 19.812 1 98.81 314 LYS B O 1
ATOM 6377 N N . ASN B 1 315 ? 11.352 1.835 19.125 1 98.69 315 ASN B N 1
ATOM 6378 C CA . ASN B 1 315 ? 10.453 0.703 18.922 1 98.69 315 ASN B CA 1
ATOM 6379 C C . ASN B 1 315 ? 9.461 0.982 17.797 1 98.69 315 ASN B C 1
ATOM 6381 O O . ASN B 1 315 ? 8.258 1.095 18.047 1 98.69 315 ASN B O 1
ATOM 6385 N N . PHE B 1 316 ? 10.031 0.984 16.516 1 98.69 316 PHE B N 1
ATOM 6386 C CA . PHE B 1 316 ? 9.219 1.274 15.344 1 98.69 316 PHE B CA 1
ATOM 6387 C C . PHE B 1 316 ? 9.25 0.106 14.367 1 98.69 316 PHE B C 1
ATOM 6389 O O . PHE B 1 316 ? 10.297 -0.525 14.172 1 98.69 316 PHE B O 1
ATOM 6396 N N . THR B 1 317 ? 8.102 -0.163 13.805 1 98.81 317 THR B N 1
ATOM 6397 C CA . THR B 1 317 ? 8.078 -1.029 12.633 1 98.81 317 THR B CA 1
ATOM 6398 C C . THR B 1 317 ? 7.375 -0.342 11.469 1 98.81 317 THR B C 1
ATOM 6400 O O . THR B 1 317 ? 6.363 0.337 11.656 1 98.81 317 THR B O 1
ATOM 6403 N N . ILE B 1 318 ? 7.984 -0.335 10.297 1 98.88 318 ILE B N 1
ATOM 6404 C CA . ILE B 1 318 ? 7.406 0.159 9.047 1 98.88 318 ILE B CA 1
ATOM 6405 C C . ILE B 1 318 ? 7.402 -0.955 8.008 1 98.88 318 ILE B C 1
ATOM 6407 O O . ILE B 1 318 ? 8.445 -1.543 7.707 1 98.88 318 ILE B O 1
ATOM 6411 N N . THR B 1 319 ? 6.195 -1.269 7.5 1 98.69 319 THR B N 1
ATOM 6412 C CA . THR B 1 319 ? 6.129 -2.391 6.57 1 98.69 319 THR B CA 1
ATOM 6413 C C . THR B 1 319 ? 5.102 -2.123 5.469 1 98.69 319 THR B C 1
ATOM 6415 O O . THR B 1 319 ? 4.137 -1.39 5.684 1 98.69 319 THR B O 1
ATOM 6418 N N . ASN B 1 320 ? 5.359 -2.686 4.273 1 98.69 320 ASN B N 1
ATOM 6419 C CA . ASN B 1 320 ? 4.379 -2.797 3.199 1 98.69 320 ASN B CA 1
ATOM 6420 C C . ASN B 1 320 ? 3.879 -1.428 2.752 1 98.69 320 ASN B C 1
ATOM 6422 O O . ASN B 1 320 ? 2.67 -1.191 2.697 1 98.69 320 ASN B O 1
ATOM 6426 N N . CYS B 1 321 ? 4.836 -0.545 2.441 1 98.81 321 CYS B N 1
ATOM 6427 C CA . CYS B 1 321 ? 4.504 0.8 1.987 1 98.81 321 CYS B CA 1
ATOM 6428 C C . CYS B 1 321 ? 5.023 1.043 0.576 1 98.81 321 CYS B C 1
ATOM 6430 O O . CYS B 1 321 ? 5.969 0.386 0.137 1 98.81 321 CYS B O 1
ATOM 6432 N N . VAL B 1 322 ? 4.383 1.961 -0.079 1 98.75 322 VAL B N 1
ATOM 6433 C CA . VAL B 1 322 ? 4.746 2.342 -1.439 1 98.75 322 VAL B CA 1
ATOM 6434 C C . VAL B 1 322 ? 5.141 3.816 -1.475 1 98.75 322 VAL B C 1
ATOM 6436 O O . VAL B 1 322 ? 4.391 4.68 -1.013 1 98.75 322 VAL B O 1
ATOM 6439 N N . PHE B 1 323 ? 6.34 4.066 -1.991 1 98.56 323 PHE B N 1
ATOM 6440 C CA . PHE B 1 323 ? 6.828 5.418 -2.236 1 98.56 323 PHE B CA 1
ATOM 6441 C C . PHE B 1 323 ? 6.75 5.758 -3.721 1 98.56 323 PHE B C 1
ATOM 6443 O O . PHE B 1 323 ? 7.277 5.027 -4.559 1 98.56 323 PHE B O 1
ATOM 6450 N N . ASP B 1 324 ? 6.086 6.855 -4.02 1 97.5 324 ASP B N 1
ATOM 6451 C CA . ASP B 1 324 ? 5.844 7.215 -5.414 1 97.5 324 ASP B CA 1
ATOM 6452 C C . ASP B 1 324 ? 6.289 8.648 -5.699 1 97.5 324 ASP B C 1
ATOM 6454 O O . ASP B 1 324 ? 5.633 9.602 -5.285 1 97.5 324 ASP B O 1
ATOM 6458 N N . LYS B 1 325 ? 7.363 8.836 -6.391 1 95.12 325 LYS B N 1
ATOM 6459 C CA . LYS B 1 325 ? 7.887 10.133 -6.82 1 95.12 325 LYS B CA 1
ATOM 6460 C C . LYS B 1 325 ? 8.031 11.086 -5.637 1 95.12 325 LYS B C 1
ATOM 6462 O O . LYS B 1 325 ? 7.531 12.211 -5.672 1 95.12 325 LYS B O 1
ATOM 6467 N N . CYS B 1 326 ? 8.703 10.578 -4.645 1 95.75 326 CYS B N 1
ATOM 6468 C CA . CYS B 1 326 ? 8.969 11.352 -3.436 1 95.75 326 CYS B CA 1
ATOM 6469 C C . CYS B 1 326 ? 10.344 11.023 -2.871 1 95.75 326 CYS B C 1
ATOM 6471 O O . CYS B 1 326 ? 11.109 10.281 -3.482 1 95.75 326 CYS B O 1
ATOM 6473 N N . ARG B 1 327 ? 10.68 11.695 -1.783 1 96.88 327 ARG B N 1
ATOM 6474 C CA . ARG B 1 327 ? 11.945 11.391 -1.121 1 96.88 327 ARG B CA 1
ATOM 6475 C C . ARG B 1 327 ? 11.891 10.023 -0.442 1 96.88 327 ARG B C 1
ATOM 6477 O O . ARG B 1 327 ? 10.82 9.438 -0.299 1 96.88 327 ARG B O 1
ATOM 6484 N N . GLY B 1 328 ? 13.094 9.445 -0.135 1 97.75 328 GLY B N 1
ATOM 6485 C CA . GLY B 1 328 ? 13.172 8.133 0.482 1 97.75 328 GLY B CA 1
ATOM 6486 C C . GLY B 1 328 ? 12.969 8.164 1.985 1 97.75 328 GLY B C 1
ATOM 6487 O O . GLY B 1 328 ? 12.555 9.188 2.539 1 97.75 328 GLY B O 1
ATOM 6488 N N . ILE B 1 329 ? 13.219 7.059 2.635 1 98.62 329 ILE B N 1
ATOM 6489 C CA . ILE B 1 329 ? 13.094 6.938 4.082 1 98.62 329 ILE B CA 1
ATOM 6490 C C . ILE B 1 329 ? 14.164 7.789 4.762 1 98.62 329 ILE B C 1
ATOM 6492 O O . ILE B 1 329 ? 15.312 7.824 4.316 1 98.62 329 ILE B O 1
ATOM 6496 N N . ALA B 1 330 ? 13.734 8.469 5.805 1 98.81 330 ALA B N 1
ATOM 6497 C CA . ALA B 1 330 ? 14.703 9.273 6.547 1 98.81 330 ALA B CA 1
ATOM 6498 C C . ALA B 1 330 ? 14.602 9.016 8.047 1 98.81 330 ALA B C 1
ATOM 6500 O O . ALA B 1 330 ? 13.508 9.062 8.617 1 98.81 330 ALA B O 1
ATOM 6501 N N . LEU B 1 331 ? 15.719 8.688 8.695 1 98.88 331 LEU B N 1
ATOM 6502 C CA . LEU B 1 331 ? 15.875 8.531 10.133 1 98.88 331 LEU B CA 1
ATOM 6503 C C . LEU B 1 331 ? 16.859 9.547 10.688 1 98.88 331 LEU B C 1
ATOM 6505 O O . LEU B 1 331 ? 18.078 9.391 10.539 1 98.88 331 LEU B O 1
ATOM 6509 N N . GLU B 1 332 ? 16.297 10.539 11.367 1 98.81 332 GLU B N 1
ATOM 6510 C CA . GLU B 1 332 ? 17.125 11.672 11.758 1 98.81 332 GLU B CA 1
ATOM 6511 C C . GLU B 1 332 ? 17.031 11.93 13.258 1 98.81 332 GLU B C 1
ATOM 6513 O O . GLU B 1 332 ? 15.938 11.992 13.82 1 98.81 332 GLU B O 1
ATOM 6518 N N . THR B 1 333 ? 18.094 12 13.953 1 98.81 333 THR B N 1
ATOM 6519 C CA . THR B 1 333 ? 18.156 12.523 15.312 1 98.81 333 THR B CA 1
ATOM 6520 C C . THR B 1 333 ? 19.297 13.539 15.438 1 98.81 333 THR B C 1
ATOM 6522 O O . THR B 1 333 ? 20.469 13.195 15.242 1 98.81 333 THR B O 1
ATOM 6525 N N . VAL B 1 334 ? 18.922 14.805 15.789 1 98.62 334 VAL B N 1
ATOM 6526 C CA . VAL B 1 334 ? 19.938 15.852 15.719 1 98.62 334 VAL B CA 1
ATOM 6527 C C . VAL B 1 334 ? 19.844 16.734 16.969 1 98.62 334 VAL B C 1
ATOM 6529 O O . VAL B 1 334 ? 20.656 17.641 17.141 1 98.62 334 VAL B O 1
ATOM 6532 N N . ASP B 1 335 ? 18.859 16.516 17.891 1 98.19 335 ASP B N 1
ATOM 6533 C CA . ASP B 1 335 ? 18.641 17.422 19.016 1 98.19 335 ASP B CA 1
ATOM 6534 C C . ASP B 1 335 ? 18.859 16.703 20.344 1 98.19 335 ASP B C 1
ATOM 6536 O O . ASP B 1 335 ? 18.359 17.141 21.391 1 98.19 335 ASP B O 1
ATOM 6540 N N . GLY B 1 336 ? 19.594 15.641 20.234 1 98.06 336 GLY B N 1
ATOM 6541 C CA . GLY B 1 336 ? 20.031 15.016 21.469 1 98.06 336 GLY B CA 1
ATOM 6542 C C . GLY B 1 336 ? 19.297 13.727 21.781 1 98.06 336 GLY B C 1
ATOM 6543 O O . GLY B 1 336 ? 19.734 12.945 22.641 1 98.06 336 GLY B O 1
ATOM 6544 N N . GLY B 1 337 ? 18.172 13.367 21.125 1 98.44 337 GLY B N 1
ATOM 6545 C CA . GLY B 1 337 ? 17.391 12.172 21.406 1 98.44 337 GLY B CA 1
ATOM 6546 C C . GLY B 1 337 ? 18.016 10.914 20.828 1 98.44 337 GLY B C 1
ATOM 6547 O O . GLY B 1 337 ? 18.781 10.977 19.875 1 98.44 337 GLY B O 1
ATOM 6548 N N . ALA B 1 338 ? 17.703 9.766 21.5 1 98.75 338 ALA B N 1
ATOM 6549 C CA . ALA B 1 338 ? 18.078 8.469 20.953 1 98.75 338 ALA B CA 1
ATOM 6550 C C . ALA B 1 338 ? 17.094 8.008 19.891 1 98.75 338 ALA B C 1
ATOM 6552 O O . ALA B 1 338 ? 15.875 8.211 20.016 1 98.75 338 ALA B O 1
ATOM 6553 N N . LEU B 1 339 ? 17.578 7.543 18.797 1 98.88 339 LEU B N 1
ATOM 6554 C CA . LEU B 1 339 ? 16.781 6.879 17.766 1 98.88 339 LEU B CA 1
ATOM 6555 C C . LEU B 1 339 ? 17.203 5.422 17.625 1 98.88 339 LEU B C 1
ATOM 6557 O O . LEU B 1 339 ? 18.312 5.133 17.141 1 98.88 339 LEU B O 1
ATOM 6561 N N . GLU B 1 340 ? 16.312 4.5 18.109 1 98.88 340 GLU B N 1
ATOM 6562 C CA . GLU B 1 340 ? 16.812 3.129 18.203 1 98.88 340 GLU B CA 1
ATOM 6563 C C . GLU B 1 340 ? 15.672 2.123 18.078 1 98.88 340 GLU B C 1
ATOM 6565 O O . GLU B 1 340 ? 14.516 2.459 18.328 1 98.88 340 GLU B O 1
ATOM 6570 N N . ASP B 1 341 ? 16.016 0.874 17.641 1 98.88 341 ASP B N 1
ATOM 6571 C CA . ASP B 1 341 ? 15.109 -0.266 17.562 1 98.88 341 ASP B CA 1
ATOM 6572 C C . ASP B 1 341 ? 14.039 -0.034 16.484 1 98.88 341 ASP B C 1
ATOM 6574 O O . ASP B 1 341 ? 12.852 0.039 16.797 1 98.88 341 ASP B O 1
ATOM 6578 N N . ILE B 1 342 ? 14.562 0.065 15.219 1 98.88 342 ILE B N 1
ATOM 6579 C CA . ILE B 1 342 ? 13.711 0.332 14.07 1 98.88 342 ILE B CA 1
ATOM 6580 C C . ILE B 1 342 ? 13.828 -0.811 13.062 1 98.88 342 ILE B C 1
ATOM 6582 O O . ILE B 1 342 ? 14.93 -1.215 12.703 1 98.88 342 ILE B O 1
ATOM 6586 N N . THR B 1 343 ? 12.719 -1.357 12.68 1 98.88 343 THR B N 1
ATOM 6587 C CA . THR B 1 343 ? 12.695 -2.357 11.617 1 98.88 343 THR B CA 1
ATOM 6588 C C . THR B 1 343 ? 11.812 -1.898 10.469 1 98.88 343 THR B C 1
ATOM 6590 O O . THR B 1 343 ? 10.648 -1.542 10.672 1 98.88 343 THR B O 1
ATOM 6593 N N . ILE B 1 344 ? 12.398 -1.836 9.234 1 98.81 344 ILE B N 1
ATOM 6594 C CA . ILE B 1 344 ? 11.703 -1.436 8.016 1 98.81 344 ILE B CA 1
ATOM 6595 C C . ILE B 1 344 ? 11.82 -2.539 6.969 1 98.81 344 ILE B C 1
ATOM 6597 O O . ILE B 1 344 ? 12.922 -2.99 6.652 1 98.81 344 ILE B O 1
ATOM 6601 N N . THR B 1 345 ? 10.648 -2.98 6.457 1 98.69 345 THR B N 1
ATOM 6602 C CA . THR B 1 345 ? 10.742 -4.051 5.469 1 98.69 345 THR B CA 1
ATOM 6603 C C . THR B 1 345 ? 9.609 -3.943 4.449 1 98.69 345 THR B C 1
ATOM 6605 O O . THR B 1 345 ? 8.562 -3.355 4.738 1 98.69 345 THR B O 1
ATOM 6608 N N . ASN B 1 346 ? 9.859 -4.477 3.236 1 98.75 346 ASN B N 1
ATOM 6609 C CA . ASN B 1 346 ? 8.852 -4.672 2.193 1 98.75 346 ASN B CA 1
ATOM 6610 C C . ASN B 1 346 ? 8.312 -3.342 1.68 1 98.75 346 ASN B C 1
ATOM 6612 O O . ASN B 1 346 ? 7.113 -3.07 1.789 1 98.75 346 ASN B O 1
ATOM 6616 N N . ILE B 1 347 ? 9.25 -2.631 1.01 1 98.75 347 ILE B N 1
ATOM 6617 C CA . ILE B 1 347 ? 8.969 -1.292 0.499 1 98.75 347 ILE B CA 1
ATOM 6618 C C . ILE B 1 347 ? 9.273 -1.238 -0.997 1 98.75 347 ILE B C 1
ATOM 6620 O O . ILE B 1 347 ? 10.289 -1.771 -1.452 1 98.75 347 ILE B O 1
ATOM 6624 N N . THR B 1 348 ? 8.375 -0.606 -1.748 1 98.75 348 THR B N 1
ATOM 6625 C CA . THR B 1 348 ? 8.703 -0.274 -3.129 1 98.75 348 THR B CA 1
ATOM 6626 C C . THR B 1 348 ? 8.766 1.239 -3.32 1 98.75 348 THR B C 1
ATOM 6628 O O . THR B 1 348 ? 7.965 1.977 -2.746 1 98.75 348 THR B O 1
ATOM 6631 N N . MET B 1 349 ? 9.789 1.677 -4.031 1 98.44 349 MET B N 1
ATOM 6632 C CA . MET B 1 349 ? 10 3.082 -4.367 1 98.44 349 MET B CA 1
ATOM 6633 C C . MET B 1 349 ? 10.156 3.264 -5.875 1 98.44 349 MET B C 1
ATOM 6635 O O . MET B 1 349 ? 10.859 2.488 -6.523 1 98.44 349 MET B O 1
ATOM 6639 N N . HIS B 1 350 ? 9.461 4.23 -6.379 1 97.62 350 HIS B N 1
ATOM 6640 C CA . HIS B 1 350 ? 9.633 4.555 -7.789 1 97.62 350 HIS B CA 1
ATOM 6641 C C . HIS B 1 350 ? 9.758 6.062 -7.996 1 97.62 350 HIS B C 1
ATOM 6643 O O . HIS B 1 350 ? 8.914 6.824 -7.512 1 97.62 350 HIS B O 1
ATOM 6649 N N . GLY B 1 351 ? 10.781 6.449 -8.68 1 95.31 351 GLY B N 1
ATOM 6650 C CA . GLY B 1 351 ? 10.938 7.859 -9 1 95.31 351 GLY B CA 1
ATOM 6651 C C . GLY B 1 351 ? 11.422 8.688 -7.824 1 95.31 351 GLY B C 1
ATOM 6652 O O . GLY B 1 351 ? 11.07 9.859 -7.699 1 95.31 351 GLY B O 1
ATOM 6653 N N . GLY B 1 352 ? 12.219 8.055 -6.988 1 95.25 352 GLY B N 1
ATOM 6654 C CA . GLY B 1 352 ? 12.734 8.766 -5.828 1 95.25 352 GLY B CA 1
ATOM 6655 C C . GLY B 1 352 ? 13.477 10.039 -6.191 1 95.25 352 GLY B C 1
ATOM 6656 O O . GLY B 1 352 ? 14.219 10.07 -7.168 1 95.25 352 GLY B O 1
ATOM 6657 N N . THR B 1 353 ? 13.32 11.055 -5.355 1 94.38 353 THR B N 1
ATOM 6658 C CA . THR B 1 353 ? 13.859 12.359 -5.723 1 94.38 353 THR B CA 1
ATOM 6659 C C . THR B 1 353 ? 15.148 12.648 -4.961 1 94.38 353 THR B C 1
ATOM 6661 O O . THR B 1 353 ? 15.836 13.633 -5.242 1 94.38 353 THR B O 1
ATOM 6664 N N . THR B 1 354 ? 15.445 11.883 -4.031 1 95.31 354 THR B N 1
ATOM 6665 C CA . THR B 1 354 ? 16.703 11.953 -3.295 1 95.31 354 THR B CA 1
ATOM 6666 C C . THR B 1 354 ? 17.203 10.555 -2.951 1 95.31 354 THR B C 1
ATOM 6668 O O . THR B 1 354 ? 17.016 9.609 -3.727 1 95.31 354 THR B O 1
ATOM 6671 N N . ALA B 1 355 ? 17.984 10.461 -1.799 1 97.88 355 ALA B N 1
ATOM 6672 C CA . ALA B 1 355 ? 18.484 9.164 -1.346 1 97.88 355 ALA B CA 1
ATOM 6673 C C . ALA B 1 355 ? 17.328 8.227 -0.981 1 97.88 355 ALA B C 1
ATOM 6675 O O . ALA B 1 355 ? 16.375 8.641 -0.331 1 97.88 355 ALA B O 1
ATOM 6676 N N . PRO B 1 356 ? 17.391 6.934 -1.437 1 98.31 356 PRO B N 1
ATOM 6677 C CA . PRO B 1 356 ? 16.344 5.992 -1.009 1 98.31 356 PRO B CA 1
ATOM 6678 C C . PRO B 1 356 ? 16.312 5.801 0.506 1 98.31 356 PRO B C 1
ATOM 6680 O O . PRO B 1 356 ? 15.234 5.648 1.088 1 98.31 356 PRO B O 1
ATOM 6683 N N . ILE B 1 357 ? 17.531 5.742 1.148 1 98.88 357 ILE B N 1
ATOM 6684 C CA . ILE B 1 357 ? 17.672 5.602 2.594 1 98.88 357 ILE B CA 1
ATOM 6685 C C . ILE B 1 357 ? 18.594 6.688 3.129 1 98.88 357 ILE B C 1
ATOM 6687 O O . ILE B 1 357 ? 19.719 6.852 2.639 1 98.88 357 ILE B O 1
ATOM 6691 N N . PHE B 1 358 ? 18.109 7.391 4.062 1 98.88 358 PHE B N 1
ATOM 6692 C CA . PHE B 1 358 ? 18.891 8.453 4.676 1 98.88 358 PHE B CA 1
ATOM 6693 C C . PHE B 1 358 ? 18.891 8.328 6.195 1 98.88 358 PHE B C 1
ATOM 6695 O O . PHE B 1 358 ? 17.828 8.367 6.816 1 98.88 358 PHE B O 1
ATOM 6702 N N . MET B 1 359 ? 20.047 8.18 6.824 1 98.94 359 MET B N 1
ATOM 6703 C CA . MET B 1 359 ? 20.234 8.188 8.273 1 98.94 359 MET B CA 1
ATOM 6704 C C . MET B 1 359 ? 21.219 9.281 8.688 1 98.94 359 MET B C 1
ATOM 6706 O O . MET B 1 359 ? 22.312 9.367 8.141 1 98.94 359 MET B O 1
ATOM 6710 N N . ARG B 1 360 ? 20.781 10.055 9.641 1 98.94 360 ARG B N 1
ATOM 6711 C CA . ARG B 1 360 ? 21.656 11.133 10.07 1 98.94 360 ARG B CA 1
ATOM 6712 C C . ARG B 1 360 ? 21.625 11.297 11.586 1 98.94 360 ARG B C 1
ATOM 6714 O O . ARG B 1 360 ? 20.578 11.617 12.156 1 98.94 360 ARG B O 1
ATOM 6721 N N . LEU B 1 361 ? 22.734 11 12.297 1 98.94 361 LEU B N 1
ATOM 6722 C CA . LEU B 1 361 ? 23.016 11.531 13.633 1 98.94 361 LEU B CA 1
ATOM 6723 C C . LEU B 1 361 ? 23.719 12.883 13.539 1 98.94 361 LEU B C 1
ATOM 6725 O O . LEU B 1 361 ? 24.812 12.977 12.969 1 98.94 361 LEU B O 1
ATOM 6729 N N . GLY B 1 362 ? 23.062 13.938 14.008 1 98.56 362 GLY B N 1
ATOM 6730 C CA . GLY B 1 362 ? 23.625 15.273 13.984 1 98.56 362 GLY B CA 1
ATOM 6731 C C . GLY B 1 362 ? 23.688 15.922 15.359 1 98.56 362 GLY B C 1
ATOM 6732 O O . GLY B 1 362 ? 23.375 15.281 16.359 1 98.56 362 GLY B O 1
ATOM 6733 N N . LYS B 1 363 ? 24.203 17.156 15.383 1 97.69 363 LYS B N 1
ATOM 6734 C CA . LYS B 1 363 ? 24.281 17.875 16.656 1 97.69 363 LYS B CA 1
ATOM 6735 C C . LYS B 1 363 ? 23.797 19.312 16.5 1 97.69 363 LYS B C 1
ATOM 6737 O O . LYS B 1 363 ? 24.469 20.234 16.953 1 97.69 363 LYS B O 1
ATOM 6742 N N . ARG B 1 364 ? 22.672 19.391 15.805 1 97 364 ARG B N 1
ATOM 6743 C CA . ARG B 1 364 ? 21.984 20.672 15.805 1 97 364 ARG B CA 1
ATOM 6744 C C . ARG B 1 364 ? 21.734 21.156 17.234 1 97 364 ARG B C 1
ATOM 6746 O O . ARG B 1 364 ? 21.984 22.328 17.547 1 97 364 ARG B O 1
ATOM 6753 N N . MET B 1 365 ? 21.312 20.375 18.047 1 97.06 365 MET B N 1
ATOM 6754 C CA . MET B 1 365 ? 21.141 20.547 19.484 1 97.06 365 MET B CA 1
ATOM 6755 C C . MET B 1 365 ? 20.188 21.719 19.766 1 97.06 365 MET B C 1
ATOM 6757 O O . MET B 1 365 ? 20.484 22.578 20.594 1 97.06 365 MET B O 1
ATOM 6761 N N . ARG B 1 366 ? 19.094 21.734 19.109 1 96.06 366 ARG B N 1
ATOM 6762 C CA . ARG B 1 366 ? 18.031 22.688 19.375 1 96.06 366 ARG B CA 1
ATOM 6763 C C . ARG B 1 366 ? 17.188 22.25 20.562 1 96.06 366 ARG B C 1
ATOM 6765 O O . ARG B 1 366 ? 16.109 21.672 20.391 1 96.06 366 ARG B O 1
ATOM 6772 N N . GLY B 1 367 ? 17.625 22.484 21.719 1 95.44 367 GLY B N 1
ATOM 6773 C CA . GLY B 1 367 ? 17.047 22.109 23 1 95.44 367 GLY B CA 1
ATOM 6774 C C . GLY B 1 367 ? 17.828 22.656 24.188 1 95.44 367 GLY B C 1
ATOM 6775 O O . GLY B 1 367 ? 18.672 23.547 24.031 1 95.44 367 GLY B O 1
ATOM 6776 N N . PRO B 1 368 ? 17.562 22.219 25.297 1 94.75 368 PRO B N 1
ATOM 6777 C CA . PRO B 1 368 ? 18.25 22.734 26.484 1 94.75 368 PRO B CA 1
ATOM 6778 C C . PRO B 1 368 ? 19.766 22.547 26.438 1 94.75 368 PRO B C 1
ATOM 6780 O O . PRO B 1 368 ? 20.234 21.531 25.938 1 94.75 368 PRO B O 1
ATOM 6783 N N . GLU B 1 369 ? 20.438 23.469 26.969 1 93.38 369 GLU B N 1
ATOM 6784 C CA . GLU B 1 369 ? 21.891 23.391 27.016 1 93.38 369 GLU B CA 1
ATOM 6785 C C . GLU B 1 369 ? 22.359 22.188 27.844 1 93.38 369 GLU B C 1
ATOM 6787 O O . GLU B 1 369 ? 21.703 21.828 28.828 1 93.38 369 GLU B O 1
ATOM 6792 N N . GLY B 1 370 ? 23.5 21.656 27.453 1 92.94 370 GLY B N 1
ATOM 6793 C CA . GLY B 1 370 ? 24.125 20.609 28.25 1 92.94 370 GLY B CA 1
ATOM 6794 C C . GLY B 1 370 ? 23.656 19.219 27.859 1 92.94 370 GLY B C 1
ATOM 6795 O O . GLY B 1 370 ? 24.203 18.219 28.328 1 92.94 370 GLY B O 1
ATOM 6796 N N . ARG B 1 371 ? 22.672 19.156 27.078 1 92.88 371 ARG B N 1
ATOM 6797 C CA . ARG B 1 371 ? 22.234 17.828 26.625 1 92.88 371 ARG B CA 1
ATOM 6798 C C . ARG B 1 371 ? 23.312 17.141 25.812 1 92.88 371 ARG B C 1
ATOM 6800 O O . ARG B 1 371 ? 24.016 17.797 25.031 1 92.88 371 ARG B O 1
ATOM 6807 N N . PRO B 1 372 ? 23.469 15.859 26.062 1 96.88 372 PRO B N 1
ATOM 6808 C CA . PRO B 1 372 ? 24.438 15.133 25.25 1 96.88 372 PRO B CA 1
ATOM 6809 C C . PRO B 1 372 ? 23.984 14.93 23.812 1 96.88 372 PRO B C 1
ATOM 6811 O O . PRO B 1 372 ? 22.781 15.016 23.516 1 96.88 372 PRO B O 1
ATOM 6814 N N . ILE B 1 373 ? 24.906 14.68 22.953 1 98 373 ILE B N 1
ATOM 6815 C CA . ILE B 1 373 ? 24.594 14.258 21.594 1 98 373 ILE B CA 1
ATOM 6816 C C . ILE B 1 373 ? 23.844 12.938 21.625 1 98 373 ILE B C 1
ATOM 6818 O O . ILE B 1 373 ? 24.156 12.055 22.422 1 98 373 ILE B O 1
ATOM 6822 N N . GLY B 1 374 ? 22.859 12.766 20.75 1 98.25 374 GLY B N 1
ATOM 6823 C CA . GLY B 1 374 ? 22.031 11.57 20.719 1 98.25 374 GLY B CA 1
ATOM 6824 C C . GLY B 1 374 ? 22.75 10.359 20.156 1 98.25 374 GLY B C 1
ATOM 6825 O O . GLY B 1 374 ? 23.984 10.375 20.016 1 98.25 374 GLY B O 1
ATOM 6826 N N . THR B 1 375 ? 22.016 9.289 20.016 1 98.88 375 THR B N 1
ATOM 6827 C CA . THR B 1 375 ? 22.5 8.055 19.422 1 98.88 375 THR B CA 1
ATOM 6828 C C . THR B 1 375 ? 21.562 7.566 18.328 1 98.88 375 THR B C 1
ATOM 6830 O O . THR B 1 375 ? 20.375 7.898 18.344 1 98.88 375 THR B O 1
ATOM 6833 N N . LEU B 1 376 ? 22.062 6.918 17.359 1 98.94 376 LEU B N 1
ATOM 6834 C CA . LEU B 1 376 ? 21.312 6.258 16.281 1 98.94 376 LEU B CA 1
ATOM 6835 C C . LEU B 1 376 ? 21.812 4.828 16.078 1 98.94 376 LEU B C 1
ATOM 6837 O O . LEU B 1 376 ? 22.938 4.617 15.617 1 98.94 376 LEU B O 1
ATOM 6841 N N . LYS B 1 377 ? 20.969 3.871 16.516 1 98.88 377 LYS B N 1
ATOM 6842 C CA . LYS B 1 377 ? 21.516 2.518 16.484 1 98.88 377 LYS B CA 1
ATOM 6843 C C . LYS B 1 377 ? 20.406 1.478 16.375 1 98.88 377 LYS B C 1
ATOM 6845 O O . LYS B 1 377 ? 19.25 1.77 16.672 1 98.88 377 LYS B O 1
ATOM 6850 N N . ARG B 1 378 ? 20.734 0.255 16 1 98.88 378 ARG B N 1
ATOM 6851 C CA . ARG B 1 378 ? 19.906 -0.931 15.891 1 98.88 378 ARG B CA 1
ATOM 6852 C C . ARG B 1 378 ? 18.766 -0.699 14.898 1 98.88 378 ARG B C 1
ATOM 6854 O O . ARG B 1 378 ? 17.594 -0.634 15.297 1 98.88 378 ARG B O 1
ATOM 6861 N N . ILE B 1 379 ? 19.219 -0.532 13.602 1 98.94 379 ILE B N 1
ATOM 6862 C CA . ILE B 1 379 ? 18.312 -0.319 12.477 1 98.94 379 ILE B CA 1
ATOM 6863 C C . ILE B 1 379 ? 18.391 -1.516 11.531 1 98.94 379 ILE B C 1
ATOM 6865 O O . ILE B 1 379 ? 19.469 -1.907 11.094 1 98.94 379 ILE B O 1
ATOM 6869 N N . LEU B 1 380 ? 17.266 -2.121 11.289 1 98.88 380 LEU B N 1
ATOM 6870 C CA . LEU B 1 380 ? 17.141 -3.203 10.312 1 98.88 380 LEU B CA 1
ATOM 6871 C C . LEU B 1 380 ? 16.266 -2.783 9.141 1 98.88 380 LEU B C 1
ATOM 6873 O O . LEU B 1 380 ? 15.125 -2.377 9.328 1 98.88 380 LEU B O 1
ATOM 6877 N N . ILE B 1 381 ? 16.828 -2.822 7.883 1 98.81 381 ILE B N 1
ATOM 6878 C CA . ILE B 1 381 ? 16.078 -2.514 6.668 1 98.81 381 ILE B CA 1
ATOM 6879 C C . ILE B 1 381 ? 16.203 -3.662 5.672 1 98.81 381 ILE B C 1
ATOM 6881 O O . ILE B 1 381 ? 17.328 -4.113 5.387 1 98.81 381 ILE B O 1
ATOM 6885 N N . SER B 1 382 ? 15.062 -4.145 5.18 1 98.44 382 SER B N 1
ATOM 6886 C CA . SER B 1 382 ? 15.156 -5.258 4.238 1 98.44 382 SER B CA 1
ATOM 6887 C C . SER B 1 382 ? 14.023 -5.211 3.215 1 98.44 382 SER B C 1
ATOM 6889 O O . SER B 1 382 ? 12.977 -4.613 3.467 1 98.44 382 SER B O 1
ATOM 6891 N N . ASN B 1 383 ? 14.234 -5.801 2.004 1 98.12 383 ASN B N 1
ATOM 6892 C CA . ASN B 1 383 ? 13.227 -5.992 0.964 1 98.12 383 ASN B CA 1
ATOM 6893 C C . ASN B 1 383 ? 12.734 -4.66 0.409 1 98.12 383 ASN B C 1
ATOM 6895 O O . ASN B 1 383 ? 11.539 -4.355 0.493 1 98.12 383 ASN B O 1
ATOM 6899 N N . ILE B 1 384 ? 13.695 -4.008 -0.265 1 98.56 384 ILE B N 1
ATOM 6900 C CA . ILE B 1 384 ? 13.359 -2.725 -0.87 1 98.56 384 ILE B CA 1
ATOM 6901 C C . ILE B 1 384 ? 13.688 -2.754 -2.361 1 98.56 384 ILE B C 1
ATOM 6903 O O . ILE B 1 384 ? 14.781 -3.172 -2.754 1 98.56 384 ILE B O 1
ATOM 6907 N N . THR B 1 385 ? 12.75 -2.391 -3.188 1 98.5 385 THR B N 1
ATOM 6908 C CA . THR B 1 385 ? 13.07 -2.021 -4.562 1 98.5 385 THR B CA 1
ATOM 6909 C C . THR B 1 385 ? 12.969 -0.51 -4.754 1 98.5 385 THR B C 1
ATOM 6911 O O . THR B 1 385 ? 12.008 0.114 -4.305 1 98.5 385 THR B O 1
ATOM 6914 N N . SER B 1 386 ? 13.922 0.035 -5.254 1 98.31 386 SER B N 1
ATOM 6915 C CA . SER B 1 386 ? 13.93 1.442 -5.641 1 98.31 386 SER B CA 1
ATOM 6916 C C . SER B 1 386 ? 14.32 1.611 -7.105 1 98.31 386 SER B C 1
ATOM 6918 O O . SER B 1 386 ? 15.445 1.288 -7.492 1 98.31 386 SER B O 1
ATOM 6920 N N . SER B 1 387 ? 13.398 2.049 -7.922 1 97.94 387 SER B N 1
ATOM 6921 C CA . SER B 1 387 ? 13.656 2.201 -9.352 1 97.94 387 SER B CA 1
ATOM 6922 C C . SER B 1 387 ? 13.5 3.652 -9.789 1 97.94 387 SER B C 1
ATOM 6924 O O . SER B 1 387 ? 12.742 4.41 -9.18 1 97.94 387 SER B O 1
ATOM 6926 N N . ALA B 1 388 ? 14.242 4.047 -10.812 1 96.38 388 ALA B N 1
ATOM 6927 C CA . ALA B 1 388 ? 14.211 5.391 -11.375 1 96.38 388 ALA B CA 1
ATOM 6928 C C . ALA B 1 388 ? 14.531 6.441 -10.312 1 96.38 388 ALA B C 1
ATOM 6930 O O . ALA B 1 388 ? 13.898 7.496 -10.266 1 96.38 388 ALA B O 1
ATOM 6931 N N . GLY B 1 389 ? 15.5 6.051 -9.516 1 96.31 389 GLY B N 1
ATOM 6932 C CA . GLY B 1 389 ? 15.875 6.945 -8.438 1 96.31 389 GLY B CA 1
ATOM 6933 C C . GLY B 1 389 ? 16.812 8.055 -8.875 1 96.31 389 GLY B C 1
ATOM 6934 O O . GLY B 1 389 ? 17.438 7.965 -9.938 1 96.31 389 GLY B O 1
ATOM 6935 N N . ASP B 1 390 ? 16.891 9.047 -8.062 1 94.56 390 ASP B N 1
ATOM 6936 C CA . ASP B 1 390 ? 17.859 10.133 -8.18 1 94.56 390 ASP B CA 1
ATOM 6937 C C . ASP B 1 390 ? 19.281 9.594 -8.094 1 94.56 390 ASP B C 1
ATOM 6939 O O . ASP B 1 390 ? 19.5 8.461 -7.66 1 94.56 390 ASP B O 1
ATOM 6943 N N . ARG B 1 391 ? 20.188 10.398 -8.523 1 97.06 391 ARG B N 1
ATOM 6944 C CA . ARG B 1 391 ? 21.609 10.023 -8.539 1 97.06 391 ARG B CA 1
ATOM 6945 C C . ARG B 1 391 ? 22.141 9.82 -7.121 1 97.06 391 ARG B C 1
ATOM 6947 O O . ARG B 1 391 ? 23.141 9.133 -6.922 1 97.06 391 ARG B O 1
ATOM 6954 N N . MET B 1 392 ? 21.5 10.336 -6.156 1 97.44 392 MET B N 1
ATOM 6955 C CA . MET B 1 392 ? 21.984 10.32 -4.777 1 97.44 392 MET B CA 1
ATOM 6956 C C . MET B 1 392 ? 22.016 8.898 -4.227 1 97.44 392 MET B C 1
ATOM 6958 O O . MET B 1 392 ? 21.047 8.141 -4.395 1 97.44 392 MET B O 1
ATOM 6962 N N . PRO B 1 393 ? 23.125 8.523 -3.59 1 98.62 393 PRO B N 1
ATOM 6963 C CA . PRO B 1 393 ? 23.188 7.219 -2.93 1 98.62 393 PRO B CA 1
ATOM 6964 C C . PRO B 1 393 ? 22.406 7.184 -1.621 1 98.62 393 PRO B C 1
ATOM 6966 O O . PRO B 1 393 ? 21.969 8.227 -1.135 1 98.62 393 PRO B O 1
ATOM 6969 N N . SER B 1 394 ? 22.156 5.941 -1.105 1 98.88 394 SER B N 1
ATOM 6970 C CA . SER B 1 394 ? 21.766 5.852 0.301 1 98.88 394 SER B CA 1
ATOM 6971 C C . SER B 1 394 ? 22.859 6.422 1.205 1 98.88 394 SER B C 1
ATOM 6973 O O . SER B 1 394 ? 24.047 6.312 0.9 1 98.88 394 SER B O 1
ATOM 6975 N N . ILE B 1 395 ? 22.469 7.047 2.281 1 98.94 395 ILE B N 1
ATOM 6976 C CA . ILE B 1 395 ? 23.391 7.789 3.131 1 98.94 395 ILE B CA 1
ATOM 6977 C C . ILE B 1 395 ? 23.281 7.289 4.57 1 98.94 395 ILE B C 1
ATOM 6979 O O . ILE B 1 395 ? 22.188 7.238 5.137 1 98.94 395 ILE B O 1
ATOM 6983 N N . ILE B 1 396 ? 24.328 6.867 5.199 1 98.94 396 ILE B N 1
ATOM 6984 C CA . ILE B 1 396 ? 24.5 6.586 6.621 1 98.94 396 ILE B CA 1
ATOM 6985 C C . ILE B 1 396 ? 25.578 7.488 7.203 1 98.94 396 ILE B C 1
ATOM 6987 O O . ILE B 1 396 ? 26.766 7.289 6.938 1 98.94 396 ILE B O 1
ATOM 6991 N N . ALA B 1 397 ? 25.172 8.477 7.984 1 98.94 397 ALA B N 1
ATOM 6992 C CA . ALA B 1 397 ? 26.141 9.492 8.375 1 98.94 397 ALA B CA 1
ATOM 6993 C C . ALA B 1 397 ? 26.031 9.82 9.859 1 98.94 397 ALA B C 1
ATOM 6995 O O . ALA B 1 397 ? 25.016 10.336 10.312 1 98.94 397 ALA B O 1
ATOM 6996 N N . GLY B 1 398 ? 27.031 9.492 10.641 1 98.88 398 GLY B N 1
ATOM 6997 C CA . GLY B 1 398 ? 27.156 9.93 12.023 1 98.88 398 GLY B CA 1
ATOM 6998 C C . GLY B 1 398 ? 28.031 11.156 12.188 1 98.88 398 GLY B C 1
ATOM 6999 O O . GLY B 1 398 ? 28.047 12.039 11.328 1 98.88 398 GLY B O 1
ATOM 7000 N N . LEU B 1 399 ? 28.625 11.25 13.359 1 98.69 399 LEU B N 1
ATOM 7001 C CA . LEU B 1 399 ? 29.531 12.32 13.727 1 98.69 399 LEU B CA 1
ATOM 7002 C C . LEU B 1 399 ? 30.891 11.766 14.18 1 98.69 399 LEU B C 1
ATOM 7004 O O . LEU B 1 399 ? 30.953 10.648 14.695 1 98.69 399 LEU B O 1
ATOM 7008 N N . ASN B 1 400 ? 31.906 12.617 13.867 1 97.56 400 ASN B N 1
ATOM 7009 C CA . ASN B 1 400 ? 33.188 12.227 14.453 1 97.56 400 ASN B CA 1
ATOM 7010 C C . ASN B 1 400 ? 33.094 11.992 15.953 1 97.56 400 ASN B C 1
ATOM 7012 O O . ASN B 1 400 ? 32.562 12.852 16.688 1 97.56 400 ASN B O 1
ATOM 7016 N N . GLY B 1 401 ? 33.438 10.852 16.375 1 97.44 401 GLY B N 1
ATOM 7017 C CA . GLY B 1 401 ? 33.375 10.5 17.781 1 97.44 401 GLY B CA 1
ATOM 7018 C C . GLY B 1 401 ? 32 9.984 18.188 1 97.44 401 GLY B C 1
ATOM 7019 O O . GLY B 1 401 ? 31.812 9.492 19.312 1 97.44 401 GLY B O 1
ATOM 7020 N N . HIS B 1 402 ? 30.984 10.062 17.469 1 98.5 402 HIS B N 1
ATOM 7021 C CA . HIS B 1 402 ? 29.625 9.609 17.703 1 98.5 402 HIS B CA 1
ATOM 7022 C C . HIS B 1 402 ? 29.062 8.883 16.484 1 98.5 402 HIS B C 1
ATOM 7024 O O . HIS B 1 402 ? 28.234 9.43 15.758 1 98.5 402 HIS B O 1
ATOM 7030 N N . PRO B 1 403 ? 29.422 7.621 16.344 1 98.81 403 PRO B N 1
ATOM 7031 C CA . PRO B 1 403 ? 29.031 6.898 15.133 1 98.81 403 PRO B CA 1
ATOM 7032 C C . PRO B 1 403 ? 27.578 6.434 15.164 1 98.81 403 PRO B C 1
ATOM 7034 O O . PRO B 1 403 ? 27 6.234 16.234 1 98.81 403 PRO B O 1
ATOM 7037 N N . VAL B 1 404 ? 26.984 6.316 13.945 1 98.88 404 VAL B N 1
ATOM 7038 C CA . VAL B 1 404 ? 25.797 5.484 13.781 1 98.88 404 VAL B CA 1
ATOM 7039 C C . VAL B 1 404 ? 26.172 4.012 13.938 1 98.88 404 VAL B C 1
ATOM 7041 O O . VAL B 1 404 ? 27.188 3.562 13.406 1 98.88 404 VAL B O 1
ATOM 7044 N N . GLU B 1 405 ? 25.344 3.27 14.703 1 98.81 405 GLU B N 1
ATOM 7045 C CA . GLU B 1 405 ? 25.844 1.946 15.078 1 98.81 405 GLU B CA 1
ATOM 7046 C C . GLU B 1 405 ? 24.797 0.868 14.773 1 98.81 405 GLU B C 1
ATOM 7048 O O . GLU B 1 405 ? 23.594 1.086 14.953 1 98.81 405 GLU B O 1
ATOM 7053 N N . ASP B 1 406 ? 25.266 -0.309 14.398 1 98.88 406 ASP B N 1
ATOM 7054 C CA . ASP B 1 406 ? 24.469 -1.525 14.297 1 98.88 406 ASP B CA 1
ATOM 7055 C C . ASP B 1 406 ? 23.375 -1.377 13.234 1 98.88 406 ASP B C 1
ATOM 7057 O O . ASP B 1 406 ? 22.188 -1.42 13.547 1 98.88 406 ASP B O 1
ATOM 7061 N N . ILE B 1 407 ? 23.859 -1.241 11.961 1 98.94 407 ILE B N 1
ATOM 7062 C CA . ILE B 1 407 ? 22.984 -1.067 10.805 1 98.94 407 ILE B CA 1
ATOM 7063 C C . ILE B 1 407 ? 23.031 -2.316 9.93 1 98.94 407 ILE B C 1
ATOM 7065 O O . ILE B 1 407 ? 24.109 -2.785 9.562 1 98.94 407 ILE B O 1
ATOM 7069 N N . LYS B 1 408 ? 21.891 -2.9 9.656 1 98.88 408 LYS B N 1
ATOM 7070 C CA . LYS B 1 408 ? 21.781 -3.99 8.688 1 98.88 408 LYS B CA 1
ATOM 7071 C C . LYS B 1 408 ? 20.812 -3.635 7.562 1 98.88 408 LYS B C 1
ATOM 7073 O O . LYS B 1 408 ? 19.656 -3.301 7.816 1 98.88 408 LYS B O 1
ATOM 7078 N N . ILE B 1 409 ? 21.266 -3.65 6.305 1 98.81 409 ILE B N 1
ATOM 7079 C CA . ILE B 1 409 ? 20.438 -3.475 5.117 1 98.81 409 ILE B CA 1
ATOM 7080 C C . ILE B 1 409 ? 20.594 -4.684 4.199 1 98.81 409 ILE B C 1
ATOM 7082 O O . ILE B 1 409 ? 21.703 -5.062 3.84 1 98.81 409 ILE B O 1
ATOM 7086 N N . SER B 1 410 ? 19.453 -5.281 3.869 1 98.38 410 SER B N 1
ATOM 7087 C CA . SER B 1 410 ? 19.562 -6.516 3.102 1 98.38 410 SER B CA 1
ATOM 7088 C C . SER B 1 410 ? 18.453 -6.637 2.068 1 98.38 410 SER B C 1
ATOM 7090 O O . SER B 1 410 ? 17.375 -6.035 2.229 1 98.38 410 SER B O 1
ATOM 7092 N N . GLN B 1 411 ? 18.688 -7.348 0.995 1 97.62 411 GLN B N 1
ATOM 7093 C CA . GLN B 1 411 ? 17.703 -7.727 -0.017 1 97.62 411 GLN B CA 1
ATOM 7094 C C . GLN B 1 411 ? 17.078 -6.492 -0.665 1 97.62 411 GLN B C 1
ATOM 7096 O O . GLN B 1 411 ? 15.867 -6.297 -0.596 1 97.62 411 GLN B O 1
ATOM 7101 N N . CYS B 1 412 ? 17.984 -5.77 -1.409 1 98.06 412 CYS B N 1
ATOM 7102 C CA . CYS B 1 412 ? 17.516 -4.527 -2.016 1 98.06 412 CYS B CA 1
ATOM 7103 C C . CYS B 1 412 ? 17.922 -4.449 -3.482 1 98.06 412 CYS B C 1
ATOM 7105 O O . CYS B 1 412 ? 18.953 -4.984 -3.869 1 98.06 412 CYS B O 1
ATOM 7107 N N . PHE B 1 413 ? 17.078 -3.949 -4.27 1 98.31 413 PHE B N 1
ATOM 7108 C CA . PHE B 1 413 ? 17.422 -3.416 -5.586 1 98.31 413 PHE B CA 1
ATOM 7109 C C . PHE B 1 413 ? 17.406 -1.893 -5.57 1 98.31 413 PHE B C 1
ATOM 7111 O O . PHE B 1 413 ? 16.375 -1.28 -5.285 1 98.31 413 PHE B O 1
ATOM 7118 N N . LEU B 1 414 ? 18.516 -1.307 -5.852 1 98.25 414 LEU B N 1
ATOM 7119 C CA . LEU B 1 414 ? 18.641 0.146 -5.852 1 98.25 414 LEU B CA 1
ATOM 7120 C C . LEU B 1 414 ? 19.125 0.651 -7.207 1 98.25 414 LEU B C 1
ATOM 7122 O O . LEU B 1 414 ? 20.312 0.597 -7.508 1 98.25 414 LEU B O 1
ATOM 7126 N N . GLU B 1 415 ? 18.188 1.121 -7.984 1 97.94 415 GLU B N 1
ATOM 7127 C CA . GLU B 1 415 ? 18.5 1.662 -9.305 1 97.94 415 GLU B CA 1
ATOM 7128 C C . GLU B 1 415 ? 18.453 3.188 -9.305 1 97.94 415 GLU B C 1
ATOM 7130 O O . GLU B 1 415 ? 17.547 3.785 -8.727 1 97.94 415 GLU B O 1
ATOM 7135 N N . GLN B 1 416 ? 19.438 3.816 -9.859 1 96.81 416 GLN B N 1
ATOM 7136 C CA . GLN B 1 416 ? 19.469 5.27 -9.977 1 96.81 416 GLN B CA 1
ATOM 7137 C C . GLN B 1 416 ? 19.891 5.699 -11.375 1 96.81 416 GLN B C 1
ATOM 7139 O O . GLN B 1 416 ? 20.391 4.887 -12.156 1 96.81 416 GLN B O 1
ATOM 7144 N N . VAL B 1 417 ? 19.781 6.973 -11.672 1 97.38 417 VAL B N 1
ATOM 7145 C CA . VAL B 1 417 ? 19.984 7.512 -13.016 1 97.38 417 VAL B CA 1
ATOM 7146 C C . VAL B 1 417 ? 21.469 7.438 -13.391 1 97.38 417 VAL B C 1
ATOM 7148 O O . VAL B 1 417 ? 21.812 7.273 -14.562 1 97.38 417 VAL B O 1
ATOM 7151 N N . GLY B 1 418 ? 22.344 7.527 -12.516 1 97.69 418 GLY B N 1
ATOM 7152 C CA . GLY B 1 418 ? 23.781 7.523 -12.75 1 97.69 418 GLY B CA 1
ATOM 7153 C C . GLY B 1 418 ? 24.281 8.805 -13.398 1 97.69 418 GLY B C 1
ATOM 7154 O O . GLY B 1 418 ? 23.734 9.883 -13.148 1 97.69 418 GLY B O 1
ATOM 7155 N N . GLY B 1 419 ? 25.422 8.766 -14.008 1 97.44 419 GLY B N 1
ATOM 7156 C CA . GLY B 1 419 ? 25.969 9.875 -14.766 1 97.44 419 GLY B CA 1
ATOM 7157 C C . GLY B 1 419 ? 27 10.672 -14 1 97.44 419 GLY B C 1
ATOM 7158 O O . GLY B 1 419 ? 27.484 11.695 -14.484 1 97.44 419 GLY B O 1
ATOM 7159 N N . GLY B 1 420 ? 27.391 10.242 -12.82 1 97.5 420 GLY B N 1
ATOM 7160 C CA . GLY B 1 420 ? 28.469 10.922 -12.109 1 97.5 420 GLY B CA 1
ATOM 7161 C C . GLY B 1 420 ? 29.812 10.781 -12.789 1 97.5 420 GLY B C 1
ATOM 7162 O O . GLY B 1 420 ? 30.172 9.695 -13.266 1 97.5 420 GLY B O 1
ATOM 7163 N N . ASP B 1 421 ? 30.547 11.938 -12.859 1 97 421 ASP B N 1
ATOM 7164 C CA . ASP B 1 421 ? 31.844 11.906 -13.523 1 97 421 ASP B CA 1
ATOM 7165 C C . ASP B 1 421 ? 32.969 11.742 -12.508 1 97 421 ASP B C 1
ATOM 7167 O O . ASP B 1 421 ? 32.719 11.547 -11.32 1 97 421 ASP B O 1
ATOM 7171 N N . ALA B 1 422 ? 34.156 11.828 -13.055 1 97 422 ALA B N 1
ATOM 7172 C CA . ALA B 1 422 ? 35.344 11.625 -12.227 1 97 422 ALA B CA 1
ATOM 7173 C C . ALA B 1 422 ? 35.5 12.727 -11.18 1 97 422 ALA B C 1
ATOM 7175 O O . ALA B 1 422 ? 35.969 12.477 -10.07 1 97 422 ALA B O 1
ATOM 7176 N N . ALA B 1 423 ? 35.125 13.891 -11.547 1 97.88 423 ALA B N 1
ATOM 7177 C CA . ALA B 1 423 ? 35.156 15 -10.594 1 97.88 423 ALA B CA 1
ATOM 7178 C C . ALA B 1 423 ? 34.25 14.734 -9.398 1 97.88 423 ALA B C 1
ATOM 7180 O O . ALA B 1 423 ? 34.625 15 -8.25 1 97.88 423 ALA B O 1
ATOM 7181 N N . MET B 1 424 ? 33.094 14.203 -9.633 1 97.38 424 MET B N 1
ATOM 7182 C CA . MET B 1 424 ? 32.156 13.852 -8.562 1 97.38 424 MET B CA 1
ATOM 7183 C C . MET B 1 424 ? 32.719 12.719 -7.707 1 97.38 424 MET B C 1
ATOM 7185 O O . MET B 1 424 ? 32.562 12.719 -6.484 1 97.38 424 MET B O 1
ATOM 7189 N N . ALA B 1 425 ? 33.344 11.773 -8.305 1 97.81 425 ALA B N 1
ATOM 7190 C CA . ALA B 1 425 ? 33.938 10.648 -7.59 1 97.81 425 ALA B CA 1
ATOM 7191 C C . ALA B 1 425 ? 35 11.109 -6.625 1 97.81 425 ALA B C 1
ATOM 7193 O O . ALA B 1 425 ? 35.312 10.438 -5.637 1 97.81 425 ALA B O 1
ATOM 7194 N N . ALA B 1 426 ? 35.562 12.297 -6.918 1 97 426 ALA B N 1
ATOM 7195 C CA . ALA B 1 426 ? 36.688 12.789 -6.145 1 97 426 ALA B CA 1
ATOM 7196 C C . ALA B 1 426 ? 36.25 13.75 -5.055 1 97 426 ALA B C 1
ATOM 7198 O O . ALA B 1 426 ? 37.062 14.242 -4.273 1 97 426 ALA B O 1
ATOM 7199 N N . LEU B 1 427 ? 34.969 13.93 -4.953 1 97.62 427 LEU B N 1
ATOM 7200 C CA . LEU B 1 427 ? 34.438 14.891 -3.99 1 97.62 427 LEU B CA 1
ATOM 7201 C C . LEU B 1 427 ? 34.719 14.445 -2.561 1 97.62 427 LEU B C 1
ATOM 7203 O O . LEU B 1 427 ? 34.75 13.25 -2.27 1 97.62 427 LEU B O 1
ATOM 7207 N N . ARG B 1 428 ? 34.969 15.438 -1.729 1 97.06 428 ARG B N 1
ATOM 7208 C CA . ARG B 1 428 ? 35.062 15.281 -0.281 1 97.06 428 ARG B CA 1
ATOM 7209 C C . ARG B 1 428 ? 34 16.109 0.423 1 97.06 428 ARG B C 1
ATOM 7211 O O . ARG B 1 428 ? 34.219 17.281 0.747 1 97.06 428 ARG B O 1
ATOM 7218 N N . PRO B 1 429 ? 32.844 15.414 0.679 1 97.69 429 PRO B N 1
ATOM 7219 C CA . PRO B 1 429 ? 31.719 16.172 1.202 1 97.69 429 PRO B CA 1
ATOM 7220 C C . PRO B 1 429 ? 31.984 16.734 2.6 1 97.69 429 PRO B C 1
ATOM 7222 O O . PRO B 1 429 ? 32.719 16.125 3.387 1 97.69 429 PRO B O 1
ATOM 7225 N N . PRO B 1 430 ? 31.375 17.922 2.949 1 97.56 430 PRO B N 1
ATOM 7226 C CA . PRO B 1 430 ? 31.547 18.484 4.293 1 97.56 430 PRO B CA 1
ATOM 7227 C C . PRO B 1 430 ? 30.875 17.641 5.371 1 97.56 430 PRO B C 1
ATOM 7229 O O . PRO B 1 430 ? 30 16.812 5.066 1 97.56 430 PRO B O 1
ATOM 7232 N N . GLU B 1 431 ? 31.312 17.891 6.629 1 97.62 431 GLU B N 1
ATOM 7233 C CA . GLU B 1 431 ? 30.719 17.172 7.75 1 97.62 431 GLU B CA 1
ATOM 7234 C C . GLU B 1 431 ? 29.312 17.703 8.062 1 97.62 431 GLU B C 1
ATOM 7236 O O . GLU B 1 431 ? 28.438 16.922 8.438 1 97.62 431 GLU B O 1
ATOM 7241 N N . ASN B 1 432 ? 29.141 18.969 7.941 1 97.75 432 ASN B N 1
ATOM 7242 C CA . ASN B 1 432 ? 27.875 19.656 8.203 1 97.75 432 ASN B CA 1
ATOM 7243 C C . ASN B 1 432 ? 27.234 19.172 9.492 1 97.75 432 ASN B C 1
ATOM 7245 O O . ASN B 1 432 ? 26.047 18.828 9.516 1 97.75 432 ASN B O 1
ATOM 7249 N N . GLU B 1 433 ? 27.969 19.234 10.586 1 97.44 433 GLU B N 1
ATOM 7250 C CA . GLU B 1 433 ? 27.609 18.578 11.836 1 97.44 433 GLU B CA 1
ATOM 7251 C C . GLU B 1 433 ? 26.359 19.188 12.438 1 97.44 433 GLU B C 1
ATOM 7253 O O . GLU B 1 433 ? 25.516 18.484 12.984 1 97.44 433 GLU B O 1
ATOM 7258 N N . ALA B 1 434 ? 26.188 20.484 12.398 1 96.25 434 ALA B N 1
ATOM 7259 C CA . ALA B 1 434 ? 25.109 21.203 13.062 1 96.25 434 ALA B CA 1
ATOM 7260 C C . ALA B 1 434 ? 24 21.562 12.07 1 96.25 434 ALA B C 1
ATOM 7262 O O . ALA B 1 434 ? 23.031 22.234 12.43 1 96.25 434 ALA B O 1
ATOM 7263 N N . GLY B 1 435 ? 24.094 21.094 10.82 1 96.56 435 GLY B N 1
ATOM 7264 C CA . GLY B 1 435 ? 23.156 21.469 9.781 1 96.56 435 GLY B CA 1
ATOM 7265 C C . GLY B 1 435 ? 21.812 20.781 9.922 1 96.56 435 GLY B C 1
ATOM 7266 O O . GLY B 1 435 ? 21.703 19.734 10.555 1 96.56 435 GLY B O 1
ATOM 7267 N N . TYR B 1 436 ? 20.797 21.469 9.352 1 96 436 TYR B N 1
ATOM 7268 C CA . TYR B 1 436 ? 19.484 20.828 9.227 1 96 436 TYR B CA 1
ATOM 7269 C C . TYR B 1 436 ? 19.578 19.547 8.383 1 96 436 TYR B C 1
ATOM 7271 O O . TYR B 1 436 ? 20.078 19.578 7.258 1 96 436 TYR B O 1
ATOM 7279 N N . PRO B 1 437 ? 19.156 18.406 8.953 1 97.62 437 PRO B N 1
ATOM 7280 C CA . PRO B 1 437 ? 19.375 17.156 8.242 1 97.62 437 PRO B CA 1
ATOM 7281 C C . PRO B 1 437 ? 18.453 17 7.035 1 97.62 437 PRO B C 1
ATOM 7283 O O . PRO B 1 437 ? 17.219 17.031 7.184 1 97.62 437 PRO B O 1
ATOM 7286 N N . GLU B 1 438 ? 18.969 16.875 5.945 1 96 438 GLU B N 1
ATOM 7287 C CA . GLU B 1 438 ? 18.391 16.516 4.66 1 96 438 GLU B CA 1
ATOM 7288 C C . GLU B 1 438 ? 19.375 15.742 3.793 1 96 438 GLU B C 1
ATOM 7290 O O . GLU B 1 438 ? 20.594 15.93 3.918 1 96 438 GLU B O 1
ATOM 7295 N N . PRO B 1 439 ? 18.891 14.891 2.939 1 96 439 PRO B N 1
ATOM 7296 C CA . PRO B 1 439 ? 19.828 14.109 2.141 1 96 439 PRO B CA 1
ATOM 7297 C C . PRO B 1 439 ? 20.797 14.984 1.351 1 96 439 PRO B C 1
ATOM 7299 O O . PRO B 1 439 ? 21.953 14.602 1.151 1 96 439 PRO B O 1
ATOM 7302 N N . ASN B 1 440 ? 20.359 16.156 1.027 1 94.69 440 ASN B N 1
ATOM 7303 C CA . ASN B 1 440 ? 21.203 17 0.193 1 94.69 440 ASN B CA 1
ATOM 7304 C C . ASN B 1 440 ? 22.125 17.891 1.036 1 94.69 440 ASN B C 1
ATOM 7306 O O . ASN B 1 440 ? 22.812 18.75 0.505 1 94.69 440 ASN B O 1
ATOM 7310 N N . MET B 1 441 ? 22.172 17.641 2.279 1 97.19 441 MET B N 1
ATOM 7311 C CA . MET B 1 441 ? 22.922 18.516 3.193 1 97.19 441 MET B CA 1
ATOM 7312 C C . MET B 1 441 ? 24.406 18.438 2.916 1 97.19 441 MET B C 1
ATOM 7314 O O . MET B 1 441 ? 25.172 19.312 3.316 1 97.19 441 MET B O 1
ATOM 7318 N N . PHE B 1 442 ? 24.828 17.453 2.182 1 97.88 442 PHE B N 1
ATOM 7319 C CA . PHE B 1 442 ? 26.25 17.234 1.929 1 97.88 442 PHE B CA 1
ATOM 7320 C C . PHE B 1 442 ? 26.625 17.656 0.507 1 97.88 442 PHE B C 1
ATOM 7322 O O . PHE B 1 442 ? 27.781 17.531 0.096 1 97.88 442 PHE B O 1
ATOM 7329 N N . GLY B 1 443 ? 25.609 18.156 -0.219 1 96.38 443 GLY B N 1
ATOM 7330 C CA . GLY B 1 443 ? 25.828 18.375 -1.64 1 96.38 443 GLY B CA 1
ATOM 7331 C C . GLY B 1 443 ? 25.875 17.094 -2.441 1 96.38 443 GLY B C 1
ATOM 7332 O O . GLY B 1 443 ? 25.234 16.094 -2.082 1 96.38 443 GLY B O 1
ATOM 7333 N N . ASP B 1 444 ? 26.594 17.141 -3.549 1 97 444 ASP B N 1
ATOM 7334 C CA . ASP B 1 444 ? 26.812 15.938 -4.344 1 97 444 ASP B CA 1
ATOM 7335 C C . ASP B 1 444 ? 27.688 14.938 -3.592 1 97 444 ASP B C 1
ATOM 7337 O O . ASP B 1 444 ? 28.578 15.328 -2.826 1 97 444 ASP B O 1
ATOM 7341 N N . LEU B 1 445 ? 27.453 13.672 -3.869 1 98.5 445 LEU B N 1
ATOM 7342 C CA . LEU B 1 445 ? 28.156 12.641 -3.117 1 98.5 445 LEU B CA 1
ATOM 7343 C C . LEU B 1 445 ? 28.969 11.742 -4.051 1 98.5 445 LEU B C 1
ATOM 7345 O O . LEU B 1 445 ? 28.578 11.508 -5.191 1 98.5 445 LEU B O 1
ATOM 7349 N N . PRO B 1 446 ? 30.031 11.195 -3.539 1 98.62 446 PRO B N 1
ATOM 7350 C CA . PRO B 1 446 ? 30.984 10.453 -4.371 1 98.62 446 PRO B CA 1
ATOM 7351 C C . PRO B 1 446 ? 30.672 8.961 -4.422 1 98.62 446 PRO B C 1
ATOM 7353 O O . PRO B 1 446 ? 31.594 8.133 -4.43 1 98.62 446 PRO B O 1
ATOM 7356 N N . ALA B 1 447 ? 29.406 8.578 -4.418 1 98.69 447 ALA B N 1
ATOM 7357 C CA . ALA B 1 447 ? 29.031 7.168 -4.441 1 98.69 447 ALA B CA 1
ATOM 7358 C C . ALA B 1 447 ? 27.734 6.965 -5.23 1 98.69 447 ALA B C 1
ATOM 7360 O O . ALA B 1 447 ? 26.938 7.891 -5.371 1 98.69 447 ALA B O 1
ATOM 7361 N N . THR B 1 448 ? 27.547 5.762 -5.734 1 98.44 448 THR B N 1
ATOM 7362 C CA . THR B 1 448 ? 26.297 5.453 -6.434 1 98.44 448 THR B CA 1
ATOM 7363 C C . THR B 1 448 ? 25.344 4.695 -5.516 1 98.44 448 THR B C 1
ATOM 7365 O O . THR B 1 448 ? 24.125 4.918 -5.559 1 98.44 448 THR B O 1
ATOM 7368 N N . GLY B 1 449 ? 25.828 3.814 -4.648 1 98.56 449 GLY B N 1
ATOM 7369 C CA . GLY B 1 449 ? 24.969 2.973 -3.832 1 98.56 449 GLY B CA 1
ATOM 7370 C C . GLY B 1 449 ? 24.859 3.449 -2.396 1 98.56 449 GLY B C 1
ATOM 7371 O O . GLY B 1 449 ? 23.766 3.752 -1.918 1 98.56 449 GLY B O 1
ATOM 7372 N N . PHE B 1 450 ? 26.141 3.506 -1.734 1 98.94 450 PHE B N 1
ATOM 7373 C CA . PHE B 1 450 ? 26.141 3.838 -0.315 1 98.94 450 PHE B CA 1
ATOM 7374 C C . PHE B 1 450 ? 27.234 4.832 0.016 1 98.94 450 PHE B C 1
ATOM 7376 O O . PHE B 1 450 ? 28.406 4.605 -0.318 1 98.94 450 PHE B O 1
ATOM 7383 N N . PHE B 1 451 ? 26.953 5.879 0.585 1 98.88 451 PHE B N 1
ATOM 7384 C CA . PHE B 1 451 ? 27.844 6.805 1.278 1 98.88 451 PHE B CA 1
ATOM 7385 C C . PHE B 1 451 ? 27.766 6.609 2.787 1 98.88 451 PHE B C 1
ATOM 7387 O O . PHE B 1 451 ? 26.734 6.918 3.406 1 98.88 451 PHE B O 1
ATOM 7394 N N . VAL B 1 452 ? 28.812 6.09 3.426 1 98.94 452 VAL B N 1
ATOM 7395 C CA . VAL B 1 452 ? 28.828 5.758 4.848 1 98.94 452 VAL B CA 1
ATOM 7396 C C . VAL B 1 452 ? 29.953 6.516 5.547 1 98.94 452 VAL B C 1
ATOM 7398 O O . VAL B 1 452 ? 31.125 6.352 5.207 1 98.94 452 VAL B O 1
ATOM 7401 N N . ARG B 1 453 ? 29.578 7.297 6.477 1 98.88 453 ARG B N 1
ATOM 7402 C CA . ARG B 1 453 ? 30.578 8.078 7.199 1 98.88 453 ARG B CA 1
ATOM 7403 C C . ARG B 1 453 ? 30.312 8.047 8.703 1 98.88 453 ARG B C 1
ATOM 7405 O O . ARG B 1 453 ? 29.188 8.242 9.141 1 98.88 453 ARG B O 1
ATOM 7412 N N . HIS B 1 454 ? 31.391 7.805 9.539 1 98.88 454 HIS B N 1
ATOM 7413 C CA . HIS B 1 454 ? 31.297 7.715 10.992 1 98.88 454 HIS B CA 1
ATOM 7414 C C . HIS B 1 454 ? 30.25 6.699 11.43 1 98.88 454 HIS B C 1
ATOM 7416 O O . HIS B 1 454 ? 29.234 7.062 12.023 1 98.88 454 HIS B O 1
ATOM 7422 N N . ALA B 1 455 ? 30.562 5.426 11.18 1 98.94 455 ALA B N 1
ATOM 7423 C CA . ALA B 1 455 ? 29.656 4.332 11.5 1 98.94 455 ALA B CA 1
ATOM 7424 C C . ALA B 1 455 ? 30.391 3.152 12.117 1 98.94 455 ALA B C 1
ATOM 7426 O O . ALA B 1 455 ? 31.625 3.061 12.008 1 98.94 455 ALA B O 1
ATOM 7427 N N . ARG B 1 456 ? 29.688 2.441 12.836 1 98.88 456 ARG B N 1
ATOM 7428 C CA . ARG B 1 456 ? 30.219 1.232 13.445 1 98.88 456 ARG B CA 1
ATOM 7429 C C . ARG B 1 456 ? 29.281 0.049 13.234 1 98.88 456 ARG B C 1
ATOM 7431 O O . ARG B 1 456 ? 28.062 0.164 13.445 1 98.88 456 ARG B O 1
ATOM 7438 N N . ASN B 1 457 ? 29.781 -1.094 12.836 1 98.88 457 ASN B N 1
ATOM 7439 C CA . ASN B 1 457 ? 29.047 -2.334 12.609 1 98.88 457 ASN B CA 1
ATOM 7440 C C . ASN B 1 457 ? 27.969 -2.152 11.555 1 98.88 457 ASN B C 1
ATOM 7442 O O . ASN B 1 457 ? 26.766 -2.236 11.867 1 98.88 457 ASN B O 1
ATOM 7446 N N . VAL B 1 458 ? 28.375 -2.035 10.281 1 98.94 458 VAL B N 1
ATOM 7447 C CA . VAL B 1 458 ? 27.469 -1.896 9.148 1 98.94 458 VAL B CA 1
ATOM 7448 C C . VAL B 1 458 ? 27.469 -3.182 8.32 1 98.94 458 VAL B C 1
ATOM 7450 O O . VAL B 1 458 ? 28.531 -3.666 7.918 1 98.94 458 VAL B O 1
ATOM 7453 N N . GLU B 1 459 ? 26.359 -3.715 8.156 1 98.88 459 GLU B N 1
ATOM 7454 C CA . GLU B 1 459 ? 26.203 -4.918 7.34 1 98.88 459 GLU B CA 1
ATOM 7455 C C . GLU B 1 459 ? 25.312 -4.66 6.125 1 98.88 459 GLU B C 1
ATOM 7457 O O . GLU B 1 459 ? 24.203 -4.16 6.262 1 98.88 459 GLU B O 1
ATOM 7462 N N . LEU B 1 460 ? 25.812 -4.891 4.918 1 98.75 460 LEU B N 1
ATOM 7463 C CA . LEU B 1 460 ? 25.078 -4.855 3.656 1 98.75 460 LEU B CA 1
ATOM 7464 C C . LEU B 1 460 ? 25.062 -6.238 3.006 1 98.75 460 LEU B C 1
ATOM 7466 O O . LEU B 1 460 ? 26.109 -6.855 2.809 1 98.75 460 LEU B O 1
ATOM 7470 N N . ASP B 1 461 ? 23.875 -6.738 2.729 1 98.06 461 ASP B N 1
ATOM 7471 C CA . ASP B 1 461 ? 23.766 -8.109 2.246 1 98.06 461 ASP B CA 1
ATOM 7472 C C . ASP B 1 461 ? 22.703 -8.242 1.164 1 98.06 461 ASP B C 1
ATOM 7474 O O . ASP B 1 461 ? 21.547 -7.863 1.377 1 98.06 461 ASP B O 1
ATOM 7478 N N . GLY B 1 462 ? 23.062 -8.844 -0.005 1 96.69 462 GLY B N 1
ATOM 7479 C CA . GLY B 1 462 ? 22.094 -9.102 -1.057 1 96.69 462 GLY B CA 1
ATOM 7480 C C . GLY B 1 462 ? 21.547 -7.832 -1.688 1 96.69 462 GLY B C 1
ATOM 7481 O O . GLY B 1 462 ? 20.344 -7.68 -1.844 1 96.69 462 GLY B O 1
ATOM 7482 N N . ILE B 1 463 ? 22.453 -6.938 -2.021 1 98 463 ILE B N 1
ATOM 7483 C CA . ILE B 1 463 ? 22.047 -5.652 -2.57 1 98 463 ILE B CA 1
ATOM 7484 C C . ILE B 1 463 ? 22.562 -5.508 -3.996 1 98 463 ILE B C 1
ATOM 7486 O O . ILE B 1 463 ? 23.734 -5.777 -4.266 1 98 463 ILE B O 1
ATOM 7490 N N . GLU B 1 464 ? 21.719 -5.199 -4.879 1 97.5 464 GLU B N 1
ATOM 7491 C CA . GLU B 1 464 ? 22.094 -4.84 -6.242 1 97.5 464 GLU B CA 1
ATOM 7492 C C . GLU B 1 464 ? 21.969 -3.338 -6.477 1 97.5 464 GLU B C 1
ATOM 7494 O O . GLU B 1 464 ? 20.906 -2.754 -6.227 1 97.5 464 GLU B O 1
ATOM 7499 N N . VAL B 1 465 ? 23.047 -2.719 -6.863 1 98 465 VAL B N 1
ATOM 7500 C CA . VAL B 1 465 ? 23.062 -1.311 -7.246 1 98 465 VAL B CA 1
ATOM 7501 C C . VAL B 1 465 ? 23.188 -1.188 -8.758 1 98 465 VAL B C 1
ATOM 7503 O O . VAL B 1 465 ? 24.047 -1.823 -9.367 1 98 465 VAL B O 1
ATOM 7506 N N . ARG B 1 466 ? 22.344 -0.408 -9.359 1 97.25 466 ARG B N 1
ATOM 7507 C CA . ARG B 1 466 ? 22.391 -0.219 -10.805 1 97.25 466 ARG B CA 1
ATOM 7508 C C . ARG B 1 466 ? 22.328 1.262 -11.164 1 97.25 466 ARG B C 1
ATOM 7510 O O . ARG B 1 466 ? 21.594 2.029 -10.539 1 97.25 466 ARG B O 1
ATOM 7517 N N . THR B 1 467 ? 23.125 1.595 -12.172 1 97.81 467 THR B N 1
ATOM 7518 C CA . THR B 1 467 ? 23.047 2.93 -12.758 1 97.81 467 THR B CA 1
ATOM 7519 C C . THR B 1 467 ? 22.547 2.859 -14.195 1 97.81 467 THR B C 1
ATOM 7521 O O . THR B 1 467 ? 23 2.008 -14.969 1 97.81 467 THR B O 1
ATOM 7524 N N . LEU B 1 468 ? 21.641 3.713 -14.555 1 96.56 468 LEU B N 1
ATOM 7525 C CA . LEU B 1 468 ? 21.078 3.717 -15.898 1 96.56 468 LEU B CA 1
ATOM 7526 C C . LEU B 1 468 ? 22.062 4.293 -16.906 1 96.56 468 LEU B C 1
ATOM 7528 O O . LEU B 1 468 ? 22.031 3.949 -18.078 1 96.56 468 LEU B O 1
ATOM 7532 N N . THR B 1 469 ? 22.875 5.203 -16.438 1 97.38 469 THR B N 1
ATOM 7533 C CA . THR B 1 469 ? 23.969 5.777 -17.203 1 97.38 469 THR B CA 1
ATOM 7534 C C . THR B 1 469 ? 25.312 5.484 -16.547 1 97.38 469 THR B C 1
ATOM 7536 O O . THR B 1 469 ? 25.422 5.484 -15.32 1 97.38 469 THR B O 1
ATOM 7539 N N . PRO B 1 470 ? 26.328 5.281 -17.422 1 97.06 470 PRO B N 1
ATOM 7540 C CA . PRO B 1 470 ? 27.641 5.012 -16.812 1 97.06 470 PRO B CA 1
ATOM 7541 C C . PRO B 1 470 ? 28.031 6.047 -15.766 1 97.06 470 PRO B C 1
ATOM 7543 O O . PRO B 1 470 ? 27.75 7.238 -15.938 1 97.06 470 PRO B O 1
ATOM 7546 N N . ASP B 1 471 ? 28.672 5.59 -14.727 1 98.12 471 ASP B N 1
ATOM 7547 C CA . ASP B 1 471 ? 28.984 6.418 -13.57 1 98.12 471 ASP B CA 1
ATOM 7548 C C . ASP B 1 471 ? 30.406 6.125 -13.062 1 98.12 471 ASP B C 1
ATOM 7550 O O . ASP B 1 471 ? 30.766 4.961 -12.867 1 98.12 471 ASP B O 1
ATOM 7554 N N . ALA B 1 472 ? 31.188 7.195 -12.828 1 98 472 ALA B N 1
ATOM 7555 C CA . ALA B 1 472 ? 32.594 7.031 -12.445 1 98 472 ALA B CA 1
ATOM 7556 C C . ALA B 1 472 ? 32.719 6.809 -10.945 1 98 472 ALA B C 1
ATOM 7558 O O . ALA B 1 472 ? 33.781 6.414 -10.461 1 98 472 ALA B O 1
ATOM 7559 N N . ARG B 1 473 ? 31.734 6.992 -10.195 1 98 473 ARG B N 1
ATOM 7560 C CA . ARG B 1 473 ? 31.797 6.879 -8.742 1 98 473 ARG B CA 1
ATOM 7561 C C . ARG B 1 473 ? 31.828 5.418 -8.305 1 98 473 ARG B C 1
ATOM 7563 O O . ARG B 1 473 ? 31.203 4.562 -8.945 1 98 473 ARG B O 1
ATOM 7570 N N . PRO B 1 474 ? 32.5 5.262 -7.172 1 98.38 474 PRO B N 1
ATOM 7571 C CA . PRO B 1 474 ? 32.375 3.924 -6.59 1 98.38 474 PRO B CA 1
ATOM 7572 C C . PRO B 1 474 ? 30.969 3.625 -6.086 1 98.38 474 PRO B C 1
ATOM 7574 O O . PRO B 1 474 ? 30.203 4.551 -5.82 1 98.38 474 PRO B O 1
ATOM 7577 N N . ALA B 1 475 ? 30.609 2.34 -5.984 1 98.56 475 ALA B N 1
ATOM 7578 C CA . ALA B 1 475 ? 29.297 1.929 -5.48 1 98.56 475 ALA B CA 1
ATOM 7579 C C . ALA B 1 475 ? 29.188 2.18 -3.979 1 98.56 475 ALA B C 1
ATOM 7581 O O . ALA B 1 475 ? 28.125 2.564 -3.486 1 98.56 475 ALA B O 1
ATOM 7582 N N . VAL B 1 476 ? 30.328 1.951 -3.277 1 98.81 476 VAL B N 1
ATOM 7583 C CA . VAL B 1 476 ? 30.344 2.115 -1.827 1 98.81 476 VAL B CA 1
ATOM 7584 C C . VAL B 1 476 ? 31.5 3.014 -1.416 1 98.81 476 VAL B C 1
ATOM 7586 O O . VAL B 1 476 ? 32.656 2.725 -1.73 1 98.81 476 VAL B O 1
ATOM 7589 N N . TRP B 1 477 ? 31.219 4.07 -0.834 1 98.81 477 TRP B N 1
ATOM 7590 C CA . TRP B 1 477 ? 32.156 5.02 -0.267 1 98.81 477 TRP B CA 1
ATOM 7591 C C . TRP B 1 477 ? 32.062 5.059 1.253 1 98.81 477 TRP B C 1
ATOM 7593 O O . TRP B 1 477 ? 31 5.414 1.799 1 98.81 477 TRP B O 1
ATOM 7603 N N . MET B 1 478 ? 33.219 4.672 2.014 1 98.81 478 MET B N 1
ATOM 7604 C CA . MET B 1 478 ? 33.219 4.621 3.473 1 98.81 478 MET B CA 1
ATOM 7605 C C . MET B 1 478 ? 34.344 5.48 4.051 1 98.81 478 MET B C 1
ATOM 7607 O O . MET B 1 478 ? 35.469 5.434 3.57 1 98.81 478 MET B O 1
ATOM 7611 N N . GLN B 1 479 ? 34 6.246 4.996 1 98.88 479 GLN B N 1
ATOM 7612 C CA . GLN B 1 479 ? 34.969 7.035 5.73 1 98.88 479 GLN B CA 1
ATOM 7613 C C . GLN B 1 479 ? 34.75 6.922 7.238 1 98.88 479 GLN B C 1
ATOM 7615 O O . GLN B 1 479 ? 33.656 7.16 7.734 1 98.88 479 GLN B O 1
ATOM 7620 N N . ASN B 1 480 ? 35.812 6.543 8.016 1 98.75 480 ASN B N 1
ATOM 7621 C CA . ASN B 1 480 ? 35.75 6.391 9.469 1 98.75 480 ASN B CA 1
ATOM 7622 C C . ASN B 1 480 ? 34.688 5.383 9.891 1 98.75 480 ASN B C 1
ATOM 7624 O O . ASN B 1 480 ? 33.781 5.715 10.664 1 98.75 480 ASN B O 1
ATOM 7628 N N . VAL B 1 481 ? 34.875 4.125 9.359 1 98.88 481 VAL B N 1
ATOM 7629 C CA . VAL B 1 481 ? 33.938 3.043 9.656 1 98.88 481 VAL B CA 1
ATOM 7630 C C . VAL B 1 481 ? 34.656 1.919 10.383 1 98.88 481 VAL B C 1
ATOM 7632 O O . VAL B 1 481 ? 35.75 1.489 9.969 1 98.88 481 VAL B O 1
ATOM 7635 N N . ASP B 1 482 ? 34.125 1.598 11.5 1 98.81 482 ASP B N 1
ATOM 7636 C CA . ASP B 1 482 ? 34.688 0.508 12.289 1 98.81 482 ASP B CA 1
ATOM 7637 C C . ASP B 1 482 ? 33.781 -0.718 12.258 1 98.81 482 ASP B C 1
ATOM 7639 O O . ASP B 1 482 ? 32.812 -0.804 13.023 1 98.81 482 ASP B O 1
ATOM 7643 N N . GLY B 1 483 ? 34.125 -1.691 11.492 1 98.81 483 GLY B N 1
ATOM 7644 C CA . GLY B 1 483 ? 33.312 -2.875 11.305 1 98.81 483 GLY B CA 1
ATOM 7645 C C . GLY B 1 483 ? 32.344 -2.756 10.141 1 98.81 483 GLY B C 1
ATOM 7646 O O . GLY B 1 483 ? 31.297 -2.105 10.25 1 98.81 483 GLY B O 1
ATOM 7647 N N . ALA B 1 484 ? 32.656 -3.363 8.977 1 98.81 484 ALA B N 1
ATOM 7648 C CA . ALA B 1 484 ? 31.828 -3.426 7.781 1 98.81 484 ALA B CA 1
ATOM 7649 C C . ALA B 1 484 ? 31.828 -4.828 7.184 1 98.81 484 ALA B C 1
ATOM 7651 O O . ALA B 1 484 ? 32.875 -5.383 6.887 1 98.81 484 ALA B O 1
ATOM 7652 N N . ARG B 1 485 ? 30.703 -5.418 7.211 1 98.75 485 ARG B N 1
ATOM 7653 C CA . ARG B 1 485 ? 30.531 -6.742 6.617 1 98.75 485 ARG B CA 1
ATOM 7654 C C . ARG B 1 485 ? 29.578 -6.688 5.426 1 98.75 485 ARG B C 1
ATOM 7656 O O . ARG B 1 485 ? 28.375 -6.508 5.594 1 98.75 485 ARG B O 1
ATOM 7663 N N . LEU B 1 486 ? 30.109 -6.887 4.227 1 98.5 486 LEU B N 1
ATOM 7664 C CA . LEU B 1 486 ? 29.328 -6.82 2.99 1 98.5 486 LEU B CA 1
ATOM 7665 C C . LEU B 1 486 ? 29.344 -8.164 2.27 1 98.5 486 LEU B C 1
ATOM 7667 O O . LEU B 1 486 ? 30.375 -8.844 2.225 1 98.5 486 LEU B O 1
ATOM 7671 N N . SER B 1 487 ? 28.219 -8.594 1.823 1 96.31 487 SER B N 1
ATOM 7672 C CA . SER B 1 487 ? 28.156 -9.859 1.105 1 96.31 487 SER B CA 1
ATOM 7673 C C . SER B 1 487 ? 27.062 -9.828 0.034 1 96.31 487 SER B C 1
ATOM 7675 O O . SER B 1 487 ? 26.047 -9.164 0.198 1 96.31 487 SER B O 1
ATOM 7677 N N . ARG B 1 488 ? 27.328 -10.555 -1.092 1 94.62 488 ARG B N 1
ATOM 7678 C CA . ARG B 1 488 ? 26.375 -10.758 -2.18 1 94.62 488 ARG B CA 1
ATOM 7679 C C . ARG B 1 488 ? 25.922 -9.422 -2.77 1 94.62 488 ARG B C 1
ATOM 7681 O O . ARG B 1 488 ? 24.719 -9.195 -2.951 1 94.62 488 ARG B O 1
ATOM 7688 N N . LEU B 1 489 ? 26.891 -8.617 -3.016 1 96.69 489 LEU B N 1
ATOM 7689 C CA . LEU B 1 489 ? 26.625 -7.355 -3.695 1 96.69 489 LEU B CA 1
ATOM 7690 C C . LEU B 1 489 ? 26.781 -7.508 -5.203 1 96.69 489 LEU B C 1
ATOM 7692 O O . LEU B 1 489 ? 27.688 -8.203 -5.672 1 96.69 489 LEU B O 1
ATOM 7696 N N . GLN B 1 490 ? 25.859 -7.039 -5.938 1 95.5 490 GLN B N 1
ATOM 7697 C CA . GLN B 1 490 ? 26 -6.824 -7.375 1 95.5 490 GLN B CA 1
ATOM 7698 C C . GLN B 1 490 ? 26.141 -5.34 -7.699 1 95.5 490 GLN B C 1
ATOM 7700 O O . GLN B 1 490 ? 25.172 -4.578 -7.539 1 95.5 490 GLN B O 1
ATOM 7705 N N . LEU B 1 491 ? 27.328 -4.965 -8.109 1 96.94 491 LEU B N 1
ATOM 7706 C CA . LEU B 1 491 ? 27.672 -3.553 -8.211 1 96.94 491 LEU B CA 1
ATOM 7707 C C . LEU B 1 491 ? 27.812 -3.133 -9.672 1 96.94 491 LEU B C 1
ATOM 7709 O O . LEU B 1 491 ? 28.141 -3.955 -10.531 1 96.94 491 LEU B O 1
ATOM 7713 N N . PRO B 1 492 ? 27.484 -1.902 -9.922 1 95.69 492 PRO B N 1
ATOM 7714 C CA . PRO B 1 492 ? 27.641 -1.432 -11.305 1 95.69 492 PRO B CA 1
ATOM 7715 C C . PRO B 1 492 ? 29.109 -1.365 -11.742 1 95.69 492 PRO B C 1
ATOM 7717 O O . PRO B 1 492 ? 30 -1.279 -10.898 1 95.69 492 PRO B O 1
ATOM 7720 N N . PRO B 1 493 ? 29.312 -1.395 -13.094 1 90.69 493 PRO B N 1
ATOM 7721 C CA . PRO B 1 493 ? 30.688 -1.243 -13.578 1 90.69 493 PRO B CA 1
ATOM 7722 C C . PRO B 1 493 ? 31.266 0.131 -13.266 1 90.69 493 PRO B C 1
ATOM 7724 O O . PRO B 1 493 ? 30.594 1.148 -13.438 1 90.69 493 PRO B O 1
ATOM 7727 N N . SER B 1 494 ? 32.406 0.09 -12.711 1 89.12 494 SER B N 1
ATOM 7728 C CA . SER B 1 494 ? 33.188 1.301 -12.438 1 89.12 494 SER B CA 1
ATOM 7729 C C . SER B 1 494 ? 34.688 0.998 -12.32 1 89.12 494 SER B C 1
ATOM 7731 O O . SER B 1 494 ? 35.062 -0.167 -12.258 1 89.12 494 SER B O 1
ATOM 7733 N N . LYS B 1 495 ? 35.438 2.152 -12.422 1 91.12 495 LYS B N 1
ATOM 7734 C CA . LYS B 1 495 ? 36.875 1.97 -12.242 1 91.12 495 LYS B CA 1
ATOM 7735 C C . LYS B 1 495 ? 37.188 1.351 -10.875 1 91.12 495 LYS B C 1
ATOM 7737 O O . LYS B 1 495 ? 38.062 0.503 -10.766 1 91.12 495 LYS B O 1
ATOM 7742 N N . SER B 1 496 ? 36.5 1.818 -9.93 1 94.56 496 SER B N 1
ATOM 7743 C CA . SER B 1 496 ? 36.562 1.262 -8.586 1 94.56 496 SER B CA 1
ATOM 7744 C C . SER B 1 496 ? 35.188 1.146 -7.961 1 94.56 496 SER B C 1
ATOM 7746 O O . SER B 1 496 ? 34.375 2.078 -8.047 1 94.56 496 SER B O 1
ATOM 7748 N N . SER B 1 497 ? 34.969 0.025 -7.32 1 97.62 497 SER B N 1
ATOM 7749 C CA . SER B 1 497 ? 33.656 -0.212 -6.707 1 97.62 497 SER B CA 1
ATOM 7750 C C . SER B 1 497 ? 33.625 0.312 -5.277 1 97.62 497 SER B C 1
ATOM 7752 O O . SER B 1 497 ? 32.562 0.615 -4.75 1 97.62 497 SER B O 1
ATOM 7754 N N . PHE B 1 498 ? 34.875 0.432 -4.695 1 98.38 498 PHE B N 1
ATOM 7755 C CA . PHE B 1 498 ? 34.938 0.783 -3.281 1 98.38 498 PHE B CA 1
ATOM 7756 C C . PHE B 1 498 ? 35.938 1.9 -3.047 1 98.38 498 PHE B C 1
ATOM 7758 O O . PHE B 1 498 ? 37 1.92 -3.664 1 98.38 498 PHE B O 1
ATOM 7765 N N . HIS B 1 499 ? 35.656 2.812 -2.223 1 98.5 499 HIS B N 1
ATOM 7766 C CA . HIS B 1 499 ? 36.531 3.795 -1.606 1 98.5 499 HIS B CA 1
ATOM 7767 C C . HIS B 1 499 ? 36.469 3.709 -0.085 1 98.5 499 HIS B C 1
ATOM 7769 O O . HIS B 1 499 ? 35.438 3.982 0.521 1 98.5 499 HIS B O 1
ATOM 7775 N N . LEU B 1 500 ? 37.594 3.334 0.559 1 98.69 500 LEU B N 1
ATOM 7776 C CA . LEU B 1 500 ? 37.688 3.197 2.008 1 98.69 500 LEU B CA 1
ATOM 7777 C C . LEU B 1 500 ? 38.719 4.18 2.582 1 98.69 500 LEU B C 1
ATOM 7779 O O . LEU B 1 500 ? 39.875 4.195 2.16 1 98.69 500 LEU B O 1
ATOM 7783 N N . GLU B 1 501 ? 38.25 4.949 3.475 1 98.69 501 GLU B N 1
ATOM 7784 C CA . GLU B 1 501 ? 39.125 5.898 4.16 1 98.69 501 GLU B CA 1
ATOM 7785 C C . GLU B 1 501 ? 38.969 5.801 5.676 1 98.69 501 GLU B C 1
ATOM 7787 O O . GLU B 1 501 ? 37.906 6.145 6.215 1 98.69 501 GLU B O 1
ATOM 7792 N N . GLY B 1 502 ? 40.031 5.41 6.379 1 98.5 502 GLY B N 1
ATOM 7793 C CA . GLY B 1 502 ? 39.938 5.238 7.816 1 98.5 502 GLY B CA 1
ATOM 7794 C C . GLY B 1 502 ? 38.969 4.137 8.219 1 98.5 502 GLY B C 1
ATOM 7795 O O . GLY B 1 502 ? 38.094 4.34 9.078 1 98.5 502 GLY B O 1
ATOM 7796 N N . VAL B 1 503 ? 39.094 2.979 7.492 1 98.81 503 VAL B N 1
ATOM 7797 C CA . VAL B 1 503 ? 38.156 1.875 7.73 1 98.81 503 VAL B CA 1
ATOM 7798 C C . VAL B 1 503 ? 38.875 0.742 8.453 1 98.81 503 VAL B C 1
ATOM 7800 O O . VAL B 1 503 ? 40.031 0.428 8.133 1 98.81 503 VAL B O 1
ATOM 7803 N N . ARG B 1 504 ? 38.25 0.277 9.469 1 98.69 504 ARG B N 1
ATOM 7804 C CA . ARG B 1 504 ? 38.781 -0.858 10.227 1 98.69 504 ARG B CA 1
ATOM 7805 C C . ARG B 1 504 ? 37.812 -2.043 10.164 1 98.69 504 ARG B C 1
ATOM 7807 O O . ARG B 1 504 ? 36.594 -1.863 10.195 1 98.69 504 ARG B O 1
ATOM 7814 N N . ASP B 1 505 ? 38.375 -3.281 10.062 1 98.62 505 ASP B N 1
ATOM 7815 C CA . ASP B 1 505 ? 37.625 -4.535 10.133 1 98.62 505 ASP B CA 1
ATOM 7816 C C . ASP B 1 505 ? 36.594 -4.613 9.016 1 98.62 505 ASP B C 1
ATOM 7818 O O . ASP B 1 505 ? 35.375 -4.785 9.273 1 98.62 505 ASP B O 1
ATOM 7822 N N . PHE B 1 506 ? 37.062 -4.535 7.738 1 98.69 506 PHE B N 1
ATOM 7823 C CA . PHE B 1 506 ? 36.25 -4.613 6.539 1 98.69 506 PHE B CA 1
ATOM 7824 C C . PHE B 1 506 ? 36.312 -6.008 5.93 1 98.69 506 PHE B C 1
ATOM 7826 O O . PHE B 1 506 ? 37.375 -6.602 5.824 1 98.69 506 PHE B O 1
ATOM 7833 N N . GLU B 1 507 ? 35.125 -6.539 5.602 1 98.62 507 GLU B N 1
ATOM 7834 C CA . GLU B 1 507 ? 35.062 -7.816 4.898 1 98.62 507 GLU B CA 1
ATOM 7835 C C . GLU B 1 507 ? 34.031 -7.77 3.768 1 98.62 507 GLU B C 1
ATOM 7837 O O . GLU B 1 507 ? 32.906 -7.289 3.957 1 98.62 507 GLU B O 1
ATOM 7842 N N . LEU B 1 508 ? 34.406 -8.195 2.559 1 97.44 508 LEU B N 1
ATOM 7843 C CA . LEU B 1 508 ? 33.562 -8.352 1.384 1 97.44 508 LEU B CA 1
ATOM 7844 C C . LEU B 1 508 ? 33.531 -9.805 0.908 1 97.44 508 LEU B C 1
ATOM 7846 O O . LEU B 1 508 ? 34.594 -10.398 0.721 1 97.44 508 LEU B O 1
ATOM 7850 N N . ARG B 1 509 ? 32.344 -10.32 0.794 1 93.25 509 ARG B N 1
ATOM 7851 C CA . ARG B 1 509 ? 32.25 -11.695 0.326 1 93.25 509 ARG B CA 1
ATOM 7852 C C . ARG B 1 509 ? 31.203 -11.82 -0.777 1 93.25 509 ARG B C 1
ATOM 7854 O O . ARG B 1 509 ? 30.203 -11.102 -0.775 1 93.25 509 ARG B O 1
ATOM 7861 N N . THR B 1 510 ? 31.406 -12.766 -1.724 1 89.94 510 THR B N 1
ATOM 7862 C CA . THR B 1 510 ? 30.422 -13.227 -2.697 1 89.94 510 THR B CA 1
ATOM 7863 C C . THR B 1 510 ? 29.797 -12.047 -3.443 1 89.94 510 THR B C 1
ATOM 7865 O O . THR B 1 510 ? 28.578 -11.945 -3.533 1 89.94 510 THR B O 1
ATOM 7868 N N . SER B 1 511 ? 30.641 -11.195 -3.912 1 91.88 511 SER B N 1
ATOM 7869 C CA . SER B 1 511 ? 30.156 -9.992 -4.586 1 91.88 511 SER B CA 1
ATOM 7870 C C . SER B 1 511 ? 30.734 -9.875 -5.992 1 91.88 511 SER B C 1
ATOM 7872 O O . SER B 1 511 ? 31.734 -10.523 -6.316 1 91.88 511 SER B O 1
ATOM 7874 N N . SER B 1 512 ? 30.031 -9.219 -6.875 1 90.12 512 SER B N 1
ATOM 7875 C CA . SER B 1 512 ? 30.469 -8.977 -8.25 1 90.12 512 SER B CA 1
ATOM 7876 C C . SER B 1 512 ? 30.453 -7.488 -8.578 1 90.12 512 SER B C 1
ATOM 7878 O O . SER B 1 512 ? 29.516 -6.773 -8.195 1 90.12 512 SER B O 1
ATOM 7880 N N . PRO B 1 513 ? 31.484 -6.961 -9.266 1 90.88 513 PRO B N 1
ATOM 7881 C CA . PRO B 1 513 ? 32.562 -7.727 -9.914 1 90.88 513 PRO B CA 1
ATOM 7882 C C . PRO B 1 513 ? 33.781 -7.914 -9.023 1 90.88 513 PRO B C 1
ATOM 7884 O O . PRO B 1 513 ? 34.781 -8.5 -9.445 1 90.88 513 PRO B O 1
ATOM 7887 N N . VAL B 1 514 ? 33.688 -7.457 -7.805 1 92.56 514 VAL B N 1
ATOM 7888 C CA . VAL B 1 514 ? 34.875 -7.445 -6.941 1 92.56 514 VAL B CA 1
ATOM 7889 C C . VAL B 1 514 ? 34.969 -8.766 -6.184 1 92.56 514 VAL B C 1
ATOM 7891 O O . VAL B 1 514 ? 33.969 -9.297 -5.703 1 92.56 514 VAL B O 1
ATOM 7894 N N . ARG B 1 515 ? 36.156 -9.211 -6.07 1 89.56 515 ARG B N 1
ATOM 7895 C CA . ARG B 1 515 ? 36.406 -10.469 -5.363 1 89.56 515 ARG B CA 1
ATOM 7896 C C . ARG B 1 515 ? 36.375 -10.258 -3.854 1 89.56 515 ARG B C 1
ATOM 7898 O O . ARG B 1 515 ? 36.469 -9.125 -3.377 1 89.56 515 ARG B O 1
ATOM 7905 N N . ASP B 1 516 ? 36.25 -11.422 -3.143 1 93.75 516 ASP B N 1
ATOM 7906 C CA . ASP B 1 516 ? 36.281 -11.398 -1.683 1 93.75 516 ASP B CA 1
ATOM 7907 C C . ASP B 1 516 ? 37.5 -10.656 -1.155 1 93.75 516 ASP B C 1
ATOM 7909 O O . ASP B 1 516 ? 38.594 -10.781 -1.709 1 93.75 516 ASP B O 1
ATOM 7913 N N . LYS B 1 517 ? 37.375 -9.891 -0.15 1 96.81 517 LYS B N 1
ATOM 7914 C CA . LYS B 1 517 ? 38.469 -9.078 0.396 1 96.81 517 LYS B CA 1
ATOM 7915 C C . LYS B 1 517 ? 38.25 -8.82 1.887 1 96.81 517 LYS B C 1
ATOM 7917 O O . LYS B 1 517 ? 37.156 -8.555 2.328 1 96.81 517 LYS B O 1
ATOM 7922 N N . ARG B 1 518 ? 39.25 -8.93 2.631 1 97.94 518 ARG B N 1
ATOM 7923 C CA . ARG B 1 518 ? 39.312 -8.547 4.035 1 97.94 518 ARG B CA 1
ATOM 7924 C C . ARG B 1 518 ? 40.312 -7.438 4.273 1 97.94 518 ARG B C 1
ATOM 7926 O O . ARG B 1 518 ? 41.469 -7.52 3.799 1 97.94 518 ARG B O 1
ATOM 7933 N N . VAL B 1 519 ? 40 -6.41 4.883 1 98.12 519 VAL B N 1
ATOM 7934 C CA . VAL B 1 519 ? 40.844 -5.273 5.188 1 98.12 519 VAL B CA 1
ATOM 7935 C C . VAL B 1 519 ? 40.812 -4.973 6.688 1 98.12 519 VAL B C 1
ATOM 7937 O O . VAL B 1 519 ? 39.938 -4.234 7.148 1 98.12 519 VAL B O 1
ATOM 7940 N N . PRO B 1 520 ? 41.781 -5.445 7.516 1 98 520 PRO B N 1
ATOM 7941 C CA . PRO B 1 520 ? 41.75 -5.203 8.961 1 98 520 PRO B CA 1
ATOM 7942 C C . PRO B 1 520 ? 41.781 -3.717 9.305 1 98 520 PRO B C 1
ATOM 7944 O O . PRO B 1 520 ? 41.094 -3.287 10.234 1 98 520 PRO B O 1
ATOM 7947 N N . HIS B 1 521 ? 42.625 -2.963 8.641 1 97.88 521 HIS B N 1
ATOM 7948 C CA . HIS B 1 521 ? 42.719 -1.517 8.812 1 97.88 521 HIS B CA 1
ATOM 7949 C C . HIS B 1 521 ? 43.281 -0.848 7.555 1 97.88 521 HIS B C 1
ATOM 7951 O O . HIS B 1 521 ? 44.188 -1.374 6.922 1 97.88 521 HIS B O 1
ATOM 7957 N N . THR B 1 522 ? 42.75 0.222 7.148 1 98 522 THR B N 1
ATOM 7958 C CA . THR B 1 522 ? 43.312 1.002 6.047 1 98 522 THR B CA 1
ATOM 7959 C C . THR B 1 522 ? 43.125 2.496 6.301 1 98 522 THR B C 1
ATOM 7961 O O . THR B 1 522 ? 42.094 2.922 6.84 1 98 522 THR B O 1
ATOM 7964 N N . LYS B 1 523 ? 44.125 3.262 5.992 1 98.06 523 LYS B N 1
ATOM 7965 C CA . LYS B 1 523 ? 44 4.715 5.969 1 98.06 523 LYS B CA 1
ATOM 7966 C C . LYS B 1 523 ? 43.25 5.184 4.719 1 98.06 523 LYS B C 1
ATOM 7968 O O . LYS B 1 523 ? 42.375 6.059 4.797 1 98.06 523 LYS B O 1
ATOM 7973 N N . LEU B 1 524 ? 43.656 4.664 3.621 1 98.12 524 LEU B N 1
ATOM 7974 C CA . LEU B 1 524 ? 43 4.934 2.338 1 98.12 524 LEU B CA 1
ATOM 7975 C C . LEU B 1 524 ? 43.156 3.75 1.392 1 98.12 524 LEU B C 1
ATOM 7977 O O . LEU B 1 524 ? 44.281 3.23 1.22 1 98.12 524 LEU B O 1
ATOM 7981 N N . MET B 1 525 ? 42.062 3.287 0.751 1 98 525 MET B N 1
ATOM 7982 C CA . MET B 1 525 ? 42.062 2.193 -0.216 1 98 525 MET B CA 1
ATOM 7983 C C . MET B 1 525 ? 40.938 2.334 -1.217 1 98 525 MET B C 1
ATOM 7985 O O . MET B 1 525 ? 39.781 2.633 -0.835 1 98 525 MET B O 1
ATOM 7989 N N . THR B 1 526 ? 41.281 2.199 -2.49 1 97.12 526 THR B N 1
ATOM 7990 C CA . THR B 1 526 ? 40.281 2.141 -3.555 1 97.12 526 THR B CA 1
ATOM 7991 C C . THR B 1 526 ? 40.438 0.872 -4.387 1 97.12 526 THR B C 1
ATOM 7993 O O . THR B 1 526 ? 41.562 0.458 -4.672 1 97.12 526 THR B O 1
ATOM 7996 N N . PHE B 1 527 ? 39.344 0.258 -4.715 1 96.56 527 PHE B N 1
ATOM 7997 C CA . PHE B 1 527 ? 39.469 -0.945 -5.531 1 96.56 527 PHE B CA 1
ATOM 7998 C C . PHE B 1 527 ? 38.125 -1.277 -6.191 1 96.56 527 PHE B C 1
ATOM 8000 O O . PHE B 1 527 ? 37.094 -0.776 -5.773 1 96.56 527 PHE B O 1
#

pLDDT: mean 92.2, std 17.59, range [18.59, 98.94]

Secondary structure (DSSP, 8-state):
---------------------------------SEEEGGGGT---EEEEE-HHHHHHHHHHHHHTT-EEEEE-SEEEEES-EE--TTEEEEE-TTEEEEEPP--TT--SSSSSPPPPPPPTTTGGGS-SGGG--SSEEEEEES-EEEEEESS-EEE-TT-----TT-SSSPPTTSTT---EEEEEES-EEEEEES-EEES-BTEEEEEES-EEEEEES-EEE-SSEEEEEES-EEEEEES-EEE-TTS-SEEEEB-STTSS---EEEEEEES-EEESSBPTTHHHHT---B----TT-----BEE-S-BSS-EEEEEEEEEEEESS--EEEEE-SS-EEEEEEEEEEEEES-SS-SEEEEE-----SSTTPPP-EEEEEEEEEEEEEEE-SPPEEEE-BTTB-EEEEEEEEEEEEEEE---HHHHT------TTSPP-GGGG-S-S-SSEEEEEEEEEEEEEEEEEEEE---S-SEEEEEEEEEEEES-B----S-SEEEEEEEEEEEES-BSSPPEEEEEEEEEE-/---------------------------------SEEEGGGGT---EEEEE-HHHHHHHHHHHHHTT-EEEEE-SEEEEES-EE--TTEEEEE-TTEEEEE----TT--SSSSSPPPPPPPTTTGGGS-SGGG--SSEEEEEES-EEEEEESS-EEE-TT-----TT-SSSPPTTSTT---EEEEEES-EEEEEES-EEES-BTEEEEEES-EEEEEES-EEE-SSEEEEEES-EEEEEES-EEE-TTS-SEEEEB-STTSS---EEEEEEES-EEESSBPTTHHHHT---B----TT-----BEE-S-BSS-EEEEEEEEEEEESS--EEEEE-SS-EEEEEEEEEEEEES-SS-SEEEEE-----SSTTPPP-EEEEEEEEEEEEEEE-SPPEEEE-BTTB-EEEEEEEEEEEEEEE---HHHHT------TTSPP-GGGG-S-S-SSEEEEEEEEEEEEEEEEEEEE---S-SEEEEEEEEEEEES-B----S-SEEEEEEEEEEEES-BSSPPEEEEEEEEEE-

Solvent-accessible surface area (backbone atoms only — not comparable to full-atom values): 47680 Å² total; per-residue (Å²): 142,80,72,88,75,79,83,75,77,80,75,82,79,75,77,74,79,75,78,74,74,74,71,75,70,73,70,66,74,70,77,86,60,76,54,34,45,21,56,84,47,66,30,73,37,72,54,68,58,73,21,24,68,16,43,34,50,24,45,49,56,30,40,77,55,50,12,15,39,30,37,37,58,62,29,32,28,13,18,42,40,30,64,60,58,44,19,31,27,44,35,26,29,70,66,13,29,47,29,33,45,73,52,50,48,81,31,29,97,71,61,67,13,38,55,62,57,86,66,59,77,91,53,48,86,41,51,59,72,74,73,56,45,43,49,18,6,34,31,24,38,66,69,32,41,42,34,33,42,32,35,64,9,35,40,33,19,76,26,31,5,52,68,54,90,82,52,83,90,39,25,41,52,84,30,43,13,29,22,24,25,33,30,19,37,34,48,26,30,45,33,39,41,32,46,28,31,34,38,33,11,12,35,20,34,29,37,35,35,41,31,30,43,34,40,38,36,37,33,42,33,29,18,68,13,24,30,39,35,41,23,25,21,36,42,35,39,39,33,47,29,38,27,36,2,22,55,22,40,16,40,25,40,21,1,40,51,64,82,76,48,67,33,48,18,30,44,35,32,39,32,51,30,37,27,18,4,37,53,40,76,54,21,70,80,72,69,69,58,40,73,52,78,70,49,100,75,43,30,30,3,17,50,30,40,28,71,46,10,38,23,13,37,39,36,31,24,37,34,50,31,41,39,42,35,8,30,31,44,32,46,39,24,22,21,31,6,43,34,34,35,36,28,37,36,46,34,42,34,38,40,24,65,34,22,58,39,32,37,37,41,33,52,49,48,55,49,72,83,85,64,57,73,38,47,38,33,44,38,40,37,34,41,35,40,33,39,64,18,27,54,48,24,25,35,42,35,28,31,91,95,47,48,31,31,40,38,39,41,33,45,30,41,45,31,21,48,40,56,43,42,65,72,42,36,65,51,79,61,65,81,60,53,55,46,78,90,50,79,63,63,43,54,75,65,36,17,52,40,32,37,38,32,20,31,28,41,38,35,42,34,42,33,37,36,42,52,77,29,78,30,45,23,17,35,36,27,38,33,45,29,47,33,34,45,36,31,40,33,39,50,51,80,44,88,25,44,33,36,37,29,44,29,27,46,35,37,40,34,70,32,39,89,50,71,64,46,74,41,69,64,41,70,67,50,72,74,136,79,82,77,74,77,81,78,77,80,76,77,79,74,81,77,75,78,72,78,74,74,76,70,75,70,70,73,70,69,80,78,68,75,55,35,45,20,56,84,45,66,30,73,36,72,55,68,58,74,20,23,66,16,42,33,51,24,44,49,55,29,41,77,67,75,26,36,37,29,37,38,56,38,27,32,28,13,16,40,41,29,64,63,59,44,37,29,32,43,35,27,30,23,38,13,29,46,29,33,45,72,50,52,47,80,29,28,94,71,61,67,13,38,53,61,57,86,66,60,77,90,52,47,85,41,52,60,73,76,72,54,44,43,47,20,6,35,31,23,40,66,69,32,39,45,34,33,43,31,36,62,9,36,38,33,19,76,26,32,5,51,68,54,86,81,52,84,89,40,24,42,50,85,30,43,13,27,22,25,24,34,30,19,37,34,48,27,31,46,34,41,39,32,43,28,32,32,40,32,12,13,36,20,33,30,39,36,34,42,31,34,42,34,39,38,37,38,33,43,35,29,18,68,14,25,31,39,35,40,22,26,21,37,44,35,40,39,35,45,29,38,27,36,2,21,56,22,42,16,41,25,40,21,2,40,50,64,80,77,48,68,33,49,18,30,45,37,40,38,33,44,29,38,26,17,5,38,54,42,76,55,20,74,76,71,63,66,59,42,72,51,80,70,50,99,75,46,30,31,4,17,50,30,38,28,70,46,10,39,24,13,38,40,46,37,41,37,37,34,32,36,39,41,35,7,31,31,44,34,46,37,25,21,21,30,7,43,34,36,46,36,40,37,37,30,34,23,35,36,39,24,64,33,22,60,38,32,36,38,42,33,54,48,48,56,48,70,85,86,63,57,73,39,46,38,34,45,37,41,37,34,35,34,34,30,36,65,18,26,53,47,24,26,35,40,34,26,32,92,96,47,47,32,32,42,38,39,41,31,45,30,40,43,31,20,47,42,57,44,43,64,70,44,37,65,51,79,61,65,82,59,52,56,48,78,89,48,80,62,61,42,56,77,64,35,19,52,40,32,39,38,31,20,30,28,41,39,34,42,34,42,34,37,33,41,53,77,30,77,29,45,23,16,34,35,27,39,34,45,29,46,33,35,46,35,32,38,32,39,49,51,80,43,89,24,43,34,37,37,28,44,30,28,46,34,37,39,35,71,33,38,87,50,72,64,46,73,40,68,64,40,70,67,49,74,72

Nearest PDB structures (foldseek):
  3jur-assembly1_C  TM=7.557E-01  e=2.029E-13  Thermotoga maritima
  5olp-assembly2_B  TM=6.576E-01  e=5.739E-13  Bacteroides thetaiotaomicron VPI-5482
  4mxn-assembly2_B  TM=7.877E-01  e=2.583E-08  Parabacteroides merdae ATCC 43184
  4mxn-assembly4_D  TM=7.807E-01  e=1.003E-07  Parabacteroides merdae ATCC 43184
  4mxn-assembly3_C  TM=6.110E-01  e=3.388E-08  Parabacteroides merdae ATCC 43184

Foldseek 3Di:
DDDDDPPDDDPDPPPPPPPPPPPPPPPPPPPPDQEQELVVQPFDQAQPDASLVSQLVSQVVQVVVVAGEYEFDAGEHEYAEHEHAARYAYEQEVNYEHEDDAAPQQGDPDDAFAAWDDADPVQPQLDDPVLQGFRLENYGYEQYEQYHYEYAEEYEHPRAAAADPPDPPHRHPNHYNHHFAHYEYYLYENYEYYNYEYFAGGNEPYHYANYENEEAYQYEYQHAAEYYEAELYEAYEHEQYEAEYWQYEHAEYAFACSVVDTHEYENYEYANYEWWWFFDGPCVVVVNRDGDDNDPRTAAREYEYDDHAQNEYYAYEYEHYEYELHAAYYYYYAQQYEYERYEYEHYEAENHEEENAEYEQAHLNSGDPPRDGYAAEHYHYEHYEHEAHAQHAHEQAYDVVHAHEHAEYEHYEAEYAADADPVLLPDDFDNCRNDRDDRCSRPRHQARYYDHERYEAYEYYHYEYYHNDDHAGAHYEYAQYEHYHYEAYEYDDYPFNYKYAFYAFYWYDHYPPDHTDTDRTDRIDTD/DDCPDPPDPPPPPPDPPPPPPPPPPPPPPDPPPQEQELVVQPFDQAQPDASLVSQQVSQVVQVVVVAHEYEFEAGEHEYAEHEHAARYADEYEPNYEHEDDAAPQQGDPDDAFAAWDDADPVQPQLDDPVLQGFRLENYGEEQYEQYEYEYAEEYEHPRAAAQDPPDPPHRHPNHYNHHFAHYEYYLYENYEYYNYEYFAGGNEPYHYANYENEEAYQYEYQHAAEYYEAELYEAYEHEQYEAEYWQYEHAEYAFACSVVDTHEYENYEAANYEWWWFFDGPCVVVVNRDGDDDDPRTAAREYEYDDHAQNEYYAYEYEHYEYEQHAAYYYYYAQQYEYERYEYEHYEAENHEEENAEYEQAHLNSGDPPRDGYAAEHYHYEHYEHEAHAQHAHEQAYDVVHAHEHAEYEHYEAEYAADADPVLLPDDFDNCRSDRDDRCSRPRHQARYYDHERYEAYEYYHYEYYHNDDHAGAHYEYAQYEHYHYEAYEYDDYPWNYKYAFYAFYWYDHYPPDHTDTDRTDRIDTD

Radius of gyration: 33.68 Å; Cα contacts (8 Å, |Δi|>4): 3522; chains: 2; bounding box: 134×82×142 Å

InterPro domains:
  IPR006311 Twin-arginine translocation pathway, signal sequence [PS51318] (1-36)
  IPR006626 Parallel beta-helix repeat [SM00710] (211-232)
  IPR006626 Parallel beta-helix repeat [SM00710] (233-255)
  IPR006626 Parallel beta-helix repeat [SM00710] (313-333)
  IPR006626 Parallel beta-helix repeat [SM00710] (339-361)
  IPR011050 Pectin lyase fold/virulence factor [SSF51126] (29-410)
  IPR012334 Pectin lyase fold [G3DSA:2.160.20.10] (22-428)
  IPR024535 Rhamnogalacturonase A/B/Epimerase-like, pectate lyase domain [PF12708] (36-91)
  IPR039448 Right handed beta helix domain [PF13229] (183-351)
  IPR051801 Glycosyl_Hydrolase_28_Enzymes [PTHR31339] (23-415)

Organism: Caulobacter vibrioides (strain ATCC 19089 / CIP 103742 / CB 15) (NCBI:txid190650)

Sequence (1054 aa):
MLHLPPHRRQLLGGLLALGVGASASRTHAAPTEAVANVRDFGAKGDGVTIDSPAIDRAIAYAAERGGGTVLVPAGTYACYTIHLKSRIRLYLDQGATILAASTPIEGMESGGYDHAEPMDPAYSSYQDFGHSHWRNSLIHGEGLNDIVIEGPGLIWGKGLGRGHDYDKDMPISGKPGVGDKSIALKNCRNVLLRDFKVLQGGWFALLATGVDNLTIDNLLIDTNRDGLDIDCCRNVRITRCTINSPWDDAICPKSSYALGYPRVTENLTISDCYVAGRYRIGSVLDGTWQVFMPAPKGTHGRIKLGTESNGGFKNFTITNCVFDKCRGIALETVDGGALEDITITNITMHGGTTAPIFMRLGKRMRGPEGRPIGTLKRILISNITSSAGDRMPSIIAGLNGHPVEDIKISQCFLEQVGGGDAAMAALRPPENEAGYPEPNMFGDLPATGFFVRHARNVELDGIEVRTLTPDARPAVWMQNVDGARLSRLQLPPSKSSFHLEGVRDFELRTSSPVRDKRVPHTKLMTFMLHLPPHRRQLLGGLLALGVGASASRTHAAPTEAVANVRDFGAKGDGVTIDSPAIDRAIAYAAERGGGTVLVPAGTYACYTIHLKSRIRLYLDQGATILAASTPIEGMESGGYDHAEPMDPAYSSYQDFGHSHWRNSLIHGEGLNDIVIEGPGLIWGKGLGRGHDYDKDMPISGKPGVGDKSIALKNCRNVLLRDFKVLQGGWFALLATGVDNLTIDNLLIDTNRDGLDIDCCRNVRITRCTINSPWDDAICPKSSYALGYPRVTENLTISDCYVAGRYRIGSVLDGTWQVFMPAPKGTHGRIKLGTESNGGFKNFTITNCVFDKCRGIALETVDGGALEDITITNITMHGGTTAPIFMRLGKRMRGPEGRPIGTLKRILISNITSSAGDRMPSIIAGLNGHPVEDIKISQCFLEQVGGGDAAMAALRPPENEAGYPEPNMFGDLPATGFFVRHARNVELDGIEVRTLTPDARPAVWMQNVDGARLSRLQLPPSKSSFHLEGVRDFELRTSSPVRDKRVPHTKLMTF